Protein AF-0000000087759896 (afdb_homodimer)

Secondary structure (DSSP, 8-state):
-----------TT----GGGSSPPTTT---SSHHHHHHHHHHHHHHTTHHHHHHHHHHHHHHHHHHHHHH-HHHHHHHHHSTTHHHHHHHHHHHHHHHHHHHHHHSTT--HHHHHHHHHHHHHHHHHHHHHHHHHTT--THHHHHHHHHHHHHTT--HHHHHHHHHHHHHIIIIIT-HHHH-HHHHHHHHHHHHHHHHHHHHHHHHHHHHHHHHHTT--TT---TTTSBHHHHHHHHHHHHHHHSTT-HHHHHHHHHHHSSS-TTSBP------SSS-HHHHHHHHHHHHHHHTTT--SS------------HHHHHHHHHHHHTTS--TT---------------TTTTSHHHHHHTTTSS---HHHHHTT-S-HHHHHHHHHHHHTTHHHHS---HHHHHHHHHHHHHHS-TT-SSSSHHHHHHHHHHHHHHHTT-----HHHHHHHHHHHHHTTTT--SS-HHHHHHTT-HHHHHTTTSSHHHHHHHHHHHHHTTSTT--TTTT--HHHHHHHHHHHHHHHHTT-GGGHHHHHHHHHHHTT--SHHHHS--HHHHHHHHHHHHHTGGGGS-HHHHHHHHHHHHHHHHHHHHHHHHTTPPPPTT--STT--HHHHHHHHHHHIIIIIHHHHHHHHHHS--S--HHHHHHHHHHHHHHHHHHHHT-/-----------TT----GGGSSPPTTT---SSHHHHHHHHHHHHHHTTHHHHHHHHHHHHHHHHHHHHHH-THHHHHHHH-TTHHHHHHHHHHHHHHHHHHHHHTSS---HHHHHHHHHHHHHHHHHHHHHHHHHTT--THHHHHHHHHHHHHTT--HHHHHHHHHHHHHIIIIIT-HHHH-HHHHHHHHHHHHHHHHHHHHHHHHHHHHHHHHHTT--TT---TTTSBHHHHHHHHHHHHHHHSTT-HHHHHHHHHHHSSS-TTSBP------SSS-HHHHHHHHHHHHHHHTTT--SS------------HHHHHHHHHHHHTTSPPTT---------------TTTTSHHHHHHTTTSS---HHHHHHH-S-HHHHHHHHHHHHTTHHHHH---HHHHHHHHHHHHHHS-TT-SSSSHHHHHHHHHHHHHHHTTB----HHHHHHHHHHHHHTTTT--SS-HHHHHHTT-HHHHHTTTSSHHHHHHHHHHHHHTTSTT--TTTT--HHHHHHHHHHHHHHHHTT-GGGHHHHHHHHHHHTT--SHHHHS--HHHHHHHHHHHHHTGGGGS-HHHHHHHHHHHHHHHHHHHHHHHHTTPPPPTT--STT--HHHHHHHHHHHIIIIIHHHHHHHHHHS-BS--HHHHHHHHHHHHHHHHHHHHT-

Radius of gyration: 41.36 Å; Cα contacts (8 Å, |Δi|>4): 1572; chains: 2; bounding box: 90×128×93 Å

Nearest PDB structures (foldseek):
  1xoq-assembly2_B  TM=9.326E-01  e=1.853E-17  Homo sapiens
  5tkb-assembly1_A  TM=9.331E-01  e=6.328E-17  Homo sapiens
  5tkb-assembly2_B  TM=9.220E-01  e=5.253E-17  Homo sapiens
  4w1o-assembly2_D  TM=9.257E-01  e=4.901E-16  Homo sapiens
  3v93-assembly3_C  TM=8.799E-01  e=1.222E-11  Trypanosoma cruzi

Sequence (1334 aa):
MPPSTPRRVAPLTSKLSYKQILPNRFFLTFDDPILEQQYQSVQWELHHVKQAVGTTQLLVLCICLVVLLGNNEFLSIIQSNSLAWTIQVGGALQIFVWAAFAVLLIPQKRLTLWRVIRAFLAIANLFLVELLVYVANQEPFLISLYMVALALAWHFPFVEFLAMQCLVLISSGVLWSYLKEGWVSYSIHVSFMVLLTRDFYSRKYEQRMLFVQSKANLLADLPNPATHSGMELVLETLCQLRLQHPTTKALDVVLQTLLSETDLFTTLPMEINSVGEDQDVGEWWRLLESTNKRLRKRRESVLRVQSRRSSDLDLQNSIVQQIRVLYPSSAEETRSPTVAQIPSAEPAMFTPEWLLNHCDTGSINVFELSNHCQYPMTSILLATLAHQHLFGTLGVSMGNIAEYAIEIEGHYHVSNPYHNAMHAASVVWDVHQLLMRVTRLKPLQIYSLLLAAAVHDVDHPGVNNTFLINSNHPLALQYSDDSVLERMHLARAFEISRKPGCNPFHNLSSEYRGQCRQMIIQLVLATDLAKHVQHVNHLKSKTYGTTPETRYLDDEYTMRTLLMMADIGHAMHPFDLHHKWSTLIQEEFYRQGDAEIAQKMPVTPLCQRKESSTSKFAKSQLGFFEFIVTPLYTMAAAVVEFTNIQDILDRVEDNAAAWRQQAEALLMPPSTPRRVAPLTSKLSYKQILPNRFFLTFDDPILEQQYQSVQWELHHVKQAVGTTQLLVLCICLVVLLGNNEFLSIIQSNSLAWTIQVGGALQIFVWAAFAVLLIPQKRLTLWRVIRAFLAIANLFLVELLVYVANQEPFLISLYMVALALAWHFPFVEFLAMQCLVLISSGVLWSYLKEGWVSYSIHVSFMVLLTRDFYSRKYEQRMLFVQSKANLLADLPNPATHSGMELVLETLCQLRLQHPTTKALDVVLQTLLSETDLFTTLPMEINSVGEDQDVGEWWRLLESTNKRLRKRRESVLRVQSRRSSDLDLQNSIVQQIRVLYPSSAEETRSPTVAQIPSAEPAMFTPEWLLNHCDTGSINVFELSNHCQYPMTSILLATLAHQHLFGTLGVSMGNIAEYAIEIEGHYHVSNPYHNAMHAASVVWDVHQLLMRVTRLKPLQIYSLLLAAAVHDVDHPGVNNTFLINSNHPLALQYSDDSVLERMHLARAFEISRKPGCNPFHNLSSEYRGQCRQMIIQLVLATDLAKHVQHVNHLKSKTYGTTPETRYLDDEYTMRTLLMMADIGHAMHPFDLHHKWSTLIQEEFYRQGDAEIAQKMPVTPLCQRKESSTSKFAKSQLGFFEFIVTPLYTMAAAVVEFTNIQDILDRVEDNAAAWRQQAEALL

pLDDT: mean 76.16, std 20.56, range [20.48, 98.81]

InterPro domains:
  IPR002073 3'5'-cyclic nucleotide phosphodiesterase, catalytic domain [PF00233] (418-651)
  IPR002073 3'5'-cyclic nucleotide phosphodiesterase, catalytic domain [PS51845] (331-666)
  IPR003607 HD/PDEase domain [cd00077] (418-590)
  IPR023088 3'5'-cyclic nucleotide phosphodiesterase [PR00387] (414-427)
  IPR023088 3'5'-cyclic nucleotide phosphodiesterase [PR00387] (442-455)
  IPR023088 3'5'-cyclic nucleotide phosphodiesterase [PR00387] (456-471)
  IPR023088 3'5'-cyclic nucleotide phosphodiesterase [PR00387] (483-499)
  IPR023088 3'5'-cyclic nucleotide phosphodiesterase [PR00387] (580-596)
  IPR023174 3'5'-cyclic nucleotide phosphodiesterase, conserved site [PS00126] (456-467)
  IPR036971 3'5'-cyclic nucleotide phosphodiesterase, catalytic domain superfamily [G3DSA:1.10.1300.10] (353-666)

Foldseek 3Di:
DPPDDPDPPDDVPVPPPVVQLAADLPQRAGPDPVLRQVLLVCCCVVLVLLVLLVVLLVVLVVVVVVLVPPDPCVVVCCVPDPCVVVVVVLVVLNVVLVVLSVVLPPPDDGSVSNLVSLLSSLVSSLSNVCSSCVSSVHDLVVSVVSLLSSCVSNVDRLVSSVVVLVVSLCCCCPVVVCVPPPVVVSVVSVVVVVVSSVVSSVVSSVSSLLVQLVCLCVCPCLPPCVVADPLCSVLVSLLSNCSSVVVPVVSVVVLLLSLDPDDNPQDDDPPPPPPPDDPVVVVVVVVVSVVVCVLPPPPPDPPPQDDDPPDDPVVLVVLLVLQQVQWPDPPDPPPPPPDPCPDDDDPPDLRLVNLLVCLQVDADDLVNNVVGGVQLQLSNLSSLLVNVVLCPRQVWDNQLQSVLLVVQLVQADPPQLFRHQSLLSQLLSQLSNQVVQADPDDSLLNNLLSVLSSQLQGNPPLDALVLCVVLVNPLCVVVVSQLSRRVVSLVVSVVSCPPPSNPRCPPGDPVSVVSSSSLSSLLSSLLRCVCQVVLLSSLVSLLSDDDLNSNADDSSSLSSLSSNCSSLVLLLPALVSVVSSLVSNLVSLLVSQVVCVVVVHDRDPSNPPVPDDQLVSLVVVLVCLVPGNVSSLVSCVRHHNTNDCVSSNVSSVVNSVVSVVSNVVVD/DDPDDPDPPDDVPVCPDVVQLAADLPQRAGPDVVLRLVLLVCVCVVLVLLVLLVVLLVVLVVVVVVLVPPDPCLVVCCVPDPCVVLQVVLVVLSVVLVVVSVVVVPDPDDSVVVLVSLLSNLVSSLSNVCVSCVSVVHQLVVSVVSLLVSCVSNVDRLVSSVVVLVVSLCCNCPVVVCVPVPVVVSVVSVVVVVVSSVVSSVVSSVSSLLVSLVCLLVCPCQPPCVVADPLCSVLVSLLSNCVSVVVPVVSVVVLLLSLDPDDNPQDDDPPPPPPPDDPVVVVVVVVVSVVVCVLPPPPPDPPPQDDDPPDDPVVLVVLLVLQQVQWPDPPDPPPPPPDDCPDDDDPPDLRLVNLLVCLQVDADDLVNNVVGGVQLQLSNLSSLLVNVVLCPRQVWDNQLQSVQLVVQLVQADPPQLFRHQSLLSQLLSQLSNQVVQADPDDSLLNNLLSVLSSQLQRNPPLDALVLCCQLVNPLCVVVVSQLSRRVVSLVVSVVSCPPPSNPRCPPGDPVSVVSSSSLSSLLSSLLRCVCQVVLLSSLVSLLSDDDLNSNADDSSSLSSLSSNCSSLVLLLPALVSVVSSLVSNLVSLLVSQVVCVVVVHDRDPSNPPVPDDQLVSLVVVLVCLVPGNVSSLVSCVRHHNTNDCVSSNVSSVVNSVVSVVSNVVVD

Organism: NCBI:txid74557

Structure (mmCIF, N/CA/C/O backbone):
data_AF-0000000087759896-model_v1
#
loop_
_entity.id
_entity.type
_entity.pdbx_description
1 polymer Phosphodiesterase
#
loop_
_atom_site.group_PDB
_atom_site.id
_atom_site.type_symbol
_atom_site.label_atom_id
_atom_site.label_alt_id
_atom_site.label_comp_id
_atom_site.label_asym_id
_atom_site.label_entity_id
_atom_site.label_seq_id
_atom_site.pdbx_PDB_ins_code
_atom_site.Cartn_x
_atom_site.Cartn_y
_atom_site.Cartn_z
_atom_site.occupancy
_atom_site.B_iso_or_equiv
_atom_site.auth_seq_id
_atom_site.auth_comp_id
_atom_site.auth_asym_id
_atom_site.auth_atom_id
_atom_site.pdbx_PDB_model_num
ATOM 1 N N . MET A 1 1 ? 4.723 32.719 -36.562 1 20.48 1 MET A N 1
ATOM 2 C CA . MET A 1 1 ? 5.484 33.062 -35.375 1 20.48 1 MET A CA 1
ATOM 3 C C . MET A 1 1 ? 5.891 31.797 -34.625 1 20.48 1 MET A C 1
ATOM 5 O O . MET A 1 1 ? 5.105 30.859 -34.5 1 20.48 1 MET A O 1
ATOM 9 N N . PRO A 1 2 ? 7.172 31.5 -34.344 1 24.48 2 PRO A N 1
ATOM 10 C CA . PRO A 1 2 ? 7.734 30.172 -34.125 1 24.48 2 PRO A CA 1
ATOM 11 C C . PRO A 1 2 ? 7.348 29.578 -32.781 1 24.48 2 PRO A C 1
ATOM 13 O O . PRO A 1 2 ? 7.113 30.312 -31.812 1 24.48 2 PRO A O 1
ATOM 16 N N . PRO A 1 3 ? 6.785 28.422 -32.75 1 22.48 3 PRO A N 1
ATOM 17 C CA . PRO A 1 3 ? 5.906 28.016 -31.641 1 22.48 3 PRO A CA 1
ATOM 18 C C . PRO A 1 3 ? 6.664 27.812 -30.328 1 22.48 3 PRO A C 1
ATOM 20 O O . PRO A 1 3 ? 7.816 27.359 -30.344 1 22.48 3 PRO A O 1
ATOM 23 N N . SER A 1 4 ? 6.539 28.562 -29.375 1 20.5 4 SER A N 1
ATOM 24 C CA . SER A 1 4 ? 7.27 28.844 -28.156 1 20.5 4 SER A CA 1
ATOM 25 C C . SER A 1 4 ? 7.484 27.578 -27.328 1 20.5 4 SER A C 1
ATOM 27 O O . SER A 1 4 ? 6.57 26.766 -27.172 1 20.5 4 SER A O 1
ATOM 29 N N . THR A 1 5 ? 8.633 27.094 -27.297 1 21.36 5 THR A N 1
ATOM 30 C CA . THR A 1 5 ? 9.312 25.906 -26.781 1 21.36 5 THR A CA 1
ATOM 31 C C . THR A 1 5 ? 8.969 25.688 -25.312 1 21.36 5 THR A C 1
ATOM 33 O O . THR A 1 5 ? 9.078 26.594 -24.5 1 21.36 5 THR A O 1
ATOM 36 N N . PRO A 1 6 ? 8.234 24.75 -25 1 21.25 6 PRO A N 1
ATOM 37 C CA . PRO A 1 6 ? 7.543 24.656 -23.719 1 21.25 6 PRO A CA 1
ATOM 38 C C . PRO A 1 6 ? 8.5 24.547 -22.531 1 21.25 6 PRO A C 1
ATOM 40 O O . PRO A 1 6 ? 9.523 23.859 -22.625 1 21.25 6 PRO A O 1
ATOM 43 N N . ARG A 1 7 ? 8.672 25.5 -21.734 1 22.25 7 ARG A N 1
ATOM 44 C CA . ARG A 1 7 ? 9.609 25.812 -20.656 1 22.25 7 ARG A CA 1
ATOM 45 C C . ARG A 1 7 ? 9.68 24.672 -19.656 1 22.25 7 ARG A C 1
ATOM 47 O O . ARG A 1 7 ? 8.656 24.203 -19.156 1 22.25 7 ARG A O 1
ATOM 54 N N . ARG A 1 8 ? 10.672 23.844 -19.641 1 21.09 8 ARG A N 1
ATOM 55 C CA . ARG A 1 8 ? 11.219 22.75 -18.859 1 21.09 8 ARG A CA 1
ATOM 56 C C . ARG A 1 8 ? 11.164 23.062 -17.359 1 21.09 8 ARG A C 1
ATOM 58 O O . ARG A 1 8 ? 11.773 24.047 -16.906 1 21.09 8 ARG A O 1
ATOM 65 N N . VAL A 1 9 ? 10.07 22.875 -16.875 1 22.97 9 VAL A N 1
ATOM 66 C CA . VAL A 1 9 ? 9.938 23.328 -15.484 1 22.97 9 VAL A CA 1
ATOM 67 C C . VAL A 1 9 ? 10.906 22.547 -14.594 1 22.97 9 VAL A C 1
ATOM 69 O O . VAL A 1 9 ? 10.875 21.312 -14.57 1 22.97 9 VAL A O 1
ATOM 72 N N . ALA A 1 10 ? 12.078 22.938 -14.367 1 23.16 10 ALA A N 1
ATOM 73 C CA . ALA A 1 10 ? 13.227 22.531 -13.555 1 23.16 10 ALA A CA 1
ATOM 74 C C . ALA A 1 10 ? 12.781 22 -12.203 1 23.16 10 ALA A C 1
ATOM 76 O O . ALA A 1 10 ? 11.742 22.406 -11.68 1 23.16 10 ALA A O 1
ATOM 77 N N . PRO A 1 11 ? 13.188 20.828 -11.852 1 24.14 11 PRO A N 1
ATOM 78 C CA . PRO A 1 11 ? 12.984 20.234 -10.531 1 24.14 11 PRO A CA 1
ATOM 79 C C . PRO A 1 11 ? 13.055 21.266 -9.406 1 24.14 11 PRO A C 1
ATOM 81 O O . PRO A 1 11 ? 13.695 22.312 -9.562 1 24.14 11 PRO A O 1
ATOM 84 N N . LEU A 1 12 ? 12.062 21.344 -8.609 1 25.91 12 LEU A N 1
ATOM 85 C CA . LEU A 1 12 ? 12.172 22.453 -7.672 1 25.91 12 LEU A CA 1
ATOM 86 C C . LEU A 1 12 ? 13.602 22.578 -7.148 1 25.91 12 LEU A C 1
ATOM 88 O O . LEU A 1 12 ? 13.992 21.859 -6.227 1 25.91 12 LEU A O 1
ATOM 92 N N . THR A 1 13 ? 14.586 22.266 -7.742 1 26.08 13 THR A N 1
ATOM 93 C CA . THR A 1 13 ? 15.844 22.938 -7.43 1 26.08 13 THR A CA 1
ATOM 94 C C . THR A 1 13 ? 15.602 24.391 -7.043 1 26.08 13 THR A C 1
ATOM 96 O O . THR A 1 13 ? 16.547 25.156 -6.828 1 26.08 13 THR A O 1
ATOM 99 N N . SER A 1 14 ? 14.625 24.875 -7.559 1 27.05 14 SER A N 1
ATOM 100 C CA . SER A 1 14 ? 14.68 26.297 -7.266 1 27.05 14 SER A CA 1
ATOM 101 C C . SER A 1 14 ? 14.555 26.562 -5.77 1 27.05 14 SER A C 1
ATOM 103 O O . SER A 1 14 ? 13.617 26.078 -5.129 1 27.05 14 SER A O 1
ATOM 105 N N . LYS A 1 15 ? 15.656 26.609 -4.992 1 29.55 15 LYS A N 1
ATOM 106 C CA . LYS A 1 15 ? 16.156 27.219 -3.76 1 29.55 15 LYS A CA 1
ATOM 107 C C . LYS A 1 15 ? 15.25 28.344 -3.293 1 29.55 15 LYS A C 1
ATOM 109 O O . LYS A 1 15 ? 15.516 29.516 -3.574 1 29.55 15 LYS A O 1
ATOM 114 N N . LEU A 1 16 ? 14.172 28.359 -3.6 1 32.16 16 LEU A N 1
ATOM 115 C CA . LEU A 1 16 ? 13.75 29.469 -2.75 1 32.16 16 LEU A CA 1
ATOM 116 C C . LEU A 1 16 ? 14.156 29.234 -1.3 1 32.16 16 LEU A C 1
ATOM 118 O O . LEU A 1 16 ? 13.719 28.266 -0.681 1 32.16 16 LEU A O 1
ATOM 122 N N . SER A 1 17 ? 15.25 29.25 -0.986 1 33.34 17 SER A N 1
ATOM 123 C CA . SER A 1 17 ? 16.031 29.094 0.241 1 33.34 17 SER A CA 1
ATOM 124 C C . SER A 1 17 ? 15.172 29.391 1.472 1 33.34 17 SER A C 1
ATOM 126 O O . SER A 1 17 ? 14.266 30.219 1.418 1 33.34 17 SER A O 1
ATOM 128 N N . TYR A 1 18 ? 15.039 28.391 2.447 1 36.06 18 TYR A N 1
ATOM 129 C CA . TYR A 1 18 ? 14.5 28.672 3.775 1 36.06 18 TYR A CA 1
ATOM 130 C C . TYR A 1 18 ? 14.539 30.172 4.078 1 36.06 18 TYR A C 1
ATOM 132 O O . TYR A 1 18 ? 13.648 30.688 4.758 1 36.06 18 TYR A O 1
ATOM 140 N N . LYS A 1 19 ? 15.492 30.734 3.492 1 42.94 19 LYS A N 1
ATOM 141 C CA . LYS A 1 19 ? 15.773 32.156 3.719 1 42.94 19 LYS A CA 1
ATOM 142 C C . LYS A 1 19 ? 14.75 33.031 3.012 1 42.94 19 LYS A C 1
ATOM 144 O O . LYS A 1 19 ? 14.461 34.125 3.471 1 42.94 19 LYS A O 1
ATOM 149 N N . GLN A 1 20 ? 14.109 32.406 1.979 1 48.88 20 GLN A N 1
ATOM 150 C CA . GLN A 1 20 ? 13.234 33.312 1.214 1 48.88 20 GLN A CA 1
ATOM 151 C C . GLN A 1 20 ? 11.805 33.25 1.755 1 48.88 20 GLN A C 1
ATOM 153 O O . GLN A 1 20 ? 10.992 34.125 1.444 1 48.88 20 GLN A O 1
ATOM 158 N N . ILE A 1 21 ? 11.492 32.344 2.609 1 57.47 21 ILE A N 1
ATOM 159 C CA . ILE A 1 21 ? 10.141 32.188 3.141 1 57.47 21 ILE A CA 1
ATOM 160 C C . ILE A 1 21 ? 10.039 32.906 4.492 1 57.47 21 ILE A C 1
ATOM 162 O O . ILE A 1 21 ? 8.938 33.062 5.023 1 57.47 21 ILE A O 1
ATOM 166 N N . LEU A 1 22 ? 11.094 33.281 4.82 1 64.12 22 LEU A N 1
ATOM 167 C CA . LEU A 1 22 ? 11.094 34.031 6.078 1 64.12 22 LEU A CA 1
ATOM 168 C C . LEU A 1 22 ? 10.852 35.5 5.836 1 64.12 22 LEU A C 1
ATOM 170 O O . LEU A 1 22 ? 11.32 36.062 4.848 1 64.12 22 LEU A O 1
ATOM 174 N N . PRO A 1 23 ? 10.023 36 6.656 1 75.62 23 PRO A N 1
ATOM 175 C CA . PRO A 1 23 ? 9.805 37.438 6.484 1 75.62 23 PRO A CA 1
ATOM 176 C C . PRO A 1 23 ? 11.07 38.25 6.719 1 75.62 23 PRO A C 1
ATOM 178 O O . PRO A 1 23 ? 11.945 37.844 7.484 1 75.62 23 PRO A O 1
ATOM 181 N N . ASN A 1 24 ? 11.234 39.25 5.895 1 80.25 24 ASN A N 1
ATOM 182 C CA . ASN A 1 24 ? 12.32 40.188 6.102 1 80.25 24 ASN A CA 1
ATOM 183 C C . ASN A 1 24 ? 12.352 40.688 7.543 1 80.25 24 ASN A C 1
ATOM 185 O O . ASN A 1 24 ? 11.328 41.125 8.086 1 80.25 24 ASN A O 1
ATOM 189 N N . ARG A 1 25 ? 13.477 40.688 8.203 1 77.25 25 ARG A N 1
ATOM 190 C CA . ARG A 1 25 ? 13.602 41 9.625 1 77.25 25 ARG A CA 1
ATOM 191 C C . ARG A 1 25 ? 13.375 42.469 9.891 1 77.25 25 ARG A C 1
ATOM 193 O O . ARG A 1 25 ? 12.977 42.844 10.992 1 77.25 25 ARG A O 1
ATOM 200 N N . PHE A 1 26 ? 13.586 43.281 8.883 1 78.56 26 PHE A N 1
ATOM 201 C CA . PHE A 1 26 ? 13.484 44.719 9.109 1 78.56 26 PHE A CA 1
ATOM 202 C C . PHE A 1 26 ? 12.078 45.219 8.805 1 78.56 26 PHE A C 1
ATOM 204 O O . PHE A 1 26 ? 11.5 46 9.586 1 78.56 26 PHE A O 1
ATOM 211 N N . PHE A 1 27 ? 11.492 44.656 7.773 1 82.56 27 PHE A N 1
ATOM 212 C CA . PHE A 1 27 ? 10.211 45.188 7.336 1 82.56 27 PHE A CA 1
ATOM 213 C C . PHE A 1 27 ? 9.086 44.219 7.633 1 82.56 27 PHE A C 1
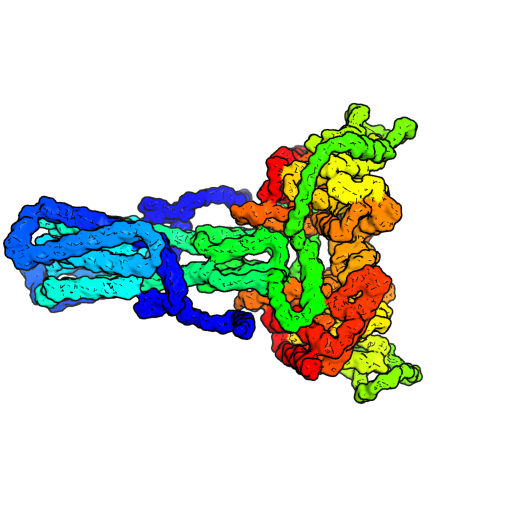ATOM 215 O O . PHE A 1 27 ? 7.906 44.562 7.578 1 82.56 27 PHE A O 1
ATOM 222 N N . LEU A 1 28 ? 9.438 43.062 8.023 1 86.25 28 LEU A N 1
ATOM 223 C CA . LEU A 1 28 ? 8.492 41.969 8.266 1 86.25 28 LEU A CA 1
ATOM 224 C C . LEU A 1 28 ? 7.582 41.75 7.059 1 86.25 28 LEU A C 1
ATOM 226 O O . LEU A 1 28 ? 6.359 41.688 7.195 1 86.25 28 LEU A O 1
ATOM 230 N N . THR A 1 29 ? 8.109 41.688 5.887 1 85.25 29 THR A N 1
ATOM 231 C CA . THR A 1 29 ? 7.422 41.344 4.645 1 85.25 29 THR A CA 1
ATOM 232 C C . THR A 1 29 ? 8.109 40.188 3.951 1 85.25 29 THR A C 1
ATOM 234 O O . THR A 1 29 ? 9.289 39.938 4.18 1 85.25 29 THR A O 1
ATOM 237 N N . PHE A 1 30 ? 7.234 39.469 3.252 1 80.56 30 PHE A N 1
ATOM 238 C CA . PHE A 1 30 ? 7.809 38.406 2.459 1 80.56 30 PHE A CA 1
ATOM 239 C C . PHE A 1 30 ? 8.484 38.938 1.208 1 80.56 30 PHE A C 1
ATOM 241 O O . PHE A 1 30 ? 7.996 39.906 0.599 1 80.56 30 PHE A O 1
ATOM 248 N N . ASP A 1 31 ? 9.586 38.312 0.843 1 77.69 31 ASP A N 1
ATOM 249 C CA . ASP A 1 31 ? 10.289 38.75 -0.355 1 77.69 31 ASP A CA 1
ATOM 250 C C . ASP A 1 31 ? 9.5 38.406 -1.616 1 77.69 31 ASP A C 1
ATOM 252 O O . ASP A 1 31 ? 9.531 39.156 -2.596 1 77.69 31 ASP A O 1
ATOM 256 N N . ASP A 1 32 ? 8.742 37.344 -1.531 1 74.44 32 ASP A N 1
ATOM 257 C CA . ASP A 1 32 ? 7.844 36.969 -2.617 1 74.44 32 ASP A CA 1
ATOM 258 C C . ASP A 1 32 ? 6.57 37.812 -2.592 1 74.44 32 ASP A C 1
ATOM 260 O O . ASP A 1 32 ? 5.785 37.719 -1.646 1 74.44 32 ASP A O 1
ATOM 264 N N . PRO A 1 33 ? 6.398 38.625 -3.646 1 76 33 PRO A N 1
ATOM 265 C CA . PRO A 1 33 ? 5.234 39.5 -3.648 1 76 33 PRO A CA 1
ATOM 266 C C . PRO A 1 33 ? 3.912 38.75 -3.652 1 76 33 PRO A C 1
ATOM 268 O O . PRO A 1 33 ? 2.912 39.219 -3.117 1 76 33 PRO A O 1
ATOM 271 N N . ILE A 1 34 ? 3.961 37.562 -4.234 1 73.5 34 ILE A N 1
ATOM 272 C CA . ILE A 1 34 ? 2.732 36.781 -4.262 1 73.5 34 ILE A CA 1
ATOM 273 C C . ILE A 1 34 ? 2.404 36.281 -2.857 1 73.5 34 ILE A C 1
ATOM 275 O O . ILE A 1 34 ? 1.256 36.344 -2.416 1 73.5 34 ILE A O 1
ATOM 279 N N . LEU A 1 35 ? 3.428 35.906 -2.289 1 73 35 LEU A N 1
ATOM 280 C CA . LEU A 1 35 ? 3.25 35.438 -0.926 1 73 35 LEU A CA 1
ATOM 281 C C . LEU A 1 35 ? 2.795 36.562 -0.003 1 73 35 LEU A C 1
ATOM 283 O O . LEU A 1 35 ? 1.922 36.344 0.845 1 73 35 LEU A O 1
ATOM 287 N N . GLU A 1 36 ? 3.391 37.719 -0.199 1 78.88 36 GLU A N 1
ATOM 288 C CA . GLU A 1 36 ? 3.039 38.875 0.614 1 78.88 36 GLU A CA 1
ATOM 289 C C . GLU A 1 36 ? 1.592 39.281 0.375 1 78.88 36 GLU A C 1
ATOM 291 O O . GLU A 1 36 ? 0.866 39.594 1.322 1 78.88 36 GLU A O 1
ATOM 296 N N . GLN A 1 37 ? 1.268 39.219 -0.841 1 75.94 37 GLN A N 1
ATOM 297 C CA . GLN A 1 37 ? -0.104 39.594 -1.163 1 75.94 37 GLN A CA 1
ATOM 298 C C . GLN A 1 37 ? -1.102 38.625 -0.565 1 75.94 37 GLN A C 1
ATOM 300 O O . GLN A 1 37 ? -2.152 39 -0.058 1 75.94 37 GLN A O 1
ATOM 305 N N . GLN A 1 38 ? -0.762 37.406 -0.625 1 73.44 38 GLN A N 1
ATOM 306 C CA . GLN A 1 38 ? -1.63 36.375 -0.044 1 73.44 38 GLN A CA 1
ATOM 307 C C . GLN A 1 38 ? -1.756 36.562 1.466 1 73.44 38 GLN A C 1
ATOM 309 O O . GLN A 1 38 ? -2.852 36.438 2.021 1 73.44 38 GLN A O 1
ATOM 314 N N . TYR A 1 39 ? -0.672 36.844 2.102 1 78 39 TYR A N 1
ATOM 315 C CA . TYR A 1 39 ? -0.666 37.062 3.543 1 78 39 TYR A CA 1
ATOM 316 C C . TYR A 1 39 ? -1.556 38.25 3.918 1 78 39 TYR A C 1
ATOM 318 O O . TYR A 1 39 ? -2.395 38.156 4.816 1 78 39 TYR A O 1
ATOM 326 N N . GLN A 1 40 ? -1.331 39.281 3.207 1 76.5 40 GLN A N 1
ATOM 327 C CA . GLN A 1 40 ? -2.08 40.5 3.516 1 76.5 40 GLN A CA 1
ATOM 328 C C . GLN A 1 40 ? -3.574 40.312 3.281 1 76.5 40 GLN A C 1
ATOM 330 O O . GLN A 1 40 ? -4.402 40.812 4.043 1 76.5 40 GLN A O 1
ATOM 335 N N . SER A 1 41 ? -3.773 39.531 2.25 1 74.75 41 SER A N 1
ATOM 336 C CA . SER A 1 41 ? -5.18 39.25 1.967 1 74.75 41 SER A CA 1
ATOM 337 C C . SER A 1 41 ? -5.816 38.438 3.072 1 74.75 41 SER A C 1
ATOM 339 O O . SER A 1 41 ? -6.93 38.719 3.514 1 74.75 41 SER A O 1
ATOM 341 N N . VAL A 1 42 ? -5.098 37.469 3.467 1 72.12 42 VAL A N 1
ATOM 342 C CA . VAL A 1 42 ? -5.594 36.594 4.52 1 72.12 42 VAL A CA 1
ATOM 343 C C . VAL A 1 42 ? -5.789 37.375 5.809 1 72.12 42 VAL A C 1
ATOM 345 O O . VAL A 1 42 ? -6.809 37.25 6.488 1 72.12 42 VAL A O 1
ATOM 348 N N . GLN A 1 43 ? -4.871 38.281 6.148 1 73.5 43 GLN A N 1
ATOM 349 C CA . GLN A 1 43 ? -4.961 39.062 7.371 1 73.5 43 GLN A CA 1
ATOM 350 C C . GLN A 1 43 ? -6.105 40.062 7.297 1 73.5 43 GLN A C 1
ATOM 352 O O . GLN A 1 43 ? -6.797 40.312 8.289 1 73.5 43 GLN A O 1
ATOM 357 N N . TRP A 1 44 ? -6.234 40.562 6.121 1 72 44 TRP A N 1
ATOM 358 C CA . TRP A 1 44 ? -7.293 41.531 5.902 1 72 44 TRP A CA 1
ATOM 359 C C . TRP A 1 44 ? -8.664 40.906 6.16 1 72 44 TRP A C 1
ATOM 361 O O . TRP A 1 44 ? -9.523 41.531 6.785 1 72 44 TRP A O 1
ATOM 371 N N . GLU A 1 45 ? -8.75 39.688 5.766 1 68.88 45 GLU A N 1
ATOM 372 C CA . GLU A 1 45 ? -10.023 39 5.926 1 68.88 45 GLU A CA 1
ATOM 373 C C . GLU A 1 45 ? -10.164 38.406 7.328 1 68.88 45 GLU A C 1
ATOM 375 O O . GLU A 1 45 ? -11.227 38.5 7.938 1 68.88 45 GLU A O 1
ATOM 380 N N . LEU A 1 46 ? -9.094 37.875 7.734 1 65 46 LEU A N 1
ATOM 381 C CA . LEU A 1 46 ? -9.094 37.188 9.023 1 65 46 LEU A CA 1
ATOM 382 C C . LEU A 1 46 ? -9.453 38.156 10.148 1 65 46 LEU A C 1
ATOM 384 O O . LEU A 1 46 ? -10.195 37.812 11.07 1 65 46 LEU A O 1
ATOM 388 N N . HIS A 1 47 ? -9 39.375 10.047 1 63.94 47 HIS A N 1
ATOM 389 C CA . HIS A 1 47 ? -9.188 40.312 11.141 1 63.94 47 HIS A CA 1
ATOM 390 C C . HIS A 1 47 ? -10.32 41.312 10.844 1 63.94 47 HIS A C 1
ATOM 392 O O . HIS A 1 47 ? -10.5 42.281 11.555 1 63.94 47 HIS A O 1
ATOM 398 N N . HIS A 1 48 ? -11.102 40.969 9.953 1 68.56 48 HIS A N 1
ATOM 399 C CA . HIS A 1 48 ? -12.242 41.812 9.586 1 68.56 48 HIS A CA 1
ATOM 400 C C . HIS A 1 48 ? -11.875 43.281 9.609 1 68.56 48 HIS A C 1
ATOM 402 O O . HIS A 1 48 ? -12.586 44.094 10.219 1 68.56 48 HIS A O 1
ATOM 408 N N . VAL A 1 49 ? -10.781 43.656 8.984 1 74.62 49 VAL A N 1
ATOM 409 C CA . VAL A 1 49 ? -10.18 44.969 9.047 1 74.62 49 VAL A CA 1
ATOM 410 C C . VAL A 1 49 ? -11.203 46.031 8.641 1 74.62 49 VAL A C 1
ATOM 412 O O . VAL A 1 49 ? -11.273 47.094 9.25 1 74.62 49 VAL A O 1
ATOM 415 N N . LYS A 1 50 ? -12.078 45.719 7.73 1 75.88 50 LYS A N 1
ATOM 416 C CA . LYS A 1 50 ? -13.102 46.688 7.32 1 75.88 50 LYS A CA 1
ATOM 417 C C . LYS A 1 50 ? -14.039 47 8.477 1 75.88 50 LYS A C 1
ATOM 419 O O . LYS A 1 50 ? -14.367 48.188 8.703 1 75.88 50 LYS A O 1
ATOM 424 N N . GLN A 1 51 ? -14.344 46 9.117 1 76.62 51 GLN A N 1
ATOM 425 C CA . GLN A 1 51 ? -15.242 46.188 10.25 1 76.62 51 GLN A CA 1
ATOM 426 C C . GLN A 1 51 ? -14.555 46.938 11.383 1 76.62 51 GLN A C 1
ATOM 428 O O . GLN A 1 51 ? -15.156 47.781 12.039 1 76.62 51 GLN A O 1
ATOM 433 N N . ALA A 1 52 ? -13.328 46.562 11.516 1 78.69 52 ALA A N 1
ATOM 434 C CA . ALA A 1 52 ? -12.562 47.25 12.562 1 78.69 52 ALA A CA 1
ATOM 435 C C . ALA A 1 52 ? -12.438 48.75 12.273 1 78.69 52 ALA A C 1
ATOM 437 O O . ALA A 1 52 ? -12.586 49.562 13.172 1 78.69 52 ALA A O 1
ATOM 438 N N . VAL A 1 53 ? -12.266 49.062 11.062 1 80.62 53 VAL A N 1
ATOM 439 C CA . VAL A 1 53 ? -12.156 50.469 10.648 1 80.62 53 VAL A CA 1
ATOM 440 C C . VAL A 1 53 ? -13.492 51.156 10.852 1 80.62 53 VAL A C 1
ATOM 442 O O . VAL A 1 53 ? -13.539 52.281 11.391 1 80.62 53 VAL A O 1
ATOM 445 N N . GLY A 1 54 ? -14.484 50.5 10.578 1 78.25 54 GLY A N 1
ATOM 446 C CA . GLY A 1 54 ? -15.805 51.094 10.758 1 78.25 54 GLY A CA 1
ATOM 447 C C . GLY A 1 54 ? -16.156 51.344 12.211 1 78.25 54 GLY A C 1
ATOM 448 O O . GLY A 1 54 ? -16.656 52.438 12.555 1 78.25 54 GLY A O 1
ATOM 449 N N . THR A 1 55 ? -15.836 50.469 13.008 1 77.81 55 THR A N 1
ATOM 450 C CA . THR A 1 55 ? -16.125 50.594 14.43 1 77.81 55 THR A CA 1
ATOM 451 C C . THR A 1 55 ? -15.312 51.719 15.039 1 77.81 55 THR A C 1
ATOM 453 O O . THR A 1 55 ? -15.82 52.469 15.883 1 77.81 55 THR A O 1
ATOM 456 N N . THR A 1 56 ? -14.172 51.844 14.586 1 79.44 56 THR A N 1
ATOM 457 C CA . THR A 1 56 ? -13.312 52.906 15.094 1 79.44 56 THR A CA 1
ATOM 458 C C . THR A 1 56 ? -13.836 54.281 14.656 1 79.44 56 THR A C 1
ATOM 460 O O . THR A 1 56 ? -13.844 55.219 15.445 1 79.44 56 THR A O 1
ATOM 463 N N . GLN A 1 57 ? -14.305 54.375 13.516 1 78.75 57 GLN A N 1
ATOM 464 C CA . GLN A 1 57 ? -14.852 55.656 13.023 1 78.75 57 GLN A CA 1
ATOM 465 C C . GLN A 1 57 ? -16.109 56.031 13.797 1 78.75 57 GLN A C 1
ATOM 467 O O . GLN A 1 57 ? -16.297 57.219 14.125 1 78.75 57 GLN A O 1
ATOM 472 N N . LEU A 1 58 ? -16.797 55.062 14.109 1 77.69 58 LEU A N 1
ATOM 473 C CA . LEU A 1 58 ? -18 55.344 14.891 1 77.69 58 LEU A CA 1
ATOM 474 C C . LEU A 1 58 ? -17.641 55.812 16.297 1 77.69 58 LEU A C 1
ATOM 476 O O . LEU A 1 58 ? -18.297 56.719 16.828 1 77.69 58 LEU A O 1
ATOM 480 N N . LEU A 1 59 ? -16.672 55.281 16.734 1 76.94 59 LEU A N 1
ATOM 481 C CA . LEU A 1 59 ? -16.234 55.688 18.062 1 76.94 59 LEU A CA 1
ATOM 482 C C . LEU A 1 59 ? -15.734 57.125 18.062 1 76.94 59 LEU A C 1
ATOM 484 O O . LEU A 1 59 ? -16.062 57.906 18.969 1 76.94 59 LEU A O 1
ATOM 488 N N . VAL A 1 60 ? -15 57.469 17.094 1 75.88 60 VAL A N 1
ATOM 489 C CA . VAL A 1 60 ? -14.477 58.812 17 1 75.88 60 VAL A CA 1
ATOM 490 C C . VAL A 1 60 ? -15.625 59.812 16.828 1 75.88 60 VAL A C 1
ATOM 492 O O . VAL A 1 60 ? -15.617 60.875 17.422 1 75.88 60 VAL A O 1
ATOM 495 N N . LEU A 1 61 ? -16.609 59.406 16.203 1 75.56 61 LEU A N 1
ATOM 496 C CA . LEU A 1 61 ? -17.781 60.25 16.031 1 75.56 61 LEU A CA 1
ATOM 497 C C . LEU A 1 61 ? -18.5 60.469 17.359 1 75.56 61 LEU A C 1
ATOM 499 O O . LEU A 1 61 ? -18.938 61.562 17.672 1 75.56 61 LEU A O 1
ATOM 503 N N . CYS A 1 62 ? -18.547 59.469 18.078 1 74.44 62 CYS A N 1
ATOM 504 C CA . CYS A 1 62 ? -19.219 59.562 19.375 1 74.44 62 CYS A CA 1
ATOM 505 C C . CYS A 1 62 ? -18.438 60.469 20.328 1 74.44 62 CYS A C 1
ATOM 507 O O . CYS A 1 62 ? -19.031 61.25 21.062 1 74.44 62 CYS A O 1
ATOM 509 N N . ILE A 1 63 ? -17.266 60.406 20.188 1 72.75 63 ILE A N 1
ATOM 510 C CA . ILE A 1 63 ? -16.422 61.219 21.047 1 72.75 63 ILE A CA 1
ATOM 511 C C . ILE A 1 63 ? -16.578 62.688 20.641 1 72.75 63 ILE A C 1
ATOM 513 O O . ILE A 1 63 ? -16.672 63.562 21.5 1 72.75 63 ILE A O 1
ATOM 517 N N . CYS A 1 64 ? -16.594 62.938 19.375 1 70.44 64 CYS A N 1
ATOM 518 C CA . CYS A 1 64 ? -16.812 64.25 18.875 1 70.44 64 CYS A CA 1
ATOM 519 C C . CYS A 1 64 ? -18.141 64.812 19.391 1 70.44 64 CYS A C 1
ATOM 521 O O . CYS A 1 64 ? -18.203 66 19.812 1 70.44 64 CYS A O 1
ATOM 523 N N . LEU A 1 65 ? -19.047 64 19.484 1 69.62 65 LEU A N 1
ATOM 524 C CA . LEU A 1 65 ? -20.359 64.438 19.953 1 69.62 65 LEU A CA 1
ATOM 525 C C . LEU A 1 65 ? -20.344 64.75 21.438 1 69.62 65 LEU A C 1
ATOM 527 O O . LEU A 1 65 ? -20.953 65.75 21.875 1 69.62 65 LEU A O 1
ATOM 531 N N . VAL A 1 66 ? -19.688 64.062 22.156 1 67.5 66 VAL A N 1
ATOM 532 C CA . VAL A 1 66 ? -19.625 64.25 23.609 1 67.5 66 VAL A CA 1
ATOM 533 C C . VAL A 1 66 ? -18.859 65.562 23.906 1 67.5 66 VAL A C 1
ATOM 535 O O . VAL A 1 66 ? -19.25 66.312 24.812 1 67.5 66 VAL A O 1
ATOM 538 N N . VAL A 1 67 ? -17.875 65.75 23.188 1 67.06 67 VAL A N 1
ATOM 539 C CA . VAL A 1 67 ? -17.094 66.938 23.391 1 67.06 67 VAL A CA 1
ATOM 540 C C . VAL A 1 67 ? -17.922 68.188 23.031 1 67.06 67 VAL A C 1
ATOM 542 O O . VAL A 1 67 ? -17.875 69.188 23.719 1 67.06 67 VAL A O 1
ATOM 545 N N . LEU A 1 68 ? -18.719 68.062 22.062 1 64.56 68 LEU A N 1
ATOM 546 C CA . LEU A 1 68 ? -19.578 69.125 21.625 1 64.56 68 LEU A CA 1
ATOM 547 C C . LEU A 1 68 ? -20.672 69.438 22.672 1 64.56 68 LEU A C 1
ATOM 549 O O . LEU A 1 68 ? -21.016 70.625 22.906 1 64.56 68 LEU A O 1
ATOM 553 N N . LEU A 1 69 ? -21.109 68.438 23.359 1 60.66 69 LEU A N 1
ATOM 554 C CA . LEU A 1 69 ? -22.188 68.562 24.328 1 60.66 69 LEU A CA 1
ATOM 555 C C . LEU A 1 69 ? -21.641 69.062 25.672 1 60.66 69 LEU A C 1
ATOM 557 O O . LEU A 1 69 ? -22.359 69.75 26.438 1 60.66 69 LEU A O 1
ATOM 561 N N . GLY A 1 70 ? -20.75 68.562 26.125 1 53 70 GLY A N 1
ATOM 562 C CA . GLY A 1 70 ? -20.25 68.938 27.438 1 53 70 GLY A CA 1
ATOM 563 C C . GLY A 1 70 ? -19.812 70.375 27.531 1 53 70 GLY A C 1
ATOM 564 O O . GLY A 1 70 ? -19.938 71 28.594 1 53 70 GLY A O 1
ATOM 565 N N . ASN A 1 71 ? -18.781 70.875 27.016 1 49.53 71 ASN A N 1
ATOM 566 C CA . ASN A 1 71 ? -18.234 72.125 27.422 1 49.53 71 ASN A CA 1
ATOM 567 C C . ASN A 1 71 ? -19.031 73.312 26.844 1 49.53 71 ASN A C 1
ATOM 569 O O . ASN A 1 71 ? -19.219 73.375 25.625 1 49.53 71 ASN A O 1
ATOM 573 N N . ASN A 1 72 ? -19.906 73.875 27.609 1 49.59 72 ASN A N 1
ATOM 574 C CA . ASN A 1 72 ? -20.203 75.312 27.453 1 49.59 72 ASN A CA 1
ATOM 575 C C . ASN A 1 72 ? -19.078 76.062 26.75 1 49.59 72 ASN A C 1
ATOM 577 O O . ASN A 1 72 ? -19.281 77.125 26.141 1 49.59 72 ASN A O 1
ATOM 581 N N . GLU A 1 73 ? -17.922 75.688 26.984 1 46.31 73 GLU A N 1
ATOM 582 C CA . GLU A 1 73 ? -16.656 76.25 26.562 1 46.31 73 GLU A CA 1
ATOM 583 C C . GLU A 1 73 ? -16.422 76.062 25.062 1 46.31 73 GLU A C 1
ATOM 585 O O . GLU A 1 73 ? -15.609 76.75 24.469 1 46.31 73 GLU A O 1
ATOM 590 N N . PHE A 1 74 ? -16.984 75.062 24.422 1 48.59 74 PHE A N 1
ATOM 591 C CA . PHE A 1 74 ? -16.828 75 22.984 1 48.59 74 PHE A CA 1
ATOM 592 C C . PHE A 1 74 ? -17.312 76.25 22.297 1 48.59 74 PHE A C 1
ATOM 594 O O . PHE A 1 74 ? -16.641 76.75 21.391 1 48.59 74 PHE A O 1
ATOM 601 N N . LEU A 1 75 ? -18.422 76.562 22.75 1 48.94 75 LEU A N 1
ATOM 602 C CA . LEU A 1 75 ? -18.922 77.875 22.234 1 48.94 75 LEU A CA 1
ATOM 603 C C . LEU A 1 75 ? -17.969 79 22.578 1 48.94 75 LEU A C 1
ATOM 605 O O . LEU A 1 75 ? -17.766 79.938 21.766 1 48.94 75 LEU A O 1
ATOM 609 N N . SER A 1 76 ? -17.484 79 23.812 1 50.91 76 SER A N 1
ATOM 610 C CA . SER A 1 76 ? -16.547 80.125 24.141 1 50.91 76 SER A CA 1
ATOM 611 C C . SER A 1 76 ? -15.266 80 23.312 1 50.91 76 SER A C 1
ATOM 613 O O . SER A 1 76 ? -14.648 81 22.969 1 50.91 76 SER A O 1
ATOM 615 N N . ILE A 1 77 ? -14.844 78.812 23.047 1 48.28 77 ILE A N 1
ATOM 616 C CA . ILE A 1 77 ? -13.656 78.625 22.219 1 48.28 77 ILE A CA 1
ATOM 617 C C . ILE A 1 77 ? -13.945 79.062 20.781 1 48.28 77 ILE A C 1
ATOM 619 O O . ILE A 1 77 ? -13.094 79.688 20.141 1 48.28 77 ILE A O 1
ATOM 623 N N . ILE A 1 78 ? -15.125 78.812 20.312 1 50.97 78 ILE A N 1
ATOM 624 C CA . ILE A 1 78 ? -15.492 79.312 19 1 50.97 78 ILE A CA 1
ATOM 625 C C . ILE A 1 78 ? -15.5 80.812 19 1 50.97 78 ILE A C 1
ATOM 627 O O . ILE A 1 78 ? -15.086 81.438 18.031 1 50.97 78 ILE A O 1
ATOM 631 N N . GLN A 1 79 ? -16 81.312 19.969 1 52.59 79 GLN A N 1
ATOM 632 C CA . GLN A 1 79 ? -16.109 82.75 20.031 1 52.59 79 GLN A CA 1
ATOM 633 C C . GLN A 1 79 ? -14.75 83.438 20.359 1 52.59 79 GLN A C 1
ATOM 635 O O . GLN A 1 79 ? -14.477 84.562 19.938 1 52.59 79 GLN A O 1
ATOM 640 N N . SER A 1 80 ? -14.094 83 21.391 1 48.69 80 SER A N 1
ATOM 641 C CA . SER A 1 80 ? -12.898 83.75 21.75 1 48.69 80 SER A CA 1
ATOM 642 C C . SER A 1 80 ? -11.75 83.438 20.781 1 48.69 80 SER A C 1
ATOM 644 O O . SER A 1 80 ? -10.914 84.312 20.531 1 48.69 80 SER A O 1
ATOM 646 N N . ASN A 1 81 ? -11.086 82.188 20.875 1 47.75 81 ASN A N 1
ATOM 647 C CA . ASN A 1 81 ? -9.711 81.875 20.469 1 47.75 81 ASN A CA 1
ATOM 648 C C . ASN A 1 81 ? -9.609 81.75 18.953 1 47.75 81 ASN A C 1
ATOM 650 O O . ASN A 1 81 ? -10.578 81.312 18.297 1 47.75 81 ASN A O 1
ATOM 654 N N . SER A 1 82 ? -8.508 82.25 18.391 1 51.09 82 SER A N 1
ATOM 655 C CA . SER A 1 82 ? -7.844 82.188 17.094 1 51.09 82 SER A CA 1
ATOM 656 C C . SER A 1 82 ? -7.938 80.75 16.516 1 51.09 82 SER A C 1
ATOM 658 O O . SER A 1 82 ? -7.59 80.562 15.359 1 51.09 82 SER A O 1
ATOM 660 N N . LEU A 1 83 ? -8.328 79.812 17.266 1 50.59 83 LEU A N 1
ATOM 661 C CA . LEU A 1 83 ? -8.242 78.438 16.781 1 50.59 83 LEU A CA 1
ATOM 662 C C . LEU A 1 83 ? -9.617 77.938 16.359 1 50.59 83 LEU A C 1
ATOM 664 O O . LEU A 1 83 ? -9.797 76.75 16.141 1 50.59 83 LEU A O 1
ATOM 668 N N . ALA A 1 84 ? -10.586 78.75 16.297 1 56.22 84 ALA A N 1
ATOM 669 C CA . ALA A 1 84 ? -11.898 78.438 15.75 1 56.22 84 ALA A CA 1
ATOM 670 C C . ALA A 1 84 ? -11.773 77.688 14.406 1 56.22 84 ALA A C 1
ATOM 672 O O . ALA A 1 84 ? -12.586 76.812 14.078 1 56.22 84 ALA A O 1
ATOM 673 N N . TRP A 1 85 ? -10.766 78.062 13.742 1 59.12 85 TRP A N 1
ATOM 674 C CA . TRP A 1 85 ? -10.523 77.5 12.43 1 59.12 85 TRP A CA 1
ATOM 675 C C . TRP A 1 85 ? -10.148 76 12.547 1 59.12 85 TRP A C 1
ATOM 677 O O . TRP A 1 85 ? -10.43 75.25 11.641 1 59.12 85 TRP A O 1
ATOM 687 N N . THR A 1 86 ? -9.688 75.625 13.656 1 58.81 86 THR A N 1
ATOM 688 C CA . THR A 1 86 ? -9.281 74.25 13.812 1 58.81 86 THR A CA 1
ATOM 689 C C . THR A 1 86 ? -10.492 73.312 13.891 1 58.81 86 THR A C 1
ATOM 691 O O . THR A 1 86 ? -10.461 72.188 13.383 1 58.81 86 THR A O 1
ATOM 694 N N . ILE A 1 87 ? -11.484 73.812 14.391 1 59.22 87 ILE A N 1
ATOM 695 C CA . ILE A 1 87 ? -12.703 73 14.484 1 59.22 87 ILE A CA 1
ATOM 696 C C . ILE A 1 87 ? -13.336 72.875 13.094 1 59.22 87 ILE A C 1
ATOM 698 O O . ILE A 1 87 ? -13.844 71.812 12.742 1 59.22 87 ILE A O 1
ATOM 702 N N . GLN A 1 88 ? -13.305 74 12.43 1 58.78 88 GLN A N 1
ATOM 703 C CA . GLN A 1 88 ? -13.812 73.938 11.062 1 58.78 88 GLN A CA 1
ATOM 704 C C . GLN A 1 88 ? -12.992 73 10.211 1 58.78 88 GLN A C 1
ATOM 706 O O . GLN A 1 88 ? -13.547 72.188 9.445 1 58.78 88 GLN A O 1
ATOM 711 N N . VAL A 1 89 ? -11.75 72.938 10.477 1 63 89 VAL A N 1
ATOM 712 C CA . VAL A 1 89 ? -10.859 72.062 9.742 1 63 89 VAL A CA 1
ATOM 713 C C . VAL A 1 89 ? -11.078 70.625 10.211 1 63 89 VAL A C 1
ATOM 715 O O . VAL A 1 89 ? -11.117 69.688 9.391 1 63 89 VAL A O 1
ATOM 718 N N . GLY A 1 90 ? -11.359 70.438 11.453 1 64 90 GLY A N 1
ATOM 719 C CA . GLY A 1 90 ? -11.633 69.125 11.977 1 64 90 GLY A CA 1
ATOM 720 C C . GLY A 1 90 ? -12.922 68.562 11.438 1 64 90 GLY A C 1
ATOM 721 O O . GLY A 1 90 ? -12.969 67.375 11.094 1 64 90 GLY A O 1
ATOM 722 N N . GLY A 1 91 ? -13.867 69.375 11.422 1 63.09 91 GLY A N 1
ATOM 723 C CA . GLY A 1 91 ? -15.125 68.938 10.844 1 63.09 91 GLY A CA 1
ATOM 724 C C . GLY A 1 91 ? -15.008 68.562 9.383 1 63.09 91 GLY A C 1
ATOM 725 O O . GLY A 1 91 ? -15.555 67.562 8.961 1 63.09 91 GLY A O 1
ATOM 726 N N . ALA A 1 92 ? -14.344 69.375 8.656 1 65.88 92 ALA A N 1
ATOM 727 C CA . ALA A 1 92 ? -14.141 69.062 7.246 1 65.88 92 ALA A CA 1
ATOM 728 C C . ALA A 1 92 ? -13.336 67.75 7.078 1 65.88 92 ALA A C 1
ATOM 730 O O . ALA A 1 92 ? -13.656 66.938 6.223 1 65.88 92 ALA A O 1
ATOM 731 N N . LEU A 1 93 ? -12.445 67.5 7.914 1 68.19 93 LEU A N 1
ATOM 732 C CA . LEU A 1 93 ? -11.617 66.312 7.859 1 68.19 93 LEU A CA 1
ATOM 733 C C . LEU A 1 93 ? -12.438 65.062 8.188 1 68.19 93 LEU A C 1
ATOM 735 O O . LEU A 1 93 ? -12.25 64.062 7.559 1 68.19 93 LEU A O 1
ATOM 739 N N . GLN A 1 94 ? -13.391 65.25 8.992 1 72 94 GLN A N 1
ATOM 740 C CA . GLN A 1 94 ? -14.219 64.125 9.352 1 72 94 GLN A CA 1
ATOM 741 C C . GLN A 1 94 ? -15.086 63.656 8.18 1 72 94 GLN A C 1
ATOM 743 O O . GLN A 1 94 ? -15.289 62.469 7.961 1 72 94 GLN A O 1
ATOM 748 N N . ILE A 1 95 ? -15.492 64.688 7.562 1 71.88 95 ILE A N 1
ATOM 749 C CA . ILE A 1 95 ? -16.281 64.312 6.379 1 71.88 95 ILE A CA 1
ATOM 750 C C . ILE A 1 95 ? -15.414 63.562 5.379 1 71.88 95 ILE A C 1
ATOM 752 O O . ILE A 1 95 ? -15.859 62.562 4.805 1 71.88 95 ILE A O 1
ATOM 756 N N . PHE A 1 96 ? -14.234 63.938 5.258 1 74.44 96 PHE A N 1
ATOM 757 C CA . PHE A 1 96 ? -13.32 63.25 4.344 1 74.44 96 PHE A CA 1
ATOM 758 C C . PHE A 1 96 ? -12.992 61.844 4.84 1 74.44 96 PHE A C 1
ATOM 760 O O . PHE A 1 96 ? -12.891 60.906 4.047 1 74.44 96 PHE A O 1
ATOM 767 N N . VAL A 1 97 ? -12.898 61.688 6.055 1 76.62 97 VAL A N 1
ATOM 768 C CA . VAL A 1 97 ? -12.602 60.375 6.656 1 76.62 97 VAL A CA 1
ATOM 769 C C . VAL A 1 97 ? -13.758 59.438 6.395 1 76.62 97 VAL A C 1
ATOM 771 O O . VAL A 1 97 ? -13.539 58.281 5.988 1 76.62 97 VAL A O 1
ATOM 774 N N . TRP A 1 98 ? -14.953 59.906 6.41 1 77.88 98 TRP A N 1
ATOM 775 C CA . TRP A 1 98 ? -16.109 59.031 6.207 1 77.88 98 TRP A CA 1
ATOM 776 C C . TRP A 1 98 ? -16.281 58.688 4.73 1 77.88 98 TRP A C 1
ATOM 778 O O . TRP A 1 98 ? -16.656 57.562 4.379 1 77.88 98 TRP A O 1
ATOM 788 N N . ALA A 1 99 ? -15.938 59.625 3.99 1 75.88 99 ALA A N 1
ATOM 789 C CA . ALA A 1 99 ? -15.969 59.344 2.555 1 75.88 99 ALA A CA 1
ATOM 790 C C . ALA A 1 99 ? -14.93 58.312 2.174 1 75.88 99 ALA A C 1
ATOM 792 O O . ALA A 1 99 ? -15.219 57.406 1.396 1 75.88 99 ALA A O 1
ATOM 793 N N . ALA A 1 100 ? -13.82 58.375 2.764 1 76.75 100 ALA A N 1
ATOM 794 C CA . ALA A 1 100 ? -12.766 57.406 2.5 1 76.75 100 ALA A CA 1
ATOM 795 C C . ALA A 1 100 ? -13.156 56.031 3.012 1 76.75 100 ALA A C 1
ATOM 797 O O . ALA A 1 100 ? -12.891 55.031 2.354 1 76.75 100 ALA A O 1
ATOM 798 N N . PHE A 1 101 ? -13.828 56 4.086 1 77.69 101 PHE A N 1
ATOM 799 C CA . PHE A 1 101 ? -14.281 54.75 4.633 1 77.69 101 PHE A CA 1
ATOM 800 C C . PHE A 1 101 ? -15.32 54.094 3.723 1 77.69 101 PHE A C 1
ATOM 802 O O . PHE A 1 101 ? -15.312 52.875 3.518 1 77.69 101 PHE A O 1
ATOM 809 N N . ALA A 1 102 ? -16.203 54.844 3.254 1 74.81 102 ALA A N 1
ATOM 810 C CA . ALA A 1 102 ? -17.219 54.344 2.344 1 74.81 102 ALA A CA 1
ATOM 811 C C . ALA A 1 102 ? -16.578 53.656 1.137 1 74.81 102 ALA A C 1
ATOM 813 O O . ALA A 1 102 ? -17.078 52.625 0.645 1 74.81 102 ALA A O 1
ATOM 814 N N . VAL A 1 103 ? -15.445 54.031 0.765 1 73.5 103 VAL A N 1
ATOM 815 C CA . VAL A 1 103 ? -14.734 53.438 -0.364 1 73.5 103 VAL A CA 1
ATOM 816 C C . VAL A 1 103 ? -14.172 52.094 0.037 1 73.5 103 VAL A C 1
ATOM 818 O O . VAL A 1 103 ? -14.125 51.156 -0.776 1 73.5 103 VAL A O 1
ATOM 821 N N . LEU A 1 104 ? -13.766 52.031 1.261 1 73.5 104 LEU A N 1
ATOM 822 C CA . LEU A 1 104 ? -13.25 50.75 1.764 1 73.5 104 LEU A CA 1
ATOM 823 C C . LEU A 1 104 ? -14.336 49.688 1.745 1 73.5 104 LEU A C 1
ATOM 825 O O . LEU A 1 104 ? -14.031 48.5 1.611 1 73.5 104 LEU A O 1
ATOM 829 N N . LEU A 1 105 ? -15.547 50.125 1.911 1 67.06 105 LEU A N 1
ATOM 830 C CA . LEU A 1 105 ? -16.672 49.188 1.936 1 67.06 105 LEU A CA 1
ATOM 831 C C . LEU A 1 105 ? -17.062 48.75 0.522 1 67.06 105 LEU A C 1
ATOM 833 O O . LEU A 1 105 ? -17.797 47.781 0.34 1 67.06 105 LEU A O 1
ATOM 837 N N . ILE A 1 106 ? -16.578 49.344 -0.408 1 60.34 106 ILE A N 1
ATOM 838 C CA . ILE A 1 106 ? -16.891 48.969 -1.781 1 60.34 106 ILE A CA 1
ATOM 839 C C . ILE A 1 106 ? -16.188 47.656 -2.133 1 60.34 106 ILE A C 1
ATOM 841 O O . ILE A 1 106 ? -14.992 47.5 -1.863 1 60.34 106 ILE A O 1
ATOM 845 N N . PRO A 1 107 ? -17.031 46.562 -2.49 1 55.16 107 PRO A N 1
ATOM 846 C CA . PRO A 1 107 ? -16.609 45.156 -2.67 1 55.16 107 PRO A CA 1
ATOM 847 C C . PRO A 1 107 ? -15.227 45.062 -3.299 1 55.16 107 PRO A C 1
ATOM 849 O O . PRO A 1 107 ? -14.336 44.438 -2.723 1 55.16 107 PRO A O 1
ATOM 852 N N . GLN A 1 108 ? -15.117 44.625 -4.594 1 56.19 108 GLN A N 1
ATOM 853 C CA . GLN A 1 108 ? -14.203 43.781 -5.359 1 56.19 108 GLN A CA 1
ATOM 854 C C . GLN A 1 108 ? -12.844 44.469 -5.531 1 56.19 108 GLN A C 1
ATOM 856 O O . GLN A 1 108 ? -12.125 44.188 -6.488 1 56.19 108 GLN A O 1
ATOM 861 N N . LYS A 1 109 ? -12.445 45.438 -4.734 1 57.31 109 LYS A N 1
ATOM 862 C CA . LYS A 1 109 ? -11.203 46.062 -5.18 1 57.31 109 LYS A CA 1
ATOM 863 C C . LYS A 1 109 ? -9.984 45.344 -4.648 1 57.31 109 LYS A C 1
ATOM 865 O O . LYS A 1 109 ? -10.094 44.5 -3.738 1 57.31 109 LYS A O 1
ATOM 870 N N . ARG A 1 110 ? -8.758 45.812 -5.23 1 68.19 110 ARG A N 1
ATOM 871 C CA . ARG A 1 110 ? -7.391 45.344 -5.062 1 68.19 110 ARG A CA 1
ATOM 872 C C . ARG A 1 110 ? -6.887 45.625 -3.65 1 68.19 110 ARG A C 1
ATOM 874 O O . ARG A 1 110 ? -7.094 46.688 -3.105 1 68.19 110 ARG A O 1
ATOM 881 N N . LEU A 1 111 ? -6.348 44.781 -2.982 1 71.5 111 LEU A N 1
ATOM 882 C CA . LEU A 1 111 ? -5.82 44.812 -1.624 1 71.5 111 LEU A CA 1
ATOM 883 C C . LEU A 1 111 ? -4.934 46.031 -1.427 1 71.5 111 LEU A C 1
ATOM 885 O O . LEU A 1 111 ? -4.941 46.656 -0.354 1 71.5 111 LEU A O 1
ATOM 889 N N . THR A 1 112 ? -4.371 46.469 -2.461 1 75.81 112 THR A N 1
ATOM 890 C CA . THR A 1 112 ? -3.465 47.594 -2.367 1 75.81 112 THR A CA 1
ATOM 891 C C . THR A 1 112 ? -4.242 48.906 -2.131 1 75.81 112 THR A C 1
ATOM 893 O O . THR A 1 112 ? -3.818 49.75 -1.346 1 75.81 112 THR A O 1
ATOM 896 N N . LEU A 1 113 ? -5.277 49.094 -2.783 1 78.19 113 LEU A N 1
ATOM 897 C CA . LEU A 1 113 ? -6.102 50.281 -2.607 1 78.19 113 LEU A CA 1
ATOM 898 C C . LEU A 1 113 ? -6.676 50.344 -1.196 1 78.19 113 LEU A C 1
ATOM 900 O O . LEU A 1 113 ? -6.695 51.406 -0.576 1 78.19 113 LEU A O 1
ATOM 904 N N . TRP A 1 114 ? -7.027 49.25 -0.714 1 77.19 114 TRP A N 1
ATOM 905 C CA . TRP A 1 114 ? -7.582 49.188 0.633 1 77.19 114 TRP A CA 1
ATOM 906 C C . TRP A 1 114 ? -6.543 49.594 1.675 1 77.19 114 TRP A C 1
ATOM 908 O O . TRP A 1 114 ? -6.871 50.281 2.648 1 77.19 114 TRP A O 1
ATOM 918 N N . ARG A 1 115 ? -5.398 49.312 1.387 1 78.44 115 ARG A N 1
ATOM 919 C CA . ARG A 1 115 ? -4.332 49.625 2.332 1 78.44 115 ARG A CA 1
ATOM 920 C C . ARG A 1 115 ? -4.023 51.125 2.346 1 78.44 115 ARG A C 1
ATOM 922 O O . ARG A 1 115 ? -3.787 51.688 3.406 1 78.44 115 ARG A O 1
ATOM 929 N N . VAL A 1 116 ? -4.109 51.656 1.243 1 80.69 116 VAL A N 1
ATOM 930 C CA . VAL A 1 116 ? -3.854 53.094 1.14 1 80.69 116 VAL A CA 1
ATOM 931 C C . VAL A 1 116 ? -4.965 53.875 1.839 1 80.69 116 VAL A C 1
ATOM 933 O O . VAL A 1 116 ? -4.695 54.781 2.607 1 80.69 116 VAL A O 1
ATOM 936 N N . ILE A 1 117 ? -6.148 53.438 1.59 1 81.69 117 ILE A N 1
ATOM 937 C CA . ILE A 1 117 ? -7.285 54.094 2.207 1 81.69 117 ILE A CA 1
ATOM 938 C C . ILE A 1 117 ? -7.227 53.938 3.723 1 81.69 117 ILE A C 1
ATOM 940 O O . ILE A 1 117 ? -7.465 54.875 4.473 1 81.69 117 ILE A O 1
ATOM 944 N N . ARG A 1 118 ? -6.871 52.844 4.121 1 83.31 118 ARG A N 1
ATOM 945 C CA . ARG A 1 118 ? -6.75 52.594 5.551 1 83.31 118 ARG A CA 1
ATOM 946 C C . ARG A 1 118 ? -5.703 53.5 6.188 1 83.31 118 ARG A C 1
ATOM 948 O O . ARG A 1 118 ? -5.93 54.062 7.266 1 83.31 118 ARG A O 1
ATOM 955 N N . ALA A 1 119 ? -4.652 53.625 5.453 1 81.38 119 ALA A N 1
ATOM 956 C CA . ALA A 1 119 ? -3.592 54.469 5.965 1 81.38 119 ALA A CA 1
ATOM 957 C C . ALA A 1 119 ? -4.055 55.938 6.051 1 81.38 119 ALA A C 1
ATOM 959 O O . ALA A 1 119 ? -3.801 56.594 7.047 1 81.38 119 ALA A O 1
ATOM 960 N N . PHE A 1 120 ? -4.738 56.281 5.07 1 81.62 120 PHE A N 1
ATOM 961 C CA . PHE A 1 120 ? -5.277 57.656 5.059 1 81.62 120 PHE A CA 1
ATOM 962 C C . PHE A 1 120 ? -6.258 57.844 6.207 1 81.62 120 PHE A C 1
ATOM 964 O O . PHE A 1 120 ? -6.203 58.875 6.902 1 81.62 120 PHE A O 1
ATOM 971 N N . LEU A 1 121 ? -7.102 56.906 6.379 1 83.06 121 LEU A N 1
ATOM 972 C CA . LEU A 1 121 ? -8.094 57 7.445 1 83.06 121 LEU A CA 1
ATOM 973 C C . LEU A 1 121 ? -7.426 57 8.812 1 83.06 121 LEU A C 1
ATOM 975 O O . LEU A 1 121 ? -7.871 57.719 9.719 1 83.06 121 LEU A O 1
ATOM 979 N N . ALA A 1 122 ? -6.375 56.312 8.883 1 83.81 122 ALA A N 1
ATOM 980 C CA . ALA A 1 122 ? -5.656 56.25 10.156 1 83.81 122 ALA A CA 1
ATOM 981 C C . ALA A 1 122 ? -5.047 57.625 10.484 1 83.81 122 ALA A C 1
ATOM 983 O O . ALA A 1 122 ? -5.18 58.125 11.609 1 83.81 122 ALA A O 1
ATOM 984 N N . ILE A 1 123 ? -4.508 58.281 9.5 1 79.31 123 ILE A N 1
ATOM 985 C CA . ILE A 1 123 ? -3.883 59.594 9.688 1 79.31 123 ILE A CA 1
ATOM 986 C C . ILE A 1 123 ? -4.953 60.625 9.992 1 79.31 123 ILE A C 1
ATOM 988 O O . ILE A 1 123 ? -4.793 61.438 10.898 1 79.31 123 ILE A O 1
ATOM 992 N N . ALA A 1 124 ? -6.016 60.5 9.336 1 77.94 124 ALA A N 1
ATOM 993 C CA . ALA A 1 124 ? -7.113 61.438 9.531 1 77.94 124 ALA A CA 1
ATOM 994 C C . ALA A 1 124 ? -7.715 61.312 10.93 1 77.94 124 ALA A C 1
ATOM 996 O O . ALA A 1 124 ? -8.016 62.312 11.586 1 77.94 124 ALA A O 1
ATOM 997 N N . ASN A 1 125 ? -7.863 60.125 11.266 1 78.5 125 ASN A N 1
ATOM 998 C CA . ASN A 1 125 ? -8.406 59.875 12.602 1 78.5 125 ASN A CA 1
ATOM 999 C C . ASN A 1 125 ? -7.457 60.375 13.688 1 78.5 125 ASN A C 1
ATOM 1001 O O . ASN A 1 125 ? -7.891 60.938 14.688 1 78.5 125 ASN A O 1
ATOM 1005 N N . LEU A 1 126 ? -6.254 60.156 13.445 1 78.38 126 LEU A N 1
ATOM 1006 C CA . LEU A 1 126 ? -5.27 60.625 14.414 1 78.38 126 LEU A CA 1
ATOM 1007 C C . LEU A 1 126 ? -5.27 62.156 14.508 1 78.38 126 LEU A C 1
ATOM 1009 O O . LEU A 1 126 ? -5.18 62.719 15.602 1 78.38 126 LEU A O 1
ATOM 1013 N N . PHE A 1 127 ? -5.41 62.75 13.383 1 76.62 127 PHE A N 1
ATOM 1014 C CA . PHE A 1 127 ? -5.473 64.25 13.352 1 76.62 127 PHE A CA 1
ATOM 1015 C C . PHE A 1 127 ? -6.707 64.75 14.086 1 76.62 127 PHE A C 1
ATOM 1017 O O . PHE A 1 127 ? -6.625 65.688 14.859 1 76.62 127 PHE A O 1
ATOM 1024 N N . LEU A 1 128 ? -7.734 64.062 13.859 1 74.62 128 LEU A N 1
ATOM 1025 C CA . LEU A 1 128 ? -8.977 64.438 14.508 1 74.62 128 LEU A CA 1
ATOM 1026 C C . LEU A 1 128 ? -8.883 64.25 16.016 1 74.62 128 LEU A C 1
ATOM 1028 O O . LEU A 1 128 ? -9.344 65.125 16.781 1 74.62 128 LEU A O 1
ATOM 1032 N N . VAL A 1 129 ? -8.281 63.25 16.328 1 75.25 129 VAL A N 1
ATOM 1033 C CA . VAL A 1 129 ? -8.133 62.969 17.75 1 75.25 129 VAL A CA 1
ATOM 1034 C C . VAL A 1 129 ? -7.176 64 18.375 1 75.25 129 VAL A C 1
ATOM 1036 O O . VAL A 1 129 ? -7.398 64.438 19.484 1 75.25 129 VAL A O 1
ATOM 1039 N N . GLU A 1 130 ? -6.227 64.375 17.625 1 73.38 130 GLU A N 1
ATOM 1040 C CA . GLU A 1 130 ? -5.309 65.375 18.078 1 73.38 130 GLU A CA 1
ATOM 1041 C C . GLU A 1 130 ? -6.031 66.75 18.266 1 73.38 130 GLU A C 1
ATOM 1043 O O . GLU A 1 130 ? -5.824 67.438 19.266 1 73.38 130 GLU A O 1
ATOM 1048 N N . LEU A 1 131 ? -6.863 67 17.375 1 70.88 131 LEU A N 1
ATOM 1049 C CA . LEU A 1 131 ? -7.645 68.25 17.453 1 70.88 131 LEU A CA 1
ATOM 1050 C C . LEU A 1 131 ? -8.586 68.25 18.656 1 70.88 131 LEU A C 1
ATOM 1052 O O . LEU A 1 131 ? -8.719 69.188 19.375 1 70.88 131 LEU A O 1
ATOM 1056 N N . LEU A 1 132 ? -9.141 67.125 18.844 1 69.75 132 LEU A N 1
ATOM 1057 C CA . LEU A 1 132 ? -10.078 67 19.953 1 69.75 132 LEU A CA 1
ATOM 1058 C C . LEU A 1 132 ? -9.352 67.125 21.297 1 69.75 132 LEU A C 1
ATOM 1060 O O . LEU A 1 132 ? -9.852 67.75 22.219 1 69.75 132 LEU A O 1
ATOM 1064 N N . VAL A 1 133 ? -8.195 66.562 21.344 1 71.19 133 VAL A N 1
ATOM 1065 C CA . VAL A 1 133 ? -7.402 66.625 22.562 1 71.19 133 VAL A CA 1
ATOM 1066 C C . VAL A 1 133 ? -6.965 68.062 22.828 1 71.19 133 VAL A C 1
ATOM 1068 O O . VAL A 1 133 ? -7 68.5 23.969 1 71.19 133 VAL A O 1
ATOM 1071 N N . TYR A 1 134 ? -6.676 68.75 21.828 1 69.31 134 TYR A N 1
ATOM 1072 C CA . TYR A 1 134 ? -6.223 70.125 21.953 1 69.31 134 TYR A CA 1
ATOM 1073 C C . TYR A 1 134 ? -7.375 71 22.344 1 69.31 134 TYR A C 1
ATOM 1075 O O . TYR A 1 134 ? -7.254 71.812 23.297 1 69.31 134 TYR A O 1
ATOM 1083 N N . VAL A 1 135 ? -8.445 70.875 21.656 1 64.62 135 VAL A N 1
ATOM 1084 C CA . VAL A 1 135 ? -9.578 71.75 21.875 1 64.62 135 VAL A CA 1
ATOM 1085 C C . VAL A 1 135 ? -10.172 71.5 23.266 1 64.62 135 VAL A C 1
ATOM 1087 O O . VAL A 1 135 ? -10.602 72.438 23.938 1 64.62 135 VAL A O 1
ATOM 1090 N N . ALA A 1 136 ? -10.117 70.312 23.625 1 61.94 136 ALA A N 1
ATOM 1091 C CA . ALA A 1 136 ? -10.703 69.938 24.922 1 61.94 136 ALA A CA 1
ATOM 1092 C C . ALA A 1 136 ? -9.68 70.062 26.047 1 61.94 136 ALA A C 1
ATOM 1094 O O . ALA A 1 136 ? -9.984 69.812 27.203 1 61.94 136 ALA A O 1
ATOM 1095 N N . ASN A 1 137 ? -8.43 70.625 25.641 1 67.69 137 ASN A N 1
ATOM 1096 C CA . ASN A 1 137 ? -7.352 70.812 26.609 1 67.69 137 ASN A CA 1
ATOM 1097 C C . ASN A 1 137 ? -7.109 69.5 27.422 1 67.69 137 ASN A C 1
ATOM 1099 O O . ASN A 1 137 ? -7.074 69.562 28.641 1 67.69 137 ASN A O 1
ATOM 1103 N N . GLN A 1 138 ? -7.094 68.5 26.578 1 67.75 138 GLN A N 1
ATOM 1104 C CA . GLN A 1 138 ? -6.855 67.188 27.188 1 67.75 138 GLN A CA 1
ATOM 1105 C C . GLN A 1 138 ? -5.383 66.75 27.094 1 67.75 138 GLN A C 1
ATOM 1107 O O . GLN A 1 138 ? -4.605 67.438 26.391 1 67.75 138 GLN A O 1
ATOM 1112 N N . GLU A 1 139 ? -5.039 65.688 27.781 1 68.31 139 GLU A N 1
ATOM 1113 C CA . GLU A 1 139 ? -3.654 65.188 27.828 1 68.31 139 GLU A CA 1
ATOM 1114 C C . GLU A 1 139 ? -3.246 64.562 26.516 1 68.31 139 GLU A C 1
ATOM 1116 O O . GLU A 1 139 ? -3.973 63.688 26 1 68.31 139 GLU A O 1
ATOM 1121 N N . PRO A 1 140 ? -2.143 64.875 26.016 1 72.06 140 PRO A N 1
ATOM 1122 C CA . PRO A 1 140 ? -1.716 64.438 24.703 1 72.06 140 PRO A CA 1
ATOM 1123 C C . PRO A 1 140 ? -1.422 62.906 24.672 1 72.06 140 PRO A C 1
ATOM 1125 O O . PRO A 1 140 ? -1.423 62.312 23.594 1 72.06 140 PRO A O 1
ATOM 1128 N N . PHE A 1 141 ? -1.248 62.281 25.812 1 74.88 141 PHE A N 1
ATOM 1129 C CA . PHE A 1 141 ? -0.947 60.844 25.828 1 74.88 141 PHE A CA 1
ATOM 1130 C C . PHE A 1 141 ? -2.135 60.062 25.328 1 74.88 141 PHE A C 1
ATOM 1132 O O . PHE A 1 141 ? -1.977 58.906 24.922 1 74.88 141 PHE A O 1
ATOM 1139 N N . LEU A 1 142 ? -3.27 60.656 25.344 1 72.75 142 LEU A N 1
ATOM 1140 C CA . LEU A 1 142 ? -4.465 60 24.812 1 72.75 142 LEU A CA 1
ATOM 1141 C C . LEU A 1 142 ? -4.312 59.719 23.328 1 72.75 142 LEU A C 1
ATOM 1143 O O . LEU A 1 142 ? -4.879 58.75 22.812 1 72.75 142 LEU A O 1
ATOM 1147 N N . ILE A 1 143 ? -3.535 60.531 22.703 1 76.94 143 ILE A N 1
ATOM 1148 C CA . ILE A 1 143 ? -3.297 60.344 21.281 1 76.94 143 ILE A CA 1
ATOM 1149 C C . ILE A 1 143 ? -2.527 59.062 21.031 1 76.94 143 ILE A C 1
ATOM 1151 O O . ILE A 1 143 ? -2.854 58.312 20.109 1 76.94 143 ILE A O 1
ATOM 1155 N N . SER A 1 144 ? -1.599 58.781 21.906 1 78.5 144 SER A N 1
ATOM 1156 C CA . SER A 1 144 ? -0.807 57.562 21.766 1 78.5 144 SER A CA 1
ATOM 1157 C C . SER A 1 144 ? -1.658 56.344 22.016 1 78.5 144 SER A C 1
ATOM 1159 O O . SER A 1 144 ? -1.511 55.312 21.328 1 78.5 144 SER A O 1
ATOM 1161 N N . LEU A 1 145 ? -2.461 56.438 22.984 1 75.69 145 LEU A N 1
ATOM 1162 C CA . LEU A 1 145 ? -3.34 55.312 23.266 1 75.69 145 LEU A CA 1
ATOM 1163 C C . LEU A 1 145 ? -4.254 55.031 22.094 1 75.69 145 LEU A C 1
ATOM 1165 O O . LEU A 1 145 ? -4.48 53.844 21.75 1 75.69 145 LEU A O 1
ATOM 1169 N N . TYR A 1 146 ? -4.766 55.969 21.531 1 78.5 146 TYR A N 1
ATOM 1170 C CA . TYR A 1 146 ? -5.637 55.812 20.375 1 78.5 146 TYR A CA 1
ATOM 1171 C C . TYR A 1 146 ? -4.867 55.219 19.203 1 78.5 146 TYR A C 1
ATOM 1173 O O . TYR A 1 146 ? -5.375 54.344 18.5 1 78.5 146 TYR A O 1
ATOM 1181 N N . MET A 1 147 ? -3.686 55.656 19.016 1 82 147 MET A N 1
ATOM 1182 C CA . MET A 1 147 ? -2.859 55.156 17.922 1 82 147 MET A CA 1
ATOM 1183 C C . MET A 1 147 ? -2.586 53.656 18.094 1 82 147 MET A C 1
ATOM 1185 O O . MET A 1 147 ? -2.65 52.906 17.125 1 82 147 MET A O 1
ATOM 1189 N N . VAL A 1 148 ? -2.305 53.312 19.266 1 78.19 148 VAL A N 1
ATOM 1190 C CA . VAL A 1 148 ? -2.043 51.906 19.547 1 78.19 148 VAL A CA 1
ATOM 1191 C C . VAL A 1 148 ? -3.301 51.062 19.281 1 78.19 148 VAL A C 1
ATOM 1193 O O . VAL A 1 148 ? -3.232 50 18.688 1 78.19 148 VAL A O 1
ATOM 1196 N N . ALA A 1 149 ? -4.371 51.594 19.719 1 76.5 149 ALA A N 1
ATOM 1197 C CA . ALA A 1 149 ? -5.641 50.906 19.469 1 76.5 149 ALA A CA 1
ATOM 1198 C C . ALA A 1 149 ? -5.906 50.75 17.984 1 76.5 149 ALA A C 1
ATOM 1200 O O . ALA A 1 149 ? -6.348 49.688 17.531 1 76.5 149 ALA A O 1
ATOM 1201 N N . LEU A 1 150 ? -5.594 51.75 17.234 1 81.44 150 LEU A N 1
ATOM 1202 C CA . LEU A 1 150 ? -5.777 51.688 15.797 1 81.44 150 LEU A CA 1
ATOM 1203 C C . LEU A 1 150 ? -4.859 50.656 15.18 1 81.44 150 LEU A C 1
ATOM 1205 O O . LEU A 1 150 ? -5.297 49.844 14.352 1 81.44 150 LEU A O 1
ATOM 1209 N N . ALA A 1 151 ? -3.658 50.688 15.555 1 80.44 151 ALA A N 1
ATOM 1210 C CA . ALA A 1 151 ? -2.666 49.781 14.969 1 80.44 151 ALA A CA 1
ATOM 1211 C C . ALA A 1 151 ? -3.027 48.344 15.227 1 80.44 151 ALA A C 1
ATOM 1213 O O . ALA A 1 151 ? -2.896 47.5 14.336 1 80.44 151 ALA A O 1
ATOM 1214 N N . LEU A 1 152 ? -3.506 48.125 16.344 1 75.56 152 LEU A N 1
ATOM 1215 C CA . LEU A 1 152 ? -3.846 46.781 16.719 1 75.56 152 LEU A CA 1
ATOM 1216 C C . LEU A 1 152 ? -5.145 46.312 16.047 1 75.56 152 LEU A C 1
ATOM 1218 O O . LEU A 1 152 ? -5.215 45.25 15.477 1 75.56 152 LEU A O 1
ATOM 1222 N N . ALA A 1 153 ? -6.102 47.156 16.078 1 76.5 153 ALA A N 1
ATOM 1223 C CA . ALA A 1 153 ? -7.418 46.812 15.562 1 76.5 153 ALA A CA 1
ATOM 1224 C C . ALA A 1 153 ? -7.418 46.75 14.031 1 76.5 153 ALA A C 1
ATOM 1226 O O . ALA A 1 153 ? -8.102 45.906 13.438 1 76.5 153 ALA A O 1
ATOM 1227 N N . TRP A 1 154 ? -6.613 47.625 13.531 1 81.31 154 TRP A N 1
ATOM 1228 C CA . TRP A 1 154 ? -6.633 47.75 12.078 1 81.31 154 TRP A CA 1
ATOM 1229 C C . TRP A 1 154 ? -5.523 46.906 11.461 1 81.31 154 TRP A C 1
ATOM 1231 O O . TRP A 1 154 ? -5.332 46.906 10.242 1 81.31 154 TRP A O 1
ATOM 1241 N N . HIS A 1 155 ? -4.816 46.219 12.195 1 80.56 155 HIS A N 1
ATOM 1242 C CA . HIS A 1 155 ? -3.775 45.281 11.766 1 80.56 155 HIS A CA 1
ATOM 1243 C C . HIS A 1 155 ? -2.797 45.969 10.812 1 80.56 155 HIS A C 1
ATOM 1245 O O . HIS A 1 155 ? -2.543 45.469 9.711 1 80.56 155 HIS A O 1
ATOM 1251 N N . PHE A 1 156 ? -2.164 46.906 11.234 1 84.75 156 PHE A N 1
ATOM 1252 C CA . PHE A 1 156 ? -1.159 47.656 10.477 1 84.75 156 PHE A CA 1
ATOM 1253 C C . PHE A 1 156 ? 0.079 46.781 10.242 1 84.75 156 PHE A C 1
ATOM 1255 O O . PHE A 1 156 ? 0.492 46.031 11.125 1 84.75 156 PHE A O 1
ATOM 1262 N N . PRO A 1 157 ? 0.56 46.875 8.883 1 84.81 157 PRO A N 1
ATOM 1263 C CA . PRO A 1 157 ? 1.917 46.344 8.734 1 84.81 157 PRO A CA 1
ATOM 1264 C C . PRO A 1 157 ? 2.922 47.031 9.664 1 84.81 157 PRO A C 1
ATOM 1266 O O . PRO A 1 157 ? 2.688 48.156 10.109 1 84.81 157 PRO A O 1
ATOM 1269 N N . PHE A 1 158 ? 3.99 46.406 9.93 1 87.75 158 PHE A N 1
ATOM 1270 C CA . PHE A 1 158 ? 4.969 46.875 10.906 1 87.75 158 PHE A CA 1
ATOM 1271 C C . PHE A 1 158 ? 5.52 48.25 10.531 1 87.75 158 PHE A C 1
ATOM 1273 O O . PHE A 1 158 ? 5.648 49.125 11.391 1 87.75 158 PHE A O 1
ATOM 1280 N N . VAL A 1 159 ? 5.715 48.469 9.273 1 87.12 159 VAL A N 1
ATOM 1281 C CA . VAL A 1 159 ? 6.309 49.719 8.828 1 87.12 159 VAL A CA 1
ATOM 1282 C C . VAL A 1 159 ? 5.316 50.844 9.039 1 87.12 159 VAL A C 1
ATOM 1284 O O . VAL A 1 159 ? 5.703 51.969 9.43 1 87.12 159 VAL A O 1
ATOM 1287 N N . GLU A 1 160 ? 4.102 50.594 8.828 1 85.56 160 GLU A N 1
ATOM 1288 C CA . GLU A 1 160 ? 3.076 51.625 9.055 1 85.56 160 GLU A CA 1
ATOM 1289 C C . GLU A 1 160 ? 2.924 51.906 10.539 1 85.56 160 GLU A C 1
ATOM 1291 O O . GLU A 1 160 ? 2.74 53.094 10.922 1 85.56 160 GLU A O 1
ATOM 1296 N N . PHE A 1 161 ? 3.006 50.938 11.305 1 87.75 161 PHE A N 1
ATOM 1297 C CA . PHE A 1 161 ? 2.945 51.094 12.75 1 87.75 161 PHE A CA 1
ATOM 1298 C C . PHE A 1 161 ? 4.098 51.969 13.242 1 87.75 161 PHE A C 1
ATOM 1300 O O . PHE A 1 161 ? 3.891 52.875 14.023 1 87.75 161 PHE A O 1
ATOM 1307 N N . LEU A 1 162 ? 5.234 51.719 12.633 1 87.56 162 LEU A N 1
ATOM 1308 C CA . LEU A 1 162 ? 6.414 52.469 13.023 1 87.56 162 LEU A CA 1
ATOM 1309 C C . LEU A 1 162 ? 6.285 53.938 12.602 1 87.56 162 LEU A C 1
ATOM 1311 O O . LEU A 1 162 ? 6.633 54.844 13.359 1 87.56 162 LEU A O 1
ATOM 1315 N N . ALA A 1 163 ? 5.785 54.094 11.484 1 86.56 163 ALA A N 1
ATOM 1316 C CA . ALA A 1 163 ? 5.605 55.438 10.977 1 86.56 163 ALA A CA 1
ATOM 1317 C C . ALA A 1 163 ? 4.613 56.219 11.828 1 86.56 163 ALA A C 1
ATOM 1319 O O . ALA A 1 163 ? 4.848 57.375 12.156 1 86.56 163 ALA A O 1
ATOM 1320 N N . MET A 1 164 ? 3.596 55.562 12.148 1 84.5 164 MET A N 1
ATOM 1321 C CA . MET A 1 164 ? 2.582 56.219 12.969 1 84.5 164 MET A CA 1
ATOM 1322 C C . MET A 1 164 ? 3.129 56.531 14.359 1 84.5 164 MET A C 1
ATOM 1324 O O . MET A 1 164 ? 2.836 57.594 14.922 1 84.5 164 MET A O 1
ATOM 1328 N N . GLN A 1 165 ? 3.891 55.688 14.844 1 84.69 165 GLN A N 1
ATOM 1329 C CA . GLN A 1 165 ? 4.516 55.906 16.141 1 84.69 165 GLN A CA 1
ATOM 1330 C C . GLN A 1 165 ? 5.445 57.125 16.109 1 84.69 165 GLN A C 1
ATOM 1332 O O . GLN A 1 165 ? 5.453 57.906 17.047 1 84.69 165 GLN A O 1
ATOM 1337 N N . CYS A 1 166 ? 6.133 57.25 15.07 1 85 166 CYS A N 1
ATOM 1338 C CA . CYS A 1 166 ? 7.039 58.375 14.93 1 85 166 CYS A CA 1
ATOM 1339 C C . CYS A 1 166 ? 6.262 59.688 14.852 1 85 166 CYS A C 1
ATOM 1341 O O . CYS A 1 166 ? 6.648 60.688 15.477 1 85 166 CYS A O 1
ATOM 1343 N N . LEU A 1 167 ? 5.191 59.625 14.172 1 81.62 167 LEU A N 1
ATOM 1344 C CA . LEU A 1 167 ? 4.355 60.812 14.047 1 81.62 167 LEU A CA 1
ATOM 1345 C C . LEU A 1 167 ? 3.809 61.25 15.406 1 81.62 167 LEU A C 1
ATOM 1347 O O . LEU A 1 167 ? 3.809 62.438 15.742 1 81.62 167 LEU A O 1
ATOM 1351 N N . VAL A 1 168 ? 3.402 60.312 16.156 1 80.56 168 VAL A N 1
ATOM 1352 C CA . VAL A 1 168 ? 2.822 60.594 17.453 1 80.56 168 VAL A CA 1
ATOM 1353 C C . VAL A 1 168 ? 3.91 61.094 18.406 1 80.56 168 VAL A C 1
ATOM 1355 O O . VAL A 1 168 ? 3.684 62.031 19.188 1 80.56 168 VAL A O 1
ATOM 1358 N N . LEU A 1 169 ? 5.078 60.625 18.344 1 81.44 169 LEU A N 1
ATOM 1359 C CA . LEU A 1 169 ? 6.172 61.031 19.219 1 81.44 169 LEU A CA 1
ATOM 1360 C C . LEU A 1 169 ? 6.629 62.438 18.875 1 81.44 169 LEU A C 1
ATOM 1362 O O . LEU A 1 169 ? 6.914 63.25 19.781 1 81.44 169 LEU A O 1
ATOM 1366 N N . ILE A 1 170 ? 6.582 62.781 17.609 1 79.38 170 ILE A N 1
ATOM 1367 C CA . ILE A 1 170 ? 6.977 64.125 17.172 1 79.38 170 ILE A CA 1
ATOM 1368 C C . ILE A 1 170 ? 5.91 65.125 17.594 1 79.38 170 ILE A C 1
ATOM 1370 O O . ILE A 1 170 ? 6.227 66.188 18.141 1 79.38 170 ILE A O 1
ATOM 1374 N N . SER A 1 171 ? 4.699 64.75 17.391 1 74.75 171 SER A N 1
ATOM 1375 C CA . SER A 1 171 ? 3.604 65.688 17.75 1 74.75 171 SER A CA 1
ATOM 1376 C C . SER A 1 171 ? 3.561 65.875 19.266 1 74.75 171 SER A C 1
ATOM 1378 O O . SER A 1 171 ? 3.385 67.062 19.703 1 74.75 171 SER A O 1
ATOM 1380 N N . SER A 1 172 ? 3.832 64.875 20 1 72.62 172 SER A N 1
ATOM 1381 C CA . SER A 1 172 ? 3.793 65.062 21.453 1 72.62 172 SER A CA 1
ATOM 1382 C C . SER A 1 172 ? 5.012 65.812 21.969 1 72.62 172 SER A C 1
ATOM 1384 O O . SER A 1 172 ? 4.898 66.625 22.875 1 72.62 172 SER A O 1
ATOM 1386 N N . GLY A 1 173 ? 6.148 65.625 21.391 1 73.62 173 GLY A N 1
ATOM 1387 C CA . GLY A 1 173 ? 7.371 66.25 21.859 1 73.62 173 GLY A CA 1
ATOM 1388 C C . GLY A 1 173 ? 7.469 67.75 21.453 1 73.62 173 GLY A C 1
ATOM 1389 O O . GLY A 1 173 ? 7.707 68.625 22.281 1 73.62 173 GLY A O 1
ATOM 1390 N N . VAL A 1 174 ? 7.148 67.938 20.219 1 69.5 174 VAL A N 1
ATOM 1391 C CA . VAL A 1 174 ? 7.422 69.25 19.672 1 69.5 174 VAL A CA 1
ATOM 1392 C C . VAL A 1 174 ? 6.164 70.125 19.766 1 69.5 174 VAL A C 1
ATOM 1394 O O . VAL A 1 174 ? 6.195 71.25 20.312 1 69.5 174 VAL A O 1
ATOM 1397 N N . LEU A 1 175 ? 5.117 69.562 19.375 1 65.31 175 LEU A N 1
ATOM 1398 C CA . LEU A 1 175 ? 3.908 70.375 19.234 1 65.31 175 LEU A CA 1
ATOM 1399 C C . LEU A 1 175 ? 3.277 70.688 20.594 1 65.31 175 LEU A C 1
ATOM 1401 O O . LEU A 1 175 ? 2.771 71.75 20.844 1 65.31 175 LEU A O 1
ATOM 1405 N N . TRP A 1 176 ? 3.533 69.688 21.438 1 65.94 176 TRP A N 1
ATOM 1406 C CA . TRP A 1 176 ? 2.891 69.875 22.734 1 65.94 176 TRP A CA 1
ATOM 1407 C C . TRP A 1 176 ? 3.906 70.312 23.797 1 65.94 176 TRP A C 1
ATOM 1409 O O . TRP A 1 176 ? 3.604 70.312 24.984 1 65.94 176 TRP A O 1
ATOM 1419 N N . SER A 1 177 ? 5.09 70.625 23.391 1 66.06 177 SER A N 1
ATOM 1420 C CA . SER A 1 177 ? 6.16 71.25 24.156 1 66.06 177 SER A CA 1
ATOM 1421 C C . SER A 1 177 ? 6.586 70.375 25.328 1 66.06 177 SER A C 1
ATOM 1423 O O . SER A 1 177 ? 7.027 70.875 26.359 1 66.06 177 SER A O 1
ATOM 1425 N N . TYR A 1 178 ? 6.477 69.125 25.219 1 71.19 178 TYR A N 1
ATOM 1426 C CA . TYR A 1 178 ? 6.867 68.25 26.328 1 71.19 178 TYR A CA 1
ATOM 1427 C C . TYR A 1 178 ? 8.383 68.25 26.469 1 71.19 178 TYR A C 1
ATOM 1429 O O . TYR A 1 178 ? 8.906 67.938 27.562 1 71.19 178 TYR A O 1
ATOM 1437 N N . LEU A 1 179 ? 9.055 68.562 25.406 1 66.75 179 LEU A N 1
ATOM 1438 C CA . LEU A 1 179 ? 10.508 68.562 25.438 1 66.75 179 LEU A CA 1
ATOM 1439 C C . LEU A 1 179 ? 11.047 69.625 26.328 1 66.75 179 LEU A C 1
ATOM 1441 O O . LEU A 1 179 ? 12.086 69.5 26.969 1 66.75 179 LEU A O 1
ATOM 1445 N N . LYS A 1 180 ? 10.227 70.75 26.406 1 67.44 180 LYS A N 1
ATOM 1446 C CA . LYS A 1 180 ? 10.695 71.875 27.188 1 67.44 180 LYS A CA 1
ATOM 1447 C C . LYS A 1 180 ? 10.234 71.812 28.641 1 67.44 180 LYS A C 1
ATOM 1449 O O . LYS A 1 180 ? 11.016 72.062 29.562 1 67.44 180 LYS A O 1
ATOM 1454 N N . GLU A 1 181 ? 9.008 71.5 28.859 1 69.25 181 GLU A N 1
ATOM 1455 C CA . GLU A 1 181 ? 8.469 71.625 30.203 1 69.25 181 GLU A CA 1
ATOM 1456 C C . GLU A 1 181 ? 8.289 70.25 30.844 1 69.25 181 GLU A C 1
ATOM 1458 O O . GLU A 1 181 ? 8.32 70.062 32.062 1 69.25 181 GLU A O 1
ATOM 1463 N N . GLY A 1 182 ? 8.195 69.188 30 1 70 182 GLY A N 1
ATOM 1464 C CA . GLY A 1 182 ? 7.84 67.938 30.547 1 70 182 GLY A CA 1
ATOM 1465 C C . GLY A 1 182 ? 8.703 66.812 30.016 1 70 182 GLY A C 1
ATOM 1466 O O . GLY A 1 182 ? 8.195 65.688 29.672 1 70 182 GLY A O 1
ATOM 1467 N N . TRP A 1 183 ? 10.086 67 30.109 1 71.31 183 TRP A N 1
ATOM 1468 C CA . TRP A 1 183 ? 10.977 66.062 29.453 1 71.31 183 TRP A CA 1
ATOM 1469 C C . TRP A 1 183 ? 10.945 64.688 30.172 1 71.31 183 TRP A C 1
ATOM 1471 O O . TRP A 1 183 ? 11.148 63.656 29.531 1 71.31 183 TRP A O 1
ATOM 1481 N N . VAL A 1 184 ? 10.672 64.625 31.422 1 63.25 184 VAL A N 1
ATOM 1482 C CA . VAL A 1 184 ? 10.602 63.375 32.156 1 63.25 184 VAL A CA 1
ATOM 1483 C C . VAL A 1 184 ? 9.406 62.562 31.672 1 63.25 184 VAL A C 1
ATOM 1485 O O . VAL A 1 184 ? 9.539 61.375 31.375 1 63.25 184 VAL A O 1
ATOM 1488 N N . SER A 1 185 ? 8.297 63.281 31.516 1 67 185 SER A N 1
ATOM 1489 C CA . SER A 1 185 ? 7.102 62.625 31.016 1 67 185 SER A CA 1
ATOM 1490 C C . SER A 1 185 ? 7.301 62.125 29.594 1 67 185 SER A C 1
ATOM 1492 O O . SER A 1 185 ? 6.84 61.062 29.234 1 67 185 SER A O 1
ATOM 1494 N N . TYR A 1 186 ? 8.047 62.844 28.922 1 73.75 186 TYR A N 1
ATOM 1495 C CA . TYR A 1 186 ? 8.289 62.5 27.531 1 73.75 186 TYR A CA 1
ATOM 1496 C C . TYR A 1 186 ? 9.195 61.281 27.438 1 73.75 186 TYR A C 1
ATOM 1498 O O . TYR A 1 186 ? 8.961 60.375 26.625 1 73.75 186 TYR A O 1
ATOM 1506 N N . SER A 1 187 ? 10.164 61.25 28.328 1 69.31 187 SER A N 1
ATOM 1507 C CA . SER A 1 187 ? 11.078 60.125 28.328 1 69.31 187 SER A CA 1
ATOM 1508 C C . SER A 1 187 ? 10.352 58.812 28.688 1 69.31 187 SER A C 1
ATOM 1510 O O . SER A 1 187 ? 10.617 57.781 28.109 1 69.31 187 SER A O 1
ATOM 1512 N N . ILE A 1 188 ? 9.453 58.906 29.562 1 68.38 188 ILE A N 1
ATOM 1513 C CA . ILE A 1 188 ? 8.664 57.75 29.969 1 68.38 188 ILE A CA 1
ATOM 1514 C C . ILE A 1 188 ? 7.754 57.312 28.812 1 68.38 188 ILE A C 1
ATOM 1516 O O . ILE A 1 188 ? 7.613 56.125 28.531 1 68.38 188 ILE A O 1
ATOM 1520 N N . HIS A 1 189 ? 7.242 58.219 28.172 1 73.38 189 HIS A N 1
ATOM 1521 C CA . HIS A 1 189 ? 6.383 58 27.016 1 73.38 189 HIS A CA 1
ATOM 1522 C C . HIS A 1 189 ? 7.145 57.281 25.906 1 73.38 189 HIS A C 1
ATOM 1524 O O . HIS A 1 189 ? 6.66 56.281 25.359 1 73.38 189 HIS A O 1
ATOM 1530 N N . VAL A 1 190 ? 8.297 57.719 25.703 1 74.31 190 VAL A N 1
ATOM 1531 C CA . VAL A 1 190 ? 9.117 57.156 24.656 1 74.31 190 VAL A CA 1
ATOM 1532 C C . VAL A 1 190 ? 9.492 55.719 25.016 1 74.31 190 VAL A C 1
ATOM 1534 O O . VAL A 1 190 ? 9.453 54.812 24.156 1 74.31 190 VAL A O 1
ATOM 1537 N N . SER A 1 191 ? 9.766 55.469 26.234 1 70.69 191 SER A N 1
ATOM 1538 C CA . SER A 1 191 ? 10.125 54.125 26.688 1 70.69 191 SER A CA 1
ATOM 1539 C C . SER A 1 191 ? 8.961 53.156 26.516 1 70.69 191 SER A C 1
ATOM 1541 O O . SER A 1 191 ? 9.148 52.031 26.094 1 70.69 191 SER A O 1
ATOM 1543 N N . PHE A 1 192 ? 7.793 53.594 26.812 1 72 192 PHE A N 1
ATOM 1544 C CA . PHE A 1 192 ? 6.602 52.75 26.656 1 72 192 PHE A CA 1
ATOM 1545 C C . PHE A 1 192 ? 6.363 52.438 25.188 1 72 192 PHE A C 1
ATOM 1547 O O . PHE A 1 192 ? 6.012 51.312 24.844 1 72 192 PHE A O 1
ATOM 1554 N N . MET A 1 193 ? 6.621 53.406 24.391 1 76.12 193 MET A N 1
ATOM 1555 C CA . MET A 1 193 ? 6.402 53.188 22.953 1 76.12 193 MET A CA 1
ATOM 1556 C C . MET A 1 193 ? 7.422 52.219 22.391 1 76.12 193 MET A C 1
ATOM 1558 O O . MET A 1 193 ? 7.102 51.438 21.484 1 76.12 193 MET A O 1
ATOM 1562 N N . VAL A 1 194 ? 8.57 52.188 22.938 1 76.56 194 VAL A N 1
ATOM 1563 C CA . VAL A 1 194 ? 9.602 51.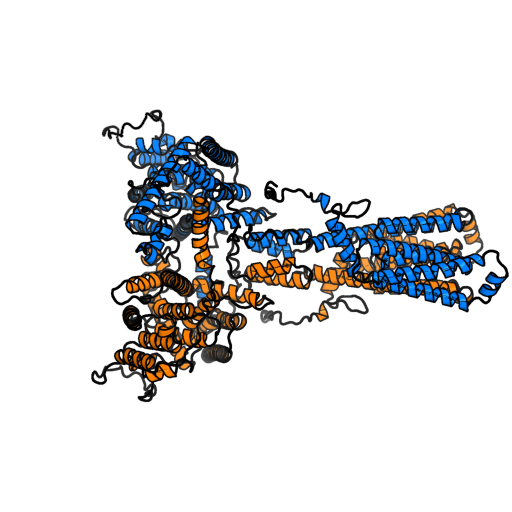281 22.484 1 76.56 194 VAL A CA 1
ATOM 1564 C C . VAL A 1 194 ? 9.211 49.844 22.859 1 76.56 194 VAL A C 1
ATOM 1566 O O . VAL A 1 194 ? 9.359 48.938 22.047 1 76.56 194 VAL A O 1
ATOM 1569 N N . LEU A 1 195 ? 8.703 49.719 24.031 1 73.94 195 LEU A N 1
ATOM 1570 C CA . LEU A 1 195 ? 8.266 48.375 24.469 1 73.94 195 LEU A CA 1
ATOM 1571 C C . LEU A 1 195 ? 7.105 47.906 23.609 1 73.94 195 LEU A C 1
ATOM 1573 O O . LEU A 1 195 ? 7.055 46.719 23.25 1 73.94 195 LEU A O 1
ATOM 1577 N N . LEU A 1 196 ? 6.254 48.719 23.312 1 75.12 196 LEU A N 1
ATOM 1578 C CA . LEU A 1 196 ? 5.105 48.406 22.484 1 75.12 196 LEU A CA 1
ATOM 1579 C C . LEU A 1 196 ? 5.555 48 21.078 1 75.12 196 LEU A C 1
ATOM 1581 O O . LEU A 1 196 ? 5.016 47.062 20.484 1 75.12 196 LEU A O 1
ATOM 1585 N N . THR A 1 197 ? 6.5 48.719 20.562 1 78.75 197 THR A N 1
ATOM 1586 C CA . THR A 1 197 ? 7.008 48.438 19.234 1 78.75 197 THR A CA 1
ATOM 1587 C C . THR A 1 197 ? 7.668 47.062 19.172 1 78.75 197 THR A C 1
ATOM 1589 O O . THR A 1 197 ? 7.477 46.312 18.219 1 78.75 197 THR A O 1
ATOM 1592 N N . ARG A 1 198 ? 8.359 46.781 20.125 1 76.06 198 ARG A N 1
ATOM 1593 C CA . ARG A 1 198 ? 9 45.469 20.172 1 76.06 198 ARG A CA 1
ATOM 1594 C C . ARG A 1 198 ? 7.953 44.375 20.203 1 76.06 198 ARG A C 1
ATOM 1596 O O . ARG A 1 198 ? 8.094 43.375 19.484 1 76.06 198 ARG A O 1
ATOM 1603 N N . ASP A 1 199 ? 7.02 44.562 20.984 1 72.31 199 ASP A N 1
ATOM 1604 C CA . ASP A 1 199 ? 5.957 43.562 21.078 1 72.31 199 ASP A CA 1
ATOM 1605 C C . ASP A 1 199 ? 5.199 43.438 19.75 1 72.31 199 ASP A C 1
ATOM 1607 O O . ASP A 1 199 ? 4.895 42.344 19.312 1 72.31 199 ASP A O 1
ATOM 1611 N N . PHE A 1 200 ? 4.918 44.562 19.219 1 77.75 200 PHE A N 1
ATOM 1612 C CA . PHE A 1 200 ? 4.223 44.562 17.938 1 77.75 200 PHE A CA 1
ATOM 1613 C C . PHE A 1 200 ? 5.039 43.844 16.875 1 77.75 200 PHE A C 1
ATOM 1615 O O . PHE A 1 200 ? 4.492 43.062 16.078 1 77.75 200 PHE A O 1
ATOM 1622 N N . TYR A 1 201 ? 6.297 44 16.922 1 81.88 201 TYR A N 1
ATOM 1623 C CA . TYR A 1 201 ? 7.191 43.344 15.977 1 81.88 201 TYR A CA 1
ATOM 1624 C C . TYR A 1 201 ? 7.137 41.844 16.156 1 81.88 201 TYR A C 1
ATOM 1626 O O . TYR A 1 201 ? 6.992 41.094 15.188 1 81.88 201 TYR A O 1
ATOM 1634 N N . SER A 1 202 ? 7.273 41.438 17.266 1 73.62 202 SER A N 1
ATOM 1635 C CA . SER A 1 202 ? 7.277 40 17.562 1 73.62 202 SER A CA 1
ATOM 1636 C C . SER A 1 202 ? 5.957 39.344 17.172 1 73.62 202 SER A C 1
ATOM 1638 O O . SER A 1 202 ? 5.941 38.25 16.594 1 73.62 202 SER A O 1
ATOM 1640 N N . ARG A 1 203 ? 4.934 40.031 17.391 1 70.88 203 ARG A N 1
ATOM 1641 C CA . ARG A 1 203 ? 3.617 39.531 17.031 1 70.88 203 ARG A CA 1
ATOM 1642 C C . ARG A 1 203 ? 3.467 39.375 15.523 1 70.88 203 ARG A C 1
ATOM 1644 O O . ARG A 1 203 ? 2.99 38.344 15.039 1 70.88 203 ARG A O 1
ATOM 1651 N N . LYS A 1 204 ? 3.836 40.406 14.938 1 79 204 LYS A N 1
ATOM 1652 C CA . LYS A 1 204 ? 3.699 40.406 13.484 1 79 204 LYS A CA 1
ATOM 1653 C C . LYS A 1 204 ? 4.617 39.344 12.859 1 79 204 LYS A C 1
ATOM 1655 O O . LYS A 1 204 ? 4.242 38.688 11.891 1 79 204 LYS A O 1
ATOM 1660 N N . TYR A 1 205 ? 5.695 39.156 13.445 1 77.31 205 TYR A N 1
ATOM 1661 C CA . TYR A 1 205 ? 6.609 38.125 12.977 1 77.31 205 TYR A CA 1
ATOM 1662 C C . TYR A 1 205 ? 6.008 36.719 13.156 1 77.31 205 TYR A C 1
ATOM 1664 O O . TYR A 1 205 ? 6.047 35.906 12.242 1 77.31 205 TYR A O 1
ATOM 1672 N N . GLU A 1 206 ? 5.469 36.594 14.211 1 68.94 206 GLU A N 1
ATOM 1673 C CA . GLU A 1 206 ? 4.848 35.312 14.5 1 68.94 206 GLU A CA 1
ATOM 1674 C C . GLU A 1 206 ? 3.664 35.031 13.578 1 68.94 206 GLU A C 1
ATOM 1676 O O . GLU A 1 206 ? 3.467 33.906 13.117 1 68.94 206 GLU A O 1
ATOM 1681 N N . GLN A 1 207 ? 2.92 36.031 13.383 1 71.25 207 GLN A N 1
ATOM 1682 C CA . GLN A 1 207 ? 1.784 35.875 12.477 1 71.25 207 GLN A CA 1
ATOM 1683 C C . GLN A 1 207 ? 2.24 35.5 11.078 1 71.25 207 GLN A C 1
ATOM 1685 O O . GLN A 1 207 ? 1.611 34.656 10.43 1 71.25 207 GLN A O 1
ATOM 1690 N N . ARG A 1 208 ? 3.225 36.094 10.703 1 74.94 208 ARG A N 1
ATOM 1691 C CA . ARG A 1 208 ? 3.738 35.781 9.383 1 74.94 208 ARG A CA 1
ATOM 1692 C C . ARG A 1 208 ? 4.324 34.375 9.352 1 74.94 208 ARG A C 1
ATOM 1694 O O . ARG A 1 208 ? 4.145 33.625 8.375 1 74.94 208 ARG A O 1
ATOM 1701 N N . MET A 1 209 ? 4.895 34.062 10.367 1 65.12 209 MET A N 1
ATOM 1702 C CA . MET A 1 209 ? 5.445 32.719 10.438 1 65.12 209 MET A CA 1
ATOM 1703 C C . MET A 1 209 ? 4.332 31.688 10.461 1 65.12 209 MET A C 1
ATOM 1705 O O . MET A 1 209 ? 4.445 30.641 9.828 1 65.12 209 MET A O 1
ATOM 1709 N N . LEU A 1 210 ? 3.354 32.125 11.172 1 61.62 210 LEU A N 1
ATOM 1710 C CA . LEU A 1 210 ? 2.197 31.234 11.219 1 61.62 210 LEU A CA 1
ATOM 1711 C C . LEU A 1 210 ? 1.537 31.141 9.844 1 61.62 210 LEU A C 1
ATOM 1713 O O . LEU A 1 210 ? 1.073 30.062 9.453 1 61.62 210 LEU A O 1
ATOM 1717 N N . PHE A 1 211 ? 1.479 32.25 9.156 1 65.88 211 PHE A N 1
ATOM 1718 C CA . PHE A 1 211 ? 0.93 32.281 7.805 1 65.88 211 PHE A CA 1
ATOM 1719 C C . PHE A 1 211 ? 1.724 31.359 6.875 1 65.88 211 PHE A C 1
ATOM 1721 O O . PHE A 1 211 ? 1.143 30.609 6.09 1 65.88 211 PHE A O 1
ATOM 1728 N N . VAL A 1 212 ? 2.922 31.672 6.98 1 59 212 VAL A N 1
ATOM 1729 C CA . VAL A 1 212 ? 3.779 30.828 6.156 1 59 212 VAL A CA 1
ATOM 1730 C C . VAL A 1 212 ? 3.568 29.359 6.527 1 59 212 VAL A C 1
ATOM 1732 O O . VAL A 1 212 ? 3.525 28.5 5.652 1 59 212 VAL A O 1
ATOM 1735 N N . GLN A 1 213 ? 3.41 29.422 7.762 1 50.88 213 GLN A N 1
ATOM 1736 C CA . GLN A 1 213 ? 3.17 28.062 8.234 1 50.88 213 GLN A CA 1
ATOM 1737 C C . GLN A 1 213 ? 1.824 27.547 7.746 1 50.88 213 GLN A C 1
ATOM 1739 O O . GLN A 1 213 ? 1.708 26.375 7.371 1 50.88 213 GLN A O 1
ATOM 1744 N N . SER A 1 214 ? 0.854 28.641 7.797 1 47.81 214 SER A N 1
ATOM 1745 C CA . SER A 1 214 ? -0.478 28.281 7.32 1 47.81 214 SER A CA 1
ATOM 1746 C C . SER A 1 214 ? -0.497 28.125 5.805 1 47.81 214 SER A C 1
ATOM 1748 O O . SER A 1 214 ? -1.229 27.281 5.27 1 47.81 214 SER A O 1
ATOM 1750 N N . LYS A 1 215 ? -0.058 29.312 5.164 1 42.28 215 LYS A N 1
ATOM 1751 C CA . LYS A 1 215 ? 0.026 29.219 3.709 1 42.28 215 LYS A CA 1
ATOM 1752 C C . LYS A 1 215 ? 0.962 28.094 3.279 1 42.28 215 LYS A C 1
ATOM 1754 O O . LYS A 1 215 ? 0.919 27.641 2.131 1 42.28 215 LYS A O 1
ATOM 1759 N N . ALA A 1 216 ? 1.798 28.172 3.938 1 37.22 216 ALA A N 1
ATOM 1760 C CA . ALA A 1 216 ? 2.455 26.906 3.631 1 37.22 216 ALA A CA 1
ATOM 1761 C C . ALA A 1 216 ? 1.449 25.75 3.6 1 37.22 216 ALA A C 1
ATOM 1763 O O . ALA A 1 216 ? 1.81 24.609 3.309 1 37.22 216 ALA A O 1
ATOM 1764 N N . ASN A 1 217 ? 0.369 26 4.09 1 34.56 217 ASN A N 1
ATOM 1765 C CA . ASN A 1 217 ? -0.789 25.5 3.357 1 34.56 217 ASN A CA 1
ATOM 1766 C C . ASN A 1 217 ? -0.722 25.875 1.881 1 34.56 217 ASN A C 1
ATOM 1768 O O . ASN A 1 217 ? -1.709 25.75 1.155 1 34.56 217 ASN A O 1
ATOM 1772 N N . LEU A 1 218 ? -0.232 27.203 1.554 1 32.12 218 LEU A N 1
ATOM 1773 C CA . LEU A 1 218 ? 0.151 27.578 0.199 1 32.12 218 LEU A CA 1
ATOM 1774 C C . LEU A 1 218 ? 0.655 26.375 -0.585 1 32.12 218 LEU A C 1
ATOM 1776 O O . LEU A 1 218 ? 1.816 25.984 -0.453 1 32.12 218 LEU A O 1
ATOM 1780 N N . LEU A 1 219 ? 0.034 25.531 -0.32 1 34.91 219 LEU A N 1
ATOM 1781 C CA . LEU A 1 219 ? 0.011 24.359 -1.195 1 34.91 219 LEU A CA 1
ATOM 1782 C C . LEU A 1 219 ? 0.358 24.75 -2.629 1 34.91 219 LEU A C 1
ATOM 1784 O O . LEU A 1 219 ? -0.518 25.156 -3.396 1 34.91 219 LEU A O 1
ATOM 1788 N N . ALA A 1 220 ? 1.085 25.828 -2.736 1 35.41 220 ALA A N 1
ATOM 1789 C CA . ALA A 1 220 ? 1.514 26.047 -4.117 1 35.41 220 ALA A CA 1
ATOM 1790 C C . ALA A 1 220 ? 1.318 24.781 -4.949 1 35.41 220 ALA A C 1
ATOM 1792 O O . ALA A 1 220 ? 0.842 23.766 -4.441 1 35.41 220 ALA A O 1
ATOM 1793 N N . ASP A 1 221 ? 2.367 24.484 -5.766 1 35.03 221 ASP A N 1
ATOM 1794 C CA . ASP A 1 221 ? 2.379 23.516 -6.855 1 35.03 221 ASP A CA 1
ATOM 1795 C C . ASP A 1 221 ? 2.178 22.094 -6.332 1 35.03 221 ASP A C 1
ATOM 1797 O O . ASP A 1 221 ? 3.111 21.484 -5.809 1 35.03 221 ASP A O 1
ATOM 1801 N N . LEU A 1 222 ? 0.996 21.984 -5.625 1 37.75 222 LEU A N 1
ATOM 1802 C CA . LEU A 1 222 ? 0.81 20.531 -5.547 1 37.75 222 LEU A CA 1
ATOM 1803 C C . LEU A 1 222 ? 1.588 19.828 -6.648 1 37.75 222 LEU A C 1
ATOM 1805 O O . LEU A 1 222 ? 1.595 20.281 -7.797 1 37.75 222 LEU A O 1
ATOM 1809 N N . PRO A 1 223 ? 2.516 19.203 -6.18 1 41.19 223 PRO A N 1
ATOM 1810 C CA . PRO A 1 223 ? 3.174 18.5 -7.281 1 41.19 223 PRO A CA 1
ATOM 1811 C C . PRO A 1 223 ? 2.189 18 -8.336 1 41.19 223 PRO A C 1
ATOM 1813 O O . PRO A 1 223 ? 1.036 17.703 -8.008 1 41.19 223 PRO A O 1
ATOM 1816 N N . ASN A 1 224 ? 2.377 18.484 -9.445 1 41.59 224 ASN A N 1
ATOM 1817 C CA . ASN A 1 224 ? 1.618 17.922 -10.555 1 41.59 224 ASN A CA 1
ATOM 1818 C C . ASN A 1 224 ? 1.39 16.422 -10.391 1 41.59 224 ASN A C 1
ATOM 1820 O O . ASN A 1 224 ? 2.344 15.648 -10.352 1 41.59 224 ASN A O 1
ATOM 1824 N N . PRO A 1 225 ? 0.204 16.078 -9.867 1 44.06 225 PRO A N 1
ATOM 1825 C CA . PRO A 1 225 ? -0.102 14.656 -9.727 1 44.06 225 PRO A CA 1
ATOM 1826 C C . PRO A 1 225 ? 0.42 13.828 -10.898 1 44.06 225 PRO A C 1
ATOM 1828 O O . PRO A 1 225 ? 0.554 12.609 -10.781 1 44.06 225 PRO A O 1
ATOM 1831 N N . ALA A 1 226 ? 0.638 14.562 -12.031 1 48.66 226 ALA A N 1
ATOM 1832 C CA . ALA A 1 226 ? 0.933 13.766 -13.219 1 48.66 226 ALA A CA 1
ATOM 1833 C C . ALA A 1 226 ? 2.342 13.188 -13.156 1 48.66 226 ALA A C 1
ATOM 1835 O O . ALA A 1 226 ? 2.646 12.203 -13.836 1 48.66 226 ALA A O 1
ATOM 1836 N N . THR A 1 227 ? 3.188 13.719 -12.203 1 59.47 227 THR A N 1
ATOM 1837 C CA . THR A 1 227 ? 4.543 13.188 -12.242 1 59.47 227 THR A CA 1
ATOM 1838 C C . THR A 1 227 ? 4.887 12.477 -10.938 1 59.47 227 THR A C 1
ATOM 1840 O O . THR A 1 227 ? 5.953 11.867 -10.82 1 59.47 227 THR A O 1
ATOM 1843 N N . HIS A 1 228 ? 3.805 12.508 -10.016 1 69.06 228 HIS A N 1
ATOM 1844 C CA . HIS A 1 228 ? 4.105 11.961 -8.703 1 69.06 228 HIS A CA 1
ATOM 1845 C C . HIS A 1 228 ? 3.26 10.727 -8.414 1 69.06 228 HIS A C 1
ATOM 1847 O O . HIS A 1 228 ? 2.18 10.555 -8.984 1 69.06 228 HIS A O 1
ATOM 1853 N N . SER A 1 229 ? 3.928 9.875 -7.715 1 79.75 229 SER A N 1
ATOM 1854 C CA . SER A 1 229 ? 3.092 8.812 -7.168 1 79.75 229 SER A CA 1
ATOM 1855 C C . SER A 1 229 ? 2.178 9.336 -6.066 1 79.75 229 SER A C 1
ATOM 1857 O O . SER A 1 229 ? 2.387 10.438 -5.551 1 79.75 229 SER A O 1
ATOM 1859 N N . GLY A 1 230 ? 1.082 8.719 -5.77 1 81.44 230 GLY A N 1
ATOM 1860 C CA . GLY A 1 230 ? 0.19 9.109 -4.688 1 81.44 230 GLY A CA 1
ATOM 1861 C C . GLY A 1 230 ? 0.909 9.336 -3.371 1 81.44 230 GLY A C 1
ATOM 1862 O O . GLY A 1 230 ? 0.653 10.32 -2.68 1 81.44 230 GLY A O 1
ATOM 1863 N N . MET A 1 231 ? 1.85 8.508 -3.061 1 88.38 231 MET A N 1
ATOM 1864 C CA . MET A 1 231 ? 2.576 8.609 -1.798 1 88.38 231 MET A CA 1
ATOM 1865 C C . MET A 1 231 ? 3.482 9.828 -1.785 1 88.38 231 MET A C 1
ATOM 1867 O O . MET A 1 231 ? 3.6 10.508 -0.764 1 88.38 231 MET A O 1
ATOM 1871 N N . GLU A 1 232 ? 4.102 10.102 -2.895 1 85 232 GLU A N 1
ATOM 1872 C CA . GLU A 1 232 ? 4.949 11.289 -2.982 1 85 232 GLU A CA 1
ATOM 1873 C C . GLU A 1 232 ? 4.141 12.562 -2.752 1 85 232 GLU A C 1
ATOM 1875 O O . GLU A 1 232 ? 4.598 13.477 -2.062 1 85 232 GLU A O 1
ATOM 1880 N N . LEU A 1 233 ? 3.012 12.57 -3.344 1 83.19 233 LEU A N 1
ATOM 1881 C CA . LEU A 1 233 ? 2.129 13.719 -3.154 1 83.19 233 LEU A CA 1
ATOM 1882 C C . LEU A 1 233 ? 1.777 13.898 -1.681 1 83.19 233 LEU A C 1
ATOM 1884 O O . LEU A 1 233 ? 1.811 15.016 -1.161 1 83.19 233 LEU A O 1
ATOM 1888 N N . VAL A 1 234 ? 1.446 12.828 -1.069 1 87.75 234 VAL A N 1
ATOM 1889 C CA . VAL A 1 234 ? 1.061 12.852 0.338 1 87.75 234 VAL A CA 1
ATOM 1890 C C . VAL A 1 234 ? 2.238 13.32 1.189 1 87.75 234 VAL A C 1
ATOM 1892 O O . VAL A 1 234 ? 2.1 14.242 1.996 1 87.75 234 VAL A O 1
ATOM 1895 N N . LEU A 1 235 ? 3.395 12.758 0.999 1 87.69 235 LEU A N 1
ATOM 1896 C CA . LEU A 1 235 ? 4.559 13.039 1.828 1 87.69 235 LEU A CA 1
ATOM 1897 C C . LEU A 1 235 ? 5.055 14.461 1.599 1 87.69 235 LEU A C 1
ATOM 1899 O O . LEU A 1 235 ? 5.43 15.156 2.547 1 87.69 235 LEU A O 1
ATOM 1903 N N . GLU A 1 236 ? 5.066 14.828 0.381 1 83.12 236 GLU A N 1
ATOM 1904 C CA . GLU A 1 236 ? 5.48 16.203 0.073 1 83.12 236 GLU A CA 1
ATOM 1905 C C . GLU A 1 236 ? 4.566 17.219 0.75 1 83.12 236 GLU A C 1
ATOM 1907 O O . GLU A 1 236 ? 5.043 18.203 1.313 1 83.12 236 GLU A O 1
ATOM 1912 N N . THR A 1 237 ? 3.271 16.969 0.676 1 82.25 237 THR A N 1
ATOM 1913 C CA . THR A 1 237 ? 2.289 17.844 1.292 1 82.25 237 THR A CA 1
ATOM 1914 C C . THR A 1 237 ? 2.453 17.859 2.809 1 82.25 237 THR A C 1
ATOM 1916 O O . THR A 1 237 ? 2.414 18.922 3.432 1 82.25 237 THR A O 1
ATOM 1919 N N . LEU A 1 238 ? 2.658 16.734 3.367 1 83.62 238 LEU A N 1
ATOM 1920 C CA . LEU A 1 238 ? 2.797 16.641 4.816 1 83.62 238 LEU A CA 1
ATOM 1921 C C . LEU A 1 238 ? 4.094 17.297 5.285 1 83.62 238 LEU A C 1
ATOM 1923 O O . LEU A 1 238 ? 4.129 17.922 6.344 1 83.62 238 LEU A O 1
ATOM 1927 N N . CYS A 1 239 ? 5.141 17.094 4.578 1 78.75 239 CYS A N 1
ATOM 1928 C CA . CYS A 1 239 ? 6.402 17.734 4.926 1 78.75 239 CYS A CA 1
ATOM 1929 C C . CYS A 1 239 ? 6.281 19.25 4.875 1 78.75 239 CYS A C 1
ATOM 1931 O O . CYS A 1 239 ? 6.82 19.953 5.734 1 78.75 239 CYS A O 1
ATOM 1933 N N . GLN A 1 240 ? 5.559 19.672 3.881 1 72.38 240 GLN A N 1
ATOM 1934 C CA . GLN A 1 240 ? 5.309 21.094 3.779 1 72.38 240 GLN A CA 1
ATOM 1935 C C . GLN A 1 240 ? 4.477 21.594 4.957 1 72.38 240 GLN A C 1
ATOM 1937 O O . GLN A 1 240 ? 4.75 22.672 5.508 1 72.38 240 GLN A O 1
ATOM 1942 N N . LEU A 1 241 ? 3.523 20.797 5.301 1 72.44 241 LEU A N 1
ATOM 1943 C CA . LEU A 1 241 ? 2.688 21.141 6.445 1 72.44 241 LEU A CA 1
ATOM 1944 C C . LEU A 1 241 ? 3.504 21.141 7.734 1 72.44 241 LEU A C 1
ATOM 1946 O O . LEU A 1 241 ? 3.289 21.984 8.609 1 72.44 241 LEU A O 1
ATOM 1950 N N . ARG A 1 242 ? 4.402 20.203 7.871 1 74.81 242 ARG A N 1
ATOM 1951 C CA . ARG A 1 242 ? 5.254 20.109 9.055 1 74.81 242 ARG A CA 1
ATOM 1952 C C . ARG A 1 242 ? 6.152 21.344 9.188 1 74.81 242 ARG A C 1
ATOM 1954 O O . ARG A 1 242 ? 6.426 21.797 10.297 1 74.81 242 ARG A O 1
ATOM 1961 N N . LEU A 1 243 ? 6.566 21.719 8.078 1 61.84 243 LEU A N 1
ATOM 1962 C CA . LEU A 1 243 ? 7.402 22.922 8.078 1 61.84 243 LEU A CA 1
ATOM 1963 C C . LEU A 1 243 ? 6.598 24.141 8.523 1 61.84 243 LEU A C 1
ATOM 1965 O O . LEU A 1 243 ? 7.125 25.016 9.203 1 61.84 243 LEU A O 1
ATOM 1969 N N . GLN A 1 244 ? 5.316 24 8.195 1 57.12 244 GLN A N 1
ATOM 1970 C CA . GLN A 1 244 ? 4.426 25.094 8.539 1 57.12 244 GLN A CA 1
ATOM 1971 C C . GLN A 1 244 ? 3.971 25.016 9.992 1 57.12 244 GLN A C 1
ATOM 1973 O O . GLN A 1 244 ? 3.721 26.031 10.625 1 57.12 244 GLN A O 1
ATOM 1978 N N . HIS A 1 245 ? 3.863 23.766 10.367 1 56.97 245 HIS A N 1
ATOM 1979 C CA . HIS A 1 245 ? 3.396 23.516 11.727 1 56.97 245 HIS A CA 1
ATOM 1980 C C . HIS A 1 245 ? 4.359 22.609 12.484 1 56.97 245 HIS A C 1
ATOM 1982 O O . HIS A 1 245 ? 4.043 21.453 12.742 1 56.97 245 HIS A O 1
ATOM 1988 N N . PRO A 1 246 ? 5.621 23.156 12.883 1 50.22 246 PRO A N 1
ATOM 1989 C CA . PRO A 1 246 ? 6.688 22.297 13.406 1 50.22 246 PRO A CA 1
ATOM 1990 C C . PRO A 1 246 ? 6.32 21.641 14.734 1 50.22 246 PRO A C 1
ATOM 1992 O O . PRO A 1 246 ? 6.895 20.609 15.102 1 50.22 246 PRO A O 1
ATOM 1995 N N . THR A 1 247 ? 5.461 22.156 15.414 1 49.59 247 THR A N 1
ATOM 1996 C CA . THR A 1 247 ? 5.234 21.656 16.766 1 49.59 247 THR A CA 1
ATOM 1997 C C . THR A 1 247 ? 4.258 20.484 16.75 1 49.59 247 THR A C 1
ATOM 1999 O O . THR A 1 247 ? 3.879 19.969 17.812 1 49.59 247 THR A O 1
ATOM 2002 N N . THR A 1 248 ? 3.943 20 15.539 1 57.34 248 THR A N 1
ATOM 2003 C CA . THR A 1 248 ? 2.906 18.969 15.555 1 57.34 248 THR A CA 1
ATOM 2004 C C . THR A 1 248 ? 3.523 17.578 15.562 1 57.34 248 THR A C 1
ATOM 2006 O O . THR A 1 248 ? 3.857 17.031 14.508 1 57.34 248 THR A O 1
ATOM 2009 N N . LYS A 1 249 ? 3.799 17.031 16.781 1 66.19 249 LYS A N 1
ATOM 2010 C CA . LYS A 1 249 ? 4.277 15.672 16.969 1 66.19 249 LYS A CA 1
ATOM 2011 C C . LYS A 1 249 ? 3.398 14.672 16.219 1 66.19 249 LYS A C 1
ATOM 2013 O O . LYS A 1 249 ? 3.869 13.609 15.812 1 66.19 249 LYS A O 1
ATOM 2018 N N . ALA A 1 250 ? 2.195 15.133 16.047 1 73.31 250 ALA A N 1
ATOM 2019 C CA . ALA A 1 250 ? 1.259 14.25 15.352 1 73.31 250 ALA A CA 1
ATOM 2020 C C . ALA A 1 250 ? 1.688 14.016 13.906 1 73.31 250 ALA A C 1
ATOM 2022 O O . ALA A 1 250 ? 1.573 12.898 13.391 1 73.31 250 ALA A O 1
ATOM 2023 N N . LEU A 1 251 ? 2.232 15.031 13.375 1 78 251 LEU A N 1
ATOM 2024 C CA . LEU A 1 251 ? 2.66 14.906 11.984 1 78 251 LEU A CA 1
ATOM 2025 C C . LEU A 1 251 ? 3.902 14.031 11.875 1 78 251 LEU A C 1
ATOM 2027 O O . LEU A 1 251 ? 4.078 13.312 10.891 1 78 251 LEU A O 1
ATOM 2031 N N . ASP A 1 252 ? 4.707 14.086 12.906 1 78.19 252 ASP A N 1
ATOM 2032 C CA . ASP A 1 252 ? 5.891 13.227 12.914 1 78.19 252 ASP A CA 1
ATOM 2033 C C . ASP A 1 252 ? 5.496 11.75 12.969 1 78.19 252 ASP A C 1
ATOM 2035 O O . ASP A 1 252 ? 6.098 10.914 12.297 1 78.19 252 ASP A O 1
ATOM 2039 N N . VAL A 1 253 ? 4.484 11.531 13.727 1 81.25 253 VAL A N 1
ATOM 2040 C CA . VAL A 1 253 ? 4.016 10.156 13.852 1 81.25 253 VAL A CA 1
ATOM 2041 C C . VAL A 1 253 ? 3.428 9.688 12.523 1 81.25 253 VAL A C 1
ATOM 2043 O O . VAL A 1 253 ? 3.656 8.547 12.109 1 81.25 253 VAL A O 1
ATOM 2046 N N . VAL A 1 254 ? 2.695 10.562 11.93 1 86.94 254 VAL A N 1
ATOM 2047 C CA . VAL A 1 254 ? 2.09 10.234 10.648 1 86.94 254 VAL A CA 1
ATOM 2048 C C . VAL A 1 254 ? 3.184 9.969 9.609 1 86.94 254 VAL A C 1
ATOM 2050 O O . VAL A 1 254 ? 3.146 8.961 8.906 1 86.94 254 VAL A O 1
ATOM 2053 N N . LEU A 1 255 ? 4.16 10.852 9.609 1 85.38 255 LEU A N 1
ATOM 2054 C CA . LEU A 1 255 ? 5.242 10.719 8.641 1 85.38 255 LEU A CA 1
ATOM 2055 C C . LEU A 1 255 ? 6.055 9.453 8.906 1 85.38 255 LEU A C 1
ATOM 2057 O O . LEU A 1 255 ? 6.398 8.727 7.977 1 85.38 255 LEU A O 1
ATOM 2061 N N . GLN A 1 256 ? 6.273 9.188 10.102 1 84.5 256 GLN A N 1
ATOM 2062 C CA . GLN A 1 256 ? 7.02 7.98 10.461 1 84.5 256 GLN A CA 1
ATOM 2063 C C . GLN A 1 256 ? 6.254 6.723 10.062 1 84.5 256 GLN A C 1
ATOM 2065 O O . GLN A 1 256 ? 6.844 5.758 9.57 1 84.5 256 GLN A O 1
ATOM 2070 N N . THR A 1 257 ? 4.961 6.738 10.234 1 86.38 257 THR A N 1
ATOM 2071 C CA . THR A 1 257 ? 4.133 5.582 9.906 1 86.38 257 THR A CA 1
ATOM 2072 C C . THR A 1 257 ? 4.086 5.367 8.391 1 86.38 257 THR A C 1
ATOM 2074 O O . THR A 1 257 ? 4.203 4.234 7.918 1 86.38 257 THR A O 1
ATOM 2077 N N . LEU A 1 258 ? 3.963 6.453 7.691 1 88.81 258 LEU A N 1
ATOM 2078 C CA . LEU A 1 258 ? 3.867 6.363 6.238 1 88.81 258 LEU A CA 1
ATOM 2079 C C . LEU A 1 258 ? 5.199 5.934 5.633 1 88.81 258 LEU A C 1
ATOM 2081 O O . LEU A 1 258 ? 5.227 5.273 4.59 1 88.81 258 LEU A O 1
ATOM 2085 N N . LEU A 1 259 ? 6.258 6.273 6.285 1 88.5 259 LEU A N 1
ATOM 2086 C CA . LEU A 1 259 ? 7.586 5.984 5.754 1 88.5 259 LEU A CA 1
ATOM 2087 C C . LEU A 1 259 ? 8.07 4.613 6.211 1 88.5 259 LEU A C 1
ATOM 2089 O O . LEU A 1 259 ? 9.094 4.121 5.727 1 88.5 259 LEU A O 1
ATOM 2093 N N . SER A 1 260 ? 7.219 4.066 7.035 1 81.31 260 SER A N 1
ATOM 2094 C CA . SER A 1 260 ? 7.574 2.715 7.453 1 81.31 260 SER A CA 1
ATOM 2095 C C . SER A 1 260 ? 7.332 1.707 6.336 1 81.31 260 SER A C 1
ATOM 2097 O O . SER A 1 260 ? 6.488 1.929 5.465 1 81.31 260 SER A O 1
ATOM 2099 N N . GLU A 1 261 ? 8.133 0.764 6.145 1 73.12 261 GLU A N 1
ATOM 2100 C CA . GLU A 1 261 ? 8.031 -0.213 5.066 1 73.12 261 GLU A CA 1
ATOM 2101 C C . GLU A 1 261 ? 7.055 -1.327 5.418 1 73.12 261 GLU A C 1
ATOM 2103 O O . GLU A 1 261 ? 6.848 -2.254 4.629 1 73.12 261 GLU A O 1
ATOM 2108 N N . THR A 1 262 ? 6.305 -1.151 6.453 1 71 262 THR A N 1
ATOM 2109 C CA . THR A 1 262 ? 5.277 -2.111 6.84 1 71 262 THR A CA 1
ATOM 2110 C C . THR A 1 262 ? 3.971 -1.834 6.102 1 71 262 THR A C 1
ATOM 2112 O O . THR A 1 262 ? 3.699 -0.695 5.715 1 71 262 THR A O 1
ATOM 2115 N N . ASP A 1 263 ? 3.312 -2.887 5.742 1 80.19 263 ASP A N 1
ATOM 2116 C CA . ASP A 1 263 ? 1.987 -2.746 5.145 1 80.19 263 ASP A CA 1
ATOM 2117 C C . ASP A 1 263 ? 1.069 -1.913 6.035 1 80.19 263 ASP A C 1
ATOM 2119 O O . ASP A 1 263 ? 0.901 -2.217 7.219 1 80.19 263 ASP A O 1
ATOM 2123 N N . LEU A 1 264 ? 0.52 -0.872 5.473 1 84.44 264 LEU A N 1
ATOM 2124 C CA . LEU A 1 264 ? -0.268 0.095 6.23 1 84.44 264 LEU A CA 1
ATOM 2125 C C . LEU A 1 264 ? -1.575 -0.526 6.711 1 84.44 264 LEU A C 1
ATOM 2127 O O . LEU A 1 264 ? -2.238 0.019 7.598 1 84.44 264 LEU A O 1
ATOM 2131 N N . PHE A 1 265 ? -1.966 -1.639 6.188 1 82.06 265 PHE A N 1
ATOM 2132 C CA . PHE A 1 265 ? -3.264 -2.209 6.527 1 82.06 265 PHE A CA 1
ATOM 2133 C C . PHE A 1 265 ? -3.098 -3.465 7.375 1 82.06 265 PHE A C 1
ATOM 2135 O O . PHE A 1 265 ? -4.031 -4.258 7.512 1 82.06 265 PHE A O 1
ATOM 2142 N N . THR A 1 266 ? -1.943 -3.676 7.859 1 75.75 266 THR A N 1
ATOM 2143 C CA . THR A 1 266 ? -1.73 -4.75 8.828 1 75.75 266 THR A CA 1
ATOM 2144 C C . THR A 1 266 ? -1.994 -4.262 10.242 1 75.75 266 THR A C 1
ATOM 2146 O O . THR A 1 266 ? -1.775 -3.088 10.555 1 75.75 266 THR A O 1
ATOM 2149 N N . THR A 1 267 ? -2.828 -5.156 11.023 1 63.34 267 THR A N 1
ATOM 2150 C CA . THR A 1 267 ? -3.148 -4.777 12.398 1 63.34 267 THR A CA 1
ATOM 2151 C C . THR A 1 267 ? -1.897 -4.809 13.273 1 63.34 267 THR A C 1
ATOM 2153 O O . THR A 1 267 ? -1.08 -5.723 13.164 1 63.34 267 THR A O 1
ATOM 2156 N N . LEU A 1 268 ? -1.668 -3.727 13.906 1 54.06 268 LEU A N 1
ATOM 2157 C CA . LEU A 1 268 ? -0.583 -3.686 14.875 1 54.06 268 LEU A CA 1
ATOM 2158 C C . LEU A 1 268 ? -0.855 -4.645 16.031 1 54.06 268 LEU A C 1
ATOM 2160 O O . LEU A 1 268 ? -2.012 -4.93 16.344 1 54.06 268 LEU A O 1
ATOM 2164 N N . PRO A 1 269 ? 0.076 -5.566 16.375 1 48.62 269 PRO A N 1
ATOM 2165 C CA . PRO A 1 269 ? -0.128 -6.641 17.344 1 48.62 269 PRO A CA 1
ATOM 2166 C C . PRO A 1 269 ? -1.061 -6.238 18.484 1 48.62 269 PRO A C 1
ATOM 2168 O O . PRO A 1 269 ? -0.911 -5.156 19.062 1 48.62 269 PRO A O 1
ATOM 2171 N N . MET A 1 270 ? -2.354 -6.547 18.453 1 44.59 270 MET A N 1
ATOM 2172 C CA . MET A 1 270 ? -3.254 -6.438 19.609 1 44.59 270 MET A CA 1
ATOM 2173 C C . MET A 1 270 ? -2.723 -7.234 20.797 1 44.59 270 MET A C 1
ATOM 2175 O O . MET A 1 270 ? -2.248 -8.359 20.625 1 44.59 270 MET A O 1
ATOM 2179 N N . GLU A 1 271 ? -2.268 -6.637 21.781 1 41.03 271 GLU A N 1
ATOM 2180 C CA . GLU A 1 271 ? -2.174 -7.426 23 1 41.03 271 GLU A CA 1
ATOM 2181 C C . GLU A 1 271 ? -3.475 -8.172 23.281 1 41.03 271 GLU A C 1
ATOM 2183 O O . GLU A 1 271 ? -4.488 -7.562 23.625 1 41.03 271 GLU A O 1
ATOM 2188 N N . ILE A 1 272 ? -3.828 -9.039 22.453 1 42.06 272 ILE A N 1
ATOM 2189 C CA . ILE A 1 272 ? -4.977 -9.844 22.859 1 42.06 272 ILE A CA 1
ATOM 2190 C C . ILE A 1 272 ? -4.859 -10.188 24.344 1 42.06 272 ILE A C 1
ATOM 2192 O O . ILE A 1 272 ? -3.932 -10.883 24.766 1 42.06 272 ILE A O 1
ATOM 2196 N N . ASN A 1 273 ? -5.129 -9.359 25.234 1 38.81 273 ASN A N 1
ATOM 2197 C CA . ASN A 1 273 ? -5.316 -9.781 26.625 1 38.81 273 ASN A CA 1
ATOM 2198 C C . ASN A 1 273 ? -6.043 -11.125 26.703 1 38.81 273 ASN A C 1
ATOM 2200 O O . ASN A 1 273 ? -7.184 -11.25 26.266 1 38.81 273 ASN A O 1
ATOM 2204 N N . SER A 1 274 ? -5.391 -12.18 26.672 1 38.03 274 SER A N 1
ATOM 2205 C CA . SER A 1 274 ? -5.742 -13.547 27.062 1 38.03 274 SER A CA 1
ATOM 2206 C C . SER A 1 274 ? -6.578 -13.555 28.344 1 38.03 274 SER A C 1
ATOM 2208 O O . SER A 1 274 ? -6.133 -14.055 29.375 1 38.03 274 SER A O 1
ATOM 2210 N N . VAL A 1 275 ? -6.98 -12.625 28.938 1 39.25 275 VAL A N 1
ATOM 2211 C CA . VAL A 1 275 ? -7.559 -13.211 30.156 1 39.25 275 VAL A CA 1
ATOM 2212 C C . VAL A 1 275 ? -8.32 -14.484 29.797 1 39.25 275 VAL A C 1
ATOM 2214 O O . VAL A 1 275 ? -8.078 -15.547 30.359 1 39.25 275 VAL A O 1
ATOM 2217 N N . GLY A 1 276 ? -9.766 -14.438 29.688 1 40.69 276 GLY A N 1
ATOM 2218 C CA . GLY A 1 276 ? -10.664 -15.578 29.734 1 40.69 276 GLY A CA 1
ATOM 2219 C C . GLY A 1 276 ? -10.781 -16.297 28.406 1 40.69 276 GLY A C 1
ATOM 2220 O O . GLY A 1 276 ? -11.578 -17.219 28.25 1 40.69 276 GLY A O 1
ATOM 2221 N N . GLU A 1 277 ? -10.406 -15.734 27.203 1 46.66 277 GLU A N 1
ATOM 2222 C CA . GLU A 1 277 ? -10.797 -16.281 25.922 1 46.66 277 GLU A CA 1
ATOM 2223 C C . GLU A 1 277 ? -9.852 -17.406 25.484 1 46.66 277 GLU A C 1
ATOM 2225 O O . GLU A 1 277 ? -8.695 -17.438 25.906 1 46.66 277 GLU A O 1
ATOM 2230 N N . ASP A 1 278 ? -10.5 -18.406 24.781 1 56.41 278 ASP A N 1
ATOM 2231 C CA . ASP A 1 278 ? -10 -19.688 24.297 1 56.41 278 ASP A CA 1
ATOM 2232 C C . ASP A 1 278 ? -8.711 -19.531 23.516 1 56.41 278 ASP A C 1
ATOM 2234 O O . ASP A 1 278 ? -8.672 -18.781 22.531 1 56.41 278 ASP A O 1
ATOM 2238 N N . GLN A 1 279 ? -7.621 -19.938 24.141 1 62.53 279 GLN A N 1
ATOM 2239 C CA . GLN A 1 279 ? -6.23 -20 23.703 1 62.53 279 GLN A CA 1
ATOM 2240 C C . GLN A 1 279 ? -6.141 -20.453 22.234 1 62.53 279 GLN A C 1
ATOM 2242 O O . GLN A 1 279 ? -5.352 -19.922 21.469 1 62.53 279 GLN A O 1
ATOM 2247 N N . ASP A 1 280 ? -7.145 -21.297 21.844 1 70.81 280 ASP A N 1
ATOM 2248 C CA . ASP A 1 280 ? -7.043 -21.875 20.5 1 70.81 280 ASP A CA 1
ATOM 2249 C C . ASP A 1 280 ? -7.434 -20.844 19.438 1 70.81 280 ASP A C 1
ATOM 2251 O O . ASP A 1 280 ? -6.797 -20.766 18.391 1 70.81 280 ASP A O 1
ATOM 2255 N N . VAL A 1 281 ? -8.359 -20.031 19.766 1 70 281 VAL A N 1
ATOM 2256 C CA . VAL A 1 281 ? -8.82 -19.031 18.812 1 70 281 VAL A CA 1
ATOM 2257 C C . VAL A 1 281 ? -7.762 -17.938 18.656 1 70 281 VAL A C 1
ATOM 2259 O O . VAL A 1 281 ? -7.488 -17.5 17.531 1 70 281 VAL A O 1
ATOM 2262 N N . GLY A 1 282 ? -7.238 -17.641 19.719 1 67.62 282 GLY A N 1
ATOM 2263 C CA . GLY A 1 282 ? -6.168 -16.656 19.688 1 67.62 282 GLY A CA 1
ATOM 2264 C C . GLY A 1 282 ? -4.949 -17.125 18.906 1 67.62 282 GLY A C 1
ATOM 2265 O O . GLY A 1 282 ? -4.371 -16.359 18.141 1 67.62 282 GLY A O 1
ATOM 2266 N N . GLU A 1 283 ? -4.688 -18.359 19.094 1 71.69 283 GLU A N 1
ATOM 2267 C CA . GLU A 1 283 ? -3.541 -18.922 18.391 1 71.69 283 GLU A CA 1
ATOM 2268 C C . GLU A 1 283 ? -3.814 -19.047 16.891 1 71.69 283 GLU A C 1
ATOM 2270 O O . GLU A 1 283 ? -2.926 -18.797 16.062 1 71.69 283 GLU A O 1
ATOM 2275 N N . TRP A 1 284 ? -4.988 -19.375 16.594 1 70.56 284 TRP A N 1
ATOM 2276 C CA . TRP A 1 284 ? -5.371 -19.469 15.195 1 70.56 284 TRP A CA 1
ATOM 2277 C C . TRP A 1 284 ? -5.289 -18.094 14.523 1 70.56 284 TRP A C 1
ATOM 2279 O O . TRP A 1 284 ? -4.793 -17.984 13.398 1 70.56 284 TRP A O 1
ATOM 2289 N N . TRP A 1 285 ? -5.695 -17.172 15.234 1 68.56 285 TRP A N 1
ATOM 2290 C CA . TRP A 1 285 ? -5.652 -15.805 14.719 1 68.56 285 TRP A CA 1
ATOM 2291 C C . TRP A 1 285 ? -4.215 -15.336 14.523 1 68.56 285 TRP A C 1
ATOM 2293 O O . TRP A 1 285 ? -3.893 -14.711 13.516 1 68.56 285 TRP A O 1
ATOM 2303 N N . ARG A 1 286 ? -3.422 -15.664 15.422 1 67.69 286 ARG A N 1
ATOM 2304 C CA . ARG A 1 286 ? -2.008 -15.312 15.32 1 67.69 286 ARG A CA 1
ATOM 2305 C C . ARG A 1 286 ? -1.357 -16 14.125 1 67.69 286 ARG A C 1
ATOM 2307 O O . ARG A 1 286 ? -0.522 -15.398 13.438 1 67.69 286 ARG A O 1
ATOM 2314 N N . LEU A 1 287 ? -1.836 -17.203 13.914 1 66.62 287 LEU A N 1
ATOM 2315 C CA . LEU A 1 287 ? -1.314 -17.938 12.773 1 66.62 287 LEU A CA 1
ATOM 2316 C C . LEU A 1 287 ? -1.737 -17.297 11.461 1 66.62 287 LEU A C 1
ATOM 2318 O O . LEU A 1 287 ? -0.941 -17.203 10.523 1 66.62 287 LEU A O 1
ATOM 2322 N N . LEU A 1 288 ? -2.922 -16.812 11.539 1 64.31 288 LEU A N 1
ATOM 2323 C CA . LEU A 1 288 ? -3.416 -16.141 10.336 1 64.31 288 LEU A CA 1
ATOM 2324 C C . LEU A 1 288 ? -2.678 -14.836 10.094 1 64.31 288 LEU A C 1
ATOM 2326 O O . LEU A 1 288 ? -2.336 -14.516 8.953 1 64.31 288 LEU A O 1
ATOM 2330 N N . GLU A 1 289 ? -2.441 -14.25 11.211 1 60.44 289 GLU A N 1
ATOM 2331 C CA . GLU A 1 289 ? -1.75 -12.969 11.117 1 60.44 289 GLU A CA 1
ATOM 2332 C C . GLU A 1 289 ? -0.281 -13.164 10.75 1 60.44 289 GLU A C 1
ATOM 2334 O O . GLU A 1 289 ? 0.298 -12.344 10.031 1 60.44 289 GLU A O 1
ATOM 2339 N N . SER A 1 290 ? 0.28 -14.219 11.32 1 57.69 290 SER A N 1
ATOM 2340 C CA . SER A 1 290 ? 1.688 -14.5 11.062 1 57.69 290 SER A CA 1
ATOM 2341 C C . SER A 1 290 ? 1.912 -14.883 9.602 1 57.69 290 SER A C 1
ATOM 2343 O O . SER A 1 290 ? 2.961 -14.578 9.031 1 57.69 290 SER A O 1
ATOM 2345 N N . THR A 1 291 ? 0.957 -15.602 9.18 1 52.03 291 THR A N 1
ATOM 2346 C CA . THR A 1 291 ? 1.091 -15.922 7.762 1 52.03 291 THR A CA 1
ATOM 2347 C C . THR A 1 291 ? 1.199 -14.656 6.922 1 52.03 291 THR A C 1
ATOM 2349 O O . THR A 1 291 ? 1.921 -14.625 5.926 1 52.03 291 THR A O 1
ATOM 2352 N N . ASN A 1 292 ? 0.526 -13.711 7.527 1 45.53 292 ASN A N 1
ATOM 2353 C CA . ASN A 1 292 ? 0.587 -12.422 6.844 1 45.53 292 ASN A CA 1
ATOM 2354 C C . ASN A 1 292 ? 1.889 -11.688 7.152 1 45.53 292 ASN A C 1
ATOM 2356 O O . ASN A 1 292 ? 2.424 -10.984 6.297 1 45.53 292 ASN A O 1
ATOM 2360 N N . LYS A 1 293 ? 2.359 -11.883 8.602 1 47.09 293 LYS A N 1
ATOM 2361 C CA . LYS A 1 293 ? 3.566 -11.219 9.086 1 47.09 293 LYS A CA 1
ATOM 2362 C C . LYS A 1 293 ? 4.82 -11.945 8.609 1 47.09 293 LYS A C 1
ATOM 2364 O O . LYS A 1 293 ? 5.898 -11.344 8.531 1 47.09 293 LYS A O 1
ATOM 2369 N N . ARG A 1 294 ? 4.746 -13.312 8.695 1 43.41 294 ARG A N 1
ATOM 2370 C CA . ARG A 1 294 ? 5.949 -14.008 8.25 1 43.41 294 ARG A CA 1
ATOM 2371 C C . ARG A 1 294 ? 6.59 -13.297 7.066 1 43.41 294 ARG A C 1
ATOM 2373 O O . ARG A 1 294 ? 7.785 -13.461 6.805 1 43.41 294 ARG A O 1
ATOM 2380 N N . LEU A 1 295 ? 5.797 -12.43 6.516 1 38.75 295 LEU A N 1
ATOM 2381 C CA . LEU A 1 295 ? 6.547 -11.617 5.566 1 38.75 295 LEU A CA 1
ATOM 2382 C C . LEU A 1 295 ? 7.332 -10.523 6.289 1 38.75 295 LEU A C 1
ATOM 2384 O O . LEU A 1 295 ? 8.344 -10.039 5.773 1 38.75 295 LEU A O 1
ATOM 2388 N N . ARG A 1 296 ? 6.867 -10.039 7.594 1 37 296 ARG A N 1
ATOM 2389 C CA . ARG A 1 296 ? 7.363 -8.797 8.172 1 37 296 ARG A CA 1
ATOM 2390 C C . ARG A 1 296 ? 8.383 -9.07 9.273 1 37 296 ARG A C 1
ATOM 2392 O O . ARG A 1 296 ? 9.141 -8.18 9.656 1 37 296 ARG A O 1
ATOM 2399 N N . LYS A 1 297 ? 8.281 -10.086 10.164 1 38.31 297 LYS A N 1
ATOM 2400 C CA . LYS A 1 297 ? 8.977 -10.078 11.445 1 38.31 297 LYS A CA 1
ATOM 2401 C C . LYS A 1 297 ? 10.492 -10.109 11.25 1 38.31 297 LYS A C 1
ATOM 2403 O O . LYS A 1 297 ? 11.148 -11.102 11.57 1 38.31 297 LYS A O 1
ATOM 2408 N N . ARG A 1 298 ? 10.969 -9.625 10.281 1 35.28 298 ARG A N 1
ATOM 2409 C CA . ARG A 1 298 ? 12.398 -9.906 10.18 1 35.28 298 ARG A CA 1
ATOM 2410 C C . ARG A 1 298 ? 13.18 -9.156 11.258 1 35.28 298 ARG A C 1
ATOM 2412 O O . ARG A 1 298 ? 14.414 -9.156 11.25 1 35.28 298 ARG A O 1
ATOM 2419 N N . ARG A 1 299 ? 12.602 -8.234 12.188 1 31.91 299 ARG A N 1
ATOM 2420 C CA . ARG A 1 299 ? 13.672 -7.414 12.75 1 31.91 299 ARG A CA 1
ATOM 2421 C C . ARG A 1 299 ? 14.414 -8.164 13.852 1 31.91 299 ARG A C 1
ATOM 2423 O O . ARG A 1 299 ? 15.516 -7.777 14.234 1 31.91 299 ARG A O 1
ATOM 2430 N N . GLU A 1 300 ? 13.68 -8.914 14.711 1 30.77 300 GLU A N 1
ATOM 2431 C CA . GLU A 1 300 ? 14.32 -8.906 16.016 1 30.77 300 GLU A CA 1
ATOM 2432 C C . GLU A 1 300 ? 15.578 -9.773 16.031 1 30.77 300 GLU A C 1
ATOM 2434 O O . GLU A 1 300 ? 16.438 -9.625 16.891 1 30.77 300 GLU A O 1
ATOM 2439 N N . SER A 1 301 ? 15.5 -11.016 15.516 1 29.75 301 SER A N 1
ATOM 2440 C CA . SER A 1 301 ? 16.531 -11.836 16.141 1 29.75 301 SER A CA 1
ATOM 2441 C C . SER A 1 301 ? 17.922 -11.469 15.617 1 29.75 301 SER A C 1
ATOM 2443 O O . SER A 1 301 ? 18.188 -11.578 14.422 1 29.75 301 SER A O 1
ATOM 2445 N N . VAL A 1 302 ? 18.438 -10.461 16.266 1 28.64 302 VAL A N 1
ATOM 2446 C CA . VAL A 1 302 ? 19.875 -10.227 16.094 1 28.64 302 VAL A CA 1
ATOM 2447 C C . VAL A 1 302 ? 20.625 -11.555 16.203 1 28.64 302 VAL A C 1
ATOM 2449 O O . VAL A 1 302 ? 20.656 -12.164 17.266 1 28.64 302 VAL A O 1
ATOM 2452 N N . LEU A 1 303 ? 20.453 -12.398 15.344 1 27.41 303 LEU A N 1
ATOM 2453 C CA . LEU A 1 303 ? 21.453 -13.445 15.438 1 27.41 303 LEU A CA 1
ATOM 2454 C C . LEU A 1 303 ? 22.859 -12.844 15.555 1 27.41 303 LEU A C 1
ATOM 2456 O O . LEU A 1 303 ? 23.281 -12.102 14.68 1 27.41 303 LEU A O 1
ATOM 2460 N N . ARG A 1 304 ? 23.312 -12.648 16.812 1 28.08 304 ARG A N 1
ATOM 2461 C CA . ARG A 1 304 ? 24.719 -12.359 17.016 1 28.08 304 ARG A CA 1
ATOM 2462 C C . ARG A 1 304 ? 25.594 -13.203 16.109 1 28.08 304 ARG A C 1
ATOM 2464 O O . ARG A 1 304 ? 25.594 -14.438 16.188 1 28.08 304 ARG A O 1
ATOM 2471 N N . VAL A 1 305 ? 25.891 -12.633 15 1 27.91 305 VAL A N 1
ATOM 2472 C CA . VAL A 1 305 ? 26.938 -13.156 14.133 1 27.91 305 VAL A CA 1
ATOM 2473 C C . VAL A 1 305 ? 28.188 -13.453 14.961 1 27.91 305 VAL A C 1
ATOM 2475 O O . VAL A 1 305 ? 28.734 -12.57 15.625 1 27.91 305 VAL A O 1
ATOM 2478 N N . GLN A 1 306 ? 28.25 -14.594 15.484 1 26.83 306 GLN A N 1
ATOM 2479 C CA . GLN A 1 306 ? 29.594 -14.945 15.945 1 26.83 306 GLN A CA 1
ATOM 2480 C C . GLN A 1 306 ? 30.656 -14.531 14.938 1 26.83 306 GLN A C 1
ATOM 2482 O O . GLN A 1 306 ? 30.438 -14.633 13.727 1 26.83 306 GLN A O 1
ATOM 2487 N N . SER A 1 307 ? 31.547 -13.695 15.352 1 26.75 307 SER A N 1
ATOM 2488 C CA . SER A 1 307 ? 32.719 -13.156 14.672 1 26.75 307 SER A CA 1
ATOM 2489 C C . SER A 1 307 ? 33.375 -14.203 13.766 1 26.75 307 SER A C 1
ATOM 2491 O O . SER A 1 307 ? 33.25 -15.406 14.016 1 26.75 307 SER A O 1
ATOM 2493 N N . ARG A 1 308 ? 33.938 -13.672 12.672 1 29.92 308 ARG A N 1
ATOM 2494 C CA . ARG A 1 308 ? 34.812 -14.18 11.609 1 29.92 308 ARG A CA 1
ATOM 2495 C C . ARG A 1 308 ? 35.938 -15.016 12.188 1 29.92 308 ARG A C 1
ATOM 2497 O O . ARG A 1 308 ? 36.875 -14.469 12.781 1 29.92 308 ARG A O 1
ATOM 2504 N N . ARG A 1 309 ? 35.781 -16.031 12.727 1 31.28 309 ARG A N 1
ATOM 2505 C CA . ARG A 1 309 ? 37.094 -16.609 12.961 1 31.28 309 ARG A CA 1
ATOM 2506 C C . ARG A 1 309 ? 37.906 -16.734 11.664 1 31.28 309 ARG A C 1
ATOM 2508 O O . ARG A 1 309 ? 37.344 -17.172 10.641 1 31.28 309 ARG A O 1
ATOM 2515 N N . SER A 1 310 ? 38.969 -16.109 11.375 1 30.91 310 SER A N 1
ATOM 2516 C CA . SER A 1 310 ? 40 -15.93 10.359 1 30.91 310 SER A CA 1
ATOM 2517 C C . SER A 1 310 ? 40.156 -17.188 9.516 1 30.91 310 SER A C 1
ATOM 2519 O O . SER A 1 310 ? 40.281 -17.109 8.289 1 30.91 310 SER A O 1
ATOM 2521 N N . SER A 1 311 ? 40.688 -18.359 10.078 1 33.91 311 SER A N 1
ATOM 2522 C CA . SER A 1 311 ? 41.875 -19.062 9.625 1 33.91 311 SER A CA 1
ATOM 2523 C C . SER A 1 311 ? 41.594 -19.953 8.422 1 33.91 311 SER A C 1
ATOM 2525 O O . SER A 1 311 ? 42.5 -20.531 7.832 1 33.91 311 SER A O 1
ATOM 2527 N N . ASP A 1 312 ? 40.5 -20.938 8.195 1 39.38 312 ASP A N 1
ATOM 2528 C CA . ASP A 1 312 ? 41.031 -22.25 7.852 1 39.38 312 ASP A CA 1
ATOM 2529 C C . ASP A 1 312 ? 41.375 -22.344 6.363 1 39.38 312 ASP A C 1
ATOM 2531 O O . ASP A 1 312 ? 40.5 -22.172 5.516 1 39.38 312 ASP A O 1
ATOM 2535 N N . LEU A 1 313 ? 42.562 -22.047 5.824 1 45.59 313 LEU A N 1
ATOM 2536 C CA . LEU A 1 313 ? 43.25 -22.328 4.57 1 45.59 313 LEU A CA 1
ATOM 2537 C C . LEU A 1 313 ? 42.688 -23.594 3.928 1 45.59 313 LEU A C 1
ATOM 2539 O O . LEU A 1 313 ? 42.5 -23.656 2.707 1 45.59 313 LEU A O 1
ATOM 2543 N N . ASP A 1 314 ? 42.25 -24.469 4.773 1 48.78 314 ASP A N 1
ATOM 2544 C CA . ASP A 1 314 ? 41.75 -25.75 4.273 1 48.78 314 ASP A CA 1
ATOM 2545 C C . ASP A 1 314 ? 40.406 -25.578 3.582 1 48.78 314 ASP A C 1
ATOM 2547 O O . ASP A 1 314 ? 40.156 -26.188 2.543 1 48.78 314 ASP A O 1
ATOM 2551 N N . LEU A 1 315 ? 39.594 -24.703 4.066 1 55.59 315 LEU A N 1
ATOM 2552 C CA . LEU A 1 315 ? 38.281 -24.484 3.461 1 55.59 315 LEU A CA 1
ATOM 2553 C C . LEU A 1 315 ? 38.438 -23.781 2.113 1 55.59 315 LEU A C 1
ATOM 2555 O O . LEU A 1 315 ? 37.75 -24.141 1.148 1 55.59 315 LEU A O 1
ATOM 2559 N N . GLN A 1 316 ? 39.344 -22.875 2.051 1 57.44 316 GLN A N 1
ATOM 2560 C CA . GLN A 1 316 ? 39.594 -22.172 0.791 1 57.44 316 GLN A CA 1
ATOM 2561 C C . GLN A 1 316 ? 40.094 -23.125 -0.28 1 57.44 316 GLN A C 1
ATOM 2563 O O . GLN A 1 316 ? 39.688 -23.062 -1.436 1 57.44 316 GLN A O 1
ATOM 2568 N N . ASN A 1 317 ? 40.938 -23.984 0.211 1 59.22 317 ASN A N 1
ATOM 2569 C CA . ASN A 1 317 ? 41.469 -24.969 -0.719 1 59.22 317 ASN A CA 1
ATOM 2570 C C . ASN A 1 317 ? 40.406 -25.938 -1.202 1 59.22 317 ASN A C 1
ATOM 2572 O O . ASN A 1 317 ? 40.344 -26.297 -2.379 1 59.22 317 ASN A O 1
ATOM 2576 N N . SER A 1 318 ? 39.531 -26.266 -0.324 1 61.69 318 SER A N 1
ATOM 2577 C CA . SER A 1 318 ? 38.438 -27.141 -0.701 1 61.69 318 SER A CA 1
ATOM 2578 C C . SER A 1 318 ? 37.5 -26.469 -1.696 1 61.69 318 SER A C 1
ATOM 2580 O O . SER A 1 318 ? 37.031 -27.109 -2.652 1 61.69 318 SER A O 1
ATOM 2582 N N . ILE A 1 319 ? 37.312 -25.25 -1.571 1 64.06 319 ILE A N 1
ATOM 2583 C CA . ILE A 1 319 ? 36.438 -24.5 -2.459 1 64.06 319 ILE A CA 1
ATOM 2584 C C . ILE A 1 319 ? 37.094 -24.375 -3.838 1 64.06 319 ILE A C 1
ATOM 2586 O O . ILE A 1 319 ? 36.438 -24.578 -4.859 1 64.06 319 ILE A O 1
ATOM 2590 N N . VAL A 1 320 ? 38.375 -24.109 -3.781 1 63.81 320 VAL A N 1
ATOM 2591 C CA . VAL A 1 320 ? 39.125 -23.984 -5.027 1 63.81 320 VAL A CA 1
ATOM 2592 C C . VAL A 1 320 ? 39.062 -25.312 -5.781 1 63.81 320 VAL A C 1
ATOM 2594 O O . VAL A 1 320 ? 38.906 -25.344 -7.004 1 63.81 320 VAL A O 1
ATOM 2597 N N . GLN A 1 321 ? 39.125 -26.391 -5.027 1 64.44 321 GLN A N 1
ATOM 2598 C CA . GLN A 1 321 ? 39.094 -27.703 -5.652 1 64.44 321 GLN A CA 1
ATOM 2599 C C . GLN A 1 321 ? 37.719 -28 -6.246 1 64.44 321 GLN A C 1
ATOM 2601 O O . GLN A 1 321 ? 37.625 -28.547 -7.34 1 64.44 321 GLN A O 1
ATOM 2606 N N . GLN A 1 322 ? 36.719 -27.562 -5.559 1 61.34 322 GLN A N 1
ATOM 2607 C CA . GLN A 1 322 ? 35.375 -27.812 -6.047 1 61.34 322 GLN A CA 1
ATOM 2608 C C . GLN A 1 322 ? 35.094 -26.984 -7.301 1 61.34 322 GLN A C 1
ATOM 2610 O O . GLN A 1 322 ? 34.406 -27.453 -8.219 1 61.34 322 GLN A O 1
ATOM 2615 N N . ILE A 1 323 ? 35.625 -25.781 -7.32 1 64.62 323 ILE A N 1
ATOM 2616 C CA . ILE A 1 323 ? 35.438 -24.938 -8.492 1 64.62 323 ILE A CA 1
ATOM 2617 C C . ILE A 1 323 ? 36.312 -25.453 -9.641 1 64.62 323 ILE A C 1
ATOM 2619 O O . ILE A 1 323 ? 35.875 -25.406 -10.805 1 64.62 323 ILE A O 1
ATOM 2623 N N . ARG A 1 324 ? 37.469 -25.969 -9.328 1 57.62 324 ARG A N 1
ATOM 2624 C CA . ARG A 1 324 ? 38.406 -26.453 -10.328 1 57.62 324 ARG A CA 1
ATOM 2625 C C . ARG A 1 324 ? 37.812 -27.594 -11.133 1 57.62 324 ARG A C 1
ATOM 2627 O O . ARG A 1 324 ? 38.094 -27.734 -12.328 1 57.62 324 ARG A O 1
ATOM 2634 N N . VAL A 1 325 ? 36.969 -28.391 -10.508 1 56.59 325 VAL A N 1
ATOM 2635 C CA . VAL A 1 325 ? 36.344 -29.547 -11.172 1 56.59 325 VAL A CA 1
ATOM 2636 C C . VAL A 1 325 ? 35.375 -29.062 -12.242 1 56.59 325 VAL A C 1
ATOM 2638 O O . VAL A 1 325 ? 35.062 -29.797 -13.172 1 56.59 325 VAL A O 1
ATOM 2641 N N . LEU A 1 326 ? 35.031 -27.797 -12.125 1 56.94 326 LEU A N 1
ATOM 2642 C CA . LEU A 1 326 ? 34.062 -27.234 -13.047 1 56.94 326 LEU A CA 1
ATOM 2643 C C . LEU A 1 326 ? 34.719 -26.703 -14.305 1 56.94 326 LEU A C 1
ATOM 2645 O O . LEU A 1 326 ? 34.062 -26.297 -15.258 1 56.94 326 LEU A O 1
ATOM 2649 N N . TYR A 1 327 ? 36.125 -26.578 -14.359 1 47.44 327 TYR A N 1
ATOM 2650 C CA . TYR A 1 327 ? 36.938 -26.172 -15.5 1 47.44 327 TYR A CA 1
ATOM 2651 C C . TYR A 1 327 ? 37.344 -27.359 -16.359 1 47.44 327 TYR A C 1
ATOM 2653 O O . TYR A 1 327 ? 37.5 -28.469 -15.836 1 47.44 327 TYR A O 1
ATOM 2661 N N . PRO A 1 328 ? 37.031 -27.203 -17.828 1 45.16 328 PRO A N 1
ATOM 2662 C CA . PRO A 1 328 ? 37.438 -28.344 -18.672 1 45.16 328 PRO A CA 1
ATOM 2663 C C . PRO A 1 328 ? 38.844 -28.828 -18.359 1 45.16 328 PRO A C 1
ATOM 2665 O O . PRO A 1 328 ? 39.688 -28.047 -17.953 1 45.16 328 PRO A O 1
ATOM 2668 N N . SER A 1 329 ? 38.969 -29.953 -18.109 1 42.28 329 SER A N 1
ATOM 2669 C CA . SER A 1 329 ? 40.312 -30.547 -18.078 1 42.28 329 SER A CA 1
ATOM 2670 C C . SER A 1 329 ? 41.094 -30.266 -19.359 1 42.28 329 SER A C 1
ATOM 2672 O O . SER A 1 329 ? 40.5 -30.062 -20.422 1 42.28 329 SER A O 1
ATOM 2674 N N . SER A 1 330 ? 42.312 -29.703 -19.453 1 35.97 330 SER A N 1
ATOM 2675 C CA . SER A 1 330 ? 43.156 -29.375 -20.578 1 35.97 330 SER A CA 1
ATOM 2676 C C . SER A 1 330 ? 42.906 -30.328 -21.75 1 35.97 330 SER A C 1
ATOM 2678 O O . SER A 1 330 ? 43.5 -30.172 -22.812 1 35.97 330 SER A O 1
ATOM 2680 N N . ALA A 1 331 ? 42.5 -31.547 -21.719 1 33.09 331 ALA A N 1
ATOM 2681 C CA . ALA A 1 331 ? 42.656 -32.312 -22.938 1 33.09 331 ALA A CA 1
ATOM 2682 C C . ALA A 1 331 ? 41.625 -31.922 -23.984 1 33.09 331 ALA A C 1
ATOM 2684 O O . ALA A 1 331 ? 41.781 -32.188 -25.172 1 33.09 331 ALA A O 1
ATOM 2685 N N . GLU A 1 332 ? 40.281 -31.656 -23.766 1 33.53 332 GLU A N 1
ATOM 2686 C CA . GLU A 1 332 ? 39.406 -31.609 -24.938 1 33.53 332 GLU A CA 1
ATOM 2687 C C . GLU A 1 332 ? 39.344 -30.203 -25.516 1 33.53 332 GLU A C 1
ATOM 2689 O O . GLU A 1 332 ? 39.031 -29.234 -24.797 1 33.53 332 GLU A O 1
ATOM 2694 N N . GLU A 1 333 ? 40.031 -29.797 -26.641 1 31.8 333 GLU A N 1
ATOM 2695 C CA . GLU A 1 333 ? 40.156 -28.703 -27.578 1 31.8 333 GLU A CA 1
ATOM 2696 C C . GLU A 1 333 ? 38.781 -28.219 -28.047 1 31.8 333 GLU A C 1
ATOM 2698 O O . GLU A 1 333 ? 38.125 -28.875 -28.875 1 31.8 333 GLU A O 1
ATOM 2703 N N . THR A 1 334 ? 37.844 -27.797 -27.281 1 31.16 334 THR A N 1
ATOM 2704 C CA . THR A 1 334 ? 36.594 -27.359 -27.875 1 31.16 334 THR A CA 1
ATOM 2705 C C . THR A 1 334 ? 36.844 -26.25 -28.906 1 31.16 334 THR A C 1
ATOM 2707 O O . THR A 1 334 ? 37.594 -25.312 -28.641 1 31.16 334 THR A O 1
ATOM 2710 N N . ARG A 1 335 ? 36.562 -26.516 -30.234 1 30.33 335 ARG A N 1
ATOM 2711 C CA . ARG A 1 335 ? 36.594 -25.719 -31.453 1 30.33 335 ARG A CA 1
ATOM 2712 C C . ARG A 1 335 ? 35.844 -24.406 -31.266 1 30.33 335 ARG A C 1
ATOM 2714 O O . ARG A 1 335 ? 34.594 -24.391 -31.297 1 30.33 335 ARG A O 1
ATOM 2721 N N . SER A 1 336 ? 36.125 -23.469 -30.406 1 28.75 336 SER A N 1
ATOM 2722 C CA . SER A 1 336 ? 35.406 -22.219 -30.281 1 28.75 336 SER A CA 1
ATOM 2723 C C . SER A 1 336 ? 35.344 -21.469 -31.609 1 28.75 336 SER A C 1
ATOM 2725 O O . SER A 1 336 ? 36.344 -21.453 -32.344 1 28.75 336 SER A O 1
ATOM 2727 N N . PRO A 1 337 ? 34.219 -21.172 -32.188 1 26.98 337 PRO A N 1
ATOM 2728 C CA . PRO A 1 337 ? 34.156 -20.344 -33.375 1 26.98 337 PRO A CA 1
ATOM 2729 C C . PRO A 1 337 ? 35.062 -19.094 -33.281 1 26.98 337 PRO A C 1
ATOM 2731 O O . PRO A 1 337 ? 35.375 -18.656 -32.188 1 26.98 337 PRO A O 1
ATOM 2734 N N . THR A 1 338 ? 35.781 -18.734 -34.406 1 26.72 338 THR A N 1
ATOM 2735 C CA . THR A 1 338 ? 36.75 -17.719 -34.781 1 26.72 338 THR A CA 1
ATOM 2736 C C . THR A 1 338 ? 36.219 -16.328 -34.406 1 26.72 338 THR A C 1
ATOM 2738 O O . THR A 1 338 ? 36.25 -15.414 -35.219 1 26.72 338 THR A O 1
ATOM 2741 N N . VAL A 1 339 ? 35.125 -16.125 -33.688 1 27.16 339 VAL A N 1
ATOM 2742 C CA . VAL A 1 339 ? 34.906 -14.68 -33.594 1 27.16 339 VAL A CA 1
ATOM 2743 C C . VAL A 1 339 ? 36.188 -13.984 -33.125 1 27.16 339 VAL A C 1
ATOM 2745 O O . VAL A 1 339 ? 37 -14.602 -32.469 1 27.16 339 VAL A O 1
ATOM 2748 N N . ALA A 1 340 ? 36.438 -12.656 -33.469 1 27.81 340 ALA A N 1
ATOM 2749 C CA . ALA A 1 340 ? 37.562 -11.742 -33.281 1 27.81 340 ALA A CA 1
ATOM 2750 C C . ALA A 1 340 ? 38.125 -11.883 -31.859 1 27.81 340 ALA A C 1
ATOM 2752 O O . ALA A 1 340 ? 37.406 -12.227 -30.922 1 27.81 340 ALA A O 1
ATOM 2753 N N . GLN A 1 341 ? 39.5 -11.984 -31.719 1 27.8 341 GLN A N 1
ATOM 2754 C CA . GLN A 1 341 ? 40.5 -12.219 -30.688 1 27.8 341 GLN A CA 1
ATOM 2755 C C . GLN A 1 341 ? 40.219 -11.383 -29.438 1 27.8 341 GLN A C 1
ATOM 2757 O O . GLN A 1 341 ? 40.406 -10.164 -29.438 1 27.8 341 GLN A O 1
ATOM 2762 N N . ILE A 1 342 ? 39.062 -11.531 -28.828 1 29.89 342 ILE A N 1
ATOM 2763 C CA . ILE A 1 342 ? 39.094 -10.875 -27.531 1 29.89 342 ILE A CA 1
ATOM 2764 C C . ILE A 1 342 ? 40.406 -11.227 -26.812 1 29.89 342 ILE A C 1
ATOM 2766 O O . ILE A 1 342 ? 40.812 -12.391 -26.781 1 29.89 342 ILE A O 1
ATOM 2770 N N . PRO A 1 343 ? 41.312 -10.25 -26.531 1 31.5 343 PRO A N 1
ATOM 2771 C CA . PRO A 1 343 ? 42.594 -10.516 -25.906 1 31.5 343 PRO A CA 1
ATOM 2772 C C . PRO A 1 343 ? 42.531 -11.672 -24.906 1 31.5 343 PRO A C 1
ATOM 2774 O O . PRO A 1 343 ? 41.531 -11.852 -24.219 1 31.5 343 PRO A O 1
ATOM 2777 N N . SER A 1 344 ? 43.219 -12.82 -25.234 1 32.56 344 SER A N 1
ATOM 2778 C CA . SER A 1 344 ? 43.469 -14.016 -24.453 1 32.56 344 SER A CA 1
ATOM 2779 C C . SER A 1 344 ? 43.75 -13.672 -22.984 1 32.56 344 SER A C 1
ATOM 2781 O O . SER A 1 344 ? 44.594 -12.844 -22.703 1 32.56 344 SER A O 1
ATOM 2783 N N . ALA A 1 345 ? 42.75 -13.672 -22.172 1 38 345 ALA A N 1
ATOM 2784 C CA . ALA A 1 345 ? 43 -13.547 -20.734 1 38 345 ALA A CA 1
ATOM 2785 C C . ALA A 1 345 ? 44.25 -14.312 -20.312 1 38 345 ALA A C 1
ATOM 2787 O O . ALA A 1 345 ? 44.594 -15.344 -20.906 1 38 345 ALA A O 1
ATOM 2788 N N . GLU A 1 346 ? 45.219 -13.688 -19.797 1 42.09 346 GLU A N 1
ATOM 2789 C CA . GLU A 1 346 ? 46.406 -14.336 -19.234 1 42.09 346 GLU A CA 1
ATOM 2790 C C . GLU A 1 346 ? 46.031 -15.648 -18.547 1 42.09 346 GLU A C 1
ATOM 2792 O O . GLU A 1 346 ? 44.938 -15.781 -18 1 42.09 346 GLU A O 1
ATOM 2797 N N . PRO A 1 347 ? 46.656 -16.828 -18.844 1 47.5 347 PRO A N 1
ATOM 2798 C CA . PRO A 1 347 ? 46.469 -18.156 -18.281 1 47.5 347 PRO A CA 1
ATOM 2799 C C . PRO A 1 347 ? 46.031 -18.125 -16.812 1 47.5 347 PRO A C 1
ATOM 2801 O O . PRO A 1 347 ? 45.281 -19.016 -16.375 1 47.5 347 PRO A O 1
ATOM 2804 N N . ALA A 1 348 ? 46.406 -17.094 -16.094 1 54.44 348 ALA A N 1
ATOM 2805 C CA . ALA A 1 348 ? 46.188 -17.016 -14.656 1 54.44 348 ALA A CA 1
ATOM 2806 C C . ALA A 1 348 ? 44.844 -16.359 -14.344 1 54.44 348 ALA A C 1
ATOM 2808 O O . ALA A 1 348 ? 44.375 -16.391 -13.195 1 54.44 348 ALA A O 1
ATOM 2809 N N . MET A 1 349 ? 44.219 -15.984 -15.391 1 61.97 349 MET A N 1
ATOM 2810 C CA . MET A 1 349 ? 42.969 -15.266 -15.156 1 61.97 349 MET A CA 1
ATOM 2811 C C . MET A 1 349 ? 41.781 -16.219 -15.211 1 61.97 349 MET A C 1
ATOM 2813 O O . MET A 1 349 ? 41.781 -17.172 -16 1 61.97 349 MET A O 1
ATOM 2817 N N . PHE A 1 350 ? 40.875 -16.266 -14.297 1 68 350 PHE A N 1
ATOM 2818 C CA . PHE A 1 350 ? 39.594 -16.953 -14.156 1 68 350 PHE A CA 1
ATOM 2819 C C . PHE A 1 350 ? 39.781 -18.328 -13.531 1 68 350 PHE A C 1
ATOM 2821 O O . PHE A 1 350 ? 38.906 -19.203 -13.672 1 68 350 PHE A O 1
ATOM 2828 N N . THR A 1 351 ? 41.031 -18.484 -13.055 1 71.12 351 THR A N 1
ATOM 2829 C CA . THR A 1 351 ? 41.188 -19.672 -12.219 1 71.12 351 THR A CA 1
ATOM 2830 C C . THR A 1 351 ? 40.344 -19.562 -10.961 1 71.12 351 THR A C 1
ATOM 2832 O O . THR A 1 351 ? 39.875 -18.469 -10.617 1 71.12 351 THR A O 1
ATOM 2835 N N . PRO A 1 352 ? 40 -20.719 -10.414 1 75.19 352 PRO A N 1
ATOM 2836 C CA . PRO A 1 352 ? 39.25 -20.672 -9.164 1 75.19 352 PRO A CA 1
ATOM 2837 C C . PRO A 1 352 ? 39.875 -19.734 -8.133 1 75.19 352 PRO A C 1
ATOM 2839 O O . PRO A 1 352 ? 39.188 -19.016 -7.418 1 75.19 352 PRO A O 1
ATOM 2842 N N . GLU A 1 353 ? 41.188 -19.703 -8.133 1 77.12 353 GLU A N 1
ATOM 2843 C CA . GLU A 1 353 ? 41.906 -18.812 -7.211 1 77.12 353 GLU A CA 1
ATOM 2844 C C . GLU A 1 353 ? 41.688 -17.359 -7.586 1 77.12 353 GLU A C 1
ATOM 2846 O O . GLU A 1 353 ? 41.531 -16.5 -6.711 1 77.12 353 GLU A O 1
ATOM 2851 N N . TRP A 1 354 ? 41.75 -17.219 -8.844 1 81 354 TRP A N 1
ATOM 2852 C CA . TRP A 1 354 ? 41.531 -15.852 -9.328 1 81 354 TRP A CA 1
ATOM 2853 C C . TRP A 1 354 ? 40.156 -15.344 -8.961 1 81 354 TRP A C 1
ATOM 2855 O O . TRP A 1 354 ? 40 -14.211 -8.5 1 81 354 TRP A O 1
ATOM 2865 N N . LEU A 1 355 ? 39.125 -16.188 -9.219 1 82.69 355 LEU A N 1
ATOM 2866 C CA . LEU A 1 355 ? 37.75 -15.797 -8.922 1 82.69 355 LEU A CA 1
ATOM 2867 C C . LEU A 1 355 ? 37.594 -15.438 -7.449 1 82.69 355 LEU A C 1
ATOM 2869 O O . LEU A 1 355 ? 36.969 -14.422 -7.121 1 82.69 355 LEU A O 1
ATOM 2873 N N . LEU A 1 356 ? 38.219 -16.203 -6.621 1 80.81 356 LEU A N 1
ATOM 2874 C CA . LEU A 1 356 ? 38.094 -15.977 -5.184 1 80.81 356 LEU A CA 1
ATOM 2875 C C . LEU A 1 356 ? 38.812 -14.68 -4.785 1 80.81 356 LEU A C 1
ATOM 2877 O O . LEU A 1 356 ? 38.312 -13.961 -3.9 1 80.81 356 LEU A O 1
ATOM 2881 N N . ASN A 1 357 ? 39.812 -14.383 -5.469 1 81.12 357 ASN A N 1
ATOM 2882 C CA . ASN A 1 357 ? 40.625 -13.242 -5.086 1 81.12 357 ASN A CA 1
ATOM 2883 C C . ASN A 1 357 ? 40.125 -11.945 -5.719 1 81.12 357 ASN A C 1
ATOM 2885 O O . ASN A 1 357 ? 40.469 -10.852 -5.277 1 81.12 357 ASN A O 1
ATOM 2889 N N . HIS A 1 358 ? 39.25 -12.086 -6.699 1 81.69 358 HIS A N 1
ATOM 2890 C CA . HIS A 1 358 ? 38.844 -10.883 -7.418 1 81.69 358 HIS A CA 1
ATOM 2891 C C . HIS A 1 358 ? 37.344 -10.609 -7.238 1 81.69 358 HIS A C 1
ATOM 2893 O O . HIS A 1 358 ? 36.75 -9.859 -8.008 1 81.69 358 HIS A O 1
ATOM 2899 N N . CYS A 1 359 ? 36.781 -11.18 -6.266 1 82.19 359 CYS A N 1
ATOM 2900 C CA . CYS A 1 359 ? 35.344 -11.031 -6.023 1 82.19 359 CYS A CA 1
ATOM 2901 C C . CYS A 1 359 ? 35 -9.594 -5.645 1 82.19 359 CYS A C 1
ATOM 2903 O O . CYS A 1 359 ? 33.812 -9.203 -5.672 1 82.19 359 CYS A O 1
ATOM 2905 N N . ASP A 1 360 ? 35.969 -8.742 -5.402 1 78.62 360 ASP A N 1
ATOM 2906 C CA . ASP A 1 360 ? 35.656 -7.383 -4.961 1 78.62 360 ASP A CA 1
ATOM 2907 C C . ASP A 1 360 ? 36.25 -6.355 -5.934 1 78.62 360 ASP A C 1
ATOM 2909 O O . ASP A 1 360 ? 36.312 -5.164 -5.621 1 78.62 360 ASP A O 1
ATOM 2913 N N . THR A 1 361 ? 36.781 -6.754 -7.031 1 78.75 361 THR A N 1
ATOM 2914 C CA . THR A 1 361 ? 37.562 -5.859 -7.883 1 78.75 361 THR A CA 1
ATOM 2915 C C . THR A 1 361 ? 36.688 -5.246 -8.969 1 78.75 361 THR A C 1
ATOM 2917 O O . THR A 1 361 ? 37.188 -4.668 -9.93 1 78.75 361 THR A O 1
ATOM 2920 N N . GLY A 1 362 ? 35.438 -5.332 -8.891 1 81.25 362 GLY A N 1
ATOM 2921 C CA . GLY A 1 362 ? 34.594 -4.637 -9.867 1 81.25 362 GLY A CA 1
ATOM 2922 C C . GLY A 1 362 ? 33.906 -5.578 -10.844 1 81.25 362 GLY A C 1
ATOM 2923 O O . GLY A 1 362 ? 33.469 -6.66 -10.461 1 81.25 362 GLY A O 1
ATOM 2924 N N . SER A 1 363 ? 33.938 -5.172 -12.195 1 83.69 363 SER A N 1
ATOM 2925 C CA . SER A 1 363 ? 33.188 -5.914 -13.195 1 83.69 363 SER A CA 1
ATOM 2926 C C . SER A 1 363 ? 33.969 -7.109 -13.719 1 83.69 363 SER A C 1
ATOM 2928 O O . SER A 1 363 ? 35.188 -7.094 -13.727 1 83.69 363 SER A O 1
ATOM 2930 N N . ILE A 1 364 ? 33.281 -8.117 -14.047 1 87.31 364 ILE A N 1
ATOM 2931 C CA . ILE A 1 364 ? 33.844 -9.328 -14.625 1 87.31 364 ILE A CA 1
ATOM 2932 C C . ILE A 1 364 ? 33.312 -9.539 -16.031 1 87.31 364 ILE A C 1
ATOM 2934 O O . ILE A 1 364 ? 32.156 -9.258 -16.312 1 87.31 364 ILE A O 1
ATOM 2938 N N . ASN A 1 365 ? 34.188 -9.938 -16.906 1 90.94 365 ASN A N 1
ATOM 2939 C CA . ASN A 1 365 ? 33.781 -10.344 -18.234 1 90.94 365 ASN A CA 1
ATOM 2940 C C . ASN A 1 365 ? 33.344 -11.812 -18.266 1 90.94 365 ASN A C 1
ATOM 2942 O O . ASN A 1 365 ? 34.188 -12.688 -18.531 1 90.94 365 ASN A O 1
ATOM 2946 N N . VAL A 1 366 ? 32.125 -12.055 -18.141 1 91.62 366 VAL A N 1
ATOM 2947 C CA . VAL A 1 366 ? 31.609 -13.406 -18.016 1 91.62 366 VAL A CA 1
ATOM 2948 C C . VAL A 1 366 ? 31.719 -14.133 -19.344 1 91.62 366 VAL A C 1
ATOM 2950 O O . VAL A 1 366 ? 31.828 -15.359 -19.391 1 91.62 366 VAL A O 1
ATOM 2953 N N . PHE A 1 367 ? 31.719 -13.359 -20.469 1 91.75 367 PHE A N 1
ATOM 2954 C CA . PHE A 1 367 ? 31.859 -13.961 -21.797 1 91.75 367 PHE A CA 1
ATOM 2955 C C . PHE A 1 367 ? 33.219 -14.602 -21.938 1 91.75 367 PHE A C 1
ATOM 2957 O O . PHE A 1 367 ? 33.344 -15.695 -22.5 1 91.75 367 PHE A O 1
ATOM 2964 N N . GLU A 1 368 ? 34.156 -13.898 -21.469 1 88.56 368 GLU A N 1
ATOM 2965 C CA . GLU A 1 368 ? 35.5 -14.453 -21.484 1 88.56 368 GLU A CA 1
ATOM 2966 C C . GLU A 1 368 ? 35.625 -15.633 -20.516 1 88.56 368 GLU A C 1
ATOM 2968 O O . GLU A 1 368 ? 36.281 -16.625 -20.828 1 88.56 368 GLU A O 1
ATOM 2973 N N . LEU A 1 369 ? 35.031 -15.484 -19.344 1 87.56 369 LEU A N 1
ATOM 2974 C CA . LEU A 1 369 ? 35.062 -16.547 -18.344 1 87.56 369 LEU A CA 1
ATOM 2975 C C . LEU A 1 369 ? 34.469 -17.828 -18.906 1 87.56 369 LEU A C 1
ATOM 2977 O O . LEU A 1 369 ? 34.969 -18.922 -18.625 1 87.56 369 LEU A O 1
ATOM 2981 N N . SER A 1 370 ? 33.438 -17.766 -19.672 1 86.19 370 SER A N 1
ATOM 2982 C CA . SER A 1 370 ? 32.719 -18.922 -20.188 1 86.19 370 SER A CA 1
ATOM 2983 C C . SER A 1 370 ? 33.562 -19.703 -21.172 1 86.19 370 SER A C 1
ATOM 2985 O O . SER A 1 370 ? 33.312 -20.875 -21.438 1 86.19 370 SER A O 1
ATOM 2987 N N . ASN A 1 371 ? 34.562 -19.031 -21.734 1 83.38 371 ASN A N 1
ATOM 2988 C CA . ASN A 1 371 ? 35.5 -19.719 -22.625 1 83.38 371 ASN A CA 1
ATOM 2989 C C . ASN A 1 371 ? 36.438 -20.625 -21.859 1 83.38 371 ASN A C 1
ATOM 2991 O O . ASN A 1 371 ? 37.031 -21.547 -22.422 1 83.38 371 ASN A O 1
ATOM 2995 N N . HIS A 1 372 ? 36.562 -20.359 -20.531 1 78.81 372 HIS A N 1
ATOM 2996 C CA . HIS A 1 372 ? 37.531 -21.078 -19.734 1 78.81 372 HIS A CA 1
ATOM 2997 C C . HIS A 1 372 ? 36.875 -21.984 -18.703 1 78.81 372 HIS A C 1
ATOM 2999 O O . HIS A 1 372 ? 37.5 -22.875 -18.141 1 78.81 372 HIS A O 1
ATOM 3005 N N . CYS A 1 373 ? 35.625 -21.719 -18.469 1 81.88 373 CYS A N 1
ATOM 3006 C CA . CYS A 1 373 ? 34.906 -22.406 -17.406 1 81.88 373 CYS A CA 1
ATOM 3007 C C . CYS A 1 373 ? 33.594 -23.031 -17.938 1 81.88 373 CYS A C 1
ATOM 3009 O O . CYS A 1 373 ? 32.812 -22.344 -18.578 1 81.88 373 CYS A O 1
ATOM 3011 N N . GLN A 1 374 ? 33.406 -24.344 -17.688 1 80.19 374 GLN A N 1
ATOM 3012 C CA . GLN A 1 374 ? 32.25 -25.062 -18.172 1 80.19 374 GLN A CA 1
ATOM 3013 C C . GLN A 1 374 ? 30.969 -24.594 -17.469 1 80.19 374 GLN A C 1
ATOM 3015 O O . GLN A 1 374 ? 29.891 -24.578 -18.047 1 80.19 374 GLN A O 1
ATOM 3020 N N . TYR A 1 375 ? 31.109 -24.281 -16.234 1 89.31 375 TYR A N 1
ATOM 3021 C CA . TYR A 1 375 ? 29.984 -23.844 -15.422 1 89.31 375 TYR A CA 1
ATOM 3022 C C . TYR A 1 375 ? 30.266 -22.5 -14.773 1 89.31 375 TYR A C 1
ATOM 3024 O O . TYR A 1 375 ? 30.438 -22.406 -13.555 1 89.31 375 TYR A O 1
ATOM 3032 N N . PRO A 1 376 ? 30.219 -21.469 -15.578 1 90.88 376 PRO A N 1
ATOM 3033 C CA . PRO A 1 376 ? 30.594 -20.156 -15.07 1 90.88 376 PRO A CA 1
ATOM 3034 C C . PRO A 1 376 ? 29.688 -19.688 -13.938 1 90.88 376 PRO A C 1
ATOM 3036 O O . PRO A 1 376 ? 30.172 -19.109 -12.953 1 90.88 376 PRO A O 1
ATOM 3039 N N . MET A 1 377 ? 28.359 -19.875 -14.039 1 95 377 MET A N 1
ATOM 3040 C CA . MET A 1 377 ? 27.453 -19.406 -13 1 95 377 MET A CA 1
ATOM 3041 C C . MET A 1 377 ? 27.719 -20.125 -11.68 1 95 377 MET A C 1
ATOM 3043 O O . MET A 1 377 ? 27.781 -19.484 -10.625 1 95 377 MET A O 1
ATOM 3047 N N . THR A 1 378 ? 27.875 -21.453 -11.766 1 93.62 378 THR A N 1
ATOM 3048 C CA . THR A 1 378 ? 28.172 -22.25 -10.578 1 93.62 378 THR A CA 1
ATOM 3049 C C . THR A 1 378 ? 29.484 -21.812 -9.93 1 93.62 378 THR A C 1
ATOM 3051 O O . THR A 1 378 ? 29.562 -21.672 -8.711 1 93.62 378 THR A O 1
ATOM 3054 N N . SER A 1 379 ? 30.5 -21.578 -10.742 1 91 379 SER A N 1
ATOM 3055 C CA . SER A 1 379 ? 31.812 -21.172 -10.25 1 91 379 SER A CA 1
ATOM 3056 C C . SER A 1 379 ? 31.734 -19.828 -9.531 1 91 379 SER A C 1
ATOM 3058 O O . SER A 1 379 ? 32.312 -19.656 -8.453 1 91 379 SER A O 1
ATOM 3060 N N . ILE A 1 380 ? 31.047 -18.922 -10.117 1 93.69 380 ILE A N 1
ATOM 3061 C CA . ILE A 1 380 ? 30.922 -17.578 -9.539 1 93.69 380 ILE A CA 1
ATOM 3062 C C . ILE A 1 380 ? 30.125 -17.656 -8.242 1 93.69 380 ILE A C 1
ATOM 3064 O O . ILE A 1 380 ? 30.469 -17.016 -7.246 1 93.69 380 ILE A O 1
ATOM 3068 N N . LEU A 1 381 ? 29.031 -18.453 -8.211 1 95.5 381 LEU A N 1
ATOM 3069 C CA . LEU A 1 381 ? 28.219 -18.594 -7.008 1 95.5 381 LEU A CA 1
ATOM 3070 C C . LEU A 1 381 ? 29.047 -19.141 -5.855 1 95.5 381 LEU A C 1
ATOM 3072 O O . LEU A 1 381 ? 29.047 -18.578 -4.754 1 95.5 381 LEU A O 1
ATOM 3076 N N . LEU A 1 382 ? 29.797 -20.188 -6.117 1 91.31 382 LEU A N 1
ATOM 3077 C CA . LEU A 1 382 ? 30.609 -20.812 -5.078 1 91.31 382 LEU A CA 1
ATOM 3078 C C . LEU A 1 382 ? 31.703 -19.859 -4.602 1 91.31 382 LEU A C 1
ATOM 3080 O O . LEU A 1 382 ? 31.984 -19.766 -3.404 1 91.31 382 LEU A O 1
ATOM 3084 N N . ALA A 1 383 ? 32.312 -19.141 -5.555 1 90.06 383 ALA A N 1
ATOM 3085 C CA . ALA A 1 383 ? 33.375 -18.203 -5.203 1 90.06 383 ALA A CA 1
ATOM 3086 C C . ALA A 1 383 ? 32.812 -17.078 -4.316 1 90.06 383 ALA A C 1
ATOM 3088 O O . ALA A 1 383 ? 33.469 -16.688 -3.338 1 90.06 383 ALA A O 1
ATOM 3089 N N . THR A 1 384 ? 31.672 -16.547 -4.684 1 93.94 384 THR A N 1
ATOM 3090 C CA . THR A 1 384 ? 31.094 -15.43 -3.93 1 93.94 384 THR A CA 1
ATOM 3091 C C . THR A 1 384 ? 30.625 -15.898 -2.555 1 93.94 384 THR A C 1
ATOM 3093 O O . THR A 1 384 ? 30.781 -15.18 -1.565 1 93.94 384 THR A O 1
ATOM 3096 N N . LEU A 1 385 ? 30.062 -17.125 -2.439 1 93.38 385 LEU A N 1
ATOM 3097 C CA . LEU A 1 385 ? 29.672 -17.672 -1.147 1 93.38 385 LEU A CA 1
ATOM 3098 C C . LEU A 1 385 ? 30.891 -17.875 -0.252 1 93.38 385 LEU A C 1
ATOM 3100 O O . LEU A 1 385 ? 30.828 -17.609 0.952 1 93.38 385 LEU A O 1
ATOM 3104 N N . ALA A 1 386 ? 31.938 -18.266 -0.844 1 88.88 386 ALA A N 1
ATOM 3105 C CA . ALA A 1 386 ? 33.188 -18.484 -0.106 1 88.88 386 ALA A CA 1
ATOM 3106 C C . ALA A 1 386 ? 33.75 -17.156 0.376 1 88.88 386 ALA A C 1
ATOM 3108 O O . ALA A 1 386 ? 34.25 -17.062 1.503 1 88.88 386 ALA A O 1
ATOM 3109 N N . HIS A 1 387 ? 33.75 -16.219 -0.546 1 89.81 387 HIS A N 1
ATOM 3110 C CA . HIS A 1 387 ? 34.281 -14.906 -0.202 1 89.81 387 HIS A CA 1
ATOM 3111 C C . HIS A 1 387 ? 33.531 -14.312 0.996 1 89.81 387 HIS A C 1
ATOM 3113 O O . HIS A 1 387 ? 34.156 -13.625 1.82 1 89.81 387 HIS A O 1
ATOM 3119 N N . GLN A 1 388 ? 32.281 -14.648 1.12 1 90.38 388 GLN A N 1
ATOM 3120 C CA . GLN A 1 388 ? 31.453 -14.148 2.217 1 90.38 388 GLN A CA 1
ATOM 3121 C C . GLN A 1 388 ? 31.516 -15.078 3.426 1 90.38 388 GLN A C 1
ATOM 3123 O O . GLN A 1 388 ? 30.812 -14.867 4.414 1 90.38 388 GLN A O 1
ATOM 3128 N N . HIS A 1 389 ? 32.281 -16.156 3.391 1 88.31 389 HIS A N 1
ATOM 3129 C CA . HIS A 1 389 ? 32.5 -17.109 4.465 1 88.31 389 HIS A CA 1
ATOM 3130 C C . HIS A 1 389 ? 31.219 -17.766 4.918 1 88.31 389 HIS A C 1
ATOM 3132 O O . HIS A 1 389 ? 31 -17.969 6.113 1 88.31 389 HIS A O 1
ATOM 3138 N N . LEU A 1 390 ? 30.359 -18.094 3.984 1 90.38 390 LEU A N 1
ATOM 3139 C CA . LEU A 1 390 ? 29.016 -18.562 4.344 1 90.38 390 LEU A CA 1
ATOM 3140 C C . LEU A 1 390 ? 29.016 -20.062 4.594 1 90.38 390 LEU A C 1
ATOM 3142 O O . LEU A 1 390 ? 28.156 -20.562 5.328 1 90.38 390 LEU A O 1
ATOM 3146 N N . PHE A 1 391 ? 29.969 -20.781 4.043 1 88.69 391 PHE A N 1
ATOM 3147 C CA . PHE A 1 391 ? 30.047 -22.219 4.281 1 88.69 391 PHE A CA 1
ATOM 3148 C C . PHE A 1 391 ? 30.375 -22.5 5.742 1 88.69 391 PHE A C 1
ATOM 3150 O O . PHE A 1 391 ? 29.859 -23.453 6.324 1 88.69 391 PHE A O 1
ATOM 3157 N N . GLY A 1 392 ? 31.172 -21.672 6.258 1 85.94 392 GLY A N 1
ATOM 3158 C CA . GLY A 1 392 ? 31.516 -21.828 7.66 1 85.94 392 GLY A CA 1
ATOM 3159 C C . GLY A 1 392 ? 30.484 -21.234 8.602 1 85.94 392 GLY A C 1
ATOM 3160 O O . GLY A 1 392 ? 30.062 -21.891 9.562 1 85.94 392 GLY A O 1
ATOM 3161 N N . THR A 1 393 ? 29.984 -20.094 8.312 1 90.06 393 THR A N 1
ATOM 3162 C CA . THR A 1 393 ? 29.109 -19.359 9.211 1 90.06 393 THR A CA 1
ATOM 3163 C C . THR A 1 393 ? 27.75 -20.016 9.305 1 90.06 393 THR A C 1
ATOM 3165 O O . THR A 1 393 ? 27.141 -20.047 10.375 1 90.06 393 THR A O 1
ATOM 3168 N N . LEU A 1 394 ? 27.234 -20.578 8.172 1 92.19 394 LEU A N 1
ATOM 3169 C CA . LEU A 1 394 ? 25.891 -21.141 8.156 1 92.19 394 LEU A CA 1
ATOM 3170 C C . LEU A 1 394 ? 25.953 -22.672 8.203 1 92.19 394 LEU A C 1
ATOM 3172 O O . LEU A 1 394 ? 24.953 -23.328 8.469 1 92.19 394 LEU A O 1
ATOM 3176 N N . GLY A 1 395 ? 27.141 -23.172 7.922 1 87.25 395 GLY A N 1
ATOM 3177 C CA . GLY A 1 395 ? 27.312 -24.609 7.93 1 87.25 395 GLY A CA 1
ATOM 3178 C C . GLY A 1 395 ? 26.625 -25.297 6.754 1 87.25 395 GLY A C 1
ATOM 3179 O O . GLY A 1 395 ? 26.219 -26.453 6.848 1 87.25 395 GLY A O 1
ATOM 3180 N N . VAL A 1 396 ? 26.484 -24.625 5.652 1 89.81 396 VAL A N 1
ATOM 3181 C CA . VAL A 1 396 ? 25.828 -25.203 4.477 1 89.81 396 VAL A CA 1
ATOM 3182 C C . VAL A 1 396 ? 26.812 -26.109 3.742 1 89.81 396 VAL A C 1
ATOM 3184 O O . VAL A 1 396 ? 28.031 -25.922 3.824 1 89.81 396 VAL A O 1
ATOM 3187 N N . SER A 1 397 ? 26.25 -27.125 3.121 1 88.31 397 SER A N 1
ATOM 3188 C CA . SER A 1 397 ? 27.062 -28.109 2.43 1 88.31 397 SER A CA 1
ATOM 3189 C C . SER A 1 397 ? 27.516 -27.609 1.06 1 88.31 397 SER A C 1
ATOM 3191 O O . SER A 1 397 ? 26.688 -27.391 0.177 1 88.31 397 SER A O 1
ATOM 3193 N N . MET A 1 398 ? 28.812 -27.547 0.867 1 87.06 398 MET A N 1
ATOM 3194 C CA . MET A 1 398 ? 29.344 -27.094 -0.411 1 87.06 398 MET A CA 1
ATOM 3195 C C . MET A 1 398 ? 29 -28.078 -1.527 1 87.06 398 MET A C 1
ATOM 3197 O O . MET A 1 398 ? 28.703 -27.656 -2.652 1 87.06 398 MET A O 1
ATOM 3201 N N . GLY A 1 399 ? 29 -29.312 -1.217 1 86.19 399 GLY A N 1
ATOM 3202 C CA . GLY A 1 399 ? 28.656 -30.328 -2.195 1 86.19 399 GLY A CA 1
ATOM 3203 C C . GLY A 1 399 ? 27.219 -30.203 -2.695 1 86.19 399 GLY A C 1
ATOM 3204 O O . GLY A 1 399 ? 26.984 -30.25 -3.902 1 86.19 399 GLY A O 1
ATOM 3205 N N . ASN A 1 400 ? 26.328 -30.031 -1.796 1 91 400 ASN A N 1
ATOM 3206 C CA . ASN A 1 400 ? 24.922 -29.906 -2.152 1 91 400 ASN A CA 1
ATOM 3207 C C . ASN A 1 400 ? 24.672 -28.641 -2.967 1 91 400 ASN A C 1
ATOM 3209 O O . ASN A 1 400 ? 23.891 -28.656 -3.928 1 91 400 ASN A O 1
ATOM 3213 N N . ILE A 1 401 ? 25.359 -27.594 -2.564 1 93.69 401 ILE A N 1
ATOM 3214 C CA . ILE A 1 401 ? 25.172 -26.328 -3.258 1 93.69 401 ILE A CA 1
ATOM 3215 C C . ILE A 1 401 ? 25.75 -26.406 -4.664 1 93.69 401 ILE A C 1
ATOM 3217 O O . ILE A 1 401 ? 25.172 -25.891 -5.621 1 93.69 401 ILE A O 1
ATOM 3221 N N . ALA A 1 402 ? 26.875 -27.016 -4.797 1 90.38 402 ALA A N 1
ATOM 3222 C CA . ALA A 1 402 ? 27.516 -27.188 -6.105 1 90.38 402 ALA A CA 1
ATOM 3223 C C . ALA A 1 402 ? 26.625 -28 -7.043 1 90.38 402 ALA A C 1
ATOM 3225 O O . ALA A 1 402 ? 26.406 -27.609 -8.195 1 90.38 402 ALA A O 1
ATOM 3226 N N . GLU A 1 403 ? 26.125 -29.109 -6.551 1 90.44 403 GLU A N 1
ATOM 3227 C CA . GLU A 1 403 ? 25.25 -29.938 -7.367 1 90.44 403 GLU A CA 1
ATOM 3228 C C . GLU A 1 403 ? 23.969 -29.203 -7.734 1 90.44 403 GLU A C 1
ATOM 3230 O O . GLU A 1 403 ? 23.484 -29.312 -8.867 1 90.44 403 GLU A O 1
ATOM 3235 N N . TYR A 1 404 ? 23.453 -28.547 -6.754 1 95.69 404 TYR A N 1
ATOM 3236 C CA . TYR A 1 404 ? 22.25 -27.734 -6.984 1 95.69 404 TYR A CA 1
ATOM 3237 C C . TYR A 1 404 ? 22.5 -26.688 -8.07 1 95.69 404 TYR A C 1
ATOM 3239 O O . TYR A 1 404 ? 21.703 -26.547 -9 1 95.69 404 TYR A O 1
ATOM 3247 N N . ALA A 1 405 ? 23.609 -25.984 -7.926 1 96.06 405 ALA A N 1
ATOM 3248 C CA . ALA A 1 405 ? 23.938 -24.922 -8.859 1 96.06 405 ALA A CA 1
ATOM 3249 C C . ALA A 1 405 ? 24.188 -25.469 -10.266 1 96.06 405 ALA A C 1
ATOM 3251 O O . ALA A 1 405 ? 23.812 -24.844 -11.258 1 96.06 405 ALA A O 1
ATOM 3252 N N . ILE A 1 406 ? 24.812 -26.594 -10.375 1 92.81 406 ILE A N 1
ATOM 3253 C CA . ILE A 1 406 ? 25.047 -27.234 -11.656 1 92.81 406 ILE A CA 1
ATOM 3254 C C . ILE A 1 406 ? 23.719 -27.594 -12.32 1 92.81 406 ILE A C 1
ATOM 3256 O O . ILE A 1 406 ? 23.531 -27.344 -13.516 1 92.81 406 ILE A O 1
ATOM 3260 N N . GLU A 1 407 ? 22.828 -28.141 -11.523 1 94.62 407 GLU A N 1
ATOM 3261 C CA . GLU A 1 407 ? 21.5 -28.484 -12.047 1 94.62 407 GLU A CA 1
ATOM 3262 C C . GLU A 1 407 ? 20.75 -27.234 -12.5 1 94.62 407 GLU A C 1
ATOM 3264 O O . GLU A 1 407 ? 20.109 -27.25 -13.555 1 94.62 407 GLU A O 1
ATOM 3269 N N . ILE A 1 408 ? 20.812 -26.219 -11.672 1 97.62 408 ILE A N 1
ATOM 3270 C CA . ILE A 1 408 ? 20.172 -24.953 -12.023 1 97.62 408 ILE A CA 1
ATOM 3271 C C . ILE A 1 408 ? 20.75 -24.422 -13.336 1 97.62 408 ILE A C 1
ATOM 3273 O O . ILE A 1 408 ? 20 -24.031 -14.242 1 97.62 408 ILE A O 1
ATOM 3277 N N . GLU A 1 409 ? 22.062 -24.359 -13.398 1 96.12 409 GLU A N 1
ATOM 3278 C CA . GLU A 1 409 ? 22.734 -23.875 -14.586 1 96.12 409 GLU A CA 1
ATOM 3279 C C . GLU A 1 409 ? 22.344 -24.672 -15.828 1 96.12 409 GLU A C 1
ATOM 3281 O O . GLU A 1 409 ? 22.219 -24.125 -16.922 1 96.12 409 GLU A O 1
ATOM 3286 N N . GLY A 1 410 ? 22.094 -25.953 -15.68 1 94.44 410 GLY A N 1
ATOM 3287 C CA . GLY A 1 410 ? 21.672 -26.828 -16.766 1 94.44 410 GLY A CA 1
ATOM 3288 C C . GLY A 1 410 ? 20.266 -26.5 -17.266 1 94.44 410 GLY A C 1
ATOM 3289 O O . GLY A 1 410 ? 19.922 -26.812 -18.406 1 94.44 410 GLY A O 1
ATOM 3290 N N . HIS A 1 411 ? 19.484 -25.859 -16.438 1 95.88 411 HIS A N 1
ATOM 3291 C CA . HIS A 1 411 ? 18.109 -25.531 -16.797 1 95.88 411 HIS A CA 1
ATOM 3292 C C . HIS A 1 411 ? 18.016 -24.172 -17.453 1 95.88 411 HIS A C 1
ATOM 3294 O O . HIS A 1 411 ? 16.938 -23.766 -17.922 1 95.88 411 HIS A O 1
ATOM 3300 N N . TYR A 1 412 ? 19.109 -23.422 -17.438 1 96.94 412 TYR A N 1
ATOM 3301 C CA . TYR A 1 412 ? 19.172 -22.219 -18.266 1 96.94 412 TYR A CA 1
ATOM 3302 C C . TYR A 1 412 ? 19.359 -22.578 -19.734 1 96.94 412 TYR A C 1
ATOM 3304 O O . TYR A 1 412 ? 20.25 -23.359 -20.078 1 96.94 412 TYR A O 1
ATOM 3312 N N . HIS A 1 413 ? 18.578 -22.062 -20.562 1 95.25 413 HIS A N 1
ATOM 3313 C CA . HIS A 1 413 ? 18.594 -22.438 -21.984 1 95.25 413 HIS A CA 1
ATOM 3314 C C . HIS A 1 413 ? 19.703 -21.688 -22.719 1 95.25 413 HIS A C 1
ATOM 3316 O O . HIS A 1 413 ? 19.672 -20.469 -22.844 1 95.25 413 HIS A O 1
ATOM 3322 N N . VAL A 1 414 ? 20.516 -22.438 -23.344 1 91.94 414 VAL A N 1
ATOM 3323 C CA . VAL A 1 414 ? 21.672 -21.891 -24.031 1 91.94 414 VAL A CA 1
ATOM 3324 C C . VAL A 1 414 ? 21.219 -21.141 -25.297 1 91.94 414 VAL A C 1
ATOM 3326 O O . VAL A 1 414 ? 21.891 -20.219 -25.75 1 91.94 414 VAL A O 1
ATOM 3329 N N . SER A 1 415 ? 20.078 -21.531 -25.75 1 93.88 415 SER A N 1
ATOM 3330 C CA . SER A 1 415 ? 19.562 -20.953 -26.984 1 93.88 415 SER A CA 1
ATOM 3331 C C . SER A 1 415 ? 19.125 -19.5 -26.781 1 93.88 415 SER A C 1
ATOM 3333 O O . SER A 1 415 ? 19.016 -18.734 -27.734 1 93.88 415 SER A O 1
ATOM 3335 N N . ASN A 1 416 ? 18.859 -19.141 -25.531 1 97.12 416 ASN A N 1
ATOM 3336 C CA . ASN A 1 416 ? 18.469 -17.766 -25.266 1 97.12 416 ASN A CA 1
ATOM 3337 C C . ASN A 1 416 ? 19.656 -16.797 -25.406 1 97.12 416 ASN A C 1
ATOM 3339 O O . ASN A 1 416 ? 20.703 -17.016 -24.797 1 97.12 416 ASN A O 1
ATOM 3343 N N . PRO A 1 417 ? 19.484 -15.766 -26.141 1 97.19 417 PRO A N 1
ATOM 3344 C CA . PRO A 1 417 ? 20.594 -14.828 -26.312 1 97.19 417 PRO A CA 1
ATOM 3345 C C . PRO A 1 417 ? 20.969 -14.133 -25 1 97.19 417 PRO A C 1
ATOM 3347 O O . PRO A 1 417 ? 22.156 -13.984 -24.688 1 97.19 417 PRO A O 1
ATOM 3350 N N . TYR A 1 418 ? 19.984 -13.727 -24.219 1 97.69 418 TYR A N 1
ATOM 3351 C CA . TYR A 1 418 ? 20.25 -12.906 -23.031 1 97.69 418 TYR A CA 1
ATOM 3352 C C . TYR A 1 418 ? 20 -13.695 -21.75 1 97.69 418 TYR A C 1
ATOM 3354 O O . TYR A 1 418 ? 20.906 -13.852 -20.922 1 97.69 418 TYR A O 1
ATOM 3362 N N . HIS A 1 419 ? 18.75 -14.219 -21.594 1 98.12 419 HIS A N 1
ATOM 3363 C CA . HIS A 1 419 ? 18.375 -14.898 -20.359 1 98.12 419 HIS A CA 1
ATOM 3364 C C . HIS A 1 419 ? 18.891 -16.328 -20.344 1 98.12 419 HIS A C 1
ATOM 3366 O O . HIS A 1 419 ? 18.109 -17.281 -20.422 1 98.12 419 HIS A O 1
ATOM 3372 N N . ASN A 1 420 ? 20.141 -16.469 -20.188 1 97.25 420 ASN A N 1
ATOM 3373 C CA . ASN A 1 420 ? 20.828 -17.75 -20.094 1 97.25 420 ASN A CA 1
ATOM 3374 C C . ASN A 1 420 ? 21.734 -17.797 -18.859 1 97.25 420 ASN A C 1
ATOM 3376 O O . ASN A 1 420 ? 21.641 -16.938 -17.984 1 97.25 420 ASN A O 1
ATOM 3380 N N . ALA A 1 421 ? 22.578 -18.781 -18.781 1 96.19 421 ALA A N 1
ATOM 3381 C CA . ALA A 1 421 ? 23.406 -19.016 -17.594 1 96.19 421 ALA A CA 1
ATOM 3382 C C . ALA A 1 421 ? 24.438 -17.891 -17.422 1 96.19 421 ALA A C 1
ATOM 3384 O O . ALA A 1 421 ? 24.781 -17.531 -16.297 1 96.19 421 ALA A O 1
ATOM 3385 N N . MET A 1 422 ? 24.891 -17.328 -18.516 1 96.31 422 MET A N 1
ATOM 3386 C CA . MET A 1 422 ? 25.859 -16.234 -18.453 1 96.31 422 MET A CA 1
ATOM 3387 C C . MET A 1 422 ? 25.234 -15 -17.797 1 96.31 422 MET A C 1
ATOM 3389 O O . MET A 1 422 ? 25.891 -14.312 -17 1 96.31 422 MET A O 1
ATOM 3393 N N . HIS A 1 423 ? 24 -14.734 -18.188 1 97.81 423 HIS A N 1
ATOM 3394 C CA . HIS A 1 423 ? 23.297 -13.633 -17.547 1 97.81 423 HIS A CA 1
ATOM 3395 C C . HIS A 1 423 ? 23.172 -13.867 -16.047 1 97.81 423 HIS A C 1
ATOM 3397 O O . HIS A 1 423 ? 23.422 -12.961 -15.242 1 97.81 423 HIS A O 1
ATOM 3403 N N . ALA A 1 424 ? 22.781 -15.062 -15.664 1 98.12 424 ALA A N 1
ATOM 3404 C CA . ALA A 1 424 ? 22.656 -15.398 -14.25 1 98.12 424 ALA A CA 1
ATOM 3405 C C . ALA A 1 424 ? 24 -15.219 -13.523 1 98.12 424 ALA A C 1
ATOM 3407 O O . ALA A 1 424 ? 24.031 -14.711 -12.406 1 98.12 424 ALA A O 1
ATOM 3408 N N . ALA A 1 425 ? 25.078 -15.68 -14.188 1 96.75 425 ALA A N 1
ATOM 3409 C CA . ALA A 1 425 ? 26.406 -15.531 -13.617 1 96.75 425 ALA A CA 1
ATOM 3410 C C . ALA A 1 425 ? 26.75 -14.062 -13.367 1 96.75 425 ALA A C 1
ATOM 3412 O O . ALA A 1 425 ? 27.266 -13.703 -12.312 1 96.75 425 ALA A O 1
ATOM 3413 N N . SER A 1 426 ? 26.469 -13.281 -14.328 1 97.25 426 SER A N 1
ATOM 3414 C CA . SER A 1 426 ? 26.703 -11.852 -14.219 1 97.25 426 SER A CA 1
ATOM 3415 C C . SER A 1 426 ? 25.906 -11.242 -13.07 1 97.25 426 SER A C 1
ATOM 3417 O O . SER A 1 426 ? 26.422 -10.398 -12.328 1 97.25 426 SER A O 1
ATOM 3419 N N . VAL A 1 427 ? 24.656 -11.656 -12.922 1 98.31 427 VAL A N 1
ATOM 3420 C CA . VAL A 1 427 ? 23.797 -11.109 -11.883 1 98.31 427 VAL A CA 1
ATOM 3421 C C . VAL A 1 427 ? 24.312 -11.508 -10.508 1 98.31 427 VAL A C 1
ATOM 3423 O O . VAL A 1 427 ? 24.359 -10.68 -9.594 1 98.31 427 VAL A O 1
ATOM 3426 N N . VAL A 1 428 ? 24.766 -12.766 -10.344 1 98.06 428 VAL A N 1
ATOM 3427 C CA . VAL A 1 428 ? 25.328 -13.203 -9.07 1 98.06 428 VAL A CA 1
ATOM 3428 C C . VAL A 1 428 ? 26.547 -12.344 -8.727 1 98.06 428 VAL A C 1
ATOM 3430 O O . VAL A 1 428 ? 26.672 -11.875 -7.594 1 98.06 428 VAL A O 1
ATOM 3433 N N . TRP A 1 429 ? 27.375 -12.141 -9.719 1 96.88 429 TRP A N 1
ATOM 3434 C CA . TRP A 1 429 ? 28.578 -11.344 -9.523 1 96.88 429 TRP A CA 1
ATOM 3435 C C . TRP A 1 429 ? 28.234 -9.906 -9.141 1 96.88 429 TRP A C 1
ATOM 3437 O O . TRP A 1 429 ? 28.797 -9.352 -8.203 1 96.88 429 TRP A O 1
ATOM 3447 N N . ASP A 1 430 ? 27.328 -9.336 -9.867 1 97.19 430 ASP A N 1
ATOM 3448 C CA . ASP A 1 430 ? 26.953 -7.945 -9.633 1 97.19 430 ASP A CA 1
ATOM 3449 C C . ASP A 1 430 ? 26.297 -7.777 -8.266 1 97.19 430 ASP A C 1
ATOM 3451 O O . ASP A 1 430 ? 26.5 -6.762 -7.594 1 97.19 430 ASP A O 1
ATOM 3455 N N . VAL A 1 431 ? 25.422 -8.719 -7.867 1 97.88 431 VAL A N 1
ATOM 3456 C CA . VAL A 1 431 ? 24.844 -8.688 -6.531 1 97.88 431 VAL A CA 1
ATOM 3457 C C . VAL A 1 431 ? 25.953 -8.664 -5.484 1 97.88 431 VAL A C 1
ATOM 3459 O O . VAL A 1 431 ? 25.891 -7.895 -4.523 1 97.88 431 VAL A O 1
ATOM 3462 N N . HIS A 1 432 ? 26.938 -9.508 -5.668 1 96.5 432 HIS A N 1
ATOM 3463 C CA . HIS A 1 432 ? 28.031 -9.586 -4.719 1 96.5 432 HIS A CA 1
ATOM 3464 C C . HIS A 1 432 ? 28.797 -8.266 -4.66 1 96.5 432 HIS A C 1
ATOM 3466 O O . HIS A 1 432 ? 29.188 -7.816 -3.578 1 96.5 432 HIS A O 1
ATOM 3472 N N . GLN A 1 433 ? 29.047 -7.66 -5.809 1 94.75 433 GLN A N 1
ATOM 3473 C CA . GLN A 1 433 ? 29.734 -6.371 -5.848 1 94.75 433 GLN A CA 1
ATOM 3474 C C . GLN A 1 433 ? 28.969 -5.316 -5.059 1 94.75 433 GLN A C 1
ATOM 3476 O O . GLN A 1 433 ? 29.562 -4.516 -4.336 1 94.75 433 GLN A O 1
ATOM 3481 N N . LEU A 1 434 ? 27.719 -5.32 -5.207 1 96.12 434 LEU A N 1
ATOM 3482 C CA . LEU A 1 434 ? 26.875 -4.355 -4.504 1 96.12 434 LEU A CA 1
ATOM 3483 C C . LEU A 1 434 ? 26.812 -4.68 -3.014 1 96.12 434 LEU A C 1
ATOM 3485 O O . LEU A 1 434 ? 26.844 -3.773 -2.176 1 96.12 434 LEU A O 1
ATOM 3489 N N . LEU A 1 435 ? 26.734 -5.965 -2.771 1 95 435 LEU A N 1
ATOM 3490 C CA . LEU A 1 435 ? 26.656 -6.449 -1.396 1 95 435 LEU A CA 1
ATOM 3491 C C . LEU A 1 435 ? 27.875 -5.992 -0.597 1 95 435 LEU A C 1
ATOM 3493 O O . LEU A 1 435 ? 27.766 -5.703 0.598 1 95 435 LEU A O 1
ATOM 3497 N N . MET A 1 436 ? 28.984 -5.945 -1.157 1 93.12 436 MET A N 1
ATOM 3498 C CA . MET A 1 436 ? 30.219 -5.57 -0.493 1 93.12 436 MET A CA 1
ATOM 3499 C C . MET A 1 436 ? 30.188 -4.109 -0.061 1 93.12 436 MET A C 1
ATOM 3501 O O . MET A 1 436 ? 30.984 -3.686 0.782 1 93.12 436 MET A O 1
ATOM 3505 N N . ARG A 1 437 ? 29.234 -3.457 -0.53 1 93.75 437 ARG A N 1
ATOM 3506 C CA . ARG A 1 437 ? 29.125 -2.033 -0.224 1 93.75 437 ARG A CA 1
ATOM 3507 C C . ARG A 1 437 ? 28.031 -1.772 0.812 1 93.75 437 ARG A C 1
ATOM 3509 O O . ARG A 1 437 ? 27.719 -0.62 1.113 1 93.75 437 ARG A O 1
ATOM 3516 N N . VAL A 1 438 ? 27.406 -2.855 1.233 1 93 438 VAL A N 1
ATOM 3517 C CA . VAL A 1 438 ? 26.391 -2.773 2.266 1 93 438 VAL A CA 1
ATOM 3518 C C . VAL A 1 438 ? 26.828 -3.562 3.498 1 93 438 VAL A C 1
ATOM 3520 O O . VAL A 1 438 ? 27.266 -4.707 3.383 1 93 438 VAL A O 1
ATOM 3523 N N . THR A 1 439 ? 26.922 -3.033 4.711 1 81.88 439 THR A N 1
ATOM 3524 C CA . THR A 1 439 ? 27.547 -3.701 5.844 1 81.88 439 THR A CA 1
ATOM 3525 C C . THR A 1 439 ? 26.484 -4.203 6.828 1 81.88 439 THR A C 1
ATOM 3527 O O . THR A 1 439 ? 26.812 -4.875 7.805 1 81.88 439 THR A O 1
ATOM 3530 N N . ARG A 1 440 ? 25.344 -4.223 6.57 1 86.69 440 ARG A N 1
ATOM 3531 C CA . ARG A 1 440 ? 24.391 -4.453 7.645 1 86.69 440 ARG A CA 1
ATOM 3532 C C . ARG A 1 440 ? 23.641 -5.77 7.438 1 86.69 440 ARG A C 1
ATOM 3534 O O . ARG A 1 440 ? 22.953 -6.246 8.344 1 86.69 440 ARG A O 1
ATOM 3541 N N . LEU A 1 441 ? 23.891 -6.594 6.371 1 93.81 441 LEU A N 1
ATOM 3542 C CA . LEU A 1 441 ? 23.094 -7.781 6.102 1 93.81 441 LEU A CA 1
ATOM 3543 C C . LEU A 1 441 ? 23.641 -9 6.832 1 93.81 441 LEU A C 1
ATOM 3545 O O . LEU A 1 441 ? 24.859 -9.172 6.91 1 93.81 441 LEU A O 1
ATOM 3549 N N . LYS A 1 442 ? 22.812 -9.812 7.363 1 94.12 442 LYS A N 1
ATOM 3550 C CA . LYS A 1 442 ? 23.156 -11.031 8.078 1 94.12 442 LYS A CA 1
ATOM 3551 C C . LYS A 1 442 ? 23.547 -12.148 7.113 1 94.12 442 LYS A C 1
ATOM 3553 O O . LYS A 1 442 ? 23.188 -12.102 5.934 1 94.12 442 LYS A O 1
ATOM 3558 N N . PRO A 1 443 ? 24.297 -13.164 7.566 1 94.88 443 PRO A N 1
ATOM 3559 C CA . PRO A 1 443 ? 24.781 -14.242 6.699 1 94.88 443 PRO A CA 1
ATOM 3560 C C . PRO A 1 443 ? 23.656 -14.953 5.961 1 94.88 443 PRO A C 1
ATOM 3562 O O . PRO A 1 443 ? 23.781 -15.227 4.762 1 94.88 443 PRO A O 1
ATOM 3565 N N . LEU A 1 444 ? 22.562 -15.227 6.656 1 96.25 444 LEU A N 1
ATOM 3566 C CA . LEU A 1 444 ? 21.453 -15.93 6.02 1 96.25 444 LEU A CA 1
ATOM 3567 C C . LEU A 1 444 ? 20.844 -15.086 4.906 1 96.25 444 LEU A C 1
ATOM 3569 O O . LEU A 1 444 ? 20.406 -15.617 3.887 1 96.25 444 LEU A O 1
ATOM 3573 N N . GLN A 1 445 ? 20.812 -13.797 5.156 1 97.38 445 GLN A N 1
ATOM 3574 C CA . GLN A 1 445 ? 20.297 -12.867 4.152 1 97.38 445 GLN A CA 1
ATOM 3575 C C . GLN A 1 445 ? 21.203 -12.828 2.926 1 97.38 445 GLN A C 1
ATOM 3577 O O . GLN A 1 445 ? 20.719 -12.883 1.791 1 97.38 445 GLN A O 1
ATOM 3582 N N . ILE A 1 446 ? 22.5 -12.805 3.197 1 97.81 446 ILE A N 1
ATOM 3583 C CA . ILE A 1 446 ? 23.469 -12.789 2.113 1 97.81 446 ILE A CA 1
ATOM 3584 C C . ILE A 1 446 ? 23.375 -14.078 1.308 1 97.81 446 ILE A C 1
ATOM 3586 O O . ILE A 1 446 ? 23.375 -14.055 0.075 1 97.81 446 ILE A O 1
ATOM 3590 N N . TYR A 1 447 ? 23.266 -15.172 2.008 1 97.5 447 TYR A N 1
ATOM 3591 C CA . TYR A 1 447 ? 23.125 -16.484 1.375 1 97.5 447 TYR A CA 1
ATOM 3592 C C . TYR A 1 447 ? 21.891 -16.531 0.485 1 97.5 447 TYR A C 1
ATOM 3594 O O . TYR A 1 447 ? 21.969 -16.953 -0.672 1 97.5 447 TYR A O 1
ATOM 3602 N N . SER A 1 448 ? 20.75 -16.078 1.02 1 98.38 448 SER A N 1
ATOM 3603 C CA . SER A 1 448 ? 19.484 -16.094 0.294 1 98.38 448 SER A CA 1
ATOM 3604 C C . SER A 1 448 ? 19.547 -15.195 -0.937 1 98.38 448 SER A C 1
ATOM 3606 O O . SER A 1 448 ? 19 -15.531 -1.987 1 98.38 448 SER A O 1
ATOM 3608 N N . LEU A 1 449 ? 20.156 -14.078 -0.807 1 98.62 449 LEU A N 1
ATOM 3609 C CA . LEU A 1 449 ? 20.266 -13.117 -1.898 1 98.62 449 LEU A CA 1
ATOM 3610 C C . LEU A 1 449 ? 21.094 -13.688 -3.047 1 98.62 449 LEU A C 1
ATOM 3612 O O . LEU A 1 449 ? 20.719 -13.562 -4.211 1 98.62 449 LEU A O 1
ATOM 3616 N N . LEU A 1 450 ? 22.188 -14.312 -2.73 1 98.62 450 LEU A N 1
ATOM 3617 C CA . LEU A 1 450 ? 23.047 -14.883 -3.758 1 98.62 450 LEU A CA 1
ATOM 3618 C C . LEU A 1 450 ? 22.375 -16.062 -4.441 1 98.62 450 LEU A C 1
ATOM 3620 O O . LEU A 1 450 ? 22.469 -16.234 -5.66 1 98.62 450 LEU A O 1
ATOM 3624 N N . LEU A 1 451 ? 21.703 -16.859 -3.68 1 98.62 451 LEU A N 1
ATOM 3625 C CA . LEU A 1 451 ? 20.953 -17.953 -4.281 1 98.62 451 LEU A CA 1
ATOM 3626 C C . LEU A 1 451 ? 19.828 -17.438 -5.168 1 98.62 451 LEU A C 1
ATOM 3628 O O . LEU A 1 451 ? 19.578 -17.969 -6.25 1 98.62 451 LEU A O 1
ATOM 3632 N N . ALA A 1 452 ? 19.109 -16.422 -4.668 1 98.81 452 ALA A N 1
ATOM 3633 C CA . ALA A 1 452 ? 18.047 -15.805 -5.465 1 98.81 452 ALA A CA 1
ATOM 3634 C C . ALA A 1 452 ? 18.594 -15.281 -6.793 1 98.81 452 ALA A C 1
ATOM 3636 O O . ALA A 1 452 ? 17.938 -15.414 -7.832 1 98.81 452 ALA A O 1
ATOM 3637 N N . ALA A 1 453 ? 19.75 -14.688 -6.738 1 98.81 453 ALA A N 1
ATOM 3638 C CA . ALA A 1 453 ? 20.375 -14.18 -7.953 1 98.81 453 ALA A CA 1
ATOM 3639 C C . ALA A 1 453 ? 20.656 -15.312 -8.938 1 98.81 453 ALA A C 1
ATOM 3641 O O . ALA A 1 453 ? 20.484 -15.141 -10.148 1 98.81 453 ALA A O 1
ATOM 3642 N N . ALA A 1 454 ? 21.031 -16.422 -8.445 1 98.75 454 ALA A N 1
ATOM 3643 C CA . ALA A 1 454 ? 21.391 -17.562 -9.289 1 98.75 454 ALA A CA 1
ATOM 3644 C C . ALA A 1 454 ? 20.156 -18.172 -9.945 1 98.75 454 ALA A C 1
ATOM 3646 O O . ALA A 1 454 ? 20.219 -18.656 -11.078 1 98.75 454 ALA A O 1
ATOM 3647 N N . VAL A 1 455 ? 19 -18.125 -9.289 1 98.75 455 VAL A N 1
ATOM 3648 C CA . VAL A 1 455 ? 17.859 -18.891 -9.766 1 98.75 455 VAL A CA 1
ATOM 3649 C C . VAL A 1 455 ? 16.812 -17.938 -10.367 1 98.75 455 VAL A C 1
ATOM 3651 O O . VAL A 1 455 ? 15.781 -18.375 -10.867 1 98.75 455 VAL A O 1
ATOM 3654 N N . HIS A 1 456 ? 16.984 -16.641 -10.414 1 98.69 456 HIS A N 1
ATOM 3655 C CA . HIS A 1 456 ? 15.938 -15.648 -10.672 1 98.69 456 HIS A CA 1
ATOM 3656 C C . HIS A 1 456 ? 15.367 -15.805 -12.07 1 98.69 456 HIS A C 1
ATOM 3658 O O . HIS A 1 456 ? 14.219 -15.43 -12.328 1 98.69 456 HIS A O 1
ATOM 3664 N N . ASP A 1 457 ? 16.094 -16.406 -13.008 1 98.44 457 ASP A N 1
ATOM 3665 C CA . ASP A 1 457 ? 15.656 -16.547 -14.391 1 98.44 457 ASP A CA 1
ATOM 3666 C C . ASP A 1 457 ? 15.805 -17.984 -14.867 1 98.44 457 ASP A C 1
ATOM 3668 O O . ASP A 1 457 ? 15.93 -18.234 -16.078 1 98.44 457 ASP A O 1
ATOM 3672 N N . VAL A 1 458 ? 15.875 -18.922 -13.953 1 98.38 458 VAL A N 1
ATOM 3673 C CA . VAL A 1 458 ? 16.078 -20.328 -14.336 1 98.38 458 VAL A CA 1
ATOM 3674 C C . VAL A 1 458 ? 14.93 -20.781 -15.234 1 98.38 458 VAL A C 1
ATOM 3676 O O . VAL A 1 458 ? 13.766 -20.453 -14.984 1 98.38 458 VAL A O 1
ATOM 3679 N N . ASP A 1 459 ? 15.234 -21.438 -16.375 1 96.88 459 ASP A N 1
ATOM 3680 C CA . ASP A 1 459 ? 14.297 -22.016 -17.328 1 96.88 459 ASP A CA 1
ATOM 3681 C C . ASP A 1 459 ? 13.531 -20.938 -18.094 1 96.88 459 ASP A C 1
ATOM 3683 O O . ASP A 1 459 ? 12.414 -21.172 -18.562 1 96.88 459 ASP A O 1
ATOM 3687 N N . HIS A 1 460 ? 14.062 -19.766 -18.172 1 98 460 HIS A N 1
ATOM 3688 C CA . HIS A 1 460 ? 13.445 -18.672 -18.906 1 98 460 HIS A CA 1
ATOM 3689 C C . HIS A 1 460 ? 13.203 -19.047 -20.359 1 98 460 HIS A C 1
ATOM 3691 O O . HIS A 1 460 ? 14.117 -19.484 -21.062 1 98 460 HIS A O 1
ATOM 3697 N N . PRO A 1 461 ? 12.055 -18.828 -20.906 1 96.56 461 PRO A N 1
ATOM 3698 C CA . PRO A 1 461 ? 11.727 -19.297 -22.266 1 96.56 461 PRO A CA 1
ATOM 3699 C C . PRO A 1 461 ? 12.18 -18.312 -23.344 1 96.56 461 PRO A C 1
ATOM 3701 O O . PRO A 1 461 ? 12.039 -18.609 -24.531 1 96.56 461 PRO A O 1
ATOM 3704 N N . GLY A 1 462 ? 12.625 -17.156 -22.938 1 96.69 462 GLY A N 1
ATOM 3705 C CA . GLY A 1 462 ? 13.125 -16.203 -23.906 1 96.69 462 GLY A CA 1
ATOM 3706 C C . GLY A 1 462 ? 12.062 -15.211 -24.375 1 96.69 462 GLY A C 1
ATOM 3707 O O . GLY A 1 462 ? 12.25 -14.516 -25.375 1 96.69 462 GLY A O 1
ATOM 3708 N N . VAL A 1 463 ? 10.906 -15.25 -23.734 1 95.88 463 VAL A N 1
ATOM 3709 C CA . VAL A 1 463 ? 9.836 -14.289 -23.953 1 95.88 463 VAL A CA 1
ATOM 3710 C C . VAL A 1 463 ? 9.43 -13.648 -22.625 1 95.88 463 VAL A C 1
ATOM 3712 O O . VAL A 1 463 ? 9.805 -14.133 -21.547 1 95.88 463 VAL A O 1
ATOM 3715 N N . ASN A 1 464 ? 8.766 -12.523 -22.703 1 93.56 464 ASN A N 1
ATOM 3716 C CA . ASN A 1 464 ? 8.438 -11.836 -21.453 1 93.56 464 ASN A CA 1
ATOM 3717 C C . ASN A 1 464 ? 7.031 -12.18 -20.969 1 93.56 464 ASN A C 1
ATOM 3719 O O . ASN A 1 464 ? 6.316 -12.945 -21.625 1 93.56 464 ASN A O 1
ATOM 3723 N N . ASN A 1 465 ? 6.617 -11.711 -19.812 1 93.75 465 ASN A N 1
ATOM 3724 C CA . ASN A 1 465 ? 5.328 -12 -19.188 1 93.75 465 ASN A CA 1
ATOM 3725 C C . ASN A 1 465 ? 4.168 -11.555 -20.078 1 93.75 465 ASN A C 1
ATOM 3727 O O . ASN A 1 465 ? 3.158 -12.258 -20.172 1 93.75 465 ASN A O 1
ATOM 3731 N N . THR A 1 466 ? 4.266 -10.422 -20.75 1 90.12 466 THR A N 1
ATOM 3732 C CA . THR A 1 466 ? 3.207 -9.883 -21.594 1 90.12 466 THR A CA 1
ATOM 3733 C C . THR A 1 466 ? 2.91 -10.828 -22.75 1 90.12 466 THR A C 1
ATOM 3735 O O . THR A 1 466 ? 1.746 -11.055 -23.094 1 90.12 466 THR A O 1
ATOM 3738 N N . PHE A 1 467 ? 3.955 -11.383 -23.391 1 93.81 467 PHE A N 1
ATOM 3739 C CA . PHE A 1 467 ? 3.791 -12.352 -24.469 1 93.81 467 PHE A CA 1
ATOM 3740 C C . PHE A 1 467 ? 3.02 -13.57 -23.984 1 93.81 467 PHE A C 1
ATOM 3742 O O . PHE A 1 467 ? 2.086 -14.023 -24.656 1 93.81 467 PHE A O 1
ATOM 3749 N N . LEU A 1 468 ? 3.404 -14.047 -22.781 1 94.25 468 LEU A N 1
ATOM 3750 C CA . LEU A 1 468 ? 2.779 -15.258 -22.266 1 94.25 468 LEU A CA 1
ATOM 3751 C C . LEU A 1 468 ? 1.304 -15.016 -21.953 1 94.25 468 LEU A C 1
ATOM 3753 O O . LEU A 1 468 ? 0.458 -15.859 -22.266 1 94.25 468 LEU A O 1
ATOM 3757 N N . ILE A 1 469 ? 0.99 -13.953 -21.375 1 91.75 469 ILE A N 1
ATOM 3758 C CA . ILE A 1 469 ? -0.385 -13.625 -21.016 1 91.75 469 ILE A CA 1
ATOM 3759 C C . ILE A 1 469 ? -1.215 -13.406 -22.281 1 91.75 469 ILE A C 1
ATOM 3761 O O . ILE A 1 469 ? -2.299 -13.977 -22.422 1 91.75 469 ILE A O 1
ATOM 3765 N N . ASN A 1 470 ? -0.68 -12.633 -23.25 1 88.88 470 ASN A N 1
ATOM 3766 C CA . ASN A 1 470 ? -1.417 -12.289 -24.469 1 88.88 470 ASN A CA 1
ATOM 3767 C C . ASN A 1 470 ? -1.62 -13.508 -25.359 1 88.88 470 ASN A C 1
ATOM 3769 O O . ASN A 1 470 ? -2.598 -13.57 -26.109 1 88.88 470 ASN A O 1
ATOM 3773 N N . SER A 1 471 ? -0.729 -14.453 -25.266 1 90.25 471 SER A N 1
ATOM 3774 C CA . SER A 1 471 ? -0.839 -15.656 -26.078 1 90.25 471 SER A CA 1
ATOM 3775 C C . SER A 1 471 ? -1.624 -16.75 -25.359 1 90.25 471 SER A C 1
ATOM 3777 O O . SER A 1 471 ? -1.727 -17.875 -25.844 1 90.25 471 SER A O 1
ATOM 3779 N N . ASN A 1 472 ? -2.168 -16.438 -24.156 1 87.75 472 ASN A N 1
ATOM 3780 C CA . ASN A 1 472 ? -2.875 -17.422 -23.344 1 87.75 472 ASN A CA 1
ATOM 3781 C C . ASN A 1 472 ? -2.041 -18.688 -23.141 1 87.75 472 ASN A C 1
ATOM 3783 O O . ASN A 1 472 ? -2.551 -19.797 -23.281 1 87.75 472 ASN A O 1
ATOM 3787 N N . HIS A 1 473 ? -0.731 -18.453 -22.969 1 90.94 473 HIS A N 1
ATOM 3788 C CA . HIS A 1 473 ? 0.183 -19.562 -22.719 1 90.94 473 HIS A CA 1
ATOM 3789 C C . HIS A 1 473 ? -0.223 -20.328 -21.469 1 90.94 473 HIS A C 1
ATOM 3791 O O . HIS A 1 473 ? -0.701 -19.75 -20.5 1 90.94 473 HIS A O 1
ATOM 3797 N N . PRO A 1 474 ? -0.028 -21.609 -21.391 1 89.88 474 PRO A N 1
ATOM 3798 C CA . PRO A 1 474 ? -0.392 -22.422 -20.234 1 89.88 474 PRO A CA 1
ATOM 3799 C C . PRO A 1 474 ? 0.238 -21.906 -18.938 1 89.88 474 PRO A C 1
ATOM 3801 O O . PRO A 1 474 ? -0.376 -22 -17.875 1 89.88 474 PRO A O 1
ATOM 3804 N N . LEU A 1 475 ? 1.381 -21.328 -19.016 1 92.75 475 LEU A N 1
ATOM 3805 C CA . LEU A 1 475 ? 2.033 -20.781 -17.828 1 92.75 475 LEU A CA 1
ATOM 3806 C C . LEU A 1 475 ? 1.246 -19.609 -17.266 1 92.75 475 LEU A C 1
ATOM 3808 O O . LEU A 1 475 ? 1.173 -19.422 -16.047 1 92.75 475 LEU A O 1
ATOM 3812 N N . ALA A 1 476 ? 0.736 -18.781 -18.172 1 93.44 476 ALA A N 1
ATOM 3813 C CA . ALA A 1 476 ? -0.053 -17.641 -17.734 1 93.44 476 ALA A CA 1
ATOM 3814 C C . ALA A 1 476 ? -1.322 -18.078 -17.016 1 93.44 476 ALA A C 1
ATOM 3816 O O . ALA A 1 476 ? -1.718 -17.484 -16.016 1 93.44 476 ALA A O 1
ATOM 3817 N N . LEU A 1 477 ? -1.915 -19.141 -17.516 1 90.25 477 LEU A N 1
ATOM 3818 C CA . LEU A 1 477 ? -3.102 -19.703 -16.875 1 90.25 477 LEU A CA 1
ATOM 3819 C C . LEU A 1 477 ? -2.76 -20.297 -15.516 1 90.25 477 LEU A C 1
ATOM 3821 O O . LEU A 1 477 ? -3.494 -20.109 -14.547 1 90.25 477 LEU A O 1
ATOM 3825 N N . GLN A 1 478 ? -1.642 -20.922 -15.484 1 91.44 478 GLN A N 1
ATOM 3826 C CA . GLN A 1 478 ? -1.211 -21.609 -14.273 1 91.44 478 GLN A CA 1
ATOM 3827 C C . GLN A 1 478 ? -0.915 -20.625 -13.148 1 91.44 478 GLN A C 1
ATOM 3829 O O . GLN A 1 478 ? -1.25 -20.875 -11.992 1 91.44 478 GLN A O 1
ATOM 3834 N N . TYR A 1 479 ? -0.33 -19.531 -13.484 1 94.38 479 TYR A N 1
ATOM 3835 C CA . TYR A 1 479 ? 0.143 -18.625 -12.438 1 94.38 479 TYR A CA 1
ATOM 3836 C C . TYR A 1 479 ? -0.711 -17.375 -12.375 1 94.38 479 TYR A C 1
ATOM 3838 O O . TYR A 1 479 ? -0.267 -16.328 -11.875 1 94.38 479 TYR A O 1
ATOM 3846 N N . SER A 1 480 ? -1.886 -17.422 -12.93 1 93.94 480 SER A N 1
ATOM 3847 C CA . SER A 1 480 ? -2.932 -16.422 -12.773 1 93.94 480 SER A CA 1
ATOM 3848 C C . SER A 1 480 ? -2.465 -15.055 -13.273 1 93.94 480 SER A C 1
ATOM 3850 O O . SER A 1 480 ? -2.705 -14.031 -12.625 1 93.94 480 SER A O 1
ATOM 3852 N N . ASP A 1 481 ? -1.646 -15.055 -14.352 1 92.5 481 ASP A N 1
ATOM 3853 C CA . ASP A 1 481 ? -1.225 -13.844 -15.039 1 92.5 481 ASP A CA 1
ATOM 3854 C C . ASP A 1 481 ? -0.442 -12.922 -14.094 1 92.5 481 ASP A C 1
ATOM 3856 O O . ASP A 1 481 ? -0.401 -11.711 -14.297 1 92.5 481 ASP A O 1
ATOM 3860 N N . ASP A 1 482 ? 0.1 -13.492 -13 1 93.75 482 ASP A N 1
ATOM 3861 C CA . ASP A 1 482 ? 0.81 -12.703 -11.992 1 93.75 482 ASP A CA 1
ATOM 3862 C C . ASP A 1 482 ? 2.266 -13.148 -11.875 1 93.75 482 ASP A C 1
ATOM 3864 O O . ASP A 1 482 ? 2.553 -14.211 -11.312 1 93.75 482 ASP A O 1
ATOM 3868 N N . SER A 1 483 ? 3.143 -12.273 -12.344 1 95.62 483 SER A N 1
ATOM 3869 C CA . SER A 1 483 ? 4.559 -12.625 -12.305 1 95.62 483 SER A CA 1
ATOM 3870 C C . SER A 1 483 ? 4.789 -14.055 -12.766 1 95.62 483 SER A C 1
ATOM 3872 O O . SER A 1 483 ? 5.414 -14.852 -12.062 1 95.62 483 SER A O 1
ATOM 3874 N N . VAL A 1 484 ? 4.309 -14.281 -13.984 1 95.81 484 VAL A N 1
ATOM 3875 C CA . VAL A 1 484 ? 4.227 -15.641 -14.523 1 95.81 484 VAL A CA 1
ATOM 3876 C C . VAL A 1 484 ? 5.613 -16.266 -14.555 1 95.81 484 VAL A C 1
ATOM 3878 O O . VAL A 1 484 ? 5.824 -17.359 -14 1 95.81 484 VAL A O 1
ATOM 3881 N N . LEU A 1 485 ? 6.59 -15.594 -15.07 1 97.44 485 LEU A N 1
ATOM 3882 C CA . LEU A 1 485 ? 7.938 -16.125 -15.219 1 97.44 485 LEU A CA 1
ATOM 3883 C C . LEU A 1 485 ? 8.609 -16.297 -13.859 1 97.44 485 LEU A C 1
ATOM 3885 O O . LEU A 1 485 ? 9.156 -17.359 -13.555 1 97.44 485 LEU A O 1
ATOM 3889 N N . GLU A 1 486 ? 8.5 -15.273 -13.016 1 97.88 486 GLU A N 1
ATOM 3890 C CA . GLU A 1 486 ? 9.164 -15.312 -11.719 1 97.88 486 GLU A CA 1
ATOM 3891 C C . GLU A 1 486 ? 8.648 -16.469 -10.867 1 97.88 486 GLU A C 1
ATOM 3893 O O . GLU A 1 486 ? 9.422 -17.141 -10.172 1 97.88 486 GLU A O 1
ATOM 3898 N N . ARG A 1 487 ? 7.367 -16.688 -10.984 1 96.38 487 ARG A N 1
ATOM 3899 C CA . ARG A 1 487 ? 6.789 -17.797 -10.227 1 96.38 487 ARG A CA 1
ATOM 3900 C C . ARG A 1 487 ? 7.211 -19.141 -10.812 1 96.38 487 ARG A C 1
ATOM 3902 O O . ARG A 1 487 ? 7.426 -20.094 -10.078 1 96.38 487 ARG A O 1
ATOM 3909 N N . MET A 1 488 ? 7.273 -19.188 -12.102 1 96.88 488 MET A N 1
ATOM 3910 C CA . MET A 1 488 ? 7.758 -20.406 -12.742 1 96.88 488 MET A CA 1
ATOM 3911 C C . MET A 1 488 ? 9.211 -20.688 -12.367 1 96.88 488 MET A C 1
ATOM 3913 O O . MET A 1 488 ? 9.586 -21.828 -12.094 1 96.88 488 MET A O 1
ATOM 3917 N N . HIS A 1 489 ? 10.047 -19.609 -12.352 1 98.38 489 HIS A N 1
ATOM 3918 C CA . HIS A 1 489 ? 11.438 -19.766 -11.938 1 98.38 489 HIS A CA 1
ATOM 3919 C C . HIS A 1 489 ? 11.531 -20.344 -10.531 1 98.38 489 HIS A C 1
ATOM 3921 O O . HIS A 1 489 ? 12.336 -21.25 -10.273 1 98.38 489 HIS A O 1
ATOM 3927 N N . LEU A 1 490 ? 10.734 -19.812 -9.672 1 97.81 490 LEU A N 1
ATOM 3928 C CA . LEU A 1 490 ? 10.727 -20.25 -8.281 1 97.81 490 LEU A CA 1
ATOM 3929 C C . LEU A 1 490 ? 10.297 -21.719 -8.18 1 97.81 490 LEU A C 1
ATOM 3931 O O . LEU A 1 490 ? 10.914 -22.5 -7.449 1 97.81 490 LEU A O 1
ATOM 3935 N N . ALA A 1 491 ? 9.227 -22.047 -8.922 1 95.69 491 ALA A N 1
ATOM 3936 C CA . ALA A 1 491 ? 8.758 -23.438 -8.906 1 95.69 491 ALA A CA 1
ATOM 3937 C C . ALA A 1 491 ? 9.852 -24.391 -9.352 1 95.69 491 ALA A C 1
ATOM 3939 O O . ALA A 1 491 ? 10.078 -25.422 -8.719 1 95.69 491 ALA A O 1
ATOM 3940 N N . ARG A 1 492 ? 10.539 -24 -10.383 1 96.25 492 ARG A N 1
ATOM 3941 C CA . ARG A 1 492 ? 11.609 -24.844 -10.922 1 96.25 492 ARG A CA 1
ATOM 3942 C C . ARG A 1 492 ? 12.766 -24.938 -9.938 1 96.25 492 ARG A C 1
ATOM 3944 O O . ARG A 1 492 ? 13.297 -26.031 -9.703 1 96.25 492 ARG A O 1
ATOM 3951 N N . ALA A 1 493 ? 13.164 -23.844 -9.375 1 97.75 493 ALA A N 1
ATOM 3952 C CA . ALA A 1 493 ? 14.289 -23.797 -8.438 1 97.75 493 ALA A CA 1
ATOM 3953 C C . ALA A 1 493 ? 14.031 -24.688 -7.227 1 97.75 493 ALA A C 1
ATOM 3955 O O . ALA A 1 493 ? 14.906 -25.453 -6.816 1 97.75 493 ALA A O 1
ATOM 3956 N N . PHE A 1 494 ? 12.875 -24.641 -6.688 1 95.62 494 PHE A N 1
ATOM 3957 C CA . PHE A 1 494 ? 12.602 -25.375 -5.465 1 95.62 494 PHE A CA 1
ATOM 3958 C C . PHE A 1 494 ? 12.297 -26.844 -5.777 1 95.62 494 PHE A C 1
ATOM 3960 O O . PHE A 1 494 ? 12.516 -27.719 -4.941 1 95.62 494 PHE A O 1
ATOM 3967 N N . GLU A 1 495 ? 11.789 -27.109 -6.98 1 93.75 495 GLU A N 1
ATOM 3968 C CA . GLU A 1 495 ? 11.664 -28.5 -7.414 1 93.75 495 GLU A CA 1
ATOM 3969 C C . GLU A 1 495 ? 13.023 -29.172 -7.473 1 93.75 495 GLU A C 1
ATOM 3971 O O . GLU A 1 495 ? 13.18 -30.297 -6.996 1 93.75 495 GLU A O 1
ATOM 3976 N N . ILE A 1 496 ? 13.977 -28.5 -8.023 1 95.5 496 ILE A N 1
ATOM 3977 C CA . ILE A 1 496 ? 15.328 -29.016 -8.164 1 95.5 496 ILE A CA 1
ATOM 3978 C C . ILE A 1 496 ? 15.938 -29.25 -6.785 1 95.5 496 ILE A C 1
ATOM 3980 O O . ILE A 1 496 ? 16.672 -30.219 -6.574 1 95.5 496 ILE A O 1
ATOM 3984 N N . SER A 1 497 ? 15.602 -28.375 -5.836 1 95.69 497 SER A N 1
ATOM 3985 C CA . SER A 1 497 ? 16.156 -28.469 -4.488 1 95.69 497 SER A CA 1
ATOM 3986 C C . SER A 1 497 ? 15.695 -29.75 -3.787 1 95.69 497 SER A C 1
ATOM 3988 O O . SER A 1 497 ? 16.281 -30.141 -2.775 1 95.69 497 SER A O 1
ATOM 3990 N N . ARG A 1 498 ? 14.703 -30.438 -4.352 1 90.94 498 ARG A N 1
ATOM 3991 C CA . ARG A 1 498 ? 14.156 -31.641 -3.732 1 90.94 498 ARG A CA 1
ATOM 3992 C C . ARG A 1 498 ? 14.836 -32.906 -4.285 1 90.94 498 ARG A C 1
ATOM 3994 O O . ARG A 1 498 ? 14.68 -33.969 -3.73 1 90.94 498 ARG A O 1
ATOM 4001 N N . LYS A 1 499 ? 15.578 -32.688 -5.34 1 91 499 LYS A N 1
ATOM 4002 C CA . LYS A 1 499 ? 16.328 -33.812 -5.875 1 91 499 LYS A CA 1
ATOM 4003 C C . LYS A 1 499 ? 17.406 -34.281 -4.898 1 91 499 LYS A C 1
ATOM 4005 O O . LYS A 1 499 ? 18.047 -33.469 -4.254 1 91 499 LYS A O 1
ATOM 4010 N N . PRO A 1 500 ? 17.609 -35.562 -4.859 1 89.31 500 PRO A N 1
ATOM 4011 C CA . PRO A 1 500 ? 18.641 -36.062 -3.953 1 89.31 500 PRO A CA 1
ATOM 4012 C C . PRO A 1 500 ? 20.016 -35.438 -4.238 1 89.31 500 PRO A C 1
ATOM 4014 O O . PRO A 1 500 ? 20.469 -35.438 -5.383 1 89.31 500 PRO A O 1
ATOM 4017 N N . GLY A 1 501 ? 20.609 -34.875 -3.232 1 88.81 501 GLY A N 1
ATOM 4018 C CA . GLY A 1 501 ? 21.938 -34.312 -3.334 1 88.81 501 GLY A CA 1
ATOM 4019 C C . GLY A 1 501 ? 21.938 -32.844 -3.783 1 88.81 501 GLY A C 1
ATOM 4020 O O . GLY A 1 501 ? 23 -32.219 -3.838 1 88.81 501 GLY A O 1
ATOM 4021 N N . CYS A 1 502 ? 20.766 -32.281 -4.09 1 92.62 502 CYS A N 1
ATOM 4022 C CA . CYS A 1 502 ? 20.688 -30.922 -4.629 1 92.62 502 CYS A CA 1
ATOM 4023 C C . CYS A 1 502 ? 19.984 -29.984 -3.654 1 92.62 502 CYS A C 1
ATOM 4025 O O . CYS A 1 502 ? 19.328 -29.047 -4.07 1 92.62 502 CYS A O 1
ATOM 4027 N N . ASN A 1 503 ? 20.109 -30.281 -2.414 1 94.88 503 ASN A N 1
ATOM 4028 C CA . ASN A 1 503 ? 19.438 -29.438 -1.44 1 94.88 503 ASN A CA 1
ATOM 4029 C C . ASN A 1 503 ? 20.359 -28.328 -0.933 1 94.88 503 ASN A C 1
ATOM 4031 O O . ASN A 1 503 ? 21.234 -28.562 -0.101 1 94.88 503 ASN A O 1
ATOM 4035 N N . PRO A 1 504 ? 20.094 -27.109 -1.32 1 95.81 504 PRO A N 1
ATOM 4036 C CA . PRO A 1 504 ? 20.984 -26.031 -0.894 1 95.81 504 PRO A CA 1
ATOM 4037 C C . PRO A 1 504 ? 20.766 -25.625 0.562 1 95.81 504 PRO A C 1
ATOM 4039 O O . PRO A 1 504 ? 21.547 -24.844 1.117 1 95.81 504 PRO A O 1
ATOM 4042 N N . PHE A 1 505 ? 19.75 -26.203 1.148 1 94.94 505 PHE A N 1
ATOM 4043 C CA . PHE A 1 505 ? 19.422 -25.844 2.52 1 94.94 505 PHE A CA 1
ATOM 4044 C C . PHE A 1 505 ? 19.812 -26.953 3.488 1 94.94 505 PHE A C 1
ATOM 4046 O O . PHE A 1 505 ? 19.438 -26.922 4.66 1 94.94 505 PHE A O 1
ATOM 4053 N N . HIS A 1 506 ? 20.562 -27.812 2.971 1 91.25 506 HIS A N 1
ATOM 4054 C CA . HIS A 1 506 ? 21 -28.938 3.795 1 91.25 506 HIS A CA 1
ATOM 4055 C C . HIS A 1 506 ? 21.734 -28.469 5.047 1 91.25 506 HIS A C 1
ATOM 4057 O O . HIS A 1 506 ? 22.562 -27.562 4.973 1 91.25 506 HIS A O 1
ATOM 4063 N N . ASN A 1 507 ? 21.406 -28.922 6.262 1 90.75 507 ASN A N 1
ATOM 4064 C CA . ASN A 1 507 ? 22.047 -28.656 7.547 1 90.75 507 ASN A CA 1
ATOM 4065 C C . ASN A 1 507 ? 21.469 -27.422 8.227 1 90.75 507 ASN A C 1
ATOM 4067 O O . ASN A 1 507 ? 21.797 -27.125 9.375 1 90.75 507 ASN A O 1
ATOM 4071 N N . LEU A 1 508 ? 20.719 -26.609 7.492 1 92.94 508 LEU A N 1
ATOM 4072 C CA . LEU A 1 508 ? 20.062 -25.469 8.125 1 92.94 508 LEU A CA 1
ATOM 4073 C C . LEU A 1 508 ? 18.906 -25.922 9.008 1 92.94 508 LEU A C 1
ATOM 4075 O O . LEU A 1 508 ? 18.266 -26.938 8.719 1 92.94 508 LEU A O 1
ATOM 4079 N N . SER A 1 509 ? 18.719 -25.203 10.086 1 91.38 509 SER A N 1
ATOM 4080 C CA . SER A 1 509 ? 17.547 -25.453 10.914 1 91.38 509 SER A CA 1
ATOM 4081 C C . SER A 1 509 ? 16.25 -25.219 10.148 1 91.38 509 SER A C 1
ATOM 4083 O O . SER A 1 509 ? 16.25 -24.547 9.117 1 91.38 509 SER A O 1
ATOM 4085 N N . SER A 1 510 ? 15.18 -25.828 10.594 1 86.88 510 SER A N 1
ATOM 4086 C CA . SER A 1 510 ? 13.875 -25.672 9.953 1 86.88 510 SER A CA 1
ATOM 4087 C C . SER A 1 510 ? 13.477 -24.203 9.875 1 86.88 510 SER A C 1
ATOM 4089 O O . SER A 1 510 ? 12.891 -23.766 8.883 1 86.88 510 SER A O 1
ATOM 4091 N N . GLU A 1 511 ? 13.82 -23.531 10.875 1 87.5 511 GLU A N 1
ATOM 4092 C CA . GLU A 1 511 ? 13.508 -22.109 10.914 1 87.5 511 GLU A CA 1
ATOM 4093 C C . GLU A 1 511 ? 14.281 -21.344 9.844 1 87.5 511 GLU A C 1
ATOM 4095 O O . GLU A 1 511 ? 13.703 -20.547 9.109 1 87.5 511 GLU A O 1
ATOM 4100 N N . TYR A 1 512 ? 15.555 -21.641 9.711 1 92.56 512 TYR A N 1
ATOM 4101 C CA . TYR A 1 512 ? 16.406 -20.969 8.734 1 92.56 512 TYR A CA 1
ATOM 4102 C C . TYR A 1 512 ? 16 -21.344 7.316 1 92.56 512 TYR A C 1
ATOM 4104 O O . TYR A 1 512 ? 16.031 -20.5 6.414 1 92.56 512 TYR A O 1
ATOM 4112 N N . ARG A 1 513 ? 15.641 -22.562 7.176 1 93.12 513 ARG A N 1
ATOM 4113 C CA . ARG A 1 513 ? 15.195 -23.016 5.863 1 93.12 513 ARG A CA 1
ATOM 4114 C C . ARG A 1 513 ? 13.953 -22.25 5.418 1 93.12 513 ARG A C 1
ATOM 4116 O O . ARG A 1 513 ? 13.867 -21.812 4.27 1 93.12 513 ARG A O 1
ATOM 4123 N N . GLY A 1 514 ? 13.039 -22.141 6.359 1 91.56 514 GLY A N 1
ATOM 4124 C CA . GLY A 1 514 ? 11.828 -21.391 6.062 1 91.56 514 GLY A CA 1
ATOM 4125 C C . GLY A 1 514 ? 12.094 -19.938 5.754 1 91.56 514 GLY A C 1
ATOM 4126 O O . GLY A 1 514 ? 11.516 -19.375 4.812 1 91.56 514 GLY A O 1
ATOM 4127 N N . GLN A 1 515 ? 12.93 -19.375 6.484 1 92.69 515 GLN A N 1
ATOM 4128 C CA . GLN A 1 515 ? 13.281 -17.984 6.266 1 92.69 515 GLN A CA 1
ATOM 4129 C C . GLN A 1 515 ? 13.977 -17.797 4.922 1 92.69 515 GLN A C 1
ATOM 4131 O O . GLN A 1 515 ? 13.664 -16.844 4.188 1 92.69 515 GLN A O 1
ATOM 4136 N N . CYS A 1 516 ? 14.852 -18.656 4.613 1 95.62 516 CYS A N 1
ATOM 4137 C CA . CYS A 1 516 ? 15.578 -18.594 3.352 1 95.62 516 CYS A CA 1
ATOM 4138 C C . CYS A 1 516 ? 14.625 -18.703 2.166 1 95.62 516 CYS A C 1
ATOM 4140 O O . CYS A 1 516 ? 14.719 -17.922 1.22 1 95.62 516 CYS A O 1
ATOM 4142 N N . ARG A 1 517 ? 13.781 -19.641 2.256 1 95.12 517 ARG A N 1
ATOM 4143 C CA . ARG A 1 517 ? 12.812 -19.828 1.184 1 95.12 517 ARG A CA 1
ATOM 4144 C C . ARG A 1 517 ? 11.961 -18.594 0.982 1 95.12 517 ARG A C 1
ATOM 4146 O O . ARG A 1 517 ? 11.773 -18.125 -0.147 1 95.12 517 ARG A O 1
ATOM 4153 N N . GLN A 1 518 ? 11.5 -18.078 2.049 1 94.44 518 GLN A N 1
ATOM 4154 C CA . GLN A 1 518 ? 10.656 -16.891 1.967 1 94.44 518 GLN A CA 1
ATOM 4155 C C . GLN A 1 518 ? 11.422 -15.719 1.353 1 94.44 518 GLN A C 1
ATOM 4157 O O . GLN A 1 518 ? 10.867 -14.969 0.541 1 94.44 518 GLN A O 1
ATOM 4162 N N . MET A 1 519 ? 12.641 -15.578 1.758 1 97 519 MET A N 1
ATOM 4163 C CA . MET A 1 519 ? 13.453 -14.484 1.221 1 97 519 MET A CA 1
ATOM 4164 C C .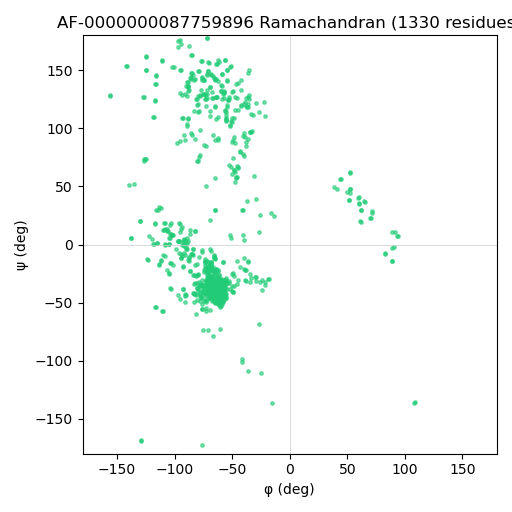 MET A 1 519 ? 13.688 -14.672 -0.274 1 97 519 MET A C 1
ATOM 4166 O O . MET A 1 519 ? 13.539 -13.727 -1.053 1 97 519 MET A O 1
ATOM 4170 N N . ILE A 1 520 ? 13.977 -15.852 -0.634 1 98.38 520 ILE A N 1
ATOM 4171 C CA . ILE A 1 520 ? 14.25 -16.125 -2.039 1 98.38 520 ILE A CA 1
ATOM 4172 C C . ILE A 1 520 ? 13.008 -15.852 -2.873 1 98.38 520 ILE A C 1
ATOM 4174 O O . ILE A 1 520 ? 13.086 -15.242 -3.943 1 98.38 520 ILE A O 1
ATOM 4178 N N . ILE A 1 521 ? 11.883 -16.25 -2.395 1 97.69 521 ILE A N 1
ATOM 4179 C CA . ILE A 1 521 ? 10.617 -16.047 -3.098 1 97.69 521 ILE A CA 1
ATOM 4180 C C . ILE A 1 521 ? 10.391 -14.547 -3.295 1 97.69 521 ILE A C 1
ATOM 4182 O O . ILE A 1 521 ? 10.141 -14.086 -4.414 1 97.69 521 ILE A O 1
ATOM 4186 N N . GLN A 1 522 ? 10.562 -13.82 -2.289 1 96.44 522 GLN A N 1
ATOM 4187 C CA . GLN A 1 522 ? 10.312 -12.383 -2.355 1 96.44 522 GLN A CA 1
ATOM 4188 C C . GLN A 1 522 ? 11.305 -11.695 -3.287 1 96.44 522 GLN A C 1
ATOM 4190 O O . GLN A 1 522 ? 10.93 -10.773 -4.027 1 96.44 522 GLN A O 1
ATOM 4195 N N . LEU A 1 523 ? 12.477 -12.109 -3.217 1 98.38 523 LEU A N 1
ATOM 4196 C CA . LEU A 1 523 ? 13.523 -11.484 -4.016 1 98.38 523 LEU A CA 1
ATOM 4197 C C . LEU A 1 523 ? 13.312 -11.766 -5.5 1 98.38 523 LEU A C 1
ATOM 4199 O O . LEU A 1 523 ? 13.391 -10.852 -6.324 1 98.38 523 LEU A O 1
ATOM 4203 N N . VAL A 1 524 ? 13.016 -12.969 -5.82 1 98.56 524 VAL A N 1
ATOM 4204 C CA . VAL A 1 524 ? 12.82 -13.336 -7.219 1 98.56 524 VAL A CA 1
ATOM 4205 C C . VAL A 1 524 ? 11.57 -12.641 -7.758 1 98.56 524 VAL A C 1
ATOM 4207 O O . VAL A 1 524 ? 11.562 -12.148 -8.891 1 98.56 524 VAL A O 1
ATOM 4210 N N . LEU A 1 525 ? 10.555 -12.602 -6.984 1 97.38 525 LEU A N 1
ATOM 4211 C CA . LEU A 1 525 ? 9.328 -11.93 -7.41 1 97.38 525 LEU A CA 1
ATOM 4212 C C . LEU A 1 525 ? 9.586 -10.445 -7.676 1 97.38 525 LEU A C 1
ATOM 4214 O O . LEU A 1 525 ? 8.945 -9.844 -8.539 1 97.38 525 LEU A O 1
ATOM 4218 N N . ALA A 1 526 ? 10.547 -9.906 -7.047 1 95.69 526 ALA A N 1
ATOM 4219 C CA . ALA A 1 526 ? 10.859 -8.484 -7.184 1 95.69 526 ALA A CA 1
ATOM 4220 C C . ALA A 1 526 ? 11.508 -8.195 -8.539 1 95.69 526 ALA A C 1
ATOM 4222 O O . ALA A 1 526 ? 11.578 -7.039 -8.961 1 95.69 526 ALA A O 1
ATOM 4223 N N . THR A 1 527 ? 11.953 -9.188 -9.203 1 96.75 527 THR A N 1
ATOM 4224 C CA . THR A 1 527 ? 12.656 -8.977 -10.461 1 96.75 527 THR A CA 1
ATOM 4225 C C . THR A 1 527 ? 11.664 -8.828 -11.617 1 96.75 527 THR A C 1
ATOM 4227 O O . THR A 1 527 ? 12.062 -8.586 -12.758 1 96.75 527 THR A O 1
ATOM 4230 N N . ASP A 1 528 ? 10.391 -8.984 -11.312 1 94 528 ASP A N 1
ATOM 4231 C CA . ASP A 1 528 ? 9.367 -8.648 -12.297 1 94 528 ASP A CA 1
ATOM 4232 C C . ASP A 1 528 ? 9.367 -7.156 -12.609 1 94 528 ASP A C 1
ATOM 4234 O O . ASP A 1 528 ? 9.141 -6.332 -11.719 1 94 528 ASP A O 1
ATOM 4238 N N . LEU A 1 529 ? 9.617 -6.879 -13.789 1 88.75 529 LEU A N 1
ATOM 4239 C CA . LEU A 1 529 ? 9.75 -5.484 -14.195 1 88.75 529 LEU A CA 1
ATOM 4240 C C . LEU A 1 529 ? 8.43 -4.734 -14.016 1 88.75 529 LEU A C 1
ATOM 4242 O O . LEU A 1 529 ? 8.422 -3.506 -13.922 1 88.75 529 LEU A O 1
ATOM 4246 N N . ALA A 1 530 ? 7.324 -5.461 -13.961 1 85.38 530 ALA A N 1
ATOM 4247 C CA . ALA A 1 530 ? 6.023 -4.832 -13.742 1 85.38 530 ALA A CA 1
ATOM 4248 C C . ALA A 1 530 ? 5.969 -4.133 -12.391 1 85.38 530 ALA A C 1
ATOM 4250 O O . ALA A 1 530 ? 5.18 -3.209 -12.195 1 85.38 530 ALA A O 1
ATOM 4251 N N . LYS A 1 531 ? 6.855 -4.598 -11.508 1 87.44 531 LYS A N 1
ATOM 4252 C CA . LYS A 1 531 ? 6.871 -4.047 -10.156 1 87.44 531 LYS A CA 1
ATOM 4253 C C . LYS A 1 531 ? 7.938 -2.965 -10.023 1 87.44 531 LYS A C 1
ATOM 4255 O O . LYS A 1 531 ? 8.086 -2.363 -8.953 1 87.44 531 LYS A O 1
ATOM 4260 N N . HIS A 1 532 ? 8.594 -2.66 -11.062 1 88.81 532 HIS A N 1
ATOM 4261 C CA . HIS A 1 532 ? 9.734 -1.754 -11.039 1 88.81 532 HIS A CA 1
ATOM 4262 C C . HIS A 1 532 ? 9.312 -0.346 -10.633 1 88.81 532 HIS A C 1
ATOM 4264 O O . HIS A 1 532 ? 9.914 0.252 -9.734 1 88.81 532 HIS A O 1
ATOM 4270 N N . VAL A 1 533 ? 8.289 0.161 -11.273 1 84.81 533 VAL A N 1
ATOM 4271 C CA . VAL A 1 533 ? 7.875 1.538 -11.031 1 84.81 533 VAL A CA 1
ATOM 4272 C C . VAL A 1 533 ? 7.414 1.694 -9.586 1 84.81 533 VAL A C 1
ATOM 4274 O O . VAL A 1 533 ? 7.762 2.672 -8.922 1 84.81 533 VAL A O 1
ATOM 4277 N N . GLN A 1 534 ? 6.664 0.739 -9.148 1 87.94 534 GLN A N 1
ATOM 4278 C CA . GLN A 1 534 ? 6.199 0.767 -7.766 1 87.94 534 GLN A CA 1
ATOM 4279 C C . GLN A 1 534 ? 7.375 0.759 -6.793 1 87.94 534 GLN A C 1
ATOM 4281 O O . GLN A 1 534 ? 7.359 1.465 -5.781 1 87.94 534 GLN A O 1
ATOM 4286 N N . HIS A 1 535 ? 8.328 -0.066 -7.07 1 92.25 535 HIS A N 1
ATOM 4287 C CA . HIS A 1 535 ? 9.5 -0.154 -6.211 1 92.25 535 HIS A CA 1
ATOM 4288 C C . HIS A 1 535 ? 10.273 1.162 -6.195 1 92.25 535 HIS A C 1
ATOM 4290 O O . HIS A 1 535 ? 10.656 1.647 -5.129 1 92.25 535 HIS A O 1
ATOM 4296 N N . VAL A 1 536 ? 10.477 1.744 -7.324 1 91.81 536 VAL A N 1
ATOM 4297 C CA . VAL A 1 536 ? 11.227 2.992 -7.434 1 91.81 536 VAL A CA 1
ATOM 4298 C C . VAL A 1 536 ? 10.484 4.105 -6.703 1 91.81 536 VAL A C 1
ATOM 4300 O O . VAL A 1 536 ? 11.094 4.922 -6.012 1 91.81 536 VAL A O 1
ATOM 4303 N N . ASN A 1 537 ? 9.195 4.129 -6.898 1 88.75 537 ASN A N 1
ATOM 4304 C CA . ASN A 1 537 ? 8.406 5.129 -6.195 1 88.75 537 ASN A CA 1
ATOM 4305 C C . ASN A 1 537 ? 8.484 4.949 -4.684 1 88.75 537 ASN A C 1
ATOM 4307 O O . ASN A 1 537 ? 8.445 5.926 -3.932 1 88.75 537 ASN A O 1
ATOM 4311 N N . HIS A 1 538 ? 8.562 3.75 -4.285 1 91.94 538 HIS A N 1
ATOM 4312 C CA . HIS A 1 538 ? 8.766 3.484 -2.863 1 91.94 538 HIS A CA 1
ATOM 4313 C C . HIS A 1 538 ? 10.102 4.043 -2.387 1 91.94 538 HIS A C 1
ATOM 4315 O O . HIS A 1 538 ? 10.18 4.656 -1.32 1 91.94 538 HIS A O 1
ATOM 4321 N N . LEU A 1 539 ? 11.141 3.764 -3.146 1 92.81 539 LEU A N 1
ATOM 4322 C CA . LEU A 1 539 ? 12.445 4.316 -2.807 1 92.81 539 LEU A CA 1
ATOM 4323 C C . LEU A 1 539 ? 12.391 5.836 -2.73 1 92.81 539 LEU A C 1
ATOM 4325 O O . LEU A 1 539 ? 12.953 6.438 -1.809 1 92.81 539 LEU A O 1
ATOM 4329 N N . LYS A 1 540 ? 11.734 6.402 -3.688 1 88.31 540 LYS A N 1
ATOM 4330 C CA . LYS A 1 540 ? 11.594 7.855 -3.732 1 88.31 540 LYS A CA 1
ATOM 4331 C C . LYS A 1 540 ? 10.906 8.383 -2.477 1 88.31 540 LYS A C 1
ATOM 4333 O O . LYS A 1 540 ? 11.281 9.43 -1.945 1 88.31 540 LYS A O 1
ATOM 4338 N N . SER A 1 541 ? 9.906 7.68 -2.061 1 88.25 541 SER A N 1
ATOM 4339 C CA . SER A 1 541 ? 9.18 8.086 -0.861 1 88.25 541 SER A CA 1
ATOM 4340 C C . SER A 1 541 ? 10.102 8.133 0.352 1 88.25 541 SER A C 1
ATOM 4342 O O . SER A 1 541 ? 9.945 8.992 1.224 1 88.25 541 SER A O 1
ATOM 4344 N N . LYS A 1 542 ? 11.086 7.289 0.422 1 89.56 542 LYS A N 1
ATOM 4345 C CA . LYS A 1 542 ? 12.008 7.203 1.554 1 89.56 542 LYS A CA 1
ATOM 4346 C C . LYS A 1 542 ? 12.891 8.445 1.638 1 89.56 542 LYS A C 1
ATOM 4348 O O . LYS A 1 542 ? 13.414 8.766 2.705 1 89.56 542 LYS A O 1
ATOM 4353 N N . THR A 1 543 ? 13.008 9.156 0.595 1 88.31 543 THR A N 1
ATOM 4354 C CA . THR A 1 543 ? 13.867 10.344 0.567 1 88.31 543 THR A CA 1
ATOM 4355 C C . THR A 1 543 ? 13.258 11.469 1.396 1 88.31 543 THR A C 1
ATOM 4357 O O . THR A 1 543 ? 13.938 12.43 1.741 1 88.31 543 THR A O 1
ATOM 4360 N N . TYR A 1 544 ? 12.016 11.352 1.731 1 82.19 544 TYR A N 1
ATOM 4361 C CA . TYR A 1 544 ? 11.352 12.359 2.543 1 82.19 544 TYR A CA 1
ATOM 4362 C C . TYR A 1 544 ? 11.602 12.125 4.027 1 82.19 544 TYR A C 1
ATOM 4364 O O . TYR A 1 544 ? 11.258 12.969 4.863 1 82.19 544 TYR A O 1
ATOM 4372 N N . GLY A 1 545 ? 12.203 10.977 4.266 1 80.62 545 GLY A N 1
ATOM 4373 C CA . GLY A 1 545 ? 12.531 10.711 5.656 1 80.62 545 GLY A CA 1
ATOM 4374 C C . GLY A 1 545 ? 13.609 11.625 6.199 1 80.62 545 GLY A C 1
ATOM 4375 O O . GLY A 1 545 ? 14.547 11.992 5.48 1 80.62 545 GLY A O 1
ATOM 4376 N N . THR A 1 546 ? 13.508 11.977 7.543 1 75.75 546 THR A N 1
ATOM 4377 C CA . THR A 1 546 ? 14.445 12.93 8.133 1 75.75 546 THR A CA 1
ATOM 4378 C C . THR A 1 546 ? 15.359 12.242 9.133 1 75.75 546 THR A C 1
ATOM 4380 O O . THR A 1 546 ? 16.359 12.82 9.578 1 75.75 546 THR A O 1
ATOM 4383 N N . THR A 1 547 ? 15.086 11.102 9.555 1 75.31 547 THR A N 1
ATOM 4384 C CA . THR A 1 547 ? 15.938 10.297 10.422 1 75.31 547 THR A CA 1
ATOM 4385 C C . THR A 1 547 ? 16.484 9.094 9.656 1 75.31 547 THR A C 1
ATOM 4387 O O . THR A 1 547 ? 15.938 8.688 8.633 1 75.31 547 THR A O 1
ATOM 4390 N N . PRO A 1 548 ? 17.531 8.523 10.102 1 79.25 548 PRO A N 1
ATOM 4391 C CA . PRO A 1 548 ? 18.094 7.352 9.422 1 79.25 548 PRO A CA 1
ATOM 4392 C C . PRO A 1 548 ? 17.078 6.203 9.328 1 79.25 548 PRO A C 1
ATOM 4394 O O . PRO A 1 548 ? 17.031 5.512 8.305 1 79.25 548 PRO A O 1
ATOM 4397 N N . GLU A 1 549 ? 16.281 6.074 10.305 1 78.94 549 GLU A N 1
ATOM 4398 C CA . GLU A 1 549 ? 15.305 4.992 10.336 1 78.94 549 GLU A CA 1
ATOM 4399 C C . GLU A 1 549 ? 14.227 5.195 9.273 1 78.94 549 GLU A C 1
ATOM 4401 O O . GLU A 1 549 ? 13.75 4.23 8.672 1 78.94 549 GLU A O 1
ATOM 4406 N N . THR A 1 550 ? 13.938 6.387 9.039 1 80.94 550 THR A N 1
ATOM 4407 C CA . THR A 1 550 ? 12.875 6.676 8.086 1 80.94 550 THR A CA 1
ATOM 4408 C C . THR A 1 550 ? 13.445 6.879 6.688 1 80.94 550 THR A C 1
ATOM 4410 O O . THR A 1 550 ? 12.734 6.715 5.691 1 80.94 550 THR A O 1
ATOM 4413 N N . ARG A 1 551 ? 14.711 7.145 6.609 1 84.44 551 ARG A N 1
ATOM 4414 C CA . ARG A 1 551 ? 15.344 7.457 5.332 1 84.44 551 ARG A CA 1
ATOM 4415 C C . ARG A 1 551 ? 15.867 6.195 4.656 1 84.44 551 ARG A C 1
ATOM 4417 O O . ARG A 1 551 ? 15.672 6 3.455 1 84.44 551 ARG A O 1
ATOM 4424 N N . TYR A 1 552 ? 16.484 5.371 5.465 1 88.69 552 TYR A N 1
ATOM 4425 C CA . TYR A 1 552 ? 17.141 4.223 4.859 1 88.69 552 TYR A CA 1
ATOM 4426 C C . TYR A 1 552 ? 16.234 2.998 4.875 1 88.69 552 TYR A C 1
ATOM 4428 O O . TYR A 1 552 ? 15.414 2.834 5.785 1 88.69 552 TYR A O 1
ATOM 4436 N N . LEU A 1 553 ? 16.453 2.188 3.887 1 92.81 553 LEU A N 1
ATOM 4437 C CA . LEU A 1 553 ? 15.641 0.991 3.693 1 92.81 553 LEU A CA 1
ATOM 4438 C C . LEU A 1 553 ? 15.945 -0.048 4.77 1 92.81 553 LEU A C 1
ATOM 4440 O O . LEU A 1 553 ? 17.062 -0.127 5.266 1 92.81 553 LEU A O 1
ATOM 4444 N N . ASP A 1 554 ? 14.906 -0.831 5.09 1 90.25 554 ASP A N 1
ATOM 4445 C CA . ASP A 1 554 ? 15.156 -2.014 5.906 1 90.25 554 ASP A CA 1
ATOM 4446 C C . ASP A 1 554 ? 15.891 -3.086 5.105 1 90.25 554 ASP A C 1
ATOM 4448 O O . ASP A 1 554 ? 16.172 -2.898 3.922 1 90.25 554 ASP A O 1
ATOM 4452 N N . ASP A 1 555 ? 16.234 -4.184 5.676 1 93.25 555 ASP A N 1
ATOM 4453 C CA . ASP A 1 555 ? 17.062 -5.211 5.059 1 93.25 555 ASP A CA 1
ATOM 4454 C C . ASP A 1 555 ? 16.359 -5.844 3.861 1 93.25 555 ASP A C 1
ATOM 4456 O O . ASP A 1 555 ? 16.984 -6.094 2.828 1 93.25 555 ASP A O 1
ATOM 4460 N N . GLU A 1 556 ? 15.102 -6.109 3.963 1 92.94 556 GLU A N 1
ATOM 4461 C CA . GLU A 1 556 ? 14.352 -6.766 2.898 1 92.94 556 GLU A CA 1
ATOM 4462 C C . GLU A 1 556 ? 14.328 -5.914 1.632 1 92.94 556 GLU A C 1
ATOM 4464 O O . GLU A 1 556 ? 14.617 -6.41 0.54 1 92.94 556 GLU A O 1
ATOM 4469 N N . TYR A 1 557 ? 14.016 -4.656 1.81 1 94.19 557 TYR A N 1
ATOM 4470 C CA . TYR A 1 557 ? 13.953 -3.766 0.656 1 94.19 557 TYR A CA 1
ATOM 4471 C C . TYR A 1 557 ? 15.352 -3.504 0.101 1 94.19 557 TYR A C 1
ATOM 4473 O O . TYR A 1 557 ? 15.523 -3.326 -1.108 1 94.19 557 TYR A O 1
ATOM 4481 N N . THR A 1 558 ? 16.281 -3.471 0.999 1 96.44 558 THR A N 1
ATOM 4482 C CA . THR A 1 558 ? 17.656 -3.336 0.537 1 96.44 558 THR A CA 1
ATOM 4483 C C . THR A 1 558 ? 18.047 -4.5 -0.375 1 96.44 558 THR A C 1
ATOM 4485 O O . THR A 1 558 ? 18.547 -4.289 -1.477 1 96.44 558 THR A O 1
ATOM 4488 N N . MET A 1 559 ? 17.75 -5.719 0.049 1 97.75 559 MET A N 1
ATOM 4489 C CA . MET A 1 559 ? 18.094 -6.902 -0.742 1 97.75 559 MET A CA 1
ATOM 4490 C C . MET A 1 559 ? 17.359 -6.887 -2.078 1 97.75 559 MET A C 1
ATOM 4492 O O . MET A 1 559 ? 17.938 -7.188 -3.119 1 97.75 559 MET A O 1
ATOM 4496 N N . ARG A 1 560 ? 16.078 -6.508 -2.07 1 97.44 560 ARG A N 1
ATOM 4497 C CA . ARG A 1 560 ? 15.289 -6.402 -3.295 1 97.44 560 ARG A CA 1
ATOM 4498 C C . ARG A 1 560 ? 15.922 -5.41 -4.27 1 97.44 560 ARG A C 1
ATOM 4500 O O . ARG A 1 560 ? 16.047 -5.695 -5.461 1 97.44 560 ARG A O 1
ATOM 4507 N N . THR A 1 561 ? 16.281 -4.316 -3.723 1 97.62 561 THR A N 1
ATOM 4508 C CA . THR A 1 561 ? 16.859 -3.248 -4.535 1 97.62 561 THR A CA 1
ATOM 4509 C C . THR A 1 561 ? 18.188 -3.691 -5.152 1 97.62 561 THR A C 1
ATOM 4511 O O . THR A 1 561 ? 18.438 -3.445 -6.332 1 97.62 561 THR A O 1
ATOM 4514 N N . LEU A 1 562 ? 18.984 -4.352 -4.352 1 98.44 562 LEU A N 1
ATOM 4515 C CA . LEU A 1 562 ? 20.266 -4.828 -4.848 1 98.44 562 LEU A CA 1
ATOM 4516 C C . LEU A 1 562 ? 20.078 -5.812 -5.996 1 98.44 562 LEU A C 1
ATOM 4518 O O . LEU A 1 562 ? 20.781 -5.734 -7.008 1 98.44 562 LEU A O 1
ATOM 4522 N N . LEU A 1 563 ? 19.172 -6.727 -5.836 1 98.69 563 LEU A N 1
ATOM 4523 C CA . LEU A 1 563 ? 18.938 -7.715 -6.887 1 98.69 563 LEU A CA 1
ATOM 4524 C C . LEU A 1 563 ? 18.359 -7.055 -8.133 1 98.69 563 LEU A C 1
ATOM 4526 O O . LEU A 1 563 ? 18.734 -7.41 -9.258 1 98.69 563 LEU A O 1
ATOM 4530 N N . MET A 1 564 ? 17.469 -6.125 -7.93 1 98.25 564 MET A N 1
ATOM 4531 C CA . MET A 1 564 ? 16.891 -5.41 -9.07 1 98.25 564 MET A CA 1
ATOM 4532 C C . MET A 1 564 ? 17.969 -4.652 -9.828 1 98.25 564 MET A C 1
ATOM 4534 O O . MET A 1 564 ? 17.969 -4.633 -11.062 1 98.25 564 MET A O 1
ATOM 4538 N N . MET A 1 565 ? 18.859 -4.008 -9.094 1 98.06 565 MET A N 1
ATOM 4539 C CA . MET A 1 565 ? 19.984 -3.307 -9.711 1 98.06 565 MET A CA 1
ATOM 4540 C C . MET A 1 565 ? 20.875 -4.277 -10.477 1 98.06 565 MET A C 1
ATOM 4542 O O . MET A 1 565 ? 21.25 -4.008 -11.617 1 98.06 565 MET A O 1
ATOM 4546 N N . ALA A 1 566 ? 21.109 -5.379 -9.867 1 98.25 566 ALA A N 1
ATOM 4547 C CA . ALA A 1 566 ? 22.016 -6.363 -10.469 1 98.25 566 ALA A CA 1
ATOM 4548 C C . ALA A 1 566 ? 21.375 -7.016 -11.688 1 98.25 566 ALA A C 1
ATOM 4550 O O . ALA A 1 566 ? 22.062 -7.387 -12.641 1 98.25 566 ALA A O 1
ATOM 4551 N N . ASP A 1 567 ? 20.062 -7.223 -11.664 1 98.25 567 ASP A N 1
ATOM 4552 C CA . ASP A 1 567 ? 19.344 -7.844 -12.773 1 98.25 567 ASP A CA 1
ATOM 4553 C C . ASP A 1 567 ? 19.5 -7.035 -14.055 1 98.25 567 ASP A C 1
ATOM 4555 O O . ASP A 1 567 ? 19.484 -7.598 -15.156 1 98.25 567 ASP A O 1
ATOM 4559 N N . ILE A 1 568 ? 19.672 -5.746 -13.961 1 97.31 568 ILE A N 1
ATOM 4560 C CA . ILE A 1 568 ? 19.984 -4.879 -15.094 1 97.31 568 ILE A CA 1
ATOM 4561 C C . ILE A 1 568 ? 21.391 -4.309 -14.93 1 97.31 568 ILE A C 1
ATOM 4563 O O . ILE A 1 568 ? 21.656 -3.17 -15.328 1 97.31 568 ILE A O 1
ATOM 4567 N N . GLY A 1 569 ? 22.219 -5.074 -14.336 1 96.25 569 GLY A N 1
ATOM 4568 C CA . GLY A 1 569 ? 23.531 -4.637 -13.875 1 96.25 569 GLY A CA 1
ATOM 4569 C C . GLY A 1 569 ? 24.5 -4.359 -15.008 1 96.25 569 GLY A C 1
ATOM 4570 O O . GLY A 1 569 ? 25.516 -3.691 -14.812 1 96.25 569 GLY A O 1
ATOM 4571 N N . HIS A 1 570 ? 24.234 -4.867 -16.172 1 95.94 570 HIS A N 1
ATOM 4572 C CA . HIS A 1 570 ? 25.109 -4.543 -17.297 1 95.94 570 HIS A CA 1
ATOM 4573 C C . HIS A 1 570 ? 25.172 -3.037 -17.531 1 95.94 570 HIS A C 1
ATOM 4575 O O . HIS A 1 570 ? 26.109 -2.541 -18.156 1 95.94 570 HIS A O 1
ATOM 4581 N N . ALA A 1 571 ? 24.25 -2.299 -16.953 1 95.94 571 ALA A N 1
ATOM 4582 C CA . ALA A 1 571 ? 24.25 -0.84 -17.031 1 95.94 571 ALA A CA 1
ATOM 4583 C C . ALA A 1 571 ? 25.406 -0.245 -16.25 1 95.94 571 ALA A C 1
ATOM 4585 O O . ALA A 1 571 ? 25.797 0.901 -16.484 1 95.94 571 ALA A O 1
ATOM 4586 N N . MET A 1 572 ? 25.938 -0.967 -15.328 1 94.56 572 MET A N 1
ATOM 4587 C CA . MET A 1 572 ? 27.031 -0.419 -14.523 1 94.56 572 MET A CA 1
ATOM 4588 C C . MET A 1 572 ? 28.375 -1 -14.961 1 94.56 572 MET A C 1
ATOM 4590 O O . MET A 1 572 ? 29.391 -0.774 -14.305 1 94.56 572 MET A O 1
ATOM 4594 N N . HIS A 1 573 ? 28.406 -1.807 -16.047 1 96.31 573 HIS A N 1
ATOM 4595 C CA . HIS A 1 573 ? 29.625 -2.371 -16.609 1 96.31 573 HIS A CA 1
ATOM 4596 C C . HIS A 1 573 ? 30.297 -1.402 -17.578 1 96.31 573 HIS A C 1
ATOM 4598 O O . HIS A 1 573 ? 29.672 -0.426 -18 1 96.31 573 HIS A O 1
ATOM 4604 N N . PRO A 1 574 ? 31.609 -1.645 -17.891 1 94.94 574 PRO A N 1
ATOM 4605 C CA . PRO A 1 574 ? 32.219 -0.854 -18.953 1 94.94 574 PRO A CA 1
ATOM 4606 C C . PRO A 1 574 ? 31.422 -0.918 -20.266 1 94.94 574 PRO A C 1
ATOM 4608 O O . PRO A 1 574 ? 30.797 -1.938 -20.562 1 94.94 574 PRO A O 1
ATOM 4611 N N . PHE A 1 575 ? 31.453 0.069 -21.047 1 96.19 575 PHE A N 1
ATOM 4612 C CA . PHE A 1 575 ? 30.531 0.266 -22.156 1 96.19 575 PHE A CA 1
ATOM 4613 C C . PHE A 1 575 ? 30.625 -0.888 -23.156 1 96.19 575 PHE A C 1
ATOM 4615 O O . PHE A 1 575 ? 29.625 -1.292 -23.75 1 96.19 575 PHE A O 1
ATOM 4622 N N . ASP A 1 576 ? 31.844 -1.427 -23.359 1 94.69 576 ASP A N 1
ATOM 4623 C CA . ASP A 1 576 ? 32 -2.523 -24.312 1 94.69 576 ASP A CA 1
ATOM 4624 C C . ASP A 1 576 ? 31.188 -3.742 -23.891 1 94.69 576 ASP A C 1
ATOM 4626 O O . ASP A 1 576 ? 30.531 -4.375 -24.719 1 94.69 576 ASP A O 1
ATOM 4630 N N . LEU A 1 577 ? 31.297 -4.07 -22.594 1 95.56 577 LEU A N 1
ATOM 4631 C CA . LEU A 1 577 ? 30.516 -5.188 -22.047 1 95.56 577 LEU A CA 1
ATOM 4632 C C . LEU A 1 577 ? 29.031 -4.863 -22.047 1 95.56 577 LEU A C 1
ATOM 4634 O O . LEU A 1 577 ? 28.203 -5.719 -22.391 1 95.56 577 LEU A O 1
ATOM 4638 N N . HIS A 1 578 ? 28.703 -3.639 -21.672 1 97.12 578 HIS A N 1
ATOM 4639 C CA . HIS A 1 578 ? 27.312 -3.188 -21.688 1 97.12 578 HIS A CA 1
ATOM 4640 C C . HIS A 1 578 ? 26.719 -3.271 -23.078 1 97.12 578 HIS A C 1
ATOM 4642 O O . HIS A 1 578 ? 25.578 -3.73 -23.25 1 97.12 578 HIS A O 1
ATOM 4648 N N . HIS A 1 579 ? 27.469 -2.811 -24.047 1 96.38 579 HIS A N 1
ATOM 4649 C CA . HIS A 1 579 ? 27.016 -2.826 -25.422 1 96.38 579 HIS A CA 1
ATOM 4650 C C . HIS A 1 579 ? 26.719 -4.25 -25.891 1 96.38 579 HIS A C 1
ATOM 4652 O O . HIS A 1 579 ? 25.734 -4.488 -26.594 1 96.38 579 HIS A O 1
ATOM 4658 N N . LYS A 1 580 ? 27.562 -5.156 -25.516 1 96.38 580 LYS A N 1
ATOM 4659 C CA . LYS A 1 580 ? 27.359 -6.555 -25.875 1 96.38 580 LYS A CA 1
ATOM 4660 C C . LYS A 1 580 ? 26.062 -7.098 -25.281 1 96.38 580 LYS A C 1
ATOM 4662 O O . LYS A 1 580 ? 25.266 -7.723 -25.984 1 96.38 580 LYS A O 1
ATOM 4667 N N . TRP A 1 581 ? 25.875 -6.914 -23.969 1 97.44 581 TRP A N 1
ATOM 4668 C CA . TRP A 1 581 ? 24.656 -7.363 -23.312 1 97.44 581 TRP A CA 1
ATOM 4669 C C . TRP A 1 581 ? 23.422 -6.715 -23.922 1 97.44 581 TRP A C 1
ATOM 4671 O O . TRP A 1 581 ? 22.391 -7.363 -24.094 1 97.44 581 TRP A O 1
ATOM 4681 N N . SER A 1 582 ? 23.484 -5.414 -24.297 1 96.94 582 SER A N 1
ATOM 4682 C CA . SER A 1 582 ? 22.375 -4.691 -24.906 1 96.94 582 SER A CA 1
ATOM 4683 C C . SER A 1 582 ? 21.984 -5.285 -26.25 1 96.94 582 SER A C 1
ATOM 4685 O O . SER A 1 582 ? 20.812 -5.355 -26.594 1 96.94 582 SER A O 1
ATOM 4687 N N . THR A 1 583 ? 22.953 -5.672 -26.984 1 96.38 583 THR A N 1
ATOM 4688 C CA . THR A 1 583 ? 22.719 -6.281 -28.281 1 96.38 583 THR A CA 1
ATOM 4689 C C . THR A 1 583 ? 22.031 -7.637 -28.125 1 96.38 583 THR A C 1
ATOM 4691 O O . THR A 1 583 ? 21.141 -7.98 -28.906 1 96.38 583 THR A O 1
ATOM 4694 N N . LEU A 1 584 ? 22.453 -8.406 -27.141 1 97.44 584 LEU A N 1
ATOM 4695 C CA . LEU A 1 584 ? 21.891 -9.727 -26.906 1 97.44 584 LEU A CA 1
ATOM 4696 C C . LEU A 1 584 ? 20.422 -9.633 -26.484 1 97.44 584 LEU A C 1
ATOM 4698 O O . LEU A 1 584 ? 19.594 -10.422 -26.938 1 97.44 584 LEU A O 1
ATOM 4702 N N . ILE A 1 585 ? 20.078 -8.695 -25.562 1 96.62 585 ILE A N 1
ATOM 4703 C CA . ILE A 1 585 ? 18.703 -8.562 -25.125 1 96.62 585 ILE A CA 1
ATOM 4704 C C . ILE A 1 585 ? 17.828 -8.078 -26.281 1 96.62 585 ILE A C 1
ATOM 4706 O O . ILE A 1 585 ? 16.672 -8.477 -26.406 1 96.62 585 ILE A O 1
ATOM 4710 N N . GLN A 1 586 ? 18.422 -7.199 -27.141 1 94.94 586 GLN A N 1
ATOM 4711 C CA . GLN A 1 586 ? 17.672 -6.746 -28.312 1 94.94 586 GLN A CA 1
ATOM 4712 C C . GLN A 1 586 ? 17.359 -7.906 -29.25 1 94.94 586 GLN A C 1
ATOM 4714 O O . GLN A 1 586 ? 16.266 -7.977 -29.812 1 94.94 586 GLN A O 1
ATOM 4719 N N . GLU A 1 587 ? 18.328 -8.734 -29.406 1 96.19 587 GLU A N 1
ATOM 4720 C CA . GLU A 1 587 ? 18.094 -9.914 -30.234 1 96.19 587 GLU A CA 1
ATOM 4721 C C . GLU A 1 587 ? 16.969 -10.773 -29.672 1 96.19 587 GLU A C 1
ATOM 4723 O O . GLU A 1 587 ? 16.141 -11.289 -30.422 1 96.19 587 GLU A O 1
ATOM 4728 N N . GLU A 1 588 ? 16.953 -10.953 -28.406 1 96.62 588 GLU A N 1
ATOM 4729 C CA . GLU A 1 588 ? 15.891 -11.727 -27.766 1 96.62 588 GLU A CA 1
ATOM 4730 C C . GLU A 1 588 ? 14.531 -11.062 -27.969 1 96.62 588 GLU A C 1
ATOM 4732 O O . GLU A 1 588 ? 13.523 -11.742 -28.188 1 96.62 588 GLU A O 1
ATOM 4737 N N . PHE A 1 589 ? 14.484 -9.773 -27.969 1 95 589 PHE A N 1
ATOM 4738 C CA . PHE A 1 589 ? 13.258 -9.031 -28.234 1 95 589 PHE A CA 1
ATOM 4739 C C . PHE A 1 589 ? 12.797 -9.258 -29.672 1 95 589 PHE A C 1
ATOM 4741 O O . PHE A 1 589 ? 11.602 -9.461 -29.922 1 95 589 PHE A O 1
ATOM 4748 N N . TYR A 1 590 ? 13.734 -9.258 -30.578 1 95.75 590 TYR A N 1
ATOM 4749 C CA . TYR A 1 590 ? 13.398 -9.484 -31.969 1 95.75 590 TYR A CA 1
ATOM 4750 C C . TYR A 1 590 ? 12.844 -10.891 -32.188 1 95.75 590 TYR A C 1
ATOM 4752 O O . TYR A 1 590 ? 11.891 -11.078 -32.938 1 95.75 590 TYR A O 1
ATOM 4760 N N . ARG A 1 591 ? 13.422 -11.82 -31.516 1 96.88 591 ARG A N 1
ATOM 4761 C CA . ARG A 1 591 ? 12.922 -13.188 -31.609 1 96.88 591 ARG A CA 1
ATOM 4762 C C . ARG A 1 591 ? 11.5 -13.289 -31.078 1 96.88 591 ARG A C 1
ATOM 4764 O O . ARG A 1 591 ? 10.68 -14.023 -31.625 1 96.88 591 ARG A O 1
ATOM 4771 N N . GLN A 1 592 ? 11.242 -12.609 -30.016 1 96.44 592 GLN A N 1
ATOM 4772 C CA . GLN A 1 592 ? 9.867 -12.562 -29.516 1 96.44 592 GLN A CA 1
ATOM 4773 C C . GLN A 1 592 ? 8.938 -11.922 -30.531 1 96.44 592 GLN A C 1
ATOM 4775 O O . GLN A 1 592 ? 7.824 -12.406 -30.75 1 96.44 592 GLN A O 1
ATOM 4780 N N . GLY A 1 593 ? 9.383 -10.789 -31.156 1 96.12 593 GLY A N 1
ATOM 4781 C CA . GLY A 1 593 ? 8.586 -10.156 -32.188 1 96.12 593 GLY A CA 1
ATOM 4782 C C . GLY A 1 593 ? 8.273 -11.086 -33.344 1 96.12 593 GLY A C 1
ATOM 4783 O O . GLY A 1 593 ? 7.152 -11.094 -33.875 1 96.12 593 GLY A O 1
ATOM 4784 N N . ASP A 1 594 ? 9.266 -11.867 -33.75 1 96.5 594 ASP A N 1
ATOM 4785 C CA . ASP A 1 594 ? 9.07 -12.852 -34.812 1 96.5 594 ASP A CA 1
ATOM 4786 C C . ASP A 1 594 ? 8.008 -13.867 -34.406 1 96.5 594 ASP A C 1
ATOM 4788 O O . ASP A 1 594 ? 7.172 -14.25 -35.25 1 96.5 594 ASP A O 1
ATOM 4792 N N . ALA A 1 595 ? 8.094 -14.32 -33.156 1 95.88 595 ALA A N 1
ATOM 4793 C CA . ALA A 1 595 ? 7.113 -15.281 -32.688 1 95.88 595 ALA A CA 1
ATOM 4794 C C . ALA A 1 595 ? 5.715 -14.672 -32.625 1 95.88 595 ALA A C 1
ATOM 4796 O O . ALA A 1 595 ? 4.727 -15.352 -32.938 1 95.88 595 ALA A O 1
ATOM 4797 N N . GLU A 1 596 ? 5.664 -13.438 -32.25 1 95.62 596 GLU A N 1
ATOM 4798 C CA . GLU A 1 596 ? 4.383 -12.734 -32.219 1 95.62 596 GLU A CA 1
ATOM 4799 C C . GLU A 1 596 ? 3.775 -12.625 -33.625 1 95.62 596 GLU A C 1
ATOM 4801 O O . GLU A 1 596 ? 2.576 -12.844 -33.812 1 95.62 596 GLU A O 1
ATOM 4806 N N . ILE A 1 597 ? 4.59 -12.305 -34.594 1 95.25 597 ILE A N 1
ATOM 4807 C CA . ILE A 1 597 ? 4.141 -12.211 -36 1 95.25 597 ILE A CA 1
ATOM 4808 C C . ILE A 1 597 ? 3.652 -13.578 -36.469 1 95.25 597 ILE A C 1
ATOM 4810 O O . ILE A 1 597 ? 2.602 -13.68 -37.094 1 95.25 597 ILE A O 1
ATOM 4814 N N . ALA A 1 598 ? 4.352 -14.547 -36.094 1 94.81 598 ALA A N 1
ATOM 4815 C CA . ALA A 1 598 ? 4.008 -15.906 -36.5 1 94.81 598 ALA A CA 1
ATOM 4816 C C . ALA A 1 598 ? 2.662 -16.328 -35.906 1 94.81 598 ALA A C 1
ATOM 4818 O O . ALA A 1 598 ? 1.911 -17.078 -36.531 1 94.81 598 ALA A O 1
ATOM 4819 N N . GLN A 1 599 ? 2.377 -15.883 -34.75 1 93.69 599 GLN A N 1
ATOM 4820 C CA . GLN A 1 599 ? 1.138 -16.25 -34.062 1 93.69 599 GLN A CA 1
ATOM 4821 C C . GLN A 1 599 ? 0.035 -15.234 -34.344 1 93.69 599 GLN A C 1
ATOM 4823 O O . GLN A 1 599 ? -1.022 -15.266 -33.719 1 93.69 599 GLN A O 1
ATOM 4828 N N . LYS A 1 600 ? 0.311 -14.227 -35.188 1 93.38 600 LYS A N 1
ATOM 4829 C CA . LYS A 1 600 ? -0.643 -13.211 -35.625 1 93.38 600 LYS A CA 1
ATOM 4830 C C . LYS A 1 600 ? -1.091 -12.336 -34.469 1 93.38 600 LYS A C 1
ATOM 4832 O O . LYS A 1 600 ? -2.279 -12.039 -34.312 1 93.38 600 LYS A O 1
ATOM 4837 N N . MET A 1 601 ? -0.185 -12.094 -33.625 1 91.75 601 MET A N 1
ATOM 4838 C CA . MET A 1 601 ? -0.407 -11.172 -32.531 1 91.75 601 MET A CA 1
ATOM 4839 C C . MET A 1 601 ? 0.209 -9.805 -32.812 1 91.75 601 MET A C 1
ATOM 4841 O O . MET A 1 601 ? 1.121 -9.695 -33.625 1 91.75 601 MET A O 1
ATOM 4845 N N . PRO A 1 602 ? -0.416 -8.789 -32.188 1 88.94 602 PRO A N 1
ATOM 4846 C CA . PRO A 1 602 ? 0.278 -7.504 -32.312 1 88.94 602 PRO A CA 1
ATOM 4847 C C . PRO A 1 602 ? 1.7 -7.547 -31.75 1 88.94 602 PRO A C 1
ATOM 4849 O O . PRO A 1 602 ? 1.942 -8.164 -30.703 1 88.94 602 PRO A O 1
ATOM 4852 N N . VAL A 1 603 ? 2.582 -6.973 -32.469 1 91.25 603 VAL A N 1
ATOM 4853 C CA . VAL A 1 603 ? 3.984 -7.008 -32.094 1 91.25 603 VAL A CA 1
ATOM 4854 C C . VAL A 1 603 ? 4.227 -5.996 -30.969 1 91.25 603 VAL A C 1
ATOM 4856 O O . VAL A 1 603 ? 3.863 -4.824 -31.094 1 91.25 603 VAL A O 1
ATOM 4859 N N . THR A 1 604 ? 4.832 -6.488 -29.906 1 88.75 604 THR A N 1
ATOM 4860 C CA . THR A 1 604 ? 5.172 -5.641 -28.766 1 88.75 604 THR A CA 1
ATOM 4861 C C . THR A 1 604 ? 6.207 -4.594 -29.172 1 88.75 604 THR A C 1
ATOM 4863 O O . THR A 1 604 ? 7.133 -4.883 -29.938 1 88.75 604 THR A O 1
ATOM 4866 N N . PRO A 1 605 ? 6 -3.391 -28.609 1 84.38 605 PRO A N 1
ATOM 4867 C CA . PRO A 1 605 ? 6.992 -2.357 -28.906 1 84.38 605 PRO A CA 1
ATOM 4868 C C . PRO A 1 605 ? 8.422 -2.795 -28.578 1 84.38 605 PRO A C 1
ATOM 4870 O O . PRO A 1 605 ? 8.648 -3.436 -27.547 1 84.38 605 PRO A O 1
ATOM 4873 N N . LEU A 1 606 ? 9.422 -2.42 -29.453 1 86.88 606 LEU A N 1
ATOM 4874 C CA . LEU A 1 606 ? 10.844 -2.707 -29.312 1 86.88 606 LEU A CA 1
ATOM 4875 C C . LEU A 1 606 ? 11.172 -4.105 -29.828 1 86.88 606 LEU A C 1
ATOM 4877 O O . LEU A 1 606 ? 12.344 -4.473 -29.953 1 86.88 606 LEU A O 1
ATOM 4881 N N . CYS A 1 607 ? 10.109 -4.891 -30.172 1 91.12 607 CYS A N 1
ATOM 4882 C CA . CYS A 1 607 ? 10.336 -6.262 -30.609 1 91.12 607 CYS A CA 1
ATOM 4883 C C . CYS A 1 607 ? 10.227 -6.383 -32.125 1 91.12 607 CYS A C 1
ATOM 4885 O O . CYS A 1 607 ? 10.234 -7.488 -32.656 1 91.12 607 CYS A O 1
ATOM 4887 N N . GLN A 1 608 ? 10.117 -5.242 -32.812 1 89.62 608 GLN A N 1
ATOM 4888 C CA . GLN A 1 608 ? 9.969 -5.25 -34.25 1 89.62 608 GLN A CA 1
ATOM 4889 C C . GLN A 1 608 ? 11.328 -5.234 -34.969 1 89.62 608 GLN A C 1
ATOM 4891 O O . GLN A 1 608 ? 11.984 -4.191 -35.031 1 89.62 608 GLN A O 1
ATOM 4896 N N . ARG A 1 609 ? 11.672 -6.305 -35.531 1 89.31 609 ARG A N 1
ATOM 4897 C CA . ARG A 1 609 ? 12.969 -6.449 -36.188 1 89.31 609 ARG A CA 1
ATOM 4898 C C . ARG A 1 609 ? 13.031 -5.629 -37.469 1 89.31 609 ARG A C 1
ATOM 4900 O O . ARG A 1 609 ? 14.07 -5.051 -37.812 1 89.31 609 ARG A O 1
ATOM 4907 N N . LYS A 1 610 ? 11.953 -5.566 -38.281 1 86.75 610 LYS A N 1
ATOM 4908 C CA . LYS A 1 610 ? 11.914 -4.934 -39.594 1 86.75 610 LYS A CA 1
ATOM 4909 C C . LYS A 1 610 ? 12.273 -3.453 -39.5 1 86.75 610 LYS A C 1
ATOM 4911 O O . LYS A 1 610 ? 12.812 -2.879 -40.438 1 86.75 610 LYS A O 1
ATOM 4916 N N . GLU A 1 611 ? 11.984 -2.834 -38.438 1 80.12 611 GLU A N 1
ATOM 4917 C CA . GLU A 1 611 ? 12.242 -1.407 -38.25 1 80.12 611 GLU A CA 1
ATOM 4918 C C . GLU A 1 611 ? 13.555 -1.167 -37.531 1 80.12 611 GLU A C 1
ATOM 4920 O O . GLU A 1 611 ? 13.812 -0.063 -37.031 1 80.12 611 GLU A O 1
ATOM 4925 N N . SER A 1 612 ? 14.375 -2.254 -37.562 1 83.81 612 SER A N 1
ATOM 4926 C CA . SER A 1 612 ? 15.625 -2.17 -36.781 1 83.81 612 SER A CA 1
ATOM 4927 C C . SER A 1 612 ? 16.625 -1.233 -37.469 1 83.81 612 SER A C 1
ATOM 4929 O O . SER A 1 612 ? 16.75 -1.243 -38.688 1 83.81 612 SER A O 1
ATOM 4931 N N . SER A 1 613 ? 17.094 -0.245 -36.719 1 84 613 SER A N 1
ATOM 4932 C CA . SER A 1 613 ? 18.188 0.646 -37.125 1 84 613 SER A CA 1
ATOM 4933 C C . SER A 1 613 ? 19.094 0.969 -35.938 1 84 613 SER A C 1
ATOM 4935 O O . SER A 1 613 ? 18.703 0.805 -34.781 1 84 613 SER A O 1
ATOM 4937 N N . THR A 1 614 ? 20.266 1.246 -36.312 1 84.19 614 THR A N 1
ATOM 4938 C CA . THR A 1 614 ? 21.219 1.597 -35.281 1 84.19 614 THR A CA 1
ATOM 4939 C C . THR A 1 614 ? 20.734 2.795 -34.469 1 84.19 614 THR A C 1
ATOM 4941 O O . THR A 1 614 ? 20.984 2.873 -33.25 1 84.19 614 THR A O 1
ATOM 4944 N N . SER A 1 615 ? 20.109 3.668 -35.156 1 84.06 615 SER A N 1
ATOM 4945 C CA . SER A 1 615 ? 19.578 4.848 -34.469 1 84.06 615 SER A CA 1
ATOM 4946 C C . SER A 1 615 ? 18.453 4.48 -33.531 1 84.06 615 SER A C 1
ATOM 4948 O O . SER A 1 615 ? 18.391 4.965 -32.375 1 84.06 615 SER A O 1
ATOM 4950 N N . LYS A 1 616 ? 17.625 3.639 -33.969 1 85.75 616 LYS A N 1
ATOM 4951 C CA . LYS A 1 616 ? 16.516 3.211 -33.125 1 85.75 616 LYS A CA 1
ATOM 4952 C C . LYS A 1 616 ? 17 2.416 -31.922 1 85.75 616 LYS A C 1
ATOM 4954 O O . LYS A 1 616 ? 16.438 2.521 -30.828 1 85.75 616 LYS A O 1
ATOM 4959 N N . PHE A 1 617 ? 18.016 1.647 -32.219 1 91.38 617 PHE A N 1
ATOM 4960 C CA . PHE A 1 617 ? 18.609 0.876 -31.141 1 91.38 617 PHE A CA 1
ATOM 4961 C C . PHE A 1 617 ? 19.188 1.799 -30.062 1 91.38 617 PHE A C 1
ATOM 4963 O O . PHE A 1 617 ? 18.938 1.624 -28.875 1 91.38 617 PHE A O 1
ATOM 4970 N N . ALA A 1 618 ? 19.938 2.771 -30.453 1 91.44 618 ALA A N 1
ATOM 4971 C CA . ALA A 1 618 ? 20.547 3.719 -29.516 1 91.44 618 ALA A CA 1
ATOM 4972 C C . ALA A 1 618 ? 19.469 4.484 -28.75 1 91.44 618 ALA A C 1
ATOM 4974 O O . ALA A 1 618 ? 19.609 4.711 -27.547 1 91.44 618 ALA A O 1
ATOM 4975 N N . LYS A 1 619 ? 18.484 4.844 -29.406 1 86.44 619 LYS A N 1
ATOM 4976 C CA . LYS A 1 619 ? 17.391 5.574 -28.781 1 86.44 619 LYS A CA 1
ATOM 4977 C C . LYS A 1 619 ? 16.656 4.703 -27.75 1 86.44 619 LYS A C 1
ATOM 4979 O O . LYS A 1 619 ? 16.25 5.188 -26.703 1 86.44 619 LYS A O 1
ATOM 4984 N N . SER A 1 620 ? 16.469 3.451 -28.109 1 88.62 620 SER A N 1
ATOM 4985 C CA . SER A 1 620 ? 15.836 2.518 -27.188 1 88.62 620 SER A CA 1
ATOM 4986 C C . SER A 1 620 ? 16.656 2.35 -25.922 1 88.62 620 SER A C 1
ATOM 4988 O O . SER A 1 620 ? 16.109 2.266 -24.812 1 88.62 620 SER A O 1
ATOM 4990 N N . GLN A 1 621 ? 17.938 2.283 -26.047 1 92.75 621 GLN A N 1
ATOM 4991 C CA . GLN A 1 621 ? 18.812 2.139 -24.875 1 92.75 621 GLN A CA 1
ATOM 4992 C C . GLN A 1 621 ? 18.797 3.4 -24.031 1 92.75 621 GLN A C 1
ATOM 4994 O O . GLN A 1 621 ? 18.875 3.324 -22.797 1 92.75 621 GLN A O 1
ATOM 4999 N N . LEU A 1 622 ? 18.75 4.531 -24.703 1 89.88 622 LEU A N 1
ATOM 5000 C CA . LEU A 1 622 ? 18.625 5.777 -23.953 1 89.88 622 LEU A CA 1
ATOM 5001 C C . LEU A 1 622 ? 17.344 5.789 -23.125 1 89.88 622 LEU A C 1
ATOM 5003 O O . LEU A 1 622 ? 17.359 6.242 -21.969 1 89.88 622 LEU A O 1
ATOM 5007 N N . GLY A 1 623 ? 16.266 5.355 -23.734 1 86.12 623 GLY A N 1
ATOM 5008 C CA . GLY A 1 623 ? 15.023 5.215 -22.984 1 86.12 623 GLY A CA 1
ATOM 5009 C C . GLY A 1 623 ? 15.133 4.262 -21.812 1 86.12 623 GLY A C 1
ATOM 5010 O O . GLY A 1 623 ? 14.594 4.535 -20.734 1 86.12 623 GLY A O 1
ATOM 5011 N N . PHE A 1 624 ? 15.844 3.164 -22.078 1 91.44 624 PHE A N 1
ATOM 5012 C CA . PHE A 1 624 ? 16.078 2.188 -21.016 1 91.44 624 PHE A CA 1
ATOM 5013 C C . PHE A 1 624 ? 16.781 2.834 -19.828 1 91.44 624 PHE A C 1
ATOM 5015 O O . PHE A 1 624 ? 16.391 2.619 -18.688 1 91.44 624 PHE A O 1
ATOM 5022 N N . PHE A 1 625 ? 17.75 3.604 -20.062 1 93.12 625 PHE A N 1
ATOM 5023 C CA . PHE A 1 625 ? 18.469 4.285 -18.984 1 93.12 625 PHE A CA 1
ATOM 5024 C C . PHE A 1 625 ? 17.594 5.344 -18.328 1 93.12 625 PHE A C 1
ATOM 5026 O O . PHE A 1 625 ? 17.547 5.449 -17.109 1 93.12 625 PHE A O 1
ATOM 5033 N N . GLU A 1 626 ? 16.891 6.074 -19.078 1 86.88 626 GLU A N 1
ATOM 5034 C CA . GLU A 1 626 ? 16.109 7.199 -18.578 1 86.88 626 GLU A CA 1
ATOM 5035 C C . GLU A 1 626 ? 14.953 6.73 -17.703 1 86.88 626 GLU A C 1
ATOM 5037 O O . GLU A 1 626 ? 14.656 7.348 -16.672 1 86.88 626 GLU A O 1
ATOM 5042 N N . PHE A 1 627 ? 14.336 5.605 -18.062 1 83.38 627 PHE A N 1
ATOM 5043 C CA . PHE A 1 627 ? 13.094 5.238 -17.406 1 83.38 627 PHE A CA 1
ATOM 5044 C C . PHE A 1 627 ? 13.32 4.113 -16.406 1 83.38 627 PHE A C 1
ATOM 5046 O O . PHE A 1 627 ? 12.555 3.959 -15.445 1 83.38 627 PHE A O 1
ATOM 5053 N N . ILE A 1 628 ? 14.359 3.34 -16.609 1 90.88 628 ILE A N 1
ATOM 5054 C CA . ILE A 1 628 ? 14.5 2.15 -15.781 1 90.88 628 ILE A CA 1
ATOM 5055 C C . ILE A 1 628 ? 15.766 2.256 -14.945 1 90.88 628 ILE A C 1
ATOM 5057 O O . ILE A 1 628 ? 15.703 2.291 -13.711 1 90.88 628 ILE A O 1
ATOM 5061 N N . VAL A 1 629 ? 16.875 2.486 -15.562 1 95.56 629 VAL A N 1
ATOM 5062 C CA . VAL A 1 629 ? 18.172 2.346 -14.883 1 95.56 629 VAL A CA 1
ATOM 5063 C C . VAL A 1 629 ? 18.406 3.547 -13.977 1 95.56 629 VAL A C 1
ATOM 5065 O O . VAL A 1 629 ? 18.578 3.391 -12.766 1 95.56 629 VAL A O 1
ATOM 5068 N N . THR A 1 630 ? 18.344 4.754 -14.547 1 93.25 630 THR A N 1
ATOM 5069 C CA . THR A 1 630 ? 18.734 5.957 -13.82 1 93.25 630 THR A CA 1
ATOM 5070 C C . THR A 1 630 ? 17.859 6.176 -12.602 1 93.25 630 THR A C 1
ATOM 5072 O O . THR A 1 630 ? 18.344 6.414 -11.5 1 93.25 630 THR A O 1
ATOM 5075 N N . PRO A 1 631 ? 16.547 6.055 -12.773 1 90.62 631 PRO A N 1
ATOM 5076 C CA . PRO A 1 631 ? 15.719 6.254 -11.586 1 90.62 631 PRO A CA 1
ATOM 5077 C C . PRO A 1 631 ? 16.016 5.238 -10.484 1 90.62 631 PRO A C 1
ATOM 5079 O O . PRO A 1 631 ? 16.094 5.605 -9.305 1 90.62 631 PRO A O 1
ATOM 5082 N N . LEU A 1 632 ? 16.234 3.977 -10.781 1 95.44 632 LEU A N 1
ATOM 5083 C CA . LEU A 1 632 ? 16.5 2.943 -9.789 1 95.44 632 LEU A CA 1
ATOM 5084 C C . LEU A 1 632 ? 17.828 3.186 -9.086 1 95.44 632 LEU A C 1
ATOM 5086 O O . LEU A 1 632 ? 17.891 3.199 -7.855 1 95.44 632 LEU A O 1
ATOM 5090 N N . TYR A 1 633 ? 18.875 3.449 -9.859 1 96.88 633 TYR A N 1
ATOM 5091 C CA . TYR A 1 633 ? 20.203 3.584 -9.305 1 96.88 633 TYR A CA 1
ATOM 5092 C C . TYR A 1 633 ? 20.344 4.867 -8.492 1 96.88 633 TYR A C 1
ATOM 5094 O O . TYR A 1 633 ? 20.969 4.879 -7.434 1 96.88 633 TYR A O 1
ATOM 5102 N N . THR A 1 634 ? 19.75 5.949 -8.938 1 93.38 634 THR A N 1
ATOM 5103 C CA . THR A 1 634 ? 19.828 7.223 -8.227 1 93.38 634 THR A CA 1
ATOM 5104 C C . THR A 1 634 ? 19.078 7.148 -6.906 1 93.38 634 THR A C 1
ATOM 5106 O O . THR A 1 634 ? 19.578 7.602 -5.875 1 93.38 634 THR A O 1
ATOM 5109 N N . MET A 1 635 ? 17.875 6.566 -6.992 1 94 635 MET A N 1
ATOM 5110 C CA . MET A 1 635 ? 17.094 6.465 -5.766 1 94 635 MET A CA 1
ATOM 5111 C C . MET A 1 635 ? 17.734 5.48 -4.793 1 94 635 MET A C 1
ATOM 5113 O O . MET A 1 635 ? 17.734 5.707 -3.582 1 94 635 MET A O 1
ATOM 5117 N N . ALA A 1 636 ? 18.234 4.375 -5.305 1 96.5 636 ALA A N 1
ATOM 5118 C CA . ALA A 1 636 ? 18.953 3.424 -4.445 1 96.5 636 ALA A CA 1
ATOM 5119 C C . ALA A 1 636 ? 20.109 4.098 -3.723 1 96.5 636 ALA A C 1
ATOM 5121 O O . ALA A 1 636 ? 20.312 3.893 -2.523 1 96.5 636 ALA A O 1
ATOM 5122 N N . ALA A 1 637 ? 20.844 4.906 -4.43 1 94.81 637 ALA A N 1
ATOM 5123 C CA . ALA A 1 637 ? 22 5.594 -3.855 1 94.81 637 ALA A CA 1
ATOM 5124 C C . ALA A 1 637 ? 21.578 6.504 -2.705 1 94.81 637 ALA A C 1
ATOM 5126 O O . ALA A 1 637 ? 22.344 6.711 -1.757 1 94.81 637 ALA A O 1
ATOM 5127 N N . ALA A 1 638 ? 20.406 6.996 -2.809 1 90.81 638 ALA A N 1
ATOM 5128 C CA . ALA A 1 638 ? 19.938 7.961 -1.824 1 90.81 638 ALA A CA 1
ATOM 5129 C C . ALA A 1 638 ? 19.406 7.258 -0.578 1 90.81 638 ALA A C 1
ATOM 5131 O O . ALA A 1 638 ? 19.438 7.82 0.52 1 90.81 638 ALA A O 1
ATOM 5132 N N . VAL A 1 639 ? 18.922 5.977 -0.765 1 93.75 639 VAL A N 1
ATOM 5133 C CA . VAL A 1 639 ? 18.125 5.449 0.344 1 93.75 639 VAL A CA 1
ATOM 5134 C C . VAL A 1 639 ? 18.734 4.137 0.835 1 93.75 639 VAL A C 1
ATOM 5136 O O . VAL A 1 639 ? 18.328 3.604 1.868 1 93.75 639 VAL A O 1
ATOM 5139 N N . VAL A 1 640 ? 19.625 3.521 0.142 1 95.44 640 VAL A N 1
ATOM 5140 C CA . VAL A 1 640 ? 20.391 2.389 0.642 1 95.44 640 VAL A CA 1
ATOM 5141 C C . VAL A 1 640 ? 21.656 2.889 1.354 1 95.44 640 VAL A C 1
ATOM 5143 O O . VAL A 1 640 ? 22.312 3.822 0.885 1 95.44 640 VAL A O 1
ATOM 5146 N N . GLU A 1 641 ? 21.969 2.35 2.449 1 91.56 641 GLU A N 1
ATOM 5147 C CA . GLU A 1 641 ? 23.156 2.748 3.188 1 91.56 641 GLU A CA 1
ATOM 5148 C C . GLU A 1 641 ? 24.422 2.129 2.578 1 91.56 641 GLU A C 1
ATOM 5150 O O . GLU A 1 641 ? 25.016 1.229 3.166 1 91.56 641 GLU A O 1
ATOM 5155 N N . PHE A 1 642 ? 24.844 2.67 1.483 1 93.38 642 PHE A N 1
ATOM 5156 C CA . PHE A 1 642 ? 26.062 2.227 0.822 1 93.38 642 PHE A CA 1
ATOM 5157 C C . PHE A 1 642 ? 27.281 2.871 1.458 1 93.38 642 PHE A C 1
ATOM 5159 O O . PHE A 1 642 ? 27.25 4.039 1.845 1 93.38 642 PHE A O 1
ATOM 5166 N N . THR A 1 643 ? 28.391 2.156 1.592 1 91.62 643 THR A N 1
ATOM 5167 C CA . THR A 1 643 ? 29.656 2.758 1.983 1 91.62 643 THR A CA 1
ATOM 5168 C C . THR A 1 643 ? 30.188 3.66 0.875 1 91.62 643 THR A C 1
ATOM 5170 O O . THR A 1 643 ? 30.688 4.754 1.146 1 91.62 643 THR A O 1
ATOM 5173 N N . ASN A 1 644 ? 30.125 3.23 -0.339 1 89.5 644 ASN A N 1
ATOM 5174 C CA . ASN A 1 644 ? 30.5 3.984 -1.53 1 89.5 644 ASN A CA 1
ATOM 5175 C C . ASN A 1 644 ? 29.797 3.463 -2.773 1 89.5 644 ASN A C 1
ATOM 5177 O O . ASN A 1 644 ? 29.812 2.264 -3.051 1 89.5 644 ASN A O 1
ATOM 5181 N N . ILE A 1 645 ? 29.141 4.367 -3.539 1 93.88 645 ILE A N 1
ATOM 5182 C CA . ILE A 1 645 ? 28.391 3.916 -4.707 1 93.88 645 ILE A CA 1
ATOM 5183 C C . ILE A 1 645 ? 28.625 4.879 -5.871 1 93.88 645 ILE A C 1
ATOM 5185 O O . ILE A 1 645 ? 28.109 4.664 -6.973 1 93.88 645 ILE A O 1
ATOM 5189 N N . GLN A 1 646 ? 29.5 5.879 -5.75 1 93.31 646 GLN A N 1
ATOM 5190 C CA . GLN A 1 646 ? 29.641 6.945 -6.734 1 93.31 646 GLN A CA 1
ATOM 5191 C C . GLN A 1 646 ? 30.25 6.426 -8.023 1 93.31 646 GLN A C 1
ATOM 5193 O O . GLN A 1 646 ? 29.875 6.855 -9.117 1 93.31 646 GLN A O 1
ATOM 5198 N N . ASP A 1 647 ? 31.219 5.586 -7.938 1 93.62 647 ASP A N 1
ATOM 5199 C CA . ASP A 1 647 ? 31.859 5.039 -9.133 1 93.62 647 ASP A CA 1
ATOM 5200 C C . ASP A 1 647 ? 30.844 4.324 -10.016 1 93.62 647 ASP A C 1
ATOM 5202 O O . ASP A 1 647 ? 30.922 4.398 -11.25 1 93.62 647 ASP A O 1
ATOM 5206 N N . ILE A 1 648 ? 29.891 3.604 -9.359 1 95.31 648 ILE A N 1
ATOM 5207 C CA . ILE A 1 648 ? 28.844 2.895 -10.094 1 95.31 648 ILE A CA 1
ATOM 5208 C C . ILE A 1 648 ? 27.922 3.898 -10.773 1 95.31 648 ILE A C 1
ATOM 5210 O O . ILE A 1 648 ? 27.562 3.73 -11.938 1 95.31 648 ILE A O 1
ATOM 5214 N N . LEU A 1 649 ? 27.547 4.957 -10.07 1 95.88 649 LEU A N 1
ATOM 5215 C CA . LEU A 1 649 ? 26.688 5.988 -10.633 1 95.88 649 LEU A CA 1
ATOM 5216 C C . LEU A 1 649 ? 27.344 6.676 -11.812 1 95.88 649 LEU A C 1
ATOM 5218 O O . LEU A 1 649 ? 26.703 6.969 -12.82 1 95.88 649 LEU A O 1
ATOM 5222 N N . ASP A 1 650 ? 28.625 6.906 -11.688 1 95.56 650 ASP A N 1
ATOM 5223 C CA . ASP A 1 650 ? 29.375 7.539 -12.766 1 95.56 650 ASP A CA 1
ATOM 5224 C C . ASP A 1 650 ? 29.391 6.656 -14.016 1 95.56 650 ASP A C 1
ATOM 5226 O O . ASP A 1 650 ? 29.234 7.152 -15.133 1 95.56 650 ASP A O 1
ATOM 5230 N N . ARG A 1 651 ? 29.562 5.387 -13.812 1 95.69 651 ARG A N 1
ATOM 5231 C CA . ARG A 1 651 ? 29.578 4.453 -14.938 1 95.69 651 ARG A CA 1
ATOM 5232 C C . ARG A 1 651 ? 28.219 4.418 -15.625 1 95.69 651 ARG A C 1
ATOM 5234 O O . ARG A 1 651 ? 28.141 4.344 -16.859 1 95.69 651 ARG A O 1
ATOM 5241 N N . VAL A 1 652 ? 27.172 4.367 -14.82 1 96.94 652 VAL A N 1
ATOM 5242 C CA . VAL A 1 652 ? 25.828 4.379 -15.359 1 96.94 652 VAL A CA 1
ATOM 5243 C C . VAL A 1 652 ? 25.609 5.641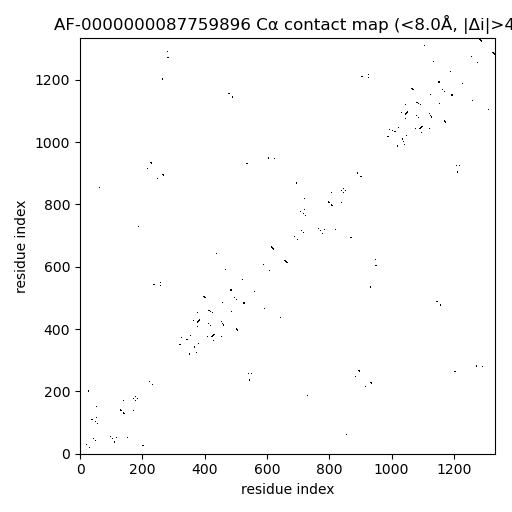 -16.188 1 96.94 652 VAL A C 1
ATOM 5245 O O . VAL A 1 652 ? 25.062 5.578 -17.297 1 96.94 652 VAL A O 1
ATOM 5248 N N . GLU A 1 653 ? 26.094 6.738 -15.703 1 95.5 653 GLU A N 1
ATOM 5249 C CA . GLU A 1 653 ? 25.969 8 -16.422 1 95.5 653 GLU A CA 1
ATOM 5250 C C . GLU A 1 653 ? 26.812 8.016 -17.688 1 95.5 653 GLU A C 1
ATOM 5252 O O . GLU A 1 653 ? 26.391 8.547 -18.719 1 95.5 653 GLU A O 1
ATOM 5257 N N . ASP A 1 654 ? 27.969 7.469 -17.594 1 96.5 654 ASP A N 1
ATOM 5258 C CA . ASP A 1 654 ? 28.844 7.379 -18.75 1 96.5 654 ASP A CA 1
ATOM 5259 C C . ASP A 1 654 ? 28.219 6.551 -19.875 1 96.5 654 ASP A C 1
ATOM 5261 O O . ASP A 1 654 ? 28.297 6.906 -21.047 1 96.5 654 ASP A O 1
ATOM 5265 N N . ASN A 1 655 ? 27.656 5.418 -19.469 1 97.31 655 ASN A N 1
ATOM 5266 C CA . ASN A 1 655 ? 27.016 4.562 -20.453 1 97.31 655 ASN A CA 1
ATOM 5267 C C . ASN A 1 655 ? 25.812 5.262 -21.094 1 97.31 655 ASN A C 1
ATOM 5269 O O . ASN A 1 655 ? 25.594 5.148 -22.312 1 97.31 655 ASN A O 1
ATOM 5273 N N . ALA A 1 656 ? 25.047 5.996 -20.312 1 95.69 656 ALA A N 1
ATOM 5274 C CA . ALA A 1 656 ? 23.938 6.773 -20.859 1 95.69 656 ALA A CA 1
ATOM 5275 C C . ALA A 1 656 ? 24.438 7.832 -21.828 1 95.69 656 ALA A C 1
ATOM 5277 O O . ALA A 1 656 ? 23.844 8.039 -22.891 1 95.69 656 ALA A O 1
ATOM 5278 N N . ALA A 1 657 ? 25.516 8.484 -21.5 1 94.94 657 ALA A N 1
ATOM 5279 C CA . ALA A 1 657 ? 26.125 9.508 -22.359 1 94.94 657 ALA A CA 1
ATOM 5280 C C . ALA A 1 657 ? 26.641 8.914 -23.656 1 94.94 657 ALA A C 1
ATOM 5282 O O . ALA A 1 657 ? 26.531 9.539 -24.719 1 94.94 657 ALA A O 1
ATOM 5283 N N . ALA A 1 658 ? 27.219 7.738 -23.578 1 95.5 658 ALA A N 1
ATOM 5284 C CA . ALA A 1 658 ? 27.719 7.062 -24.766 1 95.5 658 ALA A CA 1
ATOM 5285 C C . ALA A 1 658 ? 26.578 6.77 -25.75 1 95.5 658 ALA A C 1
ATOM 5287 O O . ALA A 1 658 ? 26.734 6.93 -26.953 1 95.5 658 ALA A O 1
ATOM 5288 N N . TRP A 1 659 ? 25.5 6.293 -25.234 1 95.06 659 TRP A N 1
ATOM 5289 C CA . TRP A 1 659 ? 24.344 6.039 -26.094 1 95.06 659 TRP A CA 1
ATOM 5290 C C . TRP A 1 659 ? 23.812 7.34 -26.672 1 95.06 659 TRP A C 1
ATOM 5292 O O . TRP A 1 659 ? 23.375 7.371 -27.828 1 95.06 659 TRP A O 1
ATOM 5302 N N . ARG A 1 660 ? 23.797 8.414 -25.938 1 92.25 660 ARG A N 1
ATOM 5303 C CA . ARG A 1 660 ? 23.359 9.719 -26.406 1 92.25 660 ARG A CA 1
ATOM 5304 C C . ARG A 1 660 ? 24.219 10.188 -27.578 1 92.25 660 ARG A C 1
ATOM 5306 O O . ARG A 1 660 ? 23.688 10.711 -28.578 1 92.25 660 ARG A O 1
ATOM 5313 N N . GLN A 1 661 ? 25.453 9.969 -27.484 1 92.38 661 GLN A N 1
ATOM 5314 C CA . GLN A 1 661 ? 26.375 10.328 -28.562 1 92.38 661 GLN A CA 1
ATOM 5315 C C . GLN A 1 661 ? 26.109 9.492 -29.812 1 92.38 661 GLN A C 1
ATOM 5317 O O . GLN A 1 661 ? 26.172 10.008 -30.938 1 92.38 661 GLN A O 1
ATOM 5322 N N . GLN A 1 662 ? 25.859 8.258 -29.578 1 90.69 662 GLN A N 1
ATOM 5323 C CA . GLN A 1 662 ? 25.562 7.379 -30.703 1 90.69 662 GLN A CA 1
ATOM 5324 C C . GLN A 1 662 ? 24.25 7.742 -31.375 1 90.69 662 GLN A C 1
ATOM 5326 O O . GLN A 1 662 ? 24.125 7.676 -32.594 1 90.69 662 GLN A O 1
ATOM 5331 N N . ALA A 1 663 ? 23.312 8.078 -30.578 1 87.69 663 ALA A N 1
ATOM 5332 C CA . ALA A 1 663 ? 22.016 8.469 -31.109 1 87.69 663 ALA A CA 1
ATOM 5333 C C . ALA A 1 663 ? 22.109 9.773 -31.906 1 87.69 663 ALA A C 1
ATOM 5335 O O . ALA A 1 663 ? 21.438 9.938 -32.938 1 87.69 663 ALA A O 1
ATOM 5336 N N . GLU A 1 664 ? 22.938 10.711 -31.5 1 85.5 664 GLU A N 1
ATOM 5337 C CA . GLU A 1 664 ? 23.109 12.008 -32.156 1 85.5 664 GLU A CA 1
ATOM 5338 C C . GLU A 1 664 ? 23.984 11.883 -33.406 1 85.5 664 GLU A C 1
ATOM 5340 O O . GLU A 1 664 ? 23.797 12.617 -34.375 1 85.5 664 GLU A O 1
ATOM 5345 N N . ALA A 1 665 ? 24.906 11.047 -33.312 1 80.12 665 ALA A N 1
ATOM 5346 C CA . ALA A 1 665 ? 25.828 10.883 -34.438 1 80.12 665 ALA A CA 1
ATOM 5347 C C . ALA A 1 665 ? 25.094 10.32 -35.656 1 80.12 665 ALA A C 1
ATOM 5349 O O . ALA A 1 665 ? 25.516 10.539 -36.781 1 80.12 665 ALA A O 1
ATOM 5350 N N . LEU A 1 666 ? 24.047 9.617 -35.406 1 70.94 666 LEU A N 1
ATOM 5351 C CA . LEU A 1 666 ? 23.328 8.977 -36.5 1 70.94 666 LEU A CA 1
ATOM 5352 C C . LEU A 1 666 ? 22.219 9.883 -37 1 70.94 666 LEU A C 1
ATOM 5354 O O . LEU A 1 666 ? 21.547 9.547 -38 1 70.94 666 LEU A O 1
ATOM 5358 N N . LEU A 1 667 ? 22.078 11.062 -36.406 1 57.28 667 LEU A N 1
ATOM 5359 C CA . LEU A 1 667 ? 21.203 12.078 -37 1 57.28 667 LEU A CA 1
ATOM 5360 C C . LEU A 1 667 ? 21.969 12.938 -38 1 57.28 667 LEU A C 1
ATOM 5362 O O . LEU A 1 667 ? 23.141 13.281 -37.75 1 57.28 667 LEU A O 1
ATOM 5366 N N . MET B 1 1 ? -6.898 -8.93 48.188 1 20.69 1 MET B N 1
ATOM 5367 C CA . MET B 1 1 ? -7.676 -7.863 47.562 1 20.69 1 MET B CA 1
ATOM 5368 C C . MET B 1 1 ? -7.852 -8.117 46.094 1 20.69 1 MET B C 1
ATOM 5370 O O . MET B 1 1 ? -6.91 -8.516 45.406 1 20.69 1 MET B O 1
ATOM 5374 N N . PRO B 1 2 ? -9.07 -8.25 45.531 1 25.08 2 PRO B N 1
ATOM 5375 C CA . PRO B 1 2 ? -9.461 -8.953 44.312 1 25.08 2 PRO B CA 1
ATOM 5376 C C . PRO B 1 2 ? -9.039 -8.211 43.062 1 25.08 2 PRO B C 1
ATOM 5378 O O . PRO B 1 2 ? -8.914 -6.984 43.062 1 25.08 2 PRO B O 1
ATOM 5381 N N . PRO B 1 3 ? -8.367 -8.875 42.156 1 23.58 3 PRO B N 1
ATOM 5382 C CA . PRO B 1 3 ? -7.484 -8.18 41.219 1 23.58 3 PRO B CA 1
ATOM 5383 C C . PRO B 1 3 ? -8.25 -7.336 40.219 1 23.58 3 PRO B C 1
ATOM 5385 O O . PRO B 1 3 ? -9.375 -7.684 39.844 1 23.58 3 PRO B O 1
ATOM 5388 N N . SER B 1 4 ? -8.164 -6.094 40.188 1 21 4 SER B N 1
ATOM 5389 C CA . SER B 1 4 ? -8.914 -4.98 39.594 1 21 4 SER B CA 1
ATOM 5390 C C . SER B 1 4 ? -9.07 -5.141 38.094 1 21 4 SER B C 1
ATOM 5392 O O . SER B 1 4 ? -8.125 -5.496 37.406 1 21 4 SER B O 1
ATOM 5394 N N . THR B 1 5 ? -10.227 -5.473 37.688 1 22.12 5 THR B N 1
ATOM 5395 C CA . THR B 1 5 ? -10.875 -5.809 36.406 1 22.12 5 THR B CA 1
ATOM 5396 C C . THR B 1 5 ? -10.531 -4.785 35.344 1 22.12 5 THR B C 1
ATOM 5398 O O . THR B 1 5 ? -10.672 -3.578 35.562 1 22.12 5 THR B O 1
ATOM 5401 N N . PRO B 1 6 ? -9.766 -5.133 34.438 1 22.14 6 PRO B N 1
ATOM 5402 C CA . PRO B 1 6 ? -9.086 -4.164 33.594 1 22.14 6 PRO B CA 1
ATOM 5403 C C . PRO B 1 6 ? -10.055 -3.311 32.781 1 22.14 6 PRO B C 1
ATOM 5405 O O . PRO B 1 6 ? -11.062 -3.818 32.281 1 22.14 6 PRO B O 1
ATOM 5408 N N . ARG B 1 7 ? -10.234 -2.082 33.031 1 22.5 7 ARG B N 1
ATOM 5409 C CA . ARG B 1 7 ? -11.18 -1.055 32.594 1 22.5 7 ARG B CA 1
ATOM 5410 C C . ARG B 1 7 ? -11.266 -0.979 31.078 1 22.5 7 ARG B C 1
ATOM 5412 O O . ARG B 1 7 ? -10.242 -0.843 30.391 1 22.5 7 ARG B O 1
ATOM 5419 N N . ARG B 1 8 ? -12.266 -1.524 30.453 1 21.69 8 ARG B N 1
ATOM 5420 C CA . ARG B 1 8 ? -12.805 -1.562 29.094 1 21.69 8 ARG B CA 1
ATOM 5421 C C . ARG B 1 8 ? -12.789 -0.175 28.469 1 21.69 8 ARG B C 1
ATOM 5423 O O . ARG B 1 8 ? -13.438 0.748 28.953 1 21.69 8 ARG B O 1
ATOM 5430 N N . VAL B 1 9 ? -11.688 0.144 28.031 1 23.73 9 VAL B N 1
ATOM 5431 C CA . VAL B 1 9 ? -11.602 1.524 27.562 1 23.73 9 VAL B CA 1
ATOM 5432 C C . VAL B 1 9 ? -12.555 1.738 26.391 1 23.73 9 VAL B C 1
ATOM 5434 O O . VAL B 1 9 ? -12.484 1.021 25.391 1 23.73 9 VAL B O 1
ATOM 5437 N N . ALA B 1 10 ? -13.742 2.148 26.562 1 23.5 10 ALA B N 1
ATOM 5438 C CA . ALA B 1 10 ? -14.922 2.514 25.781 1 23.5 10 ALA B CA 1
ATOM 5439 C C . ALA B 1 10 ? -14.523 3.266 24.516 1 23.5 10 ALA B C 1
ATOM 5441 O O . ALA B 1 10 ? -13.508 3.967 24.484 1 23.5 10 ALA B O 1
ATOM 5442 N N . PRO B 1 11 ? -14.906 2.762 23.406 1 24.31 11 PRO B N 1
ATOM 5443 C CA . PRO B 1 11 ? -14.773 3.439 22.109 1 24.31 11 PRO B CA 1
ATOM 5444 C C . PRO B 1 11 ? -14.984 4.949 22.219 1 24.31 11 PRO B C 1
ATOM 5446 O O . PRO B 1 11 ? -15.688 5.418 23.109 1 24.31 11 PRO B O 1
ATOM 5449 N N . LEU B 1 12 ? -14.031 5.695 21.844 1 25.97 12 LEU B N 1
ATOM 5450 C CA . LEU B 1 12 ? -14.25 7.121 22.078 1 25.97 12 LEU B CA 1
ATOM 5451 C C . LEU B 1 12 ? -15.695 7.504 21.75 1 25.97 12 LEU B C 1
ATOM 5453 O O . LEU B 1 12 ? -16.031 7.73 20.594 1 25.97 12 LEU B O 1
ATOM 5457 N N . THR B 1 13 ? -16.656 6.785 21.844 1 26 13 THR B N 1
ATOM 5458 C CA . THR B 1 13 ? -17.984 7.348 22.031 1 26 13 THR B CA 1
ATOM 5459 C C . THR B 1 13 ? -17.906 8.609 22.891 1 26 13 THR B C 1
ATOM 5461 O O . THR B 1 13 ? -18.938 9.203 23.219 1 26 13 THR B O 1
ATOM 5464 N N . SER B 1 14 ? -17.031 8.609 23.734 1 26.67 14 SER B N 1
ATOM 5465 C CA . SER B 1 14 ? -17.281 9.727 24.641 1 26.67 14 SER B CA 1
ATOM 5466 C C . SER B 1 14 ? -17.109 11.062 23.922 1 26.67 14 SER B C 1
ATOM 5468 O O . SER B 1 14 ? -16.094 11.297 23.266 1 26.67 14 SER B O 1
ATOM 5470 N N . LYS B 1 15 ? -18.156 11.664 23.391 1 29.39 15 LYS B N 1
ATOM 5471 C CA . LYS B 1 15 ? -18.672 12.977 23 1 29.39 15 LYS B CA 1
ATOM 5472 C C . LYS B 1 15 ? -17.859 14.094 23.641 1 29.39 15 LYS B C 1
ATOM 5474 O O . LYS B 1 15 ? -18.234 14.617 24.688 1 29.39 15 LYS B O 1
ATOM 5479 N N . LEU B 1 16 ? -16.812 13.961 23.922 1 31.78 16 LEU B N 1
ATOM 5480 C CA . LEU B 1 16 ? -16.438 15.32 24.328 1 31.78 16 LEU B CA 1
ATOM 5481 C C . LEU B 1 16 ? -16.875 16.328 23.266 1 31.78 16 LEU B C 1
ATOM 5483 O O . LEU B 1 16 ? -16.406 16.266 22.109 1 31.78 16 LEU B O 1
ATOM 5487 N N . SER B 1 17 ? -17.922 16.625 23.125 1 33.03 17 SER B N 1
ATOM 5488 C CA . SER B 1 17 ? -18.719 17.484 22.25 1 33.03 17 SER B CA 1
ATOM 5489 C C . SER B 1 17 ? -17.891 18.656 21.75 1 33.03 17 SER B C 1
ATOM 5491 O O . SER B 1 17 ? -17.016 19.156 22.453 1 33.03 17 SER B O 1
ATOM 5493 N N . TYR B 1 18 ? -17.719 18.859 20.375 1 35.66 18 TYR B N 1
ATOM 5494 C CA . TYR B 1 18 ? -17.203 20.078 19.766 1 35.66 18 TYR B CA 1
ATOM 5495 C C . TYR B 1 18 ? -17.297 21.266 20.719 1 35.66 18 TYR B C 1
ATOM 5497 O O . TYR B 1 18 ? -16.438 22.141 20.719 1 35.66 18 TYR B O 1
ATOM 5505 N N . LYS B 1 19 ? -18.25 21.141 21.5 1 42.34 19 LYS B N 1
ATOM 5506 C CA . LYS B 1 19 ? -18.594 22.203 22.438 1 42.34 19 LYS B CA 1
ATOM 5507 C C . LYS B 1 19 ? -17.594 22.281 23.594 1 42.34 19 LYS B C 1
ATOM 5509 O O . LYS B 1 19 ? -17.375 23.359 24.156 1 42.34 19 LYS B O 1
ATOM 5514 N N . GLN B 1 20 ? -16.875 21.172 23.797 1 48.22 20 GLN B N 1
ATOM 5515 C CA . GLN B 1 20 ? -16.016 21.188 24.984 1 48.22 20 GLN B CA 1
ATOM 5516 C C . GLN B 1 20 ? -14.609 21.641 24.625 1 48.22 20 GLN B C 1
ATOM 5518 O O . GLN B 1 20 ? -13.812 21.953 25.516 1 48.22 20 GLN B O 1
ATOM 5523 N N . ILE B 1 21 ? -14.289 21.797 23.375 1 57.41 21 ILE B N 1
ATOM 5524 C CA . ILE B 1 21 ? -12.945 22.172 22.938 1 57.41 21 ILE B CA 1
ATOM 5525 C C . ILE B 1 21 ? -12.891 23.672 22.656 1 57.41 21 ILE B C 1
ATOM 5527 O O . ILE B 1 21 ? -11.805 24.234 22.484 1 57.41 21 ILE B O 1
ATOM 5531 N N . LEU B 1 22 ? -13.969 24.156 22.781 1 64.12 22 LEU B N 1
ATOM 5532 C CA . LEU B 1 22 ? -14.016 25.594 22.578 1 64.12 22 LEU B CA 1
ATOM 5533 C C . LEU B 1 22 ? -13.789 26.344 23.875 1 64.12 22 LEU B C 1
ATOM 5535 O O . LEU B 1 22 ? -14.25 25.906 24.938 1 64.12 22 LEU B O 1
ATOM 5539 N N . PRO B 1 23 ? -13 27.344 23.75 1 75.62 23 PRO B N 1
ATOM 5540 C CA . PRO B 1 23 ? -12.805 28.109 24.984 1 75.62 23 PRO B CA 1
ATOM 5541 C C . PRO B 1 23 ? -14.086 28.766 25.484 1 75.62 23 PRO B C 1
ATOM 5543 O O . PRO B 1 23 ? -14.977 29.078 24.688 1 75.62 23 PRO B O 1
ATOM 5546 N N . ASN B 1 24 ? -14.227 28.766 26.75 1 80.38 24 ASN B N 1
ATOM 5547 C CA . ASN B 1 24 ? -15.328 29.484 27.375 1 80.38 24 ASN B CA 1
ATOM 5548 C C . ASN B 1 24 ? -15.406 30.922 26.859 1 80.38 24 ASN B C 1
ATOM 5550 O O . ASN B 1 24 ? -14.398 31.641 26.844 1 80.38 24 ASN B O 1
ATOM 5554 N N . ARG B 1 25 ? -16.531 31.422 26.453 1 77.56 25 ARG B N 1
ATOM 5555 C CA . ARG B 1 25 ? -16.703 32.719 25.812 1 77.56 25 ARG B CA 1
ATOM 5556 C C . ARG B 1 25 ? -16.484 33.844 26.797 1 77.56 25 ARG B C 1
ATOM 5558 O O . ARG B 1 25 ? -16.109 34.969 26.406 1 77.56 25 ARG B O 1
ATOM 5565 N N . PHE B 1 26 ? -16.688 33.562 28.047 1 78.94 26 PHE B N 1
ATOM 5566 C CA . PHE B 1 26 ? -16.609 34.656 29.016 1 78.94 26 PHE B CA 1
ATOM 5567 C C . PHE B 1 26 ? -15.203 34.781 29.594 1 78.94 26 PHE B C 1
ATOM 5569 O O . PHE B 1 26 ? -14.648 35.875 29.688 1 78.94 26 PHE B O 1
ATOM 5576 N N . PHE B 1 27 ? -14.609 33.625 29.812 1 82.44 27 PHE B N 1
ATOM 5577 C CA . PHE B 1 27 ? -13.32 33.656 30.484 1 82.44 27 PHE B CA 1
ATOM 5578 C C . PHE B 1 27 ? -12.195 33.312 29.516 1 82.44 27 PHE B C 1
ATOM 5580 O O . PHE B 1 27 ? -11.016 33.531 29.828 1 82.44 27 PHE B O 1
ATOM 5587 N N . LEU B 1 28 ? -12.523 32.875 28.391 1 86.06 28 LEU B N 1
ATOM 5588 C CA . LEU B 1 28 ? -11.578 32.406 27.375 1 86.06 28 LEU B CA 1
ATOM 5589 C C . LEU B 1 28 ? -10.633 31.359 27.953 1 86.06 28 LEU B C 1
ATOM 5591 O O . LEU B 1 28 ? -9.414 31.469 27.828 1 86.06 28 LEU B O 1
ATOM 5595 N N . THR B 1 29 ? -11.133 30.375 28.656 1 85.06 29 THR B N 1
ATOM 5596 C CA . THR B 1 29 ? -10.406 29.219 29.156 1 85.06 29 THR B CA 1
ATOM 5597 C C . THR B 1 29 ? -11.062 27.922 28.688 1 85.06 29 THR B C 1
ATOM 5599 O O . THR B 1 29 ? -12.25 27.906 28.359 1 85.06 29 THR B O 1
ATOM 5602 N N . PHE B 1 30 ? -10.164 26.953 28.562 1 80.56 30 PHE B N 1
ATOM 5603 C CA . PHE B 1 30 ? -10.703 25.641 28.203 1 80.56 30 PHE B CA 1
ATOM 5604 C C . PHE B 1 30 ? -11.359 24.984 29.422 1 80.56 30 PHE B C 1
ATOM 5606 O O . PHE B 1 30 ? -10.867 25.125 30.547 1 80.56 30 PHE B O 1
ATOM 5613 N N . ASP B 1 31 ? -12.43 24.266 29.141 1 77.62 31 ASP B N 1
ATOM 5614 C CA . ASP B 1 31 ? -13.117 23.578 30.234 1 77.62 31 ASP B CA 1
ATOM 5615 C C . ASP B 1 31 ? -12.289 22.406 30.766 1 77.62 31 ASP B C 1
ATOM 5617 O O . ASP B 1 31 ? -12.312 22.109 31.953 1 77.62 31 ASP B O 1
ATOM 5621 N N . ASP B 1 32 ? -11.523 21.844 29.875 1 73.69 32 ASP B N 1
ATOM 5622 C CA . ASP B 1 32 ? -10.594 20.781 30.25 1 73.69 32 ASP B CA 1
ATOM 5623 C C . ASP B 1 32 ? -9.336 21.375 30.891 1 73.69 32 ASP B C 1
ATOM 5625 O O . ASP B 1 32 ? -8.57 22.078 30.234 1 73.69 32 ASP B O 1
ATOM 5629 N N . PRO B 1 33 ? -9.148 21.078 32.188 1 75.81 33 PRO B N 1
ATOM 5630 C CA . PRO B 1 33 ? -8 21.672 32.875 1 75.81 33 PRO B CA 1
ATOM 5631 C C . PRO B 1 33 ? -6.664 21.219 32.281 1 75.81 33 PRO B C 1
ATOM 5633 O O . PRO B 1 33 ? -5.684 21.984 32.344 1 75.81 33 PRO B O 1
ATOM 5636 N N . ILE B 1 34 ? -6.676 20.016 31.734 1 72.69 34 ILE B N 1
ATOM 5637 C CA . ILE B 1 34 ? -5.434 19.531 31.141 1 72.69 34 ILE B CA 1
ATOM 5638 C C . ILE B 1 34 ? -5.129 20.344 29.875 1 72.69 34 ILE B C 1
ATOM 5640 O O . ILE B 1 34 ? -3.99 20.766 29.656 1 72.69 34 ILE B O 1
ATOM 5644 N N . LEU B 1 35 ? -6.164 20.516 29.234 1 72.75 35 LEU B N 1
ATOM 5645 C CA . LEU B 1 35 ? -6.012 21.281 28 1 72.75 35 LEU B CA 1
ATOM 5646 C C . LEU B 1 35 ? -5.598 22.719 28.312 1 72.75 35 LEU B C 1
ATOM 5648 O O . LEU B 1 35 ? -4.738 23.281 27.625 1 72.75 35 LEU B O 1
ATOM 5652 N N . GLU B 1 36 ? -6.219 23.266 29.312 1 78.38 36 GLU B N 1
ATOM 5653 C CA . GLU B 1 36 ? -5.906 24.641 29.719 1 78.38 36 GLU B CA 1
ATOM 5654 C C . GLU B 1 36 ? -4.465 24.766 30.203 1 78.38 36 GLU B C 1
ATOM 5656 O O . GLU B 1 36 ? -3.766 25.719 29.859 1 78.38 36 GLU B O 1
ATOM 5661 N N . GLN B 1 37 ? -4.105 23.766 30.906 1 75.56 37 GLN B N 1
ATOM 5662 C CA . GLN B 1 37 ? -2.734 23.797 31.391 1 75.56 37 GLN B CA 1
ATOM 5663 C C . GLN B 1 37 ? -1.733 23.672 30.25 1 75.56 37 GLN B C 1
ATOM 5665 O O . GLN B 1 37 ? -0.704 24.359 30.25 1 75.56 37 GLN B O 1
ATOM 5670 N N . GLN B 1 38 ? -2.029 22.844 29.328 1 72.88 38 GLN B N 1
ATOM 5671 C CA . GLN B 1 38 ? -1.159 22.703 28.172 1 72.88 38 GLN B CA 1
ATOM 5672 C C . GLN B 1 38 ? -1.075 24 27.375 1 72.88 38 GLN B C 1
ATOM 5674 O O . GLN B 1 38 ? 0.007 24.391 26.938 1 72.88 38 GLN B O 1
ATOM 5679 N N . TYR B 1 39 ? -2.18 24.656 27.219 1 77.44 39 TYR B N 1
ATOM 5680 C CA . TYR B 1 39 ? -2.227 25.922 26.484 1 77.44 39 TYR B CA 1
ATOM 5681 C C . TYR B 1 39 ? -1.367 26.984 27.172 1 77.44 39 TYR B C 1
ATOM 5683 O O . TYR B 1 39 ? -0.552 27.641 26.531 1 77.44 39 TYR B O 1
ATOM 5691 N N . GLN B 1 40 ? -1.611 27.078 28.422 1 76.31 40 GLN B N 1
ATOM 5692 C CA . GLN B 1 40 ? -0.888 28.094 29.172 1 76.31 40 GLN B CA 1
ATOM 5693 C C . GLN B 1 40 ? 0.615 27.828 29.156 1 76.31 40 GLN B C 1
ATOM 5695 O O . GLN B 1 40 ? 1.414 28.766 29.062 1 76.31 40 GLN B O 1
ATOM 5700 N N . SER B 1 41 ? 0.854 26.531 29.203 1 74.62 41 SER B N 1
ATOM 5701 C CA . SER B 1 41 ? 2.271 26.188 29.156 1 74.62 41 SER B CA 1
ATOM 5702 C C . SER B 1 41 ? 2.891 26.547 27.812 1 74.62 41 SER B C 1
ATOM 5704 O O . SER B 1 41 ? 3.988 27.109 27.766 1 74.62 41 SER B O 1
ATOM 5706 N N . VAL B 1 42 ? 2.188 26.234 26.812 1 71.94 42 VAL B N 1
ATOM 5707 C CA . VAL B 1 42 ? 2.67 26.531 25.469 1 71.94 42 VAL B CA 1
ATOM 5708 C C . VAL B 1 42 ? 2.814 28.047 25.281 1 71.94 42 VAL B C 1
ATOM 5710 O O . VAL B 1 42 ? 3.824 28.516 24.75 1 71.94 42 VAL B O 1
ATOM 5713 N N . GLN B 1 43 ? 1.873 28.844 25.766 1 72.81 43 GLN B N 1
ATOM 5714 C CA . GLN B 1 43 ? 1.912 30.297 25.625 1 72.81 43 GLN B CA 1
ATOM 5715 C C . GLN B 1 43 ? 3.039 30.906 26.453 1 72.81 43 GLN B C 1
ATOM 5717 O O . GLN B 1 43 ? 3.703 31.844 26.016 1 72.81 43 GLN B O 1
ATOM 5722 N N . TRP B 1 44 ? 3.18 30.297 27.531 1 71.69 44 TRP B N 1
ATOM 5723 C CA . TRP B 1 44 ? 4.215 30.766 28.438 1 71.69 44 TRP B CA 1
ATOM 5724 C C . TRP B 1 44 ? 5.598 30.625 27.828 1 71.69 44 TRP B C 1
ATOM 5726 O O . TRP B 1 44 ? 6.43 31.531 27.922 1 71.69 44 TRP B O 1
ATOM 5736 N N . GLU B 1 45 ? 5.738 29.531 27.141 1 67.75 45 GLU B N 1
ATOM 5737 C CA . GLU B 1 45 ? 7.035 29.25 26.531 1 67.75 45 GLU B CA 1
ATOM 5738 C C . GLU B 1 45 ? 7.172 29.969 25.188 1 67.75 45 GLU B C 1
ATOM 5740 O O . GLU B 1 45 ? 8.227 30.531 24.891 1 67.75 45 GLU B O 1
ATOM 5745 N N . LEU B 1 46 ? 6.117 29.922 24.5 1 64.75 46 LEU B N 1
ATOM 5746 C CA . LEU B 1 46 ? 6.117 30.5 23.172 1 64.75 46 LEU B CA 1
ATOM 5747 C C . LEU B 1 46 ? 6.438 31.984 23.203 1 64.75 46 LEU B C 1
ATOM 5749 O O . LEU B 1 46 ? 7.16 32.5 22.344 1 64.75 46 LEU B O 1
ATOM 5753 N N . HIS B 1 47 ? 5.965 32.656 24.188 1 64.06 47 HIS B N 1
ATOM 5754 C CA . HIS B 1 47 ? 6.105 34.094 24.219 1 64.06 47 HIS B CA 1
ATOM 5755 C C . HIS B 1 47 ? 7.191 34.531 25.203 1 64.06 47 HIS B C 1
ATOM 5757 O O . HIS B 1 47 ? 7.312 35.719 25.531 1 64.06 47 HIS B O 1
ATOM 5763 N N . HIS B 1 48 ? 7.984 33.688 25.578 1 66.81 48 HIS B N 1
ATOM 5764 C CA . HIS B 1 48 ? 9.094 33.938 26.484 1 66.81 48 HIS B CA 1
ATOM 5765 C C . HIS B 1 48 ? 8.672 34.875 27.609 1 66.81 48 HIS B C 1
ATOM 5767 O O . HIS B 1 48 ? 9.344 35.875 27.891 1 66.81 48 HIS B O 1
ATOM 5773 N N . VAL B 1 49 ? 7.559 34.594 28.219 1 71.94 49 VAL B N 1
ATOM 5774 C CA . VAL B 1 49 ? 6.906 35.469 29.203 1 71.94 49 VAL B CA 1
ATOM 5775 C C . VAL B 1 49 ? 7.887 35.812 30.312 1 71.94 49 VAL B C 1
ATOM 5777 O O . VAL B 1 49 ? 7.918 36.938 30.797 1 71.94 49 VAL B O 1
ATOM 5780 N N . LYS B 1 50 ? 8.766 34.906 30.641 1 72.19 50 LYS B N 1
ATOM 5781 C CA . LYS B 1 50 ? 9.742 35.188 31.688 1 72.19 50 LYS B CA 1
ATOM 5782 C C . LYS B 1 50 ? 10.688 36.312 31.281 1 72.19 50 LYS B C 1
ATOM 5784 O O . LYS B 1 50 ? 10.977 37.219 32.094 1 72.19 50 LYS B O 1
ATOM 5789 N N . GLN B 1 51 ? 11.078 36.188 30.125 1 72.5 51 GLN B N 1
ATOM 5790 C CA . GLN B 1 51 ? 11.992 37.188 29.625 1 72.5 51 GLN B CA 1
ATOM 5791 C C . GLN B 1 51 ? 11.289 38.562 29.516 1 72.5 51 GLN B C 1
ATOM 5793 O O . GLN B 1 51 ? 11.883 39.594 29.828 1 72.5 51 GLN B O 1
ATOM 5798 N N . ALA B 1 52 ? 10.07 38.469 29.109 1 75.44 52 ALA B N 1
ATOM 5799 C CA . ALA B 1 52 ? 9.305 39.688 28.969 1 75.44 52 ALA B CA 1
ATOM 5800 C C . ALA B 1 52 ? 9.117 40.375 30.328 1 75.44 52 ALA B C 1
ATOM 5802 O O . ALA B 1 52 ? 9.242 41.594 30.453 1 75.44 52 ALA B O 1
ATOM 5803 N N . VAL B 1 53 ? 8.898 39.594 31.312 1 76.06 53 VAL B N 1
ATOM 5804 C CA . VAL B 1 53 ? 8.719 40.125 32.656 1 76.06 53 VAL B CA 1
ATOM 5805 C C . VAL B 1 53 ? 10.023 40.719 33.156 1 76.06 53 VAL B C 1
ATOM 5807 O O . VAL B 1 53 ? 10.039 41.812 33.719 1 76.06 53 VAL B O 1
ATOM 5810 N N . GLY B 1 54 ? 11.055 40.125 32.875 1 73 54 GLY B N 1
ATOM 5811 C CA . GLY B 1 54 ? 12.352 40.625 33.281 1 73 54 GLY B CA 1
ATOM 5812 C C . GLY B 1 54 ? 12.711 41.938 32.594 1 73 54 GLY B C 1
ATOM 5813 O O . GLY B 1 54 ? 13.18 42.875 33.281 1 73 54 GLY B O 1
ATOM 5814 N N . THR B 1 55 ? 12.484 42 31.438 1 73.5 55 THR B N 1
ATOM 5815 C CA . THR B 1 55 ? 12.812 43.219 30.688 1 73.5 55 THR B CA 1
ATOM 5816 C C . THR B 1 55 ? 11.961 44.406 31.156 1 73.5 55 THR B C 1
ATOM 5818 O O . THR B 1 55 ? 12.445 45.531 31.25 1 73.5 55 THR B O 1
ATOM 5821 N N . THR B 1 56 ? 10.789 44.094 31.438 1 75.56 56 THR B N 1
ATOM 5822 C CA . THR B 1 56 ? 9.898 45.156 31.922 1 75.56 56 THR B CA 1
ATOM 5823 C C . THR B 1 56 ? 10.336 45.656 33.281 1 75.56 56 THR B C 1
ATOM 5825 O O . THR B 1 56 ? 10.305 46.844 33.562 1 75.56 56 THR B O 1
ATOM 5828 N N . GLN B 1 57 ? 10.781 44.812 34.094 1 73.88 57 GLN B N 1
ATOM 5829 C CA . GLN B 1 57 ? 11.258 45.188 35.406 1 73.88 57 GLN B CA 1
ATOM 5830 C C . GLN B 1 57 ? 12.5 46.094 35.281 1 73.88 57 GLN B C 1
ATOM 5832 O O . GLN B 1 57 ? 12.641 47.062 36.031 1 73.88 57 GLN B O 1
ATOM 5837 N N . LEU B 1 58 ? 13.25 45.75 34.375 1 73.56 58 LEU B N 1
ATOM 5838 C CA . LEU B 1 58 ? 14.445 46.562 34.156 1 73.56 58 LEU B CA 1
ATOM 5839 C C . LEU B 1 58 ? 14.086 47.938 33.656 1 73.56 58 LEU B C 1
ATOM 5841 O O . LEU B 1 58 ? 14.695 48.938 34.062 1 73.56 58 LEU B O 1
ATOM 5845 N N . LEU B 1 59 ? 13.148 47.938 32.938 1 73.81 59 LEU B N 1
ATOM 5846 C CA . LEU B 1 59 ? 12.703 49.219 32.406 1 73.81 59 LEU B CA 1
ATOM 5847 C C . LEU B 1 59 ? 12.125 50.094 33.531 1 73.81 59 LEU B C 1
ATOM 5849 O O . LEU B 1 59 ? 12.414 51.312 33.594 1 73.81 59 LEU B O 1
ATOM 5853 N N . VAL B 1 60 ? 11.359 49.531 34.344 1 72.88 60 VAL B N 1
ATOM 5854 C CA . VAL B 1 60 ? 10.766 50.281 35.438 1 72.88 60 VAL B CA 1
ATOM 5855 C C . VAL B 1 60 ? 11.859 50.781 36.375 1 72.88 60 VAL B C 1
ATOM 5857 O O . VAL B 1 60 ? 11.805 51.938 36.844 1 72.88 60 VAL B O 1
ATOM 5860 N N . LEU B 1 61 ? 12.836 50.094 36.5 1 72.38 61 LEU B N 1
ATOM 5861 C CA . LEU B 1 61 ? 13.969 50.5 37.312 1 72.38 61 LEU B CA 1
ATOM 5862 C C . LEU B 1 61 ? 14.688 51.688 36.688 1 72.38 61 LEU B C 1
ATOM 5864 O O . LEU B 1 61 ? 15.07 52.625 37.406 1 72.38 61 LEU B O 1
ATOM 5868 N N . CYS B 1 62 ? 14.812 51.656 35.469 1 71.62 62 CYS B N 1
ATOM 5869 C CA . CYS B 1 62 ? 15.477 52.719 34.781 1 71.62 62 CYS B CA 1
ATOM 5870 C C . CYS B 1 62 ? 14.656 54.031 34.844 1 71.62 62 CYS B C 1
ATOM 5872 O O . CYS B 1 62 ? 15.219 55.094 35.062 1 71.62 62 CYS B O 1
ATOM 5874 N N . ILE B 1 63 ? 13.469 53.844 34.812 1 70.44 63 ILE B N 1
ATOM 5875 C CA . ILE B 1 63 ? 12.602 55.031 34.906 1 70.44 63 ILE B CA 1
ATOM 5876 C C . ILE B 1 63 ? 12.688 55.625 36.312 1 70.44 63 ILE B C 1
ATOM 5878 O O . ILE B 1 63 ? 12.758 56.844 36.469 1 70.44 63 ILE B O 1
ATOM 5882 N N . CYS B 1 64 ? 12.68 54.781 37.281 1 68.06 64 CYS B N 1
ATOM 5883 C CA . CYS B 1 64 ? 12.812 55.25 38.656 1 68.06 64 CYS B CA 1
ATOM 5884 C C . CYS B 1 64 ? 14.117 56.031 38.844 1 68.06 64 CYS B C 1
ATOM 5886 O O . CYS B 1 64 ? 14.141 57.062 39.469 1 68.06 64 CYS B O 1
ATOM 5888 N N . LEU B 1 65 ? 15.078 55.594 38.188 1 67.56 65 LEU B N 1
ATOM 5889 C CA . LEU B 1 65 ? 16.375 56.25 38.281 1 67.56 65 LEU B CA 1
ATOM 5890 C C . LEU B 1 65 ? 16.359 57.594 37.625 1 67.56 65 LEU B C 1
ATOM 5892 O O . LEU B 1 65 ? 16.922 58.562 38.156 1 67.56 65 LEU B O 1
ATOM 5896 N N . VAL B 1 66 ? 15.766 57.719 36.594 1 64.88 66 VAL B N 1
ATOM 5897 C CA . VAL B 1 66 ? 15.695 58.969 35.875 1 64.88 66 VAL B CA 1
ATOM 5898 C C . VAL B 1 66 ? 14.883 60 36.656 1 64.88 66 VAL B C 1
ATOM 5900 O O . VAL B 1 66 ? 15.242 61.188 36.719 1 64.88 66 VAL B O 1
ATOM 5903 N N . VAL B 1 67 ? 13.867 59.562 37.156 1 63.22 67 VAL B N 1
ATOM 5904 C CA . VAL B 1 67 ? 13.023 60.438 37.969 1 63.22 67 VAL B CA 1
ATOM 5905 C C . VAL B 1 67 ? 13.789 60.938 39.188 1 63.22 67 VAL B C 1
ATOM 5907 O O . VAL B 1 67 ? 13.703 62.094 39.562 1 63.22 67 VAL B O 1
ATOM 5910 N N . LEU B 1 68 ? 14.523 60.094 39.781 1 62.56 68 LEU B N 1
ATOM 5911 C CA . LEU B 1 68 ? 15.305 60.438 40.938 1 62.56 68 LEU B CA 1
ATOM 5912 C C . LEU B 1 68 ? 16.391 61.469 40.594 1 62.56 68 LEU B C 1
ATOM 5914 O O . LEU B 1 68 ? 16.672 62.375 41.375 1 62.56 68 LEU B O 1
ATOM 5918 N N . LEU B 1 69 ? 16.891 61.344 39.438 1 59.5 69 LEU B N 1
ATOM 5919 C CA . LEU B 1 69 ? 17.984 62.25 39.031 1 59.5 69 LEU B CA 1
ATOM 5920 C C . LEU B 1 69 ? 17.453 63.594 38.562 1 59.5 69 LEU B C 1
ATOM 5922 O O . LEU B 1 69 ? 18.141 64.625 38.625 1 59.5 69 LEU B O 1
ATOM 5926 N N . GLY B 1 70 ? 16.547 63.594 37.875 1 53.19 70 GLY B N 1
ATOM 5927 C CA . GLY B 1 70 ? 16.047 64.812 37.281 1 53.19 70 GLY B CA 1
ATOM 5928 C C . GLY B 1 70 ? 15.414 65.75 38.312 1 53.19 70 GLY B C 1
ATOM 5929 O O . GLY B 1 70 ? 15.43 67 38.125 1 53.19 70 GLY B O 1
ATOM 5930 N N . ASN B 1 71 ? 14.469 65.438 39.094 1 50.94 71 ASN B N 1
ATOM 5931 C CA . ASN B 1 71 ? 13.766 66.438 39.875 1 50.94 71 ASN B CA 1
ATOM 5932 C C . ASN B 1 71 ? 14.406 66.625 41.25 1 50.94 71 ASN B C 1
ATOM 5934 O O . ASN B 1 71 ? 14.57 65.688 42 1 50.94 71 ASN B O 1
ATOM 5938 N N . ASN B 1 72 ? 15.25 67.562 41.344 1 49.84 72 ASN B N 1
ATOM 5939 C CA . ASN B 1 72 ? 15.523 68.188 42.656 1 49.84 72 ASN B CA 1
ATOM 5940 C C . ASN B 1 72 ? 14.336 68.062 43.594 1 49.84 72 ASN B C 1
ATOM 5942 O O . ASN B 1 72 ? 14.492 68.125 44.812 1 49.84 72 ASN B O 1
ATOM 5946 N N . GLU B 1 73 ? 13.203 68.062 43.094 1 46.28 73 GLU B N 1
ATOM 5947 C CA . GLU B 1 73 ? 11.906 68.125 43.75 1 46.28 73 GLU B CA 1
ATOM 5948 C C . GLU B 1 73 ? 11.555 66.812 44.406 1 46.28 73 GLU B C 1
ATOM 5950 O O . GLU B 1 73 ? 10.648 66.75 45.219 1 46.28 73 GLU B O 1
ATOM 5955 N N . PHE B 1 74 ? 12.086 65.688 44 1 48.5 74 PHE B N 1
ATOM 5956 C CA . PHE B 1 74 ? 11.789 64.5 44.719 1 48.5 74 PHE B CA 1
ATOM 5957 C C . PHE B 1 74 ? 12.141 64.625 46.188 1 48.5 74 PHE B C 1
ATOM 5959 O O . PHE B 1 74 ? 11.375 64.188 47.062 1 48.5 74 PHE B O 1
ATOM 5966 N N . LEU B 1 75 ? 13.25 65.188 46.375 1 48.72 75 LEU B N 1
ATOM 5967 C CA . LEU B 1 75 ? 13.617 65.438 47.75 1 48.72 75 LEU B CA 1
ATOM 5968 C C . LEU B 1 75 ? 12.641 66.375 48.406 1 48.72 75 LEU B C 1
ATOM 5970 O O . LEU B 1 75 ? 12.312 66.25 49.594 1 48.72 75 LEU B O 1
ATOM 5974 N N . SER B 1 76 ? 12.25 67.438 47.719 1 50.5 76 SER B N 1
ATOM 5975 C CA . SER B 1 76 ? 11.289 68.375 48.344 1 50.5 76 SER B CA 1
ATOM 5976 C C . SER B 1 76 ? 9.945 67.688 48.562 1 50.5 76 SER B C 1
ATOM 5978 O O . SER B 1 76 ? 9.25 68 49.531 1 50.5 76 SER B O 1
ATOM 5980 N N . ILE B 1 77 ? 9.531 66.875 47.75 1 47.78 77 ILE B N 1
ATOM 5981 C CA . ILE B 1 77 ? 8.273 66.125 47.906 1 47.78 77 ILE B CA 1
ATOM 5982 C C . ILE B 1 77 ? 8.367 65.125 49.062 1 47.78 77 ILE B C 1
ATOM 5984 O O . ILE B 1 77 ? 7.434 65 49.844 1 47.78 77 ILE B O 1
ATOM 5988 N N . ILE B 1 78 ? 9.492 64.5 49.219 1 50.69 78 ILE B N 1
ATOM 5989 C CA . ILE B 1 78 ? 9.688 63.688 50.406 1 50.69 78 ILE B CA 1
ATOM 5990 C C . ILE B 1 78 ? 9.578 64.562 51.656 1 50.69 78 ILE B C 1
ATOM 5992 O O . ILE B 1 78 ? 9.031 64.125 52.688 1 50.69 78 ILE B O 1
ATOM 5996 N N . GLN B 1 79 ? 10.062 65.625 51.562 1 52.44 79 GLN B N 1
ATOM 5997 C CA . GLN B 1 79 ? 10.039 66.5 52.75 1 52.44 79 GLN B CA 1
ATOM 5998 C C . GLN B 1 79 ? 8.672 67.125 52.938 1 52.44 79 GLN B C 1
ATOM 6000 O O . GLN B 1 79 ? 8.266 67.438 54.062 1 52.44 79 GLN B O 1
ATOM 6005 N N . SER B 1 80 ? 8.094 67.688 51.938 1 48.91 80 SER B N 1
ATOM 6006 C CA . SER B 1 80 ? 6.891 68.438 52.188 1 48.91 80 SER B CA 1
ATOM 6007 C C . SER B 1 80 ? 5.66 67.562 52.281 1 48.91 80 SER B C 1
ATOM 6009 O O . SER B 1 80 ? 4.664 67.938 52.906 1 48.91 80 SER B O 1
ATOM 6011 N N . ASN B 1 81 ? 5.262 66.75 51.219 1 48.25 81 ASN B N 1
ATOM 6012 C CA . ASN B 1 81 ? 3.918 66.188 51.031 1 48.25 81 ASN B CA 1
ATOM 6013 C C . ASN B 1 81 ? 3.697 64.938 51.906 1 48.25 81 ASN B C 1
ATOM 6015 O O . ASN B 1 81 ? 4.629 64.188 52.156 1 48.25 81 ASN B O 1
ATOM 6019 N N . SER B 1 82 ? 2.578 65 52.656 1 50.69 82 SER B N 1
ATOM 6020 C CA . SER B 1 82 ? 1.958 63.938 53.469 1 50.69 82 SER B CA 1
ATOM 6021 C C . SER B 1 82 ? 2.049 62.594 52.781 1 50.69 82 SER B C 1
ATOM 6023 O O . SER B 1 82 ? 1.826 61.562 53.406 1 50.69 82 SER B O 1
ATOM 6025 N N . LEU B 1 83 ? 2.207 62.562 51.562 1 49.56 83 LEU B N 1
ATOM 6026 C CA . LEU B 1 83 ? 2.182 61.281 50.844 1 49.56 83 LEU B CA 1
ATOM 6027 C C . LEU B 1 83 ? 3.594 60.75 50.656 1 49.56 83 LEU B C 1
ATOM 6029 O O . LEU B 1 83 ? 3.799 59.812 49.875 1 49.56 83 LEU B O 1
ATOM 6033 N N . ALA B 1 84 ? 4.531 61.312 51.281 1 53.78 84 ALA B N 1
ATOM 6034 C CA . ALA B 1 84 ? 5.914 60.844 51.25 1 53.78 84 ALA B CA 1
ATOM 6035 C C . ALA B 1 84 ? 5.996 59.344 51.625 1 53.78 84 ALA B C 1
ATOM 6037 O O . ALA B 1 84 ? 6.84 58.625 51.094 1 53.78 84 ALA B O 1
ATOM 6038 N N . TRP B 1 85 ? 5.129 59 52.469 1 55.88 85 TRP B N 1
ATOM 6039 C CA . TRP B 1 85 ? 5.113 57.625 52.906 1 55.88 85 TRP B CA 1
ATOM 6040 C C . TRP B 1 85 ? 4.703 56.688 51.75 1 55.88 85 TRP B C 1
ATOM 6042 O O . TRP B 1 85 ? 5.133 55.531 51.688 1 55.88 85 TRP B O 1
ATOM 6052 N N . THR B 1 86 ? 3.963 57.156 50.812 1 55.22 86 THR B N 1
ATOM 6053 C CA . THR B 1 86 ? 3.531 56.312 49.719 1 55.22 86 THR B CA 1
ATOM 6054 C C . THR B 1 86 ? 4.703 56 48.781 1 55.22 86 THR B C 1
ATOM 6056 O O . THR B 1 86 ? 4.781 54.906 48.25 1 55.22 86 THR B O 1
ATOM 6059 N N . ILE B 1 87 ? 5.562 56.875 48.75 1 55.84 87 ILE B N 1
ATOM 6060 C CA . ILE B 1 87 ? 6.746 56.625 47.938 1 55.84 87 ILE B CA 1
ATOM 6061 C C . ILE B 1 87 ? 7.66 55.625 48.594 1 55.84 87 ILE B C 1
ATOM 6063 O O . ILE B 1 87 ? 8.227 54.75 47.938 1 55.84 87 ILE B O 1
ATOM 6067 N N . GLN B 1 88 ? 7.746 55.812 49.938 1 52.5 88 GLN B N 1
ATOM 6068 C CA . GLN B 1 88 ? 8.539 54.844 50.656 1 52.5 88 GLN B CA 1
ATOM 6069 C C . GLN B 1 88 ? 7.93 53.438 50.594 1 52.5 88 GLN B C 1
ATOM 6071 O O . GLN B 1 88 ? 8.641 52.469 50.375 1 52.5 88 GLN B O 1
ATOM 6076 N N . VAL B 1 89 ? 6.684 53.406 50.594 1 57.03 89 VAL B N 1
ATOM 6077 C CA . VAL B 1 89 ? 5.992 52.125 50.5 1 57.03 89 VAL B CA 1
ATOM 6078 C C . VAL B 1 89 ? 6.059 51.594 49.094 1 57.03 89 VAL B C 1
ATOM 6080 O O . VAL B 1 89 ? 6.293 50.375 48.875 1 57.03 89 VAL B O 1
ATOM 6083 N N . GLY B 1 90 ? 5.918 52.438 48.156 1 57.94 90 GLY B N 1
ATOM 6084 C CA . GLY B 1 90 ? 6.039 52 46.781 1 57.94 90 GLY B CA 1
ATOM 6085 C C . GLY B 1 90 ? 7.426 51.469 46.438 1 57.94 90 GLY B C 1
ATOM 6086 O O . GLY B 1 90 ? 7.57 50.469 45.781 1 57.94 90 GLY B O 1
ATOM 6087 N N . GLY B 1 91 ? 8.367 52.188 46.938 1 56.47 91 GLY B N 1
ATOM 6088 C CA . GLY B 1 91 ? 9.734 51.75 46.781 1 56.47 91 GLY B CA 1
ATOM 6089 C C . GLY B 1 91 ? 10.016 50.406 47.438 1 56.47 91 GLY B C 1
ATOM 6090 O O . GLY B 1 91 ? 10.664 49.531 46.844 1 56.47 91 GLY B O 1
ATOM 6091 N N . ALA B 1 92 ? 9.562 50.25 48.594 1 57.16 92 ALA B N 1
ATOM 6092 C CA . ALA B 1 92 ? 9.75 48.969 49.312 1 57.16 92 ALA B CA 1
ATOM 6093 C C . ALA B 1 92 ? 9.047 47.844 48.562 1 57.16 92 ALA B C 1
ATOM 6095 O O . ALA B 1 92 ? 9.602 46.75 48.438 1 57.16 92 ALA B O 1
ATOM 6096 N N . LEU B 1 93 ? 7.957 48.094 48.031 1 58.28 93 LEU B N 1
ATOM 6097 C CA . LEU B 1 93 ? 7.219 47.062 47.281 1 58.28 93 LEU B CA 1
ATOM 6098 C C . LEU B 1 93 ? 7.965 46.656 46.031 1 58.28 93 LEU B C 1
ATOM 6100 O O . LEU B 1 93 ? 8.008 45.5 45.656 1 58.28 93 LEU B O 1
ATOM 6104 N N . GLN B 1 94 ? 8.648 47.531 45.5 1 58.69 94 GLN B N 1
ATOM 6105 C CA . GLN B 1 94 ? 9.406 47.219 44.312 1 58.69 94 GLN B CA 1
ATOM 6106 C C . GLN B 1 94 ? 10.617 46.344 44.594 1 58.69 94 GLN B C 1
ATOM 6108 O O . GLN B 1 94 ? 10.945 45.438 43.844 1 58.69 94 GLN B O 1
ATOM 6113 N N . ILE B 1 95 ? 11.195 46.75 45.656 1 62 95 ILE B N 1
ATOM 6114 C CA . ILE B 1 95 ? 12.312 45.906 46.062 1 62 95 ILE B CA 1
ATOM 6115 C C . ILE B 1 95 ? 11.836 44.469 46.281 1 62 95 ILE B C 1
ATOM 6117 O O . ILE B 1 95 ? 12.492 43.531 45.875 1 62 95 ILE B O 1
ATOM 6121 N N . PHE B 1 96 ? 10.719 44.344 46.781 1 60.53 96 PHE B N 1
ATOM 6122 C CA . PHE B 1 96 ? 10.18 43.031 47.031 1 60.53 96 PHE B CA 1
ATOM 6123 C C . PHE B 1 96 ? 9.805 42.344 45.719 1 60.53 96 PHE B C 1
ATOM 6125 O O . PHE B 1 96 ? 10.023 41.125 45.531 1 60.53 96 PHE B O 1
ATOM 6132 N N . VAL B 1 97 ? 9.32 43.031 44.812 1 62.47 97 VAL B N 1
ATOM 6133 C CA . VAL B 1 97 ? 8.938 42.5 43.5 1 62.47 97 VAL B CA 1
ATOM 6134 C C . VAL B 1 97 ? 10.18 42 42.781 1 62.47 97 VAL B C 1
ATOM 6136 O O . VAL B 1 97 ? 10.18 40.906 42.219 1 62.47 97 VAL B O 1
ATOM 6139 N N . TRP B 1 98 ? 11.227 42.688 42.938 1 61.16 98 TRP B N 1
ATOM 6140 C CA . TRP B 1 98 ? 12.469 42.312 42.281 1 61.16 98 TRP B CA 1
ATOM 6141 C C . TRP B 1 98 ? 13.109 41.125 42.969 1 61.16 98 TRP B C 1
ATOM 6143 O O . TRP B 1 98 ? 13.641 40.219 42.281 1 61.16 98 TRP B O 1
ATOM 6153 N N . ALA B 1 99 ? 13.008 41.188 44.156 1 61.16 99 ALA B N 1
ATOM 6154 C CA . ALA B 1 99 ? 13.523 40.062 44.875 1 61.16 99 ALA B CA 1
ATOM 6155 C C . ALA B 1 99 ? 12.742 38.781 44.562 1 61.16 99 ALA B C 1
ATOM 6157 O O . ALA B 1 99 ? 13.328 37.719 44.344 1 61.16 99 ALA B O 1
ATOM 6158 N N . ALA B 1 100 ? 11.516 38.969 44.344 1 58.12 100 ALA B N 1
ATOM 6159 C CA . ALA B 1 100 ? 10.688 37.812 44 1 58.12 100 ALA B CA 1
ATOM 6160 C C . ALA B 1 100 ? 10.977 37.312 42.594 1 58.12 100 ALA B C 1
ATOM 6162 O O . ALA B 1 100 ? 11.055 36.125 42.344 1 58.12 100 ALA B O 1
ATOM 6163 N N . PHE B 1 101 ? 11.141 38.219 41.719 1 58.59 101 PHE B N 1
ATOM 6164 C CA . PHE B 1 101 ? 11.492 37.844 40.375 1 58.59 101 PHE B CA 1
ATOM 6165 C C . PHE B 1 101 ? 12.836 37.125 40.312 1 58.59 101 PHE B C 1
ATOM 6167 O O . PHE B 1 101 ? 12.984 36.125 39.625 1 58.59 101 PHE B O 1
ATOM 6174 N N . ALA B 1 102 ? 13.797 37.625 40.969 1 56.28 102 ALA B N 1
ATOM 6175 C CA . ALA B 1 102 ? 15.125 37.031 40.969 1 56.28 102 ALA B CA 1
ATOM 6176 C C . ALA B 1 102 ? 15.062 35.594 41.531 1 56.28 102 ALA B C 1
ATOM 6178 O O . ALA B 1 102 ? 15.758 34.719 41.031 1 56.28 102 ALA B O 1
ATOM 6179 N N . VAL B 1 103 ? 14.352 35.344 42.5 1 52.91 103 VAL B N 1
ATOM 6180 C CA . VAL B 1 103 ? 14.242 34.031 43.062 1 52.91 103 VAL B CA 1
ATOM 6181 C C . VAL B 1 103 ? 13.539 33.062 42.094 1 52.91 103 VAL B C 1
ATOM 6183 O O . VAL B 1 103 ? 13.859 31.891 42.031 1 52.91 103 VAL B O 1
ATOM 6186 N N . LEU B 1 104 ? 12.656 33.594 41.375 1 51.12 104 LEU B N 1
ATOM 6187 C CA . LEU B 1 104 ? 11.805 32.781 40.531 1 51.12 104 LEU B CA 1
ATOM 6188 C C . LEU B 1 104 ? 12.539 32.406 39.25 1 51.12 104 LEU B C 1
ATOM 6190 O O . LEU B 1 104 ? 12.156 31.438 38.562 1 51.12 104 LEU B O 1
ATOM 6194 N N . LEU B 1 105 ? 13.383 33.219 38.719 1 50.25 105 LEU B N 1
ATOM 6195 C CA . LEU B 1 105 ? 14.211 32.781 37.594 1 50.25 105 LEU B CA 1
ATOM 6196 C C . LEU B 1 105 ? 14.93 31.484 37.938 1 50.25 105 LEU B C 1
ATOM 6198 O O . LEU B 1 105 ? 15.391 30.781 37.031 1 50.25 105 LEU B O 1
ATOM 6202 N N . ILE B 1 106 ? 15.266 31.25 39.094 1 47.62 106 ILE B N 1
ATOM 6203 C CA . ILE B 1 106 ? 16.109 30.094 39.375 1 47.62 106 ILE B CA 1
ATOM 6204 C C . ILE B 1 106 ? 15.32 28.812 39.188 1 47.62 106 ILE B C 1
ATOM 6206 O O . ILE B 1 106 ? 15.805 27.859 38.562 1 47.62 106 ILE B O 1
ATOM 6210 N N . PRO B 1 107 ? 14.336 28.406 40.125 1 46.41 107 PRO B N 1
ATOM 6211 C CA . PRO B 1 107 ? 13.898 27 40.062 1 46.41 107 PRO B CA 1
ATOM 6212 C C . PRO B 1 107 ? 12.828 26.766 39 1 46.41 107 PRO B C 1
ATOM 6214 O O . PRO B 1 107 ? 11.969 27.625 38.75 1 46.41 107 PRO B O 1
ATOM 6217 N N . GLN B 1 108 ? 13.062 26.031 38 1 51.03 108 GLN B N 1
ATOM 6218 C CA . GLN B 1 108 ? 12.266 25.469 36.938 1 51.03 108 GLN B CA 1
ATOM 6219 C C . GLN B 1 108 ? 10.891 25.047 37.406 1 51.03 108 GLN B C 1
ATOM 6221 O O . GLN B 1 108 ? 10.609 23.844 37.5 1 51.03 108 GLN B O 1
ATOM 6226 N N . LYS B 1 109 ? 10.164 25.781 38.344 1 54.97 109 LYS B N 1
ATOM 6227 C CA . LYS B 1 109 ? 8.977 25.281 39.031 1 54.97 109 LYS B CA 1
ATOM 6228 C C . LYS B 1 109 ? 7.762 25.297 38.125 1 54.97 109 LYS B C 1
ATOM 6230 O O . LYS B 1 109 ? 7.824 25.812 37 1 54.97 109 LYS B O 1
ATOM 6235 N N . ARG B 1 110 ? 6.453 24.969 38.781 1 65.19 110 ARG B N 1
ATOM 6236 C CA . ARG B 1 110 ? 5.102 24.719 38.312 1 65.19 110 ARG B CA 1
ATOM 6237 C C . ARG B 1 110 ? 4.512 25.953 37.656 1 65.19 110 ARG B C 1
ATOM 6239 O O . ARG B 1 110 ? 4.625 27.062 38.188 1 65.19 110 ARG B O 1
ATOM 6246 N N . LEU B 1 111 ? 4.023 25.922 36.5 1 71.75 111 LEU B N 1
ATOM 6247 C CA . LEU B 1 111 ? 3.426 26.984 35.688 1 71.75 111 LEU B CA 1
ATOM 6248 C C . LEU B 1 111 ? 2.461 27.812 36.531 1 71.75 111 LEU B C 1
ATOM 6250 O O . LEU B 1 111 ? 2.393 29.031 36.375 1 71.75 111 LEU B O 1
ATOM 6254 N N . THR B 1 112 ? 1.864 27.234 37.469 1 74.69 112 THR B N 1
ATOM 6255 C CA . THR B 1 112 ? 0.874 27.922 38.281 1 74.69 112 THR B CA 1
ATOM 6256 C C . THR B 1 112 ? 1.544 28.953 39.219 1 74.69 112 THR B C 1
ATOM 6258 O O . THR B 1 112 ? 1.031 30.047 39.406 1 74.69 112 THR B O 1
ATOM 6261 N N . LEU B 1 113 ? 2.58 28.625 39.781 1 74.44 113 LEU B N 1
ATOM 6262 C CA . LEU B 1 113 ? 3.307 29.531 40.656 1 74.44 113 LEU B CA 1
ATOM 6263 C C . LEU B 1 113 ? 3.83 30.734 39.906 1 74.44 113 LEU B C 1
ATOM 6265 O O . LEU B 1 113 ? 3.75 31.875 40.375 1 74.44 113 LEU B O 1
ATOM 6269 N N . TRP B 1 114 ? 4.262 30.469 38.781 1 74.69 114 TRP B N 1
ATOM 6270 C CA . TRP B 1 114 ? 4.789 31.547 37.938 1 74.69 114 TRP B CA 1
ATOM 6271 C C . TRP B 1 114 ? 3.684 32.531 37.531 1 74.69 114 TRP B C 1
ATOM 6273 O O . TRP B 1 114 ? 3.902 33.719 37.469 1 74.69 114 TRP B O 1
ATOM 6283 N N . ARG B 1 115 ? 2.596 32.062 37.406 1 76.75 115 ARG B N 1
ATOM 6284 C CA . ARG B 1 115 ? 1.479 32.938 37.031 1 76.75 115 ARG B CA 1
ATOM 6285 C C . ARG B 1 115 ? 1.063 33.844 38.188 1 76.75 115 ARG B C 1
ATOM 6287 O O . ARG B 1 115 ? 0.746 35 37.969 1 76.75 115 ARG B O 1
ATOM 6294 N N . VAL B 1 116 ? 1.143 33.344 39.312 1 76.19 116 VAL B N 1
ATOM 6295 C CA . VAL B 1 116 ? 0.796 34.125 40.5 1 76.19 116 VAL B CA 1
ATOM 6296 C C . VAL B 1 116 ? 1.833 35.25 40.688 1 76.19 116 VAL B C 1
ATOM 6298 O O . VAL B 1 116 ? 1.479 36.375 40.938 1 76.19 116 VAL B O 1
ATOM 6301 N N . ILE B 1 117 ? 3.029 34.844 40.531 1 75.5 117 ILE B N 1
ATOM 6302 C CA . ILE B 1 117 ? 4.105 35.844 40.688 1 75.5 117 ILE B CA 1
ATOM 6303 C C . ILE B 1 117 ? 3.977 36.938 39.625 1 75.5 117 ILE B C 1
ATOM 6305 O O . ILE B 1 117 ? 4.137 38.094 39.938 1 75.5 117 ILE B O 1
ATOM 6309 N N . ARG B 1 118 ? 3.688 36.562 38.5 1 78.88 118 ARG B N 1
ATOM 6310 C CA . ARG B 1 118 ? 3.51 37.5 37.406 1 78.88 118 ARG B CA 1
ATOM 6311 C C . ARG B 1 118 ? 2.402 38.5 37.75 1 78.88 118 ARG B C 1
ATOM 6313 O O . ARG B 1 118 ? 2.561 39.719 37.531 1 78.88 118 ARG B O 1
ATOM 6320 N N . ALA B 1 119 ? 1.372 37.938 38.281 1 77.44 119 ALA B N 1
ATOM 6321 C CA . ALA B 1 119 ? 0.253 38.812 38.625 1 77.44 119 ALA B CA 1
ATOM 6322 C C . ALA B 1 119 ? 0.652 39.812 39.719 1 77.44 119 ALA B C 1
ATOM 6324 O O . ALA B 1 119 ? 0.33 41 39.656 1 77.44 119 ALA B O 1
ATOM 6325 N N . PHE B 1 120 ? 1.381 39.312 40.625 1 76.88 120 PHE B N 1
ATOM 6326 C CA . PHE B 1 120 ? 1.847 40.156 41.719 1 76.88 120 PHE B CA 1
ATOM 6327 C C . PHE B 1 120 ? 2.787 41.25 41.188 1 76.88 120 PHE B C 1
ATOM 6329 O O . PHE B 1 120 ? 2.67 42.406 41.562 1 76.88 120 PHE B O 1
ATOM 6336 N N . LEU B 1 121 ? 3.668 40.844 40.344 1 77.5 121 LEU B N 1
ATOM 6337 C CA . LEU B 1 121 ? 4.625 41.781 39.781 1 77.5 121 LEU B CA 1
ATOM 6338 C C . LEU B 1 121 ? 3.914 42.812 38.938 1 77.5 121 LEU B C 1
ATOM 6340 O O . LEU B 1 121 ? 4.305 44 38.938 1 77.5 121 LEU B O 1
ATOM 6344 N N . ALA B 1 122 ? 2.898 42.375 38.312 1 80.25 122 ALA B N 1
ATOM 6345 C CA . ALA B 1 122 ? 2.146 43.312 37.469 1 80.25 122 ALA B CA 1
ATOM 6346 C C . ALA B 1 122 ? 1.463 44.375 38.344 1 80.25 122 ALA B C 1
ATOM 6348 O O . ALA B 1 122 ? 1.524 45.562 38.031 1 80.25 122 ALA B O 1
ATOM 6349 N N . ILE B 1 123 ? 0.921 44 39.438 1 76.69 123 ILE B N 1
ATOM 6350 C CA . ILE B 1 123 ? 0.229 44.906 40.344 1 76.69 123 ILE B CA 1
ATOM 6351 C C . ILE B 1 123 ? 1.239 45.844 41 1 76.69 123 ILE B C 1
ATOM 6353 O O . ILE B 1 123 ? 1.012 47.062 41.062 1 76.69 123 ILE B O 1
ATOM 6357 N N . ALA B 1 124 ? 2.33 45.312 41.312 1 74.5 124 ALA B N 1
ATOM 6358 C CA . ALA B 1 124 ? 3.375 46.094 41.969 1 74.5 124 ALA B CA 1
ATOM 6359 C C . ALA B 1 124 ? 3.939 47.156 41 1 74.5 124 ALA B C 1
ATOM 6361 O O . ALA B 1 124 ? 4.16 48.312 41.375 1 74.5 124 ALA B O 1
ATOM 6362 N N . ASN B 1 125 ? 4.152 46.688 39.875 1 75.62 125 ASN B N 1
ATOM 6363 C CA . ASN B 1 125 ? 4.672 47.594 38.875 1 75.62 125 ASN B CA 1
ATOM 6364 C C . ASN B 1 125 ? 3.668 48.688 38.562 1 75.62 125 ASN B C 1
ATOM 6366 O O . ASN B 1 125 ? 4.047 49.875 38.406 1 75.62 125 ASN B O 1
ATOM 6370 N N . LEU B 1 126 ? 2.475 48.312 38.531 1 77.06 126 LEU B N 1
ATOM 6371 C CA . LEU B 1 126 ? 1.444 49.312 38.25 1 77.06 126 LEU B CA 1
ATOM 6372 C C . LEU B 1 126 ? 1.354 50.312 39.375 1 77.06 126 LEU B C 1
ATOM 6374 O O . LEU B 1 126 ? 1.214 51.531 39.125 1 77.06 126 LEU B O 1
ATOM 6378 N N . PHE B 1 127 ? 1.497 49.844 40.562 1 75.19 127 PHE B N 1
ATOM 6379 C CA . PHE B 1 127 ? 1.471 50.75 41.719 1 75.19 127 PHE B CA 1
ATOM 6380 C C . PHE B 1 127 ? 2.652 51.719 41.688 1 75.19 127 PHE B C 1
ATOM 6382 O O . PHE B 1 127 ? 2.494 52.906 41.938 1 75.19 127 PHE B O 1
ATOM 6389 N N . LEU B 1 128 ? 3.721 51.188 41.312 1 72 128 LEU B N 1
ATOM 6390 C CA . LEU B 1 128 ? 4.922 52 41.281 1 72 128 LEU B CA 1
ATOM 6391 C C . LEU B 1 128 ? 4.809 53.062 40.188 1 72 128 LEU B C 1
ATOM 6393 O O . LEU B 1 128 ? 5.195 54.219 40.375 1 72 128 LEU B O 1
ATOM 6397 N N . VAL B 1 129 ? 4.289 52.594 39.188 1 73.5 129 VAL B N 1
ATOM 6398 C CA . VAL B 1 129 ? 4.133 53.531 38.062 1 73.5 129 VAL B CA 1
ATOM 6399 C C . VAL B 1 129 ? 3.098 54.594 38.438 1 73.5 129 VAL B C 1
ATOM 6401 O O . VAL B 1 129 ? 3.268 55.781 38.094 1 73.5 129 VAL B O 1
ATOM 6404 N N . GLU B 1 130 ? 2.131 54.188 39.156 1 72.75 130 GLU B N 1
ATOM 6405 C CA . GLU B 1 130 ? 1.135 55.125 39.625 1 72.75 130 GLU B CA 1
ATOM 6406 C C . GLU B 1 130 ? 1.756 56.156 40.594 1 72.75 130 GLU B C 1
ATOM 6408 O O . GLU B 1 130 ? 1.488 57.344 40.469 1 72.75 130 GLU B O 1
ATOM 6413 N N . LEU B 1 131 ? 2.578 55.719 41.406 1 69.81 131 LEU B N 1
ATOM 6414 C CA . LEU B 1 131 ? 3.264 56.594 42.344 1 69.81 131 LEU B CA 1
ATOM 6415 C C . LEU B 1 131 ? 4.195 57.562 41.625 1 69.81 131 LEU B C 1
ATOM 6417 O O . LEU B 1 131 ? 4.238 58.75 41.938 1 69.81 131 LEU B O 1
ATOM 6421 N N . LEU B 1 132 ? 4.836 57.031 40.688 1 68.44 132 LEU B N 1
ATOM 6422 C CA . LEU B 1 132 ? 5.77 57.844 39.938 1 68.44 132 LEU B CA 1
ATOM 6423 C C . LEU B 1 132 ? 5.027 58.938 39.156 1 68.44 132 LEU B C 1
ATOM 6425 O O . LEU B 1 132 ? 5.473 60.094 39.094 1 68.44 132 LEU B O 1
ATOM 6429 N N . VAL B 1 133 ? 3.908 58.562 38.656 1 70.38 133 VAL B N 1
ATOM 6430 C CA . VAL B 1 133 ? 3.104 59.5 37.875 1 70.38 133 VAL B CA 1
ATOM 6431 C C . VAL B 1 133 ? 2.551 60.562 38.812 1 70.38 133 VAL B C 1
ATOM 6433 O O . VAL B 1 133 ? 2.535 61.75 38.438 1 70.38 133 VAL B O 1
ATOM 6436 N N . TYR B 1 134 ? 2.213 60.219 39.938 1 68.69 134 TYR B N 1
ATOM 6437 C CA . TYR B 1 134 ? 1.653 61.125 40.906 1 68.69 134 TYR B CA 1
ATOM 6438 C C . TYR B 1 134 ? 2.727 62.094 41.438 1 68.69 134 TYR B C 1
ATOM 6440 O O . TYR B 1 134 ? 2.533 63.312 41.438 1 68.69 134 TYR B O 1
ATOM 6448 N N . VAL B 1 135 ? 3.83 61.5 41.781 1 63.56 135 VAL B N 1
ATOM 6449 C CA . VAL B 1 135 ? 4.891 62.312 42.406 1 63.56 135 VAL B CA 1
ATOM 6450 C C . VAL B 1 135 ? 5.48 63.25 41.344 1 63.56 135 VAL B C 1
ATOM 6452 O O . VAL B 1 135 ? 5.84 64.375 41.688 1 63.56 135 VAL B O 1
ATOM 6455 N N . ALA B 1 136 ? 5.504 62.781 40.219 1 60.72 136 ALA B N 1
ATOM 6456 C CA . ALA B 1 136 ? 6.098 63.594 39.156 1 60.72 136 ALA B CA 1
ATOM 6457 C C . ALA B 1 136 ? 5.051 64.5 38.531 1 60.72 136 ALA B C 1
ATOM 6459 O O . ALA B 1 136 ? 5.359 65.25 37.594 1 60.72 136 ALA B O 1
ATOM 6460 N N . ASN B 1 137 ? 3.775 64.438 39.125 1 66.19 137 ASN B N 1
ATOM 6461 C CA . ASN B 1 137 ? 2.67 65.25 38.625 1 66.19 137 ASN B CA 1
ATOM 6462 C C . ASN B 1 137 ? 2.484 65.062 37.125 1 66.19 137 ASN B C 1
ATOM 6464 O O . ASN B 1 137 ? 2.42 66 36.375 1 66.19 137 ASN B O 1
ATOM 6468 N N . GLN B 1 138 ? 2.572 63.75 36.844 1 65.94 138 GLN B N 1
ATOM 6469 C CA . GLN B 1 138 ? 2.383 63.406 35.438 1 65.94 138 GLN B CA 1
ATOM 6470 C C . GLN B 1 138 ? 0.932 63.031 35.156 1 65.94 138 GLN B C 1
ATOM 6472 O O . GLN B 1 138 ? 0.145 62.844 36.094 1 65.94 138 GLN B O 1
ATOM 6477 N N . GLU B 1 139 ? 0.619 62.844 33.875 1 67.88 139 GLU B N 1
ATOM 6478 C CA . GLU B 1 139 ? -0.746 62.531 33.469 1 67.88 139 GLU B CA 1
ATOM 6479 C C . GLU B 1 139 ? -1.087 61.062 33.75 1 67.88 139 GLU B C 1
ATOM 6481 O O . GLU B 1 139 ? -0.316 60.156 33.438 1 67.88 139 GLU B O 1
ATOM 6486 N N . PRO B 1 140 ? -2.17 60.812 34.312 1 72.06 140 PRO B N 1
ATOM 6487 C CA . PRO B 1 140 ? -2.527 59.469 34.781 1 72.06 140 PRO B CA 1
ATOM 6488 C C . PRO B 1 140 ? -2.764 58.5 33.625 1 72.06 140 PRO B C 1
ATOM 6490 O O . PRO B 1 140 ? -2.697 57.281 33.812 1 72.06 140 PRO B O 1
ATOM 6493 N N . PHE B 1 141 ? -2.947 59 32.406 1 75 141 PHE B N 1
ATOM 6494 C CA . PHE B 1 141 ? -3.211 58.125 31.281 1 75 141 PHE B CA 1
ATOM 6495 C C . PHE B 1 141 ? -1.974 57.312 30.938 1 75 141 PHE B C 1
ATOM 6497 O O . PHE B 1 141 ? -2.074 56.281 30.281 1 75 141 PHE B O 1
ATOM 6504 N N . LEU B 1 142 ? -0.84 57.75 31.406 1 72.06 142 LEU B N 1
ATOM 6505 C CA . LEU B 1 142 ? 0.397 57 31.219 1 72.06 142 LEU B CA 1
ATOM 6506 C C . LEU B 1 142 ? 0.316 55.656 31.922 1 72.06 142 LEU B C 1
ATOM 6508 O O . LEU B 1 142 ? 0.931 54.688 31.484 1 72.06 142 LEU B O 1
ATOM 6512 N N . ILE B 1 143 ? -0.473 55.656 32.906 1 76.75 143 ILE B N 1
ATOM 6513 C CA . ILE B 1 143 ? -0.65 54.406 33.656 1 76.75 143 ILE B CA 1
ATOM 6514 C C . ILE B 1 143 ? -1.366 53.375 32.812 1 76.75 143 ILE B C 1
ATOM 6516 O O . ILE B 1 143 ? -0.982 52.219 32.781 1 76.75 143 ILE B O 1
ATOM 6520 N N . SER B 1 144 ? -2.316 53.875 32.062 1 78.44 144 SER B N 1
ATOM 6521 C CA . SER B 1 144 ? -3.062 52.969 31.188 1 78.44 144 SER B CA 1
ATOM 6522 C C . SER B 1 144 ? -2.178 52.438 30.078 1 78.44 144 SER B C 1
ATOM 6524 O O . SER B 1 144 ? -2.273 51.25 29.719 1 78.44 144 SER B O 1
ATOM 6526 N N . LEU B 1 145 ? -1.391 53.25 29.547 1 74.69 145 LEU B N 1
ATOM 6527 C CA . LEU B 1 145 ? -0.484 52.812 28.5 1 74.69 145 LEU B CA 1
ATOM 6528 C C . LEU B 1 145 ? 0.479 51.75 29.016 1 74.69 145 LEU B C 1
ATOM 6530 O O . LEU B 1 145 ? 0.758 50.781 28.312 1 74.69 145 LEU B O 1
ATOM 6534 N N . TYR B 1 146 ? 0.981 51.938 30.109 1 77.62 146 TYR B N 1
ATOM 6535 C CA . TYR B 1 146 ? 1.893 50.969 30.703 1 77.62 146 TYR B CA 1
ATOM 6536 C C . TYR B 1 146 ? 1.181 49.656 30.969 1 77.62 146 TYR B C 1
ATOM 6538 O O . TYR B 1 146 ? 1.734 48.594 30.719 1 77.62 146 TYR B O 1
ATOM 6546 N N . MET B 1 147 ? -0.014 49.75 31.438 1 81.5 147 MET B N 1
ATOM 6547 C CA . MET B 1 147 ? -0.787 48.531 31.719 1 81.5 147 MET B CA 1
ATOM 6548 C C . MET B 1 147 ? -1.025 47.719 30.438 1 81.5 147 MET B C 1
ATOM 6550 O O . MET B 1 147 ? -0.912 46.5 30.453 1 81.5 147 MET B O 1
ATOM 6554 N N . VAL B 1 148 ? -1.326 48.406 29.453 1 78.25 148 VAL B N 1
ATOM 6555 C CA . VAL B 1 148 ? -1.562 47.75 28.172 1 78.25 148 VAL B CA 1
ATOM 6556 C C . VAL B 1 148 ? -0.274 47.094 27.688 1 78.25 148 VAL B C 1
ATOM 6558 O O . VAL B 1 148 ? -0.293 45.938 27.219 1 78.25 148 VAL B O 1
ATOM 6561 N N . ALA B 1 149 ? 0.77 47.781 27.828 1 75.88 149 ALA B N 1
ATOM 6562 C CA . ALA B 1 149 ? 2.061 47.219 27.438 1 75.88 149 ALA B CA 1
ATOM 6563 C C . ALA B 1 149 ? 2.387 45.969 28.234 1 75.88 149 ALA B C 1
ATOM 6565 O O . ALA B 1 149 ? 2.877 45 27.688 1 75.88 149 ALA B O 1
ATOM 6566 N N . LEU B 1 150 ? 2.066 46.031 29.484 1 80 150 LEU B N 1
ATOM 6567 C CA . LEU B 1 150 ? 2.305 44.875 30.328 1 80 150 LEU B CA 1
ATOM 6568 C C . LEU B 1 150 ? 1.435 43.688 29.906 1 80 150 LEU B C 1
ATOM 6570 O O . LEU B 1 150 ? 1.922 42.562 29.797 1 80 150 LEU B O 1
ATOM 6574 N N . ALA B 1 151 ? 0.217 43.969 29.719 1 80.19 151 ALA B N 1
ATOM 6575 C CA . ALA B 1 151 ? -0.729 42.906 29.375 1 80.19 151 ALA B CA 1
ATOM 6576 C C . ALA B 1 151 ? -0.338 42.219 28.062 1 80.19 151 ALA B C 1
ATOM 6578 O O . ALA B 1 151 ? -0.425 41 27.953 1 80.19 151 ALA B O 1
ATOM 6579 N N . LEU B 1 152 ? 0.108 42.969 27.234 1 75.44 152 LEU B N 1
ATOM 6580 C CA . LEU B 1 152 ? 0.472 42.438 25.922 1 75.44 152 LEU B CA 1
ATOM 6581 C C . LEU B 1 152 ? 1.804 41.688 26 1 75.44 152 LEU B C 1
ATOM 6583 O O . LEU B 1 152 ? 1.923 40.594 25.5 1 75.44 152 LEU B O 1
ATOM 6587 N N . ALA B 1 153 ? 2.734 42.281 26.641 1 74.94 153 ALA B N 1
ATOM 6588 C CA . ALA B 1 153 ? 4.074 41.719 26.688 1 74.94 153 ALA B CA 1
ATOM 6589 C C . ALA B 1 153 ? 4.109 40.469 27.578 1 74.94 153 ALA B C 1
ATOM 6591 O O . ALA B 1 153 ? 4.836 39.531 27.281 1 74.94 153 ALA B O 1
ATOM 6592 N N . TRP B 1 154 ? 3.293 40.594 28.562 1 79 154 TRP B N 1
ATOM 6593 C CA . TRP B 1 154 ? 3.34 39.5 29.531 1 79 154 TRP B CA 1
ATOM 6594 C C . TRP B 1 154 ? 2.266 38.469 29.234 1 79 154 TRP B C 1
ATOM 6596 O O . TRP B 1 154 ? 2.1 37.5 29.984 1 79 154 TRP B O 1
ATOM 6606 N N . HIS B 1 155 ? 1.578 38.625 28.25 1 80.25 155 HIS B N 1
ATOM 6607 C CA . HIS B 1 155 ? 0.573 37.688 27.781 1 80.25 155 HIS B CA 1
ATOM 6608 C C . HIS B 1 155 ? -0.408 37.312 28.891 1 80.25 155 HIS B C 1
ATOM 6610 O O . HIS B 1 155 ? -0.624 36.156 29.172 1 80.25 155 HIS B O 1
ATOM 6616 N N . PHE B 1 156 ? -1.071 38.219 29.359 1 83.62 156 PHE B N 1
ATOM 6617 C CA . PHE B 1 156 ? -2.082 38.031 30.391 1 83.62 156 PHE B CA 1
ATOM 6618 C C . PHE B 1 156 ? -3.289 37.281 29.844 1 83.62 156 PHE B C 1
ATOM 6620 O O . PHE B 1 156 ? -3.703 37.5 28.703 1 83.62 156 PHE B O 1
ATOM 6627 N N . PRO B 1 157 ? -3.748 36.25 30.734 1 84.94 157 PRO B N 1
ATOM 6628 C CA . PRO B 1 157 ? -5.082 35.75 30.406 1 84.94 157 PRO B CA 1
ATOM 6629 C C . PRO B 1 157 ? -6.133 36.844 30.359 1 84.94 157 PRO B C 1
ATOM 6631 O O . PRO B 1 157 ? -5.938 37.906 30.969 1 84.94 157 PRO B O 1
ATOM 6634 N N . PHE B 1 158 ? -7.188 36.656 29.734 1 87.88 158 PHE B N 1
ATOM 6635 C CA . PHE B 1 158 ? -8.195 37.688 29.469 1 87.88 158 PHE B CA 1
ATOM 6636 C C . PHE B 1 158 ? -8.766 38.219 30.781 1 87.88 158 PHE B C 1
ATOM 6638 O O . PHE B 1 158 ? -8.945 39.438 30.938 1 87.88 158 PHE B O 1
ATOM 6645 N N . VAL B 1 159 ? -8.961 37.375 31.734 1 87.19 159 VAL B N 1
ATOM 6646 C CA . VAL B 1 159 ? -9.578 37.781 33 1 87.19 159 VAL B CA 1
ATOM 6647 C C . VAL B 1 159 ? -8.617 38.688 33.75 1 87.19 159 VAL B C 1
ATOM 6649 O O . VAL B 1 159 ? -9.047 39.656 34.375 1 87.19 159 VAL B O 1
ATOM 6652 N N . GLU B 1 160 ? -7.387 38.375 33.688 1 85.19 160 GLU B N 1
ATOM 6653 C CA . GLU B 1 160 ? -6.395 39.219 34.344 1 85.19 160 GLU B CA 1
ATOM 6654 C C . GLU B 1 160 ? -6.277 40.594 33.688 1 85.19 160 GLU B C 1
ATOM 6656 O O . GLU B 1 160 ? -6.129 41.594 34.344 1 85.19 160 GLU B O 1
ATOM 6661 N N . PHE B 1 161 ? -6.305 40.594 32.406 1 87.88 161 PHE B N 1
ATOM 6662 C CA . PHE B 1 161 ? -6.277 41.844 31.641 1 87.88 161 PHE B CA 1
ATOM 6663 C C . PHE B 1 161 ? -7.457 42.719 32 1 87.88 161 PHE B C 1
ATOM 6665 O O . PHE B 1 161 ? -7.285 43.906 32.25 1 87.88 161 PHE B O 1
ATOM 6672 N N . LEU B 1 162 ? -8.609 42.031 32.188 1 87.56 162 LEU B N 1
ATOM 6673 C CA . LEU B 1 162 ? -9.82 42.781 32.531 1 87.56 162 LEU B CA 1
ATOM 6674 C C . LEU B 1 162 ? -9.719 43.344 33.938 1 87.56 162 LEU B C 1
ATOM 6676 O O . LEU B 1 162 ? -10.109 44.5 34.188 1 87.56 162 LEU B O 1
ATOM 6680 N N . ALA B 1 163 ? -9.219 42.562 34.781 1 86.56 163 ALA B N 1
ATOM 6681 C CA . ALA B 1 163 ? -9.062 43.031 36.156 1 86.56 163 ALA B CA 1
ATOM 6682 C C . ALA B 1 163 ? -8.109 44.219 36.25 1 86.56 163 ALA B C 1
ATOM 6684 O O . ALA B 1 163 ? -8.383 45.188 36.969 1 86.56 163 ALA B O 1
ATOM 6685 N N . MET B 1 164 ? -7.094 44.094 35.531 1 84.25 164 MET B N 1
ATOM 6686 C CA . MET B 1 164 ? -6.117 45.188 35.562 1 84.25 164 MET B CA 1
ATOM 6687 C C . MET B 1 164 ? -6.703 46.438 34.938 1 84.25 164 MET B C 1
ATOM 6689 O O . MET B 1 164 ? -6.453 47.531 35.438 1 84.25 164 MET B O 1
ATOM 6693 N N . GLN B 1 165 ? -7.445 46.281 33.969 1 84.88 165 GLN B N 1
ATOM 6694 C CA . GLN B 1 165 ? -8.102 47.406 33.344 1 84.88 165 GLN B CA 1
ATOM 6695 C C . GLN B 1 165 ? -9.07 48.094 34.312 1 84.88 165 GLN B C 1
ATOM 6697 O O . GLN B 1 165 ? -9.117 49.312 34.375 1 84.88 165 GLN B O 1
ATOM 6702 N N . CYS B 1 166 ? -9.742 47.344 35.031 1 85.5 166 CYS B N 1
ATOM 6703 C CA . CYS B 1 166 ? -10.68 47.875 36.031 1 85.5 166 CYS B CA 1
ATOM 6704 C C . CYS B 1 166 ? -9.945 48.656 37.094 1 85.5 166 CYS B C 1
ATOM 6706 O O . CYS B 1 166 ? -10.375 49.75 37.5 1 85.5 166 CYS B O 1
ATOM 6708 N N . LEU B 1 167 ? -8.852 48.125 37.469 1 81.62 167 LEU B N 1
ATOM 6709 C CA . LEU B 1 167 ? -8.055 48.781 38.5 1 81.62 167 LEU B CA 1
ATOM 6710 C C . LEU B 1 167 ? -7.559 50.156 38 1 81.62 167 LEU B C 1
ATOM 6712 O O . LEU B 1 167 ? -7.609 51.125 38.75 1 81.62 167 LEU B O 1
ATOM 6716 N N . VAL B 1 168 ? -7.137 50.156 36.812 1 81.44 168 VAL B N 1
ATOM 6717 C CA . VAL B 1 168 ? -6.598 51.406 36.25 1 81.44 168 VAL B CA 1
ATOM 6718 C C . VAL B 1 168 ? -7.723 52.406 36.062 1 81.44 168 VAL B C 1
ATOM 6720 O O . VAL B 1 168 ? -7.547 53.594 36.312 1 81.44 168 VAL B O 1
ATOM 6723 N N . LEU B 1 169 ? -8.867 52 35.688 1 82.12 169 LEU B N 1
ATOM 6724 C CA . LEU B 1 169 ? -9.992 52.906 35.469 1 82.12 169 LEU B CA 1
ATOM 6725 C C . LEU B 1 169 ? -10.508 53.5 36.781 1 82.12 169 LEU B C 1
ATOM 6727 O O . LEU B 1 169 ? -10.836 54.688 36.844 1 82.12 169 LEU B O 1
ATOM 6731 N N . ILE B 1 170 ? -10.453 52.688 37.844 1 79.75 170 ILE B N 1
ATOM 6732 C CA . ILE B 1 170 ? -10.898 53.156 39.156 1 79.75 170 ILE B CA 1
ATOM 6733 C C . ILE B 1 170 ? -9.883 54.125 39.719 1 79.75 170 ILE B C 1
ATOM 6735 O O . ILE B 1 170 ? -10.258 55.188 40.219 1 79.75 170 ILE B O 1
ATOM 6739 N N . SER B 1 171 ? -8.664 53.812 39.562 1 75.06 171 SER B N 1
ATOM 6740 C CA . SER B 1 171 ? -7.613 54.688 40.062 1 75.06 171 SER B CA 1
ATOM 6741 C C . SER B 1 171 ? -7.613 56.031 39.344 1 75.06 171 SER B C 1
ATOM 6743 O O . SER B 1 171 ? -7.52 57.094 39.969 1 75.06 171 SER B O 1
ATOM 6745 N N . SER B 1 172 ? -7.805 55.969 38.094 1 73.31 172 SER B N 1
ATOM 6746 C CA . SER B 1 172 ? -7.793 57.219 37.312 1 73.31 172 SER B CA 1
ATOM 6747 C C . SER B 1 172 ? -9.047 58.031 37.562 1 73.31 172 SER B C 1
ATOM 6749 O O . SER B 1 172 ? -8.977 59.25 37.656 1 73.31 172 SER B O 1
ATOM 6751 N N . GLY B 1 173 ? -10.164 57.406 37.719 1 74.06 173 GLY B N 1
ATOM 6752 C CA . GLY B 1 173 ? -11.414 58.125 37.906 1 74.06 173 GLY B CA 1
ATOM 6753 C C . GLY B 1 173 ? -11.578 58.656 39.312 1 74.06 173 GLY B C 1
ATOM 6754 O O . GLY B 1 173 ? -11.891 59.844 39.5 1 74.06 173 GLY B O 1
ATOM 6755 N N . VAL B 1 174 ? -11.273 57.844 40.25 1 70.25 174 VAL B N 1
ATOM 6756 C CA . VAL B 1 174 ? -11.625 58.188 41.625 1 70.25 174 VAL B CA 1
ATOM 6757 C C . VAL B 1 174 ? -10.414 58.812 42.344 1 70.25 174 VAL B C 1
ATOM 6759 O O . VAL B 1 174 ? -10.523 59.906 42.906 1 70.25 174 VAL B O 1
ATOM 6762 N N . LEU B 1 175 ? -9.32 58.219 42.125 1 65.56 175 LEU B N 1
ATOM 6763 C CA . LEU B 1 175 ? -8.156 58.656 42.906 1 65.56 175 LEU B CA 1
ATOM 6764 C C . LEU B 1 175 ? -7.57 59.938 42.344 1 65.56 175 LEU B C 1
ATOM 6766 O O . LEU B 1 175 ? -7.156 60.844 43.094 1 65.56 175 LEU B O 1
ATOM 6770 N N . TRP B 1 176 ? -7.707 60 41.062 1 66.12 176 TRP B N 1
ATOM 6771 C CA . TRP B 1 176 ? -7.102 61.188 40.438 1 66.12 176 TRP B CA 1
ATOM 6772 C C . TRP B 1 176 ? -8.156 62.219 40.094 1 66.12 176 TRP B C 1
ATOM 6774 O O . TRP B 1 176 ? -7.871 63.188 39.375 1 66.12 176 TRP B O 1
ATOM 6784 N N . SER B 1 177 ? -9.383 62 40.531 1 66.44 177 SER B N 1
ATOM 6785 C CA . SER B 1 177 ? -10.516 62.906 40.531 1 66.44 177 SER B CA 1
ATOM 6786 C C . SER B 1 177 ? -10.906 63.312 39.094 1 66.44 177 SER B C 1
ATOM 6788 O O . SER B 1 177 ? -11.391 64.438 38.875 1 66.44 177 SER B O 1
ATOM 6790 N N . TYR B 1 178 ? -10.695 62.5 38.188 1 71.81 178 TYR B N 1
ATOM 6791 C CA . TYR B 1 178 ? -11.039 62.844 36.812 1 71.81 178 TYR B CA 1
ATOM 6792 C C . TYR B 1 178 ? -12.547 62.844 36.625 1 71.81 178 TYR B C 1
ATOM 6794 O O . TYR B 1 178 ? -13.07 63.5 35.719 1 71.81 178 TYR B O 1
ATOM 6802 N N . LEU B 1 179 ? -13.203 62.156 37.5 1 70.19 179 LEU B N 1
ATOM 6803 C CA . LEU B 1 179 ? -14.656 62.125 37.406 1 70.19 179 LEU B CA 1
ATOM 6804 C C . LEU B 1 179 ? -15.273 63.469 37.719 1 70.19 179 LEU B C 1
ATOM 6806 O O . LEU B 1 179 ? -16.297 63.844 37.156 1 70.19 179 LEU B O 1
ATOM 6810 N N . LYS B 1 180 ? -14.539 64.188 38.562 1 69.75 180 LYS B N 1
ATOM 6811 C CA . LYS B 1 180 ? -15.078 65.5 39 1 69.75 180 LYS B CA 1
ATOM 6812 C C . LYS B 1 180 ? -14.609 66.625 38.062 1 69.75 180 LYS B C 1
ATOM 6814 O O . LYS B 1 180 ? -15.406 67.5 37.688 1 69.75 180 LYS B O 1
ATOM 6819 N N . GLU B 1 181 ? -13.352 66.688 37.781 1 70.31 181 GLU B N 1
ATOM 6820 C CA . GLU B 1 181 ? -12.812 67.875 37.062 1 70.31 181 GLU B CA 1
ATOM 6821 C C . GLU B 1 181 ? -12.594 67.562 35.594 1 70.31 181 GLU B C 1
ATOM 6823 O O . GLU B 1 181 ? -12.586 68.5 34.781 1 70.31 181 GLU B O 1
ATOM 6828 N N . GLY B 1 182 ? -12.539 66.312 35.219 1 71.5 182 GLY B N 1
ATOM 6829 C CA . GLY B 1 182 ? -12.164 65.938 33.844 1 71.5 182 GLY B CA 1
ATOM 6830 C C . GLY B 1 182 ? -12.969 64.812 33.281 1 71.5 182 GLY B C 1
ATOM 6831 O O . GLY B 1 182 ? -12.406 63.875 32.688 1 71.5 182 GLY B O 1
ATOM 6832 N N . TRP B 1 183 ? -14.359 64.938 33.375 1 72.62 183 TRP B N 1
ATOM 6833 C CA . TRP B 1 183 ? -15.195 63.812 33.031 1 72.62 183 TRP B CA 1
ATOM 6834 C C . TRP B 1 183 ? -15.156 63.562 31.531 1 72.62 183 TRP B C 1
ATOM 6836 O O . TRP B 1 183 ? -15.305 62.406 31.094 1 72.62 183 TRP B O 1
ATOM 6846 N N . VAL B 1 184 ? -14.914 64.5 30.703 1 66.06 184 VAL B N 1
ATOM 6847 C CA . VAL B 1 184 ? -14.836 64.312 29.266 1 66.06 184 VAL B CA 1
ATOM 6848 C C . VAL B 1 184 ? -13.609 63.5 28.922 1 66.06 184 VAL B C 1
ATOM 6850 O O . VAL B 1 184 ? -13.695 62.5 28.172 1 66.06 184 VAL B O 1
ATOM 6853 N N . SER B 1 185 ? -12.516 63.844 29.562 1 68.44 185 SER B N 1
ATOM 6854 C CA . SER B 1 185 ? -11.281 63.094 29.344 1 68.44 185 SER B CA 1
ATOM 6855 C C . SER B 1 185 ? -11.422 61.656 29.844 1 68.44 185 SER B C 1
ATOM 6857 O O . SER B 1 185 ? -10.93 60.75 29.203 1 68.44 185 SER B O 1
ATOM 6859 N N . TYR B 1 186 ? -12.156 61.562 30.828 1 75.19 186 TYR B N 1
ATOM 6860 C CA . TYR B 1 186 ? -12.344 60.25 31.406 1 75.19 186 TYR B CA 1
ATOM 6861 C C . TYR B 1 186 ? -13.227 59.375 30.516 1 75.19 186 TYR B C 1
ATOM 6863 O O . TYR B 1 186 ? -12.945 58.188 30.328 1 75.19 186 TYR B O 1
ATOM 6871 N N . SER B 1 187 ? -14.211 60.031 29.953 1 71.38 187 SER B N 1
ATOM 6872 C CA . SER B 1 187 ? -15.102 59.281 29.062 1 71.38 187 SER B CA 1
ATOM 6873 C C . SER B 1 187 ? -14.359 58.812 27.812 1 71.38 187 SER B C 1
ATOM 6875 O O . SER B 1 187 ? -14.586 57.688 27.344 1 71.38 187 SER B O 1
ATOM 6877 N N . ILE B 1 188 ? -13.5 59.562 27.312 1 70 188 ILE B N 1
ATOM 6878 C CA . ILE B 1 188 ? -12.695 59.188 26.156 1 70 188 ILE B CA 1
ATOM 6879 C C . ILE B 1 188 ? -11.742 58.062 26.531 1 70 188 ILE B C 1
ATOM 6881 O O . ILE B 1 188 ? -11.57 57.094 25.781 1 70 188 ILE B O 1
ATOM 6885 N N . HIS B 1 189 ? -11.234 58.156 27.641 1 75 189 HIS B N 1
ATOM 6886 C CA . HIS B 1 189 ? -10.328 57.156 28.156 1 75 189 HIS B CA 1
ATOM 6887 C C . HIS B 1 189 ? -11.039 55.812 28.297 1 75 189 HIS B C 1
ATOM 6889 O O . HIS B 1 189 ? -10.516 54.781 27.875 1 75 189 HIS B O 1
ATOM 6895 N N . VAL B 1 190 ? -12.195 55.875 28.797 1 75.81 190 VAL B N 1
ATOM 6896 C CA . VAL B 1 190 ? -12.969 54.656 29 1 75.81 190 VAL B CA 1
ATOM 6897 C C . VAL B 1 190 ? -13.32 54.031 27.656 1 75.81 190 VAL B C 1
ATOM 6899 O O . VAL B 1 190 ? -13.234 52.812 27.484 1 75.81 190 VAL B O 1
ATOM 6902 N N . SER B 1 191 ? -13.617 54.812 26.719 1 72.81 191 SER B N 1
ATOM 6903 C CA . SER B 1 191 ? -13.961 54.312 25.391 1 72.81 191 SER B CA 1
ATOM 6904 C C . SER B 1 191 ? -12.766 53.625 24.719 1 72.81 191 SER B C 1
ATOM 6906 O O . SER B 1 191 ? -12.914 52.594 24.094 1 72.81 191 SER B O 1
ATOM 6908 N N . PHE B 1 192 ? -11.633 54.156 24.859 1 73.19 192 PHE B N 1
ATOM 6909 C CA . PHE B 1 192 ? -10.414 53.594 24.328 1 73.19 192 PHE B CA 1
ATOM 6910 C C . PHE B 1 192 ? -10.125 52.219 24.969 1 73.19 192 PHE B C 1
ATOM 6912 O O . PHE B 1 192 ? -9.766 51.281 24.297 1 73.19 192 PHE B O 1
ATOM 6919 N N . MET B 1 193 ? -10.367 52.188 26.203 1 77.25 193 MET B N 1
ATOM 6920 C CA . MET B 1 193 ? -10.102 50.969 26.938 1 77.25 193 MET B CA 1
ATOM 6921 C C . MET B 1 193 ? -11.086 49.875 26.516 1 77.25 193 MET B C 1
ATOM 6923 O O . MET B 1 193 ? -10.719 48.688 26.453 1 77.25 193 MET B O 1
ATOM 6927 N N . VAL B 1 194 ? -12.266 50.25 26.203 1 78.19 194 VAL B N 1
ATOM 6928 C CA . VAL B 1 194 ? -13.266 49.281 25.766 1 78.19 194 VAL B CA 1
ATOM 6929 C C . VAL B 1 194 ? -12.859 48.719 24.406 1 78.19 194 VAL B C 1
ATOM 6931 O O . VAL B 1 194 ? -12.961 47.5 24.188 1 78.19 194 VAL B O 1
ATOM 6934 N N . LEU B 1 195 ? -12.398 49.562 23.578 1 75 195 LEU B N 1
ATOM 6935 C CA . LEU B 1 195 ? -11.961 49.094 22.266 1 75 195 LEU B CA 1
ATOM 6936 C C . LEU B 1 195 ? -10.758 48.188 22.391 1 75 195 LEU B C 1
ATOM 6938 O O . LEU B 1 195 ? -10.68 47.156 21.688 1 75 195 LEU B O 1
ATOM 6942 N N . LEU B 1 196 ? -9.914 48.469 23.188 1 75.06 196 LEU B N 1
ATOM 6943 C CA . LEU B 1 196 ? -8.734 47.656 23.438 1 75.06 196 LEU B CA 1
ATOM 6944 C C . LEU B 1 196 ? -9.117 46.312 24.016 1 75.06 196 LEU B C 1
ATOM 6946 O O . LEU B 1 196 ? -8.539 45.281 23.656 1 75.06 196 LEU B O 1
ATOM 6950 N N . THR B 1 197 ? -10.055 46.312 24.906 1 80 197 THR B N 1
ATOM 6951 C CA . THR B 1 197 ? -10.508 45.094 25.531 1 80 197 THR B CA 1
ATOM 6952 C C . THR B 1 197 ? -11.141 44.156 24.5 1 80 197 THR B C 1
ATOM 6954 O O . THR B 1 197 ? -10.898 42.938 24.516 1 80 197 THR B O 1
ATOM 6957 N N . ARG B 1 198 ? -11.859 44.688 23.719 1 77.12 198 ARG B N 1
ATOM 6958 C CA . ARG B 1 198 ? -12.477 43.906 22.656 1 77.12 198 ARG B CA 1
ATOM 6959 C C . ARG B 1 198 ? -11.414 43.25 21.766 1 77.12 198 ARG B C 1
ATOM 6961 O O . ARG B 1 198 ? -11.516 42.062 21.422 1 77.12 198 ARG B O 1
ATOM 6968 N N . ASP B 1 199 ? -10.523 44.031 21.391 1 73 199 ASP B N 1
ATOM 6969 C CA . ASP B 1 199 ? -9.453 43.5 20.547 1 73 199 ASP B CA 1
ATOM 6970 C C . ASP B 1 199 ? -8.648 42.438 21.281 1 73 199 ASP B C 1
ATOM 6972 O O . ASP B 1 199 ? -8.297 41.406 20.688 1 73 199 ASP B O 1
ATOM 6976 N N . PHE B 1 200 ? -8.359 42.75 22.484 1 77.56 200 PHE B N 1
ATOM 6977 C CA . PHE B 1 200 ? -7.621 41.781 23.297 1 77.56 200 PHE B CA 1
ATOM 6978 C C . PHE B 1 200 ? -8.391 40.469 23.406 1 77.56 200 PHE B C 1
ATOM 6980 O O . PHE B 1 200 ? -7.801 39.375 23.281 1 77.56 200 PHE B O 1
ATOM 6987 N N . TYR B 1 201 ? -9.648 40.531 23.531 1 82.31 201 TYR B N 1
ATOM 6988 C CA . TYR B 1 201 ? -10.5 39.344 23.594 1 82.31 201 TYR B CA 1
ATOM 6989 C C . TYR B 1 201 ? -10.422 38.562 22.297 1 82.31 201 TYR B C 1
ATOM 6991 O O . TYR B 1 201 ? -10.234 37.344 22.328 1 82.31 201 TYR B O 1
ATOM 6999 N N . SER B 1 202 ? -10.586 39.188 21.312 1 73.81 202 SER B N 1
ATOM 7000 C CA . SER B 1 202 ? -10.57 38.5 20.016 1 73.81 202 SER B CA 1
ATOM 7001 C C . SER B 1 202 ? -9.234 37.844 19.75 1 73.81 202 SER B C 1
ATOM 7003 O O . SER B 1 202 ? -9.188 36.719 19.25 1 73.81 202 SER B O 1
ATOM 7005 N N . ARG B 1 203 ? -8.234 38.438 20.141 1 70.81 203 ARG B N 1
ATOM 7006 C CA . ARG B 1 203 ? -6.898 37.906 19.938 1 70.81 203 ARG B CA 1
ATOM 7007 C C . ARG B 1 203 ? -6.699 36.625 20.781 1 70.81 203 ARG B C 1
ATOM 7009 O O . ARG B 1 203 ? -6.188 35.625 20.281 1 70.81 203 ARG B O 1
ATOM 7016 N N . LYS B 1 204 ? -7.066 36.812 21.953 1 79 204 LYS B N 1
ATOM 7017 C CA . LYS B 1 204 ? -6.887 35.688 22.844 1 79 204 LYS B CA 1
ATOM 7018 C C . LYS B 1 204 ? -7.77 34.5 22.422 1 79 204 LYS B C 1
ATOM 7020 O O . LYS B 1 204 ? -7.355 33.344 22.516 1 79 204 LYS B O 1
ATOM 7025 N N . TYR B 1 205 ? -8.859 34.781 21.922 1 77.62 205 TYR B N 1
ATOM 7026 C CA . TYR B 1 205 ? -9.742 33.75 21.406 1 77.62 205 TYR B CA 1
ATOM 7027 C C . TYR B 1 205 ? -9.117 33.031 20.203 1 77.62 205 TYR B C 1
ATOM 7029 O O . TYR B 1 205 ? -9.117 31.812 20.141 1 77.62 205 TYR B O 1
ATOM 7037 N N . GLU B 1 206 ? -8.633 33.812 19.453 1 69.12 206 GLU B N 1
ATOM 7038 C CA . GLU B 1 206 ? -8 33.25 18.266 1 69.12 206 GLU B CA 1
ATOM 7039 C C . GLU B 1 206 ? -6.793 32.375 18.641 1 69.12 206 GLU B C 1
ATOM 7041 O O . GLU B 1 206 ? -6.562 31.328 18.031 1 69.12 206 GLU B O 1
ATOM 7046 N N . GLN B 1 207 ? -6.062 32.875 19.531 1 71.19 207 GLN B N 1
ATOM 7047 C CA . GLN B 1 207 ? -4.898 32.125 19.969 1 71.19 207 GLN B CA 1
ATOM 7048 C C . GLN B 1 207 ? -5.312 30.766 20.531 1 71.19 207 GLN B C 1
ATOM 7050 O O . GLN B 1 207 ? -4.652 29.75 20.281 1 71.19 207 GLN B O 1
ATOM 7055 N N . ARG B 1 208 ? -6.293 30.828 21.25 1 74.69 208 ARG B N 1
ATOM 7056 C CA . ARG B 1 208 ? -6.766 29.578 21.844 1 74.69 208 ARG B CA 1
ATOM 7057 C C . ARG B 1 208 ? -7.328 28.656 20.766 1 74.69 208 ARG B C 1
ATOM 7059 O O . ARG B 1 208 ? -7.109 27.438 20.797 1 74.69 208 ARG B O 1
ATOM 7066 N N . MET B 1 209 ? -7.941 29.234 19.891 1 65.44 209 MET B N 1
ATOM 7067 C CA . MET B 1 209 ? -8.477 28.438 18.797 1 65.44 209 MET B CA 1
ATOM 7068 C C . MET B 1 209 ? -7.352 27.828 17.969 1 65.44 209 MET B C 1
ATOM 7070 O O . MET B 1 209 ? -7.438 26.672 17.547 1 65.44 209 MET B O 1
ATOM 7074 N N . LEU B 1 210 ? -6.414 28.672 17.875 1 61.47 210 LEU B N 1
ATOM 7075 C CA . LEU B 1 210 ? -5.246 28.172 17.156 1 61.47 210 LEU B CA 1
ATOM 7076 C C . LEU B 1 210 ? -4.559 27.062 17.938 1 61.47 210 LEU B C 1
ATOM 7078 O O . LEU B 1 210 ? -4.07 26.094 17.359 1 61.47 210 LEU B O 1
ATOM 7082 N N . PHE B 1 211 ? -4.52 27.281 19.219 1 63.28 211 PHE B N 1
ATOM 7083 C CA . PHE B 1 211 ? -3.932 26.266 20.094 1 63.28 211 PHE B CA 1
ATOM 7084 C C . PHE B 1 211 ? -4.691 24.953 19.984 1 63.28 211 PHE B C 1
ATOM 7086 O O . PHE B 1 211 ? -4.082 23.875 19.891 1 63.28 211 PHE B O 1
ATOM 7093 N N . VAL B 1 212 ? -5.914 25.109 20.188 1 59.28 212 VAL B N 1
ATOM 7094 C CA . VAL B 1 212 ? -6.746 23.922 20.062 1 59.28 212 VAL B CA 1
ATOM 7095 C C . VAL B 1 212 ? -6.535 23.281 18.688 1 59.28 212 VAL B C 1
ATOM 7097 O O . VAL B 1 212 ? -6.465 22.062 18.578 1 59.28 212 VAL B O 1
ATOM 7100 N N . GLN B 1 213 ? -6.43 24.266 17.953 1 50.66 213 GLN B N 1
ATOM 7101 C CA . GLN B 1 213 ? -6.184 23.781 16.609 1 50.66 213 GLN B CA 1
ATOM 7102 C C . GLN B 1 213 ? -4.828 23.078 16.516 1 50.66 213 GLN B C 1
ATOM 7104 O O . GLN B 1 213 ? -4.699 22.047 15.844 1 50.66 213 GLN B O 1
ATOM 7109 N N . SER B 1 214 ? -3.91 23.812 17.328 1 47.34 214 SER B N 1
ATOM 7110 C CA . SER B 1 214 ? -2.572 23.234 17.359 1 47.34 214 SER B CA 1
ATOM 7111 C C . SER B 1 214 ? -2.543 21.953 18.203 1 47.34 214 SER B C 1
ATOM 7113 O O . SER B 1 214 ? -1.802 21.016 17.891 1 47.34 214 SER B O 1
ATOM 7115 N N . LYS B 1 215 ? -3.049 22.156 19.547 1 42.03 215 LYS B N 1
ATOM 7116 C CA . LYS B 1 215 ? -3.123 20.984 20.406 1 42.03 215 LYS B CA 1
ATOM 7117 C C . LYS B 1 215 ? -4.047 19.922 19.812 1 42.03 215 LYS B C 1
ATOM 7119 O O . LYS B 1 215 ? -3.955 18.75 20.172 1 42.03 215 LYS B O 1
ATOM 7124 N N . ALA B 1 216 ? -4.949 20.422 19.5 1 36.91 216 ALA B N 1
ATOM 7125 C CA . ALA B 1 216 ? -5.625 19.391 18.734 1 36.91 216 ALA B CA 1
ATOM 7126 C C . ALA B 1 216 ? -4.645 18.656 17.812 1 36.91 216 ALA B C 1
ATOM 7128 O O . ALA B 1 216 ? -4.988 17.641 17.203 1 36.91 216 ALA B O 1
ATOM 7129 N N . ASN B 1 217 ? -3.625 19.266 17.594 1 35.31 217 ASN B N 1
ATOM 7130 C CA . ASN B 1 217 ? -2.395 18.5 17.5 1 35.31 217 ASN B CA 1
ATOM 7131 C C . ASN B 1 217 ? -2.197 17.594 18.703 1 35.31 217 ASN B C 1
ATOM 7133 O O . ASN B 1 217 ? -1.126 17 18.891 1 35.31 217 ASN B O 1
ATOM 7137 N N . LEU B 1 218 ? -2.582 18.109 20.031 1 32.22 218 LEU B N 1
ATOM 7138 C CA . LEU B 1 218 ? -2.676 17.297 21.234 1 32.22 218 LEU B CA 1
ATOM 7139 C C . LEU B 1 218 ? -3.086 15.867 20.906 1 32.22 218 LEU B C 1
ATOM 7141 O O . LEU B 1 218 ? -4.242 15.609 20.562 1 32.22 218 LEU B O 1
ATOM 7145 N N . LEU B 1 219 ? -2.371 15.43 20.25 1 34.78 219 LEU B N 1
ATOM 7146 C CA . LEU B 1 219 ? -2.129 14.016 19.984 1 34.78 219 LEU B CA 1
ATOM 7147 C C . LEU B 1 219 ? -2.531 13.164 21.188 1 34.78 219 LEU B C 1
ATOM 7149 O O . LEU B 1 219 ? -1.674 12.727 21.969 1 34.78 219 LEU B O 1
ATOM 7153 N N . ALA B 1 220 ? -3.191 13.789 22.109 1 34.5 220 ALA B N 1
ATOM 7154 C CA . ALA B 1 220 ? -3.488 12.867 23.203 1 34.5 220 ALA B CA 1
ATOM 7155 C C . ALA B 1 220 ? -3.508 11.422 22.719 1 34.5 220 ALA B C 1
ATOM 7157 O O . ALA B 1 220 ? -2.662 10.617 23.125 1 34.5 220 ALA B O 1
ATOM 7158 N N . ASP B 1 221 ? -4.758 10.844 22.719 1 34.69 221 ASP B N 1
ATOM 7159 C CA . ASP B 1 221 ? -4.883 9.391 22.656 1 34.69 221 ASP B CA 1
ATOM 7160 C C . ASP B 1 221 ? -4.543 8.875 21.266 1 34.69 221 ASP B C 1
ATOM 7162 O O . ASP B 1 221 ? -5.406 8.844 20.375 1 34.69 221 ASP B O 1
ATOM 7166 N N . LEU B 1 222 ? -3.354 9.352 20.797 1 38 222 LEU B N 1
ATOM 7167 C CA . LEU B 1 222 ? -3.023 8.508 19.656 1 38 222 LEU B CA 1
ATOM 7168 C C . LEU B 1 222 ? -3.648 7.129 19.797 1 38 222 LEU B C 1
ATOM 7170 O O . LEU B 1 222 ? -3.625 6.539 20.875 1 38 222 LEU B O 1
ATOM 7174 N N . PRO B 1 223 ? -4.484 6.953 18.953 1 41.53 223 PRO B N 1
ATOM 7175 C CA . PRO B 1 223 ? -5.016 5.594 19.094 1 41.53 223 PRO B CA 1
ATOM 7176 C C . PRO B 1 223 ? -3.93 4.566 19.422 1 41.53 223 PRO B C 1
ATOM 7178 O O . PRO B 1 223 ? -2.771 4.746 19.031 1 41.53 223 PRO B O 1
ATOM 7181 N N . ASN B 1 224 ? -4.109 3.967 20.469 1 41.91 224 ASN B N 1
ATOM 7182 C CA . ASN B 1 224 ? -3.254 2.832 20.797 1 41.91 224 ASN B CA 1
ATOM 7183 C C . ASN B 1 224 ? -2.863 2.043 19.547 1 41.91 224 ASN B C 1
ATOM 7185 O O . ASN B 1 224 ? -3.727 1.48 18.859 1 41.91 224 ASN B O 1
ATOM 7189 N N . PRO B 1 225 ? -1.666 2.334 19.016 1 44.03 225 PRO B N 1
ATOM 7190 C CA . PRO B 1 225 ? -1.203 1.587 17.844 1 44.03 225 PRO B CA 1
ATOM 7191 C C . PRO B 1 225 ? -1.55 0.102 17.922 1 44.03 225 PRO B C 1
ATOM 7193 O O . PRO B 1 225 ? -1.545 -0.588 16.891 1 44.03 225 PRO B O 1
ATOM 7196 N N . ALA B 1 226 ? -1.784 -0.348 19.172 1 48.75 226 ALA B N 1
ATOM 7197 C CA . ALA B 1 226 ? -1.913 -1.798 19.297 1 48.75 226 ALA B CA 1
ATOM 7198 C C . ALA B 1 226 ? -3.242 -2.281 18.734 1 48.75 226 ALA B C 1
ATOM 7200 O O . ALA B 1 226 ? -3.393 -3.461 18.406 1 48.75 226 ALA B O 1
ATOM 7201 N N . THR B 1 227 ? -4.18 -1.306 18.469 1 59.75 227 THR B N 1
ATOM 7202 C CA . THR B 1 227 ? -5.457 -1.829 18.016 1 59.75 227 THR B CA 1
ATOM 7203 C C . THR B 1 227 ? -5.777 -1.319 16.609 1 59.75 227 THR B C 1
ATOM 7205 O O . THR B 1 227 ? -6.77 -1.732 16 1 59.75 227 THR B O 1
ATOM 7208 N N . HIS B 1 228 ? -4.742 -0.473 16.109 1 69.12 228 HIS B N 1
ATOM 7209 C CA . HIS B 1 228 ? -5.043 0.159 14.828 1 69.12 228 HIS B CA 1
ATOM 7210 C C . HIS B 1 228 ? -4.074 -0.303 13.742 1 69.12 228 HIS B C 1
ATOM 7212 O O . HIS B 1 228 ? -2.957 -0.728 14.047 1 69.12 228 HIS B O 1
ATOM 7218 N N . SER B 1 229 ? -4.664 -0.367 12.602 1 79.88 229 SER B N 1
ATOM 7219 C CA . SER B 1 229 ? -3.736 -0.517 11.484 1 79.88 229 SER B CA 1
ATOM 7220 C C . SER B 1 229 ? -2.947 0.765 11.242 1 79.88 229 SER B C 1
ATOM 7222 O O . SER B 1 229 ? -3.309 1.828 11.758 1 79.88 229 SER B O 1
ATOM 7224 N N . GLY B 1 230 ? -1.806 0.729 10.633 1 81.44 230 GLY B N 1
ATOM 7225 C CA . GLY B 1 230 ? -1.021 1.907 10.297 1 81.44 230 GLY B CA 1
ATOM 7226 C C . GLY B 1 230 ? -1.829 2.982 9.602 1 81.44 230 GLY B C 1
ATOM 7227 O O . GLY B 1 230 ? -1.725 4.164 9.938 1 81.44 230 GLY B O 1
ATOM 7228 N N . MET B 1 231 ? -2.684 2.598 8.711 1 88.44 231 MET B N 1
ATOM 7229 C CA . MET B 1 231 ? -3.484 3.551 7.945 1 88.44 231 MET B CA 1
ATOM 7230 C C . MET B 1 231 ? -4.523 4.227 8.836 1 88.44 231 MET B C 1
ATOM 7232 O O . MET B 1 231 ? -4.766 5.43 8.703 1 88.44 231 MET B O 1
ATOM 7236 N N . GLU B 1 232 ? -5.113 3.471 9.711 1 85.06 232 GLU B N 1
ATOM 7237 C CA . GLU B 1 232 ? -6.086 4.051 10.633 1 85.06 232 GLU B CA 1
ATOM 7238 C C . GLU B 1 232 ? -5.438 5.117 11.516 1 85.06 232 GLU B C 1
ATOM 7240 O O . GLU B 1 232 ? -6.031 6.168 11.766 1 85.06 232 GLU B O 1
ATOM 7245 N N . LEU B 1 233 ? -4.289 4.801 11.961 1 83.12 233 LEU B N 1
ATOM 7246 C CA . LEU B 1 233 ? -3.553 5.766 12.773 1 83.12 233 LEU B CA 1
ATOM 7247 C C . LEU B 1 233 ? -3.305 7.055 12 1 83.12 233 LEU B C 1
ATOM 7249 O O . LEU B 1 233 ? -3.494 8.148 12.531 1 83.12 233 LEU B O 1
ATOM 7253 N N . VAL B 1 234 ? -2.885 6.887 10.812 1 87.56 234 VAL B N 1
ATOM 7254 C CA . VAL B 1 234 ? -2.58 8.031 9.953 1 87.56 234 VAL B CA 1
ATOM 7255 C C . VAL B 1 234 ? -3.85 8.852 9.719 1 87.56 234 VAL B C 1
ATOM 7257 O O . VAL B 1 234 ? -3.859 10.062 9.93 1 87.56 234 VAL B O 1
ATOM 7260 N N . LEU B 1 235 ? -4.922 8.219 9.344 1 87.69 235 LEU B N 1
ATOM 7261 C CA . LEU B 1 235 ? -6.156 8.906 8.977 1 87.69 235 LEU B CA 1
ATOM 7262 C C . LEU B 1 235 ? -6.793 9.562 10.203 1 87.69 235 LEU B C 1
ATOM 7264 O O . LEU B 1 235 ? -7.293 10.688 10.109 1 87.69 235 LEU B O 1
ATOM 7268 N N . GLU B 1 236 ? -6.781 8.852 11.25 1 83.19 236 GLU B N 1
ATOM 7269 C CA . GLU B 1 236 ? -7.328 9.422 12.477 1 83.19 236 GLU B CA 1
ATOM 7270 C C . GLU B 1 236 ? -6.574 10.68 12.883 1 83.19 236 GLU B C 1
ATOM 7272 O O . GLU B 1 236 ? -7.188 11.68 13.266 1 83.19 236 GLU B O 1
ATOM 7277 N N . THR B 1 237 ? -5.258 10.617 12.797 1 82.12 237 THR B N 1
ATOM 7278 C CA . THR B 1 237 ? -4.418 11.758 13.141 1 82.12 237 THR B CA 1
ATOM 7279 C C . THR B 1 237 ? -4.664 12.922 12.188 1 82.12 237 THR B C 1
ATOM 7281 O O . THR B 1 237 ? -4.777 14.07 12.617 1 82.12 237 THR B O 1
ATOM 7284 N N . LEU B 1 238 ? -4.77 12.617 10.953 1 83.75 238 LEU B N 1
ATOM 7285 C CA . LEU B 1 238 ? -4.977 13.664 9.961 1 83.75 238 LEU B CA 1
ATOM 7286 C C . LEU B 1 238 ? -6.359 14.289 10.102 1 83.75 238 LEU B C 1
ATOM 7288 O O . LEU B 1 238 ? -6.523 15.5 9.914 1 83.75 238 LEU B O 1
ATOM 7292 N N . CYS B 1 239 ? -7.352 13.516 10.344 1 78.69 239 CYS B N 1
ATOM 7293 C CA . CYS B 1 239 ? -8.695 14.039 10.555 1 78.69 239 CYS B CA 1
ATOM 7294 C C . CYS B 1 239 ? -8.734 14.961 11.766 1 78.69 239 CYS B C 1
ATOM 7296 O O . CYS B 1 239 ? -9.398 16 11.742 1 78.69 239 CYS B O 1
ATOM 7298 N N . GLN B 1 240 ? -8.008 14.531 12.742 1 72.38 240 GLN B N 1
ATOM 7299 C CA . GLN B 1 240 ? -7.91 15.383 13.93 1 72.38 240 GLN B CA 1
ATOM 7300 C C . GLN B 1 240 ? -7.211 16.703 13.609 1 72.38 240 GLN B C 1
ATOM 7302 O O . GLN B 1 240 ? -7.633 17.766 14.07 1 72.38 240 GLN B O 1
ATOM 7307 N N . LEU B 1 241 ? -6.195 16.562 12.812 1 72.38 241 LEU B N 1
ATOM 7308 C CA . LEU B 1 241 ? -5.469 17.766 12.391 1 72.38 241 LEU B CA 1
ATOM 7309 C C . LEU B 1 241 ? -6.352 18.672 11.531 1 72.38 241 LEU B C 1
ATOM 7311 O O . LEU B 1 241 ? -6.277 19.891 11.633 1 72.38 241 LEU B O 1
ATOM 7315 N N . ARG B 1 242 ? -7.16 18.094 10.688 1 74.75 242 ARG B N 1
ATOM 7316 C CA . ARG B 1 242 ? -8.062 18.844 9.82 1 74.75 242 ARG B CA 1
ATOM 7317 C C . ARG B 1 242 ? -9.094 19.609 10.648 1 74.75 242 ARG B C 1
ATOM 7319 O O . ARG B 1 242 ? -9.477 20.734 10.289 1 74.75 242 ARG B O 1
ATOM 7326 N N . LEU B 1 243 ? -9.492 18.953 11.625 1 61.84 243 LEU B N 1
ATOM 7327 C CA . LEU B 1 243 ? -10.453 19.609 12.508 1 61.84 243 LEU B CA 1
ATOM 7328 C C . LEU B 1 243 ? -9.812 20.797 13.211 1 61.84 243 LEU B C 1
ATOM 7330 O O . LEU B 1 243 ? -10.469 21.828 13.438 1 61.84 243 LEU B O 1
ATOM 7334 N N . GLN B 1 244 ? -8.492 20.609 13.367 1 57.12 244 GLN B N 1
ATOM 7335 C CA . GLN B 1 244 ? -7.742 21.656 14.055 1 57.12 244 GLN B CA 1
ATOM 7336 C C . GLN B 1 244 ? -7.363 22.781 13.094 1 57.12 244 GLN B C 1
ATOM 7338 O O . GLN B 1 244 ? -7.266 23.938 13.5 1 57.12 244 GLN B O 1
ATOM 7343 N N . HIS B 1 245 ? -7.129 22.312 11.898 1 57 245 HIS B N 1
ATOM 7344 C CA . HIS B 1 245 ? -6.715 23.266 10.867 1 57 245 HIS B CA 1
ATOM 7345 C C . HIS B 1 245 ? -7.605 23.156 9.633 1 57 245 HIS B C 1
ATOM 7347 O O . HIS B 1 245 ? -7.172 22.672 8.586 1 57 245 HIS B O 1
ATOM 7353 N N . PRO B 1 246 ? -8.93 23.672 9.727 1 50 246 PRO B N 1
ATOM 7354 C CA . PRO B 1 246 ? -9.922 23.422 8.68 1 50 246 PRO B CA 1
ATOM 7355 C C . PRO B 1 246 ? -9.539 24.062 7.348 1 50 246 PRO B C 1
ATOM 7357 O O . PRO B 1 246 ? -10.008 23.625 6.289 1 50 246 PRO B O 1
ATOM 7360 N N . THR B 1 247 ? -8.797 25.016 7.352 1 49.66 247 THR B N 1
ATOM 7361 C CA . THR B 1 247 ? -8.586 25.75 6.113 1 49.66 247 THR B CA 1
ATOM 7362 C C . THR B 1 247 ? -7.473 25.125 5.285 1 49.66 247 THR B C 1
ATOM 7364 O O . THR B 1 247 ? -7.043 25.688 4.277 1 49.66 247 THR B O 1
ATOM 7367 N N . THR B 1 248 ? -7.062 23.891 5.672 1 57.69 248 THR B N 1
ATOM 7368 C CA . THR B 1 248 ? -5.91 23.391 4.934 1 57.69 248 THR B CA 1
ATOM 7369 C C . THR B 1 248 ? -6.352 22.453 3.809 1 57.69 248 THR B C 1
ATOM 7371 O O . THR B 1 248 ? -6.57 21.266 4.031 1 57.69 248 THR B O 1
ATOM 7374 N N . LYS B 1 249 ? -6.648 23.047 2.617 1 67.12 249 LYS B N 1
ATOM 7375 C CA . LYS B 1 249 ? -6.969 22.281 1.408 1 67.12 249 LYS B CA 1
ATOM 7376 C C . LYS B 1 249 ? -5.938 21.188 1.158 1 67.12 249 LYS B C 1
ATOM 7378 O O . LYS B 1 249 ? -6.258 20.156 0.57 1 67.12 249 LYS B O 1
ATOM 7383 N N . ALA B 1 250 ? -4.805 21.469 1.711 1 73.62 250 ALA B N 1
ATOM 7384 C CA . ALA B 1 250 ? -3.734 20.5 1.521 1 73.62 250 ALA B CA 1
ATOM 7385 C C . ALA B 1 250 ? -4.059 19.188 2.232 1 73.62 250 ALA B C 1
ATOM 7387 O O . ALA B 1 250 ? -3.789 18.094 1.705 1 73.62 250 ALA B O 1
ATOM 7388 N N . LEU B 1 251 ? -4.695 19.344 3.318 1 78.31 251 LEU B N 1
ATOM 7389 C CA . LEU B 1 251 ? -5.031 18.141 4.078 1 78.31 251 LEU B CA 1
ATOM 7390 C C . LEU B 1 251 ? -6.152 17.359 3.398 1 78.31 251 LEU B C 1
ATOM 7392 O O . LEU B 1 251 ? -6.191 16.141 3.465 1 78.31 251 LEU B O 1
ATOM 7396 N N . ASP B 1 252 ? -7.004 18.109 2.742 1 78.56 252 ASP B N 1
ATOM 7397 C CA . ASP B 1 252 ? -8.078 17.438 2.008 1 78.56 252 ASP B CA 1
ATOM 7398 C C . ASP B 1 252 ? -7.52 16.609 0.858 1 78.56 252 ASP B C 1
ATOM 7400 O O . ASP B 1 252 ? -7.984 15.492 0.607 1 78.56 252 ASP B O 1
ATOM 7404 N N . VAL B 1 253 ? -6.527 17.156 0.273 1 81.31 253 VAL B N 1
ATOM 7405 C CA . VAL B 1 253 ? -5.91 16.453 -0.842 1 81.31 253 VAL B CA 1
ATOM 7406 C C . VAL B 1 253 ? -5.207 15.195 -0.329 1 81.31 253 VAL B C 1
ATOM 7408 O O . VAL B 1 253 ? -5.281 14.141 -0.956 1 81.31 253 VAL B O 1
ATOM 7411 N N . VAL B 1 254 ? -4.559 15.367 0.764 1 87 254 VAL B N 1
ATOM 7412 C CA . VAL B 1 254 ? -3.855 14.234 1.363 1 87 254 VAL B CA 1
ATOM 7413 C C . VAL B 1 254 ? -4.855 13.148 1.75 1 87 254 VAL B C 1
ATOM 7415 O O . VAL B 1 254 ? -4.668 11.977 1.42 1 87 254 VAL B O 1
ATOM 7418 N N . LEU B 1 255 ? -5.926 13.586 2.375 1 85.5 255 LEU B N 1
ATOM 7419 C CA . LEU B 1 255 ? -6.934 12.633 2.82 1 85.5 255 LEU B CA 1
ATOM 7420 C C . LEU B 1 255 ? -7.605 11.953 1.631 1 85.5 255 LEU B C 1
ATOM 7422 O O . LEU B 1 255 ? -7.816 10.742 1.64 1 85.5 255 LEU B O 1
ATOM 7426 N N . GLN B 1 256 ? -7.844 12.68 0.651 1 84.62 256 GLN B N 1
ATOM 7427 C CA . GLN B 1 256 ? -8.461 12.117 -0.543 1 84.62 256 GLN B CA 1
ATOM 7428 C C . GLN B 1 256 ? -7.539 11.102 -1.219 1 84.62 256 GLN B C 1
ATOM 7430 O O . GLN B 1 256 ? -7.988 10.055 -1.685 1 84.62 256 GLN B O 1
ATOM 7435 N N . THR B 1 257 ? -6.27 11.398 -1.252 1 86.56 257 THR B N 1
ATOM 7436 C CA . THR B 1 257 ? -5.297 10.516 -1.886 1 86.56 257 THR B CA 1
ATOM 7437 C C . THR B 1 257 ? -5.145 9.219 -1.093 1 86.56 257 THR B C 1
ATOM 7439 O O . THR B 1 257 ? -5.105 8.133 -1.673 1 86.56 257 THR B O 1
ATOM 7442 N N . LEU B 1 258 ? -5.113 9.375 0.2 1 88.94 258 LEU B N 1
ATOM 7443 C CA . LEU B 1 258 ? -4.93 8.203 1.056 1 88.94 258 LEU B CA 1
ATOM 7444 C C . LEU B 1 258 ? -6.172 7.316 1.034 1 88.94 258 LEU B C 1
ATOM 7446 O O . LEU B 1 258 ? -6.07 6.098 1.184 1 88.94 258 LEU B O 1
ATOM 7450 N N . LEU B 1 259 ? -7.293 7.914 0.824 1 88.56 259 LEU B N 1
ATOM 7451 C CA . LEU B 1 259 ? -8.547 7.172 0.866 1 88.56 259 LEU B CA 1
ATOM 7452 C C . LEU B 1 259 ? -8.898 6.621 -0.512 1 88.56 259 LEU B C 1
ATOM 7454 O O . LEU B 1 259 ? -9.844 5.836 -0.648 1 88.56 259 LEU B O 1
ATOM 7458 N N . SER B 1 260 ? -8.031 7.008 -1.412 1 81.56 260 SER B N 1
ATOM 7459 C CA . SER B 1 260 ? -8.258 6.453 -2.742 1 81.56 260 SER B CA 1
ATOM 7460 C C . SER B 1 260 ? -7.852 4.984 -2.801 1 81.56 260 SER B C 1
ATOM 7462 O O . SER B 1 260 ? -7.004 4.535 -2.027 1 81.56 260 SER B O 1
ATOM 7464 N N . GLU B 1 261 ? -8.531 4.156 -3.453 1 74.19 261 GLU B N 1
ATOM 7465 C CA . GLU B 1 261 ? -8.273 2.721 -3.516 1 74.19 261 GLU B CA 1
ATOM 7466 C C . GLU B 1 261 ? -7.191 2.4 -4.547 1 74.19 261 GLU B C 1
ATOM 7468 O O . GLU B 1 261 ? -6.852 1.233 -4.75 1 74.19 261 GLU B O 1
ATOM 7473 N N . THR B 1 262 ? -6.512 3.391 -5.023 1 70.94 262 THR B N 1
ATOM 7474 C CA . THR B 1 262 ? -5.402 3.197 -5.953 1 70.94 262 THR B CA 1
ATOM 7475 C C . THR B 1 262 ? -4.098 2.953 -5.199 1 70.94 262 THR B C 1
ATOM 7477 O O . THR B 1 262 ? -3.939 3.402 -4.062 1 70.94 262 THR B O 1
ATOM 7480 N N . ASP B 1 263 ? -3.299 2.094 -5.746 1 80.44 263 ASP B N 1
ATOM 7481 C CA . ASP B 1 263 ? -1.969 1.876 -5.184 1 80.44 263 ASP B CA 1
ATOM 7482 C C . ASP B 1 263 ? -1.203 3.191 -5.055 1 80.44 263 ASP B C 1
ATOM 7484 O O . ASP B 1 263 ? -1.072 3.936 -6.031 1 80.44 263 ASP B O 1
ATOM 7488 N N . LEU B 1 264 ? -0.754 3.471 -3.877 1 84.62 264 LEU B N 1
ATOM 7489 C CA . LEU B 1 264 ? -0.126 4.754 -3.57 1 84.62 264 LEU B CA 1
ATOM 7490 C C . LEU B 1 264 ? 1.217 4.883 -4.281 1 84.62 264 LEU B C 1
ATOM 7492 O O . LEU B 1 264 ? 1.765 5.984 -4.383 1 84.62 264 LEU B O 1
ATOM 7496 N N . PHE B 1 265 ? 1.766 3.826 -4.777 1 82.06 265 PHE B N 1
ATOM 7497 C CA . PHE B 1 265 ? 3.1 3.881 -5.359 1 82.06 265 PHE B CA 1
ATOM 7498 C C . PHE B 1 265 ? 3.035 3.73 -6.875 1 82.06 265 PHE B C 1
ATOM 7500 O O . PHE B 1 265 ? 4.047 3.447 -7.523 1 82.06 265 PHE B O 1
ATOM 7507 N N . THR B 1 266 ? 1.882 3.838 -7.41 1 75.62 266 THR B N 1
ATOM 7508 C CA . THR B 1 266 ? 1.743 3.879 -8.859 1 75.62 266 THR B CA 1
ATOM 7509 C C . THR B 1 266 ? 1.852 5.312 -9.375 1 75.62 266 THR B C 1
ATOM 7511 O O . THR B 1 266 ? 1.462 6.258 -8.68 1 75.62 266 THR B O 1
ATOM 7514 N N . THR B 1 267 ? 2.76 5.469 -10.5 1 63.41 267 THR B N 1
ATOM 7515 C CA . THR B 1 267 ? 2.945 6.805 -11.055 1 63.41 267 THR B CA 1
ATOM 7516 C C . THR B 1 267 ? 1.661 7.301 -11.711 1 63.41 267 THR B C 1
ATOM 7518 O O . THR B 1 267 ? 0.971 6.539 -12.391 1 63.41 267 THR B O 1
ATOM 7521 N N . LEU B 1 268 ? 1.262 8.43 -11.297 1 53.88 268 LEU B N 1
ATOM 7522 C CA . LEU B 1 268 ? 0.131 9.078 -11.961 1 53.88 268 LEU B CA 1
ATOM 7523 C C . LEU B 1 268 ? 0.46 9.391 -13.414 1 53.88 268 LEU B C 1
ATOM 7525 O O . LEU B 1 268 ? 1.626 9.594 -13.758 1 53.88 268 LEU B O 1
ATOM 7529 N N . PRO B 1 269 ? -0.365 8.961 -14.383 1 48.62 269 PRO B N 1
ATOM 7530 C CA . PRO B 1 269 ? -0.077 9.055 -15.812 1 48.62 269 PRO B CA 1
ATOM 7531 C C . PRO B 1 269 ? 0.746 10.289 -16.172 1 48.62 269 PRO B C 1
ATOM 7533 O O . PRO B 1 269 ? 0.439 11.398 -15.711 1 48.62 269 PRO B O 1
ATOM 7536 N N . MET B 1 270 ? 2.07 10.227 -16.328 1 44.44 270 MET B N 1
ATOM 7537 C CA . MET B 1 270 ? 2.891 11.281 -16.922 1 44.44 270 MET B CA 1
ATOM 7538 C C . MET B 1 270 ? 2.387 11.648 -18.312 1 44.44 270 MET B C 1
ATOM 7540 O O . MET B 1 270 ? 2.053 10.766 -19.109 1 44.44 270 MET B O 1
ATOM 7544 N N . GLU B 1 271 ? 1.806 12.727 -18.5 1 40.66 271 GLU B N 1
ATOM 7545 C CA . GLU B 1 271 ? 1.724 13.172 -19.875 1 40.66 271 GLU B CA 1
ATOM 7546 C C . GLU B 1 271 ? 3.082 13.078 -20.578 1 40.66 271 GLU B C 1
ATOM 7548 O O . GLU B 1 271 ? 3.99 13.852 -20.281 1 40.66 271 GLU B O 1
ATOM 7553 N N . ILE B 1 272 ? 3.588 11.945 -20.688 1 41.84 272 ILE B N 1
ATOM 7554 C CA . ILE B 1 272 ? 4.789 11.891 -21.516 1 41.84 272 ILE B CA 1
ATOM 7555 C C . ILE B 1 272 ? 4.613 12.797 -22.734 1 41.84 272 ILE B C 1
ATOM 7557 O O . ILE B 1 272 ? 3.754 12.547 -23.578 1 41.84 272 ILE B O 1
ATOM 7561 N N . ASN B 1 273 ? 4.699 14.055 -22.672 1 38.44 273 ASN B N 1
ATOM 7562 C CA . ASN B 1 273 ? 4.848 14.883 -23.859 1 38.44 273 ASN B CA 1
ATOM 7563 C C . ASN B 1 273 ? 5.762 14.219 -24.891 1 38.44 273 ASN B C 1
ATOM 7565 O O . ASN B 1 273 ? 6.938 13.969 -24.609 1 38.44 273 ASN B O 1
ATOM 7569 N N . SER B 1 274 ? 5.293 13.391 -25.688 1 37.81 274 SER B N 1
ATOM 7570 C CA . SER B 1 274 ? 5.832 12.875 -26.938 1 37.81 274 SER B CA 1
ATOM 7571 C C . SER B 1 274 ? 6.5 13.977 -27.75 1 37.81 274 SER B C 1
ATOM 7573 O O . SER B 1 274 ? 6.02 14.352 -28.828 1 37.81 274 SER B O 1
ATOM 7575 N N . VAL B 1 275 ? 6.73 15.078 -27.438 1 38.94 275 VAL B N 1
ATOM 7576 C CA . VAL B 1 275 ? 7.277 15.695 -28.641 1 38.94 275 VAL B CA 1
ATOM 7577 C C . VAL B 1 275 ? 8.234 14.727 -29.328 1 38.94 275 VAL B C 1
ATOM 7579 O O . VAL B 1 275 ? 8.086 14.445 -30.516 1 38.94 275 VAL B O 1
ATOM 7582 N N . GLY B 1 276 ? 9.625 14.852 -29.125 1 40.84 276 GLY B N 1
ATOM 7583 C CA . GLY B 1 276 ? 10.664 14.273 -29.953 1 40.84 276 GLY B CA 1
ATOM 7584 C C . GLY B 1 276 ? 10.938 12.812 -29.656 1 40.84 276 GLY B C 1
ATOM 7585 O O . GLY B 1 276 ? 11.852 12.219 -30.234 1 40.84 276 GLY B O 1
ATOM 7586 N N . GLU B 1 277 ? 10.531 12.188 -28.5 1 46.66 277 GLU B N 1
ATOM 7587 C CA . GLU B 1 277 ? 11.055 10.898 -28.062 1 46.66 277 GLU B CA 1
ATOM 7588 C C . GLU B 1 277 ? 10.289 9.75 -28.703 1 46.66 277 GLU B C 1
ATOM 7590 O O . GLU B 1 277 ? 9.117 9.898 -29.078 1 46.66 277 GLU B O 1
ATOM 7595 N N . ASP B 1 278 ? 11.102 8.68 -29 1 56.66 278 ASP B N 1
ATOM 7596 C CA . ASP B 1 278 ? 10.797 7.445 -29.719 1 56.66 278 ASP B CA 1
ATOM 7597 C C . ASP B 1 278 ? 9.539 6.781 -29.172 1 56.66 278 ASP B C 1
ATOM 7599 O O . ASP B 1 278 ? 9.453 6.484 -27.969 1 56.66 278 ASP B O 1
ATOM 7603 N N . GLN B 1 279 ? 8.461 6.891 -29.938 1 62.69 279 GLN B N 1
ATOM 7604 C CA . GLN B 1 279 ? 7.121 6.34 -29.797 1 62.69 279 GLN B CA 1
ATOM 7605 C C . GLN B 1 279 ? 7.164 4.922 -29.234 1 62.69 279 GLN B C 1
ATOM 7607 O O . GLN B 1 279 ? 6.359 4.566 -28.359 1 62.69 279 GLN B O 1
ATOM 7612 N N . ASP B 1 280 ? 8.273 4.207 -29.578 1 71.31 280 ASP B N 1
ATOM 7613 C CA . ASP B 1 280 ? 8.32 2.807 -29.172 1 71.31 280 ASP B CA 1
ATOM 7614 C C . ASP B 1 280 ? 8.641 2.672 -27.688 1 71.31 280 ASP B C 1
ATOM 7616 O O . ASP B 1 280 ? 8.055 1.84 -27 1 71.31 280 ASP B O 1
ATOM 7620 N N . VAL B 1 281 ? 9.445 3.533 -27.234 1 70.06 281 VAL B N 1
ATOM 7621 C CA . VAL B 1 281 ? 9.836 3.479 -25.828 1 70.06 281 VAL B CA 1
ATOM 7622 C C . VAL B 1 281 ? 8.672 3.912 -24.938 1 70.06 281 VAL B C 1
ATOM 7624 O O . VAL B 1 281 ? 8.406 3.303 -23.906 1 70.06 281 VAL B O 1
ATOM 7627 N N . GLY B 1 282 ? 8.047 4.867 -25.406 1 67.69 282 GLY B N 1
ATOM 7628 C CA . GLY B 1 282 ? 6.875 5.332 -24.688 1 67.69 282 GLY B CA 1
ATOM 7629 C C . GLY B 1 282 ? 5.766 4.301 -24.625 1 67.69 282 GLY B C 1
ATOM 7630 O O . GLY B 1 282 ? 5.145 4.113 -23.578 1 67.69 282 GLY B O 1
ATOM 7631 N N . GLU B 1 283 ? 5.645 3.629 -25.719 1 72 283 GLU B N 1
ATOM 7632 C CA . GLU B 1 283 ? 4.613 2.6 -25.766 1 72 283 GLU B CA 1
ATOM 7633 C C . GLU B 1 283 ? 4.977 1.405 -24.891 1 72 283 GLU B C 1
ATOM 7635 O O . GLU B 1 283 ? 4.113 0.827 -24.234 1 72 283 GLU B O 1
ATOM 7640 N N . TRP B 1 284 ? 6.199 1.105 -24.906 1 70.31 284 TRP B N 1
ATOM 7641 C CA . TRP B 1 284 ? 6.668 0.015 -24.062 1 70.31 284 TRP B CA 1
ATOM 7642 C C . TRP B 1 284 ? 6.457 0.345 -22.578 1 70.31 284 TRP B C 1
ATOM 7644 O O . TRP B 1 284 ? 6.016 -0.505 -21.812 1 70.31 284 TRP B O 1
ATOM 7654 N N . TRP B 1 285 ? 6.715 1.521 -22.297 1 68.38 285 TRP B N 1
ATOM 7655 C CA . TRP B 1 285 ? 6.543 1.974 -20.922 1 68.38 285 TRP B CA 1
ATOM 7656 C C . TRP B 1 285 ? 5.074 1.942 -20.516 1 68.38 285 TRP B C 1
ATOM 7658 O O . TRP B 1 285 ? 4.738 1.519 -19.406 1 68.38 285 TRP B O 1
ATOM 7668 N N . ARG B 1 286 ? 4.273 2.338 -21.375 1 67.5 286 ARG B N 1
ATOM 7669 C CA . ARG B 1 286 ? 2.838 2.314 -21.125 1 67.5 286 ARG B CA 1
ATOM 7670 C C . ARG B 1 286 ? 2.34 0.887 -20.922 1 67.5 286 ARG B C 1
ATOM 7672 O O . ARG B 1 286 ? 1.484 0.635 -20.078 1 67.5 286 ARG B O 1
ATOM 7679 N N . LEU B 1 287 ? 2.971 0.023 -21.688 1 66.81 287 LEU B N 1
ATOM 7680 C CA . LEU B 1 287 ? 2.605 -1.384 -21.562 1 66.81 287 LEU B CA 1
ATOM 7681 C C . LEU B 1 287 ? 3.023 -1.94 -20.203 1 66.81 287 LEU B C 1
ATOM 7683 O O . LEU B 1 287 ? 2.273 -2.697 -19.578 1 66.81 287 LEU B O 1
ATOM 7687 N N . LEU B 1 288 ? 4.141 -1.438 -19.828 1 64.19 288 LEU B N 1
ATOM 7688 C CA . LEU B 1 288 ? 4.621 -1.897 -18.516 1 64.19 288 LEU B CA 1
ATOM 7689 C C . LEU B 1 288 ? 3.748 -1.354 -17.391 1 64.19 288 LEU B C 1
ATOM 7691 O O . LEU B 1 288 ? 3.438 -2.074 -16.438 1 64.19 288 LEU B O 1
ATOM 7695 N N . GLU B 1 289 ? 3.379 -0.158 -17.656 1 60.06 289 GLU B N 1
ATOM 7696 C CA . GLU B 1 289 ? 2.547 0.49 -16.656 1 60.06 289 GLU B CA 1
ATOM 7697 C C . GLU B 1 289 ? 1.135 -0.086 -16.656 1 60.06 289 GLU B C 1
ATOM 7699 O O . GLU B 1 289 ? 0.506 -0.197 -15.594 1 60.06 289 GLU B O 1
ATOM 7704 N N . SER B 1 290 ? 0.667 -0.369 -17.859 1 57.72 290 SER B N 1
ATOM 7705 C CA . SER B 1 290 ? -0.679 -0.917 -17.984 1 57.72 290 SER B CA 1
ATOM 7706 C C . SER B 1 290 ? -0.771 -2.307 -17.359 1 57.72 290 SER B C 1
ATOM 7708 O O . SER B 1 290 ? -1.812 -2.684 -16.828 1 57.72 290 SER B O 1
ATOM 7710 N N . THR B 1 291 ? 0.277 -2.975 -17.609 1 51.62 291 THR B N 1
ATOM 7711 C CA . THR B 1 291 ? 0.265 -4.285 -16.969 1 51.62 291 THR B CA 1
ATOM 7712 C C . THR B 1 291 ? 0.059 -4.148 -15.461 1 51.62 291 THR B C 1
ATOM 7714 O O . THR B 1 291 ? -0.598 -4.988 -14.836 1 51.62 291 THR B O 1
ATOM 7717 N N . ASN B 1 292 ? 0.589 -3.002 -15.078 1 45.28 292 ASN B N 1
ATOM 7718 C CA . ASN B 1 292 ? 0.414 -2.73 -13.656 1 45.28 292 ASN B CA 1
ATOM 7719 C C . ASN B 1 292 ? -0.979 -2.186 -13.359 1 45.28 292 ASN B C 1
ATOM 7721 O O . ASN B 1 292 ? -1.545 -2.463 -12.297 1 45.28 292 ASN B O 1
ATOM 7725 N N . LYS B 1 293 ? -1.504 -1.234 -14.445 1 46.88 293 LYS B N 1
ATOM 7726 C CA . LYS B 1 293 ? -2.807 -0.59 -14.305 1 46.88 293 LYS B CA 1
ATOM 7727 C C . LYS B 1 293 ? -3.938 -1.562 -14.633 1 46.88 293 LYS B C 1
ATOM 7729 O O . LYS B 1 293 ? -5.07 -1.375 -14.18 1 46.88 293 LYS B O 1
ATOM 7734 N N . ARG B 1 294 ? -3.736 -2.354 -15.727 1 43.41 294 ARG B N 1
ATOM 7735 C CA . ARG B 1 294 ? -4.832 -3.268 -16.031 1 43.41 294 ARG B CA 1
ATOM 7736 C C . ARG B 1 294 ? -5.48 -3.795 -14.758 1 43.41 294 ARG B C 1
ATOM 7738 O O . ARG B 1 294 ? -6.617 -4.262 -14.781 1 43.41 294 ARG B O 1
ATOM 7745 N N . LEU B 1 295 ? -4.766 -3.58 -13.703 1 38.56 295 LEU B N 1
ATOM 7746 C CA . LEU B 1 295 ? -5.555 -3.873 -12.508 1 38.56 295 LEU B CA 1
ATOM 7747 C C . LEU B 1 295 ? -6.492 -2.717 -12.18 1 38.56 295 LEU B C 1
ATOM 7749 O O . LEU B 1 295 ? -7.531 -2.916 -11.547 1 38.56 295 LEU B O 1
ATOM 7753 N N . ARG B 1 296 ? -6.145 -1.344 -12.602 1 36.97 296 ARG B N 1
ATOM 7754 C CA . ARG B 1 296 ? -6.805 -0.177 -12.023 1 36.97 296 ARG B CA 1
ATOM 7755 C C . ARG B 1 296 ? -7.836 0.404 -12.992 1 36.97 296 ARG B C 1
ATOM 7757 O O . ARG B 1 296 ? -8.703 1.184 -12.586 1 36.97 296 ARG B O 1
ATOM 7764 N N . LYS B 1 297 ? -7.656 0.463 -14.32 1 38.09 297 LYS B N 1
ATOM 7765 C CA . LYS B 1 297 ? -8.406 1.405 -15.141 1 38.09 297 LYS B CA 1
ATOM 7766 C C . LYS B 1 297 ? -9.898 1.089 -15.125 1 38.09 297 LYS B C 1
ATOM 7768 O O . LYS B 1 297 ? -10.461 0.673 -16.141 1 38.09 297 LYS B O 1
ATOM 7773 N N . ARG B 1 298 ? -10.383 0.576 -14.18 1 35.5 298 ARG B N 1
ATOM 7774 C CA . ARG B 1 298 ? -11.766 0.155 -14.398 1 35.5 298 ARG B CA 1
ATOM 7775 C C . ARG B 1 298 ? -12.688 1.359 -14.547 1 35.5 298 ARG B C 1
ATOM 7777 O O . ARG B 1 298 ? -13.914 1.207 -14.609 1 35.5 298 ARG B O 1
ATOM 7784 N N . ARG B 1 299 ? -12.281 2.709 -14.367 1 32.03 299 ARG B N 1
ATOM 7785 C CA . ARG B 1 299 ? -13.469 3.525 -14.141 1 32.03 299 ARG B CA 1
ATOM 7786 C C . ARG B 1 299 ? -14.188 3.824 -15.453 1 32.03 299 ARG B C 1
ATOM 7788 O O . ARG B 1 299 ? -15.352 4.238 -15.445 1 32.03 299 ARG B O 1
ATOM 7795 N N . GLU B 1 300 ? -13.445 4.082 -16.531 1 30.75 300 GLU B N 1
ATOM 7796 C CA . GLU B 1 300 ? -14.156 5.027 -17.375 1 30.75 300 GLU B CA 1
ATOM 7797 C C . GLU B 1 300 ? -15.32 4.352 -18.109 1 30.75 300 GLU B C 1
ATOM 7799 O O . GLU B 1 300 ? -16.25 5.02 -18.562 1 30.75 300 GLU B O 1
ATOM 7804 N N . SER B 1 301 ? -15.094 3.203 -18.75 1 30 301 SER B N 1
ATOM 7805 C CA . SER B 1 301 ? -16.078 3.072 -19.828 1 30 301 SER B CA 1
ATOM 7806 C C . SER B 1 301 ? -17.453 2.719 -19.281 1 30 301 SER B C 1
ATOM 7808 O O . SER B 1 301 ? -17.625 1.679 -18.641 1 30 301 SER B O 1
ATOM 7810 N N . VAL B 1 302 ? -18.141 3.771 -18.922 1 28.72 302 VAL B N 1
ATOM 7811 C CA . VAL B 1 302 ? -19.578 3.607 -18.688 1 28.72 302 VAL B CA 1
ATOM 7812 C C . VAL B 1 302 ? -20.188 2.795 -19.828 1 28.72 302 VAL B C 1
ATOM 7814 O O . VAL B 1 302 ? -20.234 3.25 -20.969 1 28.72 302 VAL B O 1
ATOM 7817 N N . LEU B 1 303 ? -19.891 1.638 -19.938 1 27.34 303 LEU B N 1
ATOM 7818 C CA . LEU B 1 303 ? -20.797 0.947 -20.844 1 27.34 303 LEU B CA 1
ATOM 7819 C C . LEU B 1 303 ? -22.25 1.229 -20.484 1 27.34 303 LEU B C 1
ATOM 7821 O O . LEU B 1 303 ? -22.688 0.927 -19.375 1 27.34 303 LEU B O 1
ATOM 7825 N N . ARG B 1 304 ? -22.812 2.309 -21.078 1 27.78 304 ARG B N 1
ATOM 7826 C CA . ARG B 1 304 ? -24.266 2.486 -21.016 1 27.78 304 ARG B CA 1
ATOM 7827 C C . ARG B 1 304 ? -24.984 1.153 -21.188 1 27.78 304 ARG B C 1
ATOM 7829 O O . ARG B 1 304 ? -24.859 0.494 -22.219 1 27.78 304 ARG B O 1
ATOM 7836 N N . VAL B 1 305 ? -25.297 0.604 -20.078 1 28.08 305 VAL B N 1
ATOM 7837 C CA . VAL B 1 305 ? -26.234 -0.509 -20.031 1 28.08 305 VAL B CA 1
ATOM 7838 C C . VAL B 1 305 ? -27.5 -0.156 -20.812 1 28.08 305 VAL B C 1
ATOM 7840 O O . VAL B 1 305 ? -28.156 0.845 -20.531 1 28.08 305 VAL B O 1
ATOM 7843 N N . GLN B 1 306 ? -27.516 -0.405 -22.031 1 26.8 306 GLN B N 1
ATOM 7844 C CA . GLN B 1 306 ? -28.828 -0.38 -22.672 1 26.8 306 GLN B CA 1
ATOM 7845 C C . GLN B 1 306 ? -29.875 -1.063 -21.781 1 26.8 306 GLN B C 1
ATOM 7847 O O . GLN B 1 306 ? -29.578 -2.066 -21.141 1 26.8 306 GLN B O 1
ATOM 7852 N N . SER B 1 307 ? -30.875 -0.336 -21.391 1 27.09 307 SER B N 1
ATOM 7853 C CA . SER B 1 307 ? -32.062 -0.689 -20.625 1 27.09 307 SER B CA 1
ATOM 7854 C C . SER B 1 307 ? -32.531 -2.1 -20.969 1 27.09 307 SER B C 1
ATOM 7856 O O . SER B 1 307 ? -32.312 -2.59 -22.062 1 27.09 307 SER B O 1
ATOM 7858 N N . ARG B 1 308 ? -33.156 -2.725 -19.922 1 30.11 308 ARG B N 1
ATOM 7859 C CA . ARG B 1 308 ? -33.875 -3.971 -19.719 1 30.11 308 ARG B CA 1
ATOM 7860 C C . ARG B 1 308 ? -34.969 -4.137 -20.781 1 30.11 308 ARG B C 1
ATOM 7862 O O . ARG B 1 308 ? -36 -3.455 -20.734 1 30.11 308 ARG B O 1
ATOM 7869 N N . ARG B 1 309 ? -34.781 -4.285 -21.906 1 31.28 309 ARG B N 1
ATOM 7870 C CA . ARG B 1 309 ? -36.031 -4.594 -22.578 1 31.28 309 ARG B CA 1
ATOM 7871 C C . ARG B 1 309 ? -36.719 -5.805 -21.953 1 31.28 309 ARG B C 1
ATOM 7873 O O . ARG B 1 309 ? -36.062 -6.797 -21.641 1 31.28 309 ARG B O 1
ATOM 7880 N N . SER B 1 310 ? -37.812 -5.824 -21.281 1 32.28 310 SER B N 1
ATOM 7881 C CA . SER B 1 310 ? -38.812 -6.691 -20.641 1 32.28 310 SER B CA 1
ATOM 7882 C C . SER B 1 310 ? -38.812 -8.07 -21.281 1 32.28 310 SER B C 1
ATOM 7884 O O . SER B 1 310 ? -39.469 -8.992 -20.781 1 32.28 310 SER B O 1
ATOM 7886 N N . SER B 1 311 ? -38.656 -8.211 -22.625 1 34.31 311 SER B N 1
ATOM 7887 C CA . SER B 1 311 ? -39.531 -9.125 -23.344 1 34.31 311 SER B CA 1
ATOM 7888 C C . SER B 1 311 ? -39.281 -10.578 -22.953 1 34.31 311 SER B C 1
ATOM 7890 O O . SER B 1 311 ? -40.219 -11.359 -22.797 1 34.31 311 SER B O 1
ATOM 7892 N N . ASP B 1 312 ? -38.125 -11.562 -23.422 1 39.44 312 ASP B N 1
ATOM 7893 C CA . ASP B 1 312 ? -38.5 -12.734 -24.203 1 39.44 312 ASP B CA 1
ATOM 7894 C C . ASP B 1 312 ? -38.781 -13.938 -23.297 1 39.44 312 ASP B C 1
ATOM 7896 O O . ASP B 1 312 ? -37.875 -14.383 -22.578 1 39.44 312 ASP B O 1
ATOM 7900 N N . LEU B 1 313 ? -40 -14.242 -22.766 1 46.25 313 LEU B N 1
ATOM 7901 C CA . LEU B 1 313 ? -40.594 -15.469 -22.234 1 46.25 313 LEU B CA 1
ATOM 7902 C C . LEU B 1 313 ? -39.875 -16.703 -22.766 1 46.25 313 LEU B C 1
ATOM 7904 O O . LEU B 1 313 ? -39.656 -17.656 -22.031 1 46.25 313 LEU B O 1
ATOM 7908 N N . ASP B 1 314 ? -39.406 -16.562 -23.953 1 49.06 314 ASP B N 1
ATOM 7909 C CA . ASP B 1 314 ? -38.75 -17.688 -24.594 1 49.06 314 ASP B CA 1
ATOM 7910 C C . ASP B 1 314 ? -37.406 -17.969 -23.953 1 49.06 314 ASP B C 1
ATOM 7912 O O . ASP B 1 314 ? -37.031 -19.125 -23.766 1 49.06 314 ASP B O 1
ATOM 7916 N N . LEU B 1 315 ? -36.75 -16.953 -23.531 1 55.75 315 LEU B N 1
ATOM 7917 C CA . LEU B 1 315 ? -35.438 -17.141 -22.906 1 55.75 315 LEU B CA 1
ATOM 7918 C C . LEU B 1 315 ? -35.594 -17.75 -21.516 1 55.75 315 LEU B C 1
ATOM 7920 O O . LEU B 1 315 ? -34.812 -18.641 -21.156 1 55.75 315 LEU B O 1
ATOM 7924 N N . GLN B 1 316 ? -36.594 -17.328 -20.844 1 57.75 316 GLN B N 1
ATOM 7925 C CA . GLN B 1 316 ? -36.844 -17.891 -19.516 1 57.75 316 GLN B CA 1
ATOM 7926 C C . GLN B 1 316 ? -37.188 -19.375 -19.609 1 57.75 316 GLN B C 1
ATOM 7928 O O . GLN B 1 316 ? -36.719 -20.188 -18.797 1 57.75 316 GLN B O 1
ATOM 7933 N N . ASN B 1 317 ? -37.969 -19.625 -20.609 1 59.66 317 ASN B N 1
ATOM 7934 C CA . ASN B 1 317 ? -38.344 -21.031 -20.812 1 59.66 317 ASN B CA 1
ATOM 7935 C C . ASN B 1 317 ? -37.125 -21.875 -21.188 1 59.66 317 ASN B C 1
ATOM 7937 O O . ASN B 1 317 ? -37 -23.016 -20.719 1 59.66 317 ASN B O 1
ATOM 7941 N N . SER B 1 318 ? -36.281 -21.297 -21.953 1 62.03 318 SER B N 1
ATOM 7942 C CA . SER B 1 318 ? -35.062 -22.016 -22.344 1 62.03 318 SER B CA 1
ATOM 7943 C C . SER B 1 318 ? -34.156 -22.266 -21.141 1 62.03 318 SER B C 1
ATOM 7945 O O . SER B 1 318 ? -33.594 -23.344 -21 1 62.03 318 SER B O 1
ATOM 7947 N N . ILE B 1 319 ? -34.125 -21.391 -20.266 1 64.19 319 ILE B N 1
ATOM 7948 C CA . ILE B 1 319 ? -33.312 -21.5 -19.078 1 64.19 319 ILE B CA 1
ATOM 7949 C C . ILE B 1 319 ? -33.875 -22.562 -18.141 1 64.19 319 ILE B C 1
ATOM 7951 O O . ILE B 1 319 ? -33.156 -23.406 -17.625 1 64.19 319 ILE B O 1
ATOM 7955 N N . VAL B 1 320 ? -35.188 -22.5 -18.031 1 63.81 320 VAL B N 1
ATOM 7956 C CA . VAL B 1 320 ? -35.844 -23.469 -17.188 1 63.81 320 VAL B CA 1
ATOM 7957 C C . VAL B 1 320 ? -35.625 -24.875 -17.734 1 63.81 320 VAL B C 1
ATOM 7959 O O . VAL B 1 320 ? -35.375 -25.812 -16.969 1 63.81 320 VAL B O 1
ATOM 7962 N N . GLN B 1 321 ? -35.625 -24.969 -19.047 1 63.97 321 GLN B N 1
ATOM 7963 C CA . GLN B 1 321 ? -35.406 -26.266 -19.672 1 63.97 321 GLN B CA 1
ATOM 7964 C C . GLN B 1 321 ? -33.969 -26.75 -19.438 1 63.97 321 GLN B C 1
ATOM 7966 O O . GLN B 1 321 ? -33.75 -27.938 -19.172 1 63.97 321 GLN B O 1
ATOM 7971 N N . GLN B 1 322 ? -33.062 -25.844 -19.5 1 61.62 322 GLN B N 1
ATOM 7972 C CA . GLN B 1 322 ? -31.672 -26.219 -19.297 1 61.62 322 GLN B CA 1
ATOM 7973 C C . GLN B 1 322 ? -31.406 -26.641 -17.844 1 61.62 322 GLN B C 1
ATOM 7975 O O . GLN B 1 322 ? -30.625 -27.562 -17.594 1 61.62 322 GLN B O 1
ATOM 7980 N N . ILE B 1 323 ? -32.062 -25.969 -16.953 1 64.38 323 ILE B N 1
ATOM 7981 C CA . ILE B 1 323 ? -31.922 -26.312 -15.547 1 64.38 323 ILE B CA 1
ATOM 7982 C C . ILE B 1 323 ? -32.656 -27.625 -15.266 1 64.38 323 ILE B C 1
ATOM 7984 O O . ILE B 1 323 ? -32.188 -28.453 -14.477 1 64.38 323 ILE B O 1
ATOM 7988 N N . ARG B 1 324 ? -33.781 -27.828 -15.922 1 56.81 324 ARG B N 1
ATOM 7989 C CA . ARG B 1 324 ? -34.594 -29.016 -15.719 1 56.81 324 ARG B CA 1
ATOM 7990 C C . ARG B 1 324 ? -33.812 -30.281 -16.062 1 56.81 324 ARG B C 1
ATOM 7992 O O . ARG B 1 324 ? -34 -31.328 -15.422 1 56.81 324 ARG B O 1
ATOM 7999 N N . VAL B 1 325 ? -32.906 -30.203 -17.016 1 56.09 325 VAL B N 1
ATOM 8000 C CA . VAL B 1 325 ? -32.125 -31.344 -17.453 1 56.09 325 VAL B CA 1
ATOM 8001 C C . VAL B 1 325 ? -31.172 -31.766 -16.344 1 56.09 325 VAL B C 1
ATOM 8003 O O . VAL B 1 325 ? -30.719 -32.906 -16.312 1 56.09 325 VAL B O 1
ATOM 8006 N N . LEU B 1 326 ? -30.984 -30.844 -15.43 1 56.19 326 LEU B N 1
ATOM 8007 C CA . LEU B 1 326 ? -30.031 -31.094 -14.359 1 56.19 326 LEU B CA 1
ATOM 8008 C C . LEU B 1 326 ? -30.688 -31.812 -13.188 1 56.19 326 LEU B C 1
ATOM 8010 O O . LEU B 1 326 ? -30.016 -32.219 -12.234 1 56.19 326 LEU B O 1
ATOM 8014 N N . TYR B 1 327 ? -32.094 -31.938 -13.148 1 47.06 327 TYR B N 1
ATOM 8015 C CA . TYR B 1 327 ? -32.875 -32.656 -12.148 1 47.06 327 TYR B CA 1
ATOM 8016 C C . TYR B 1 327 ? -33.094 -34.094 -12.562 1 47.06 327 TYR B C 1
ATOM 8018 O O . TYR B 1 327 ? -33.156 -34.406 -13.75 1 47.06 327 TYR B O 1
ATOM 8026 N N . PRO B 1 328 ? -32.75 -35.125 -11.492 1 45.06 328 PRO B N 1
ATOM 8027 C CA . PRO B 1 328 ? -32.969 -36.5 -11.867 1 45.06 328 PRO B CA 1
ATOM 8028 C C . PRO B 1 328 ? -34.344 -36.719 -12.516 1 45.06 328 PRO B C 1
ATOM 8030 O O . PRO B 1 328 ? -35.281 -36.031 -12.211 1 45.06 328 PRO B O 1
ATOM 8033 N N . SER B 1 329 ? -34.375 -37.25 -13.562 1 41.75 329 SER B N 1
ATOM 8034 C CA . SER B 1 329 ? -35.625 -37.75 -14.125 1 41.75 329 SER B CA 1
ATOM 8035 C C . SER B 1 329 ? -36.344 -38.656 -13.141 1 41.75 329 SER B C 1
ATOM 8037 O O . SER B 1 329 ? -35.75 -39.25 -12.266 1 41.75 329 SER B O 1
ATOM 8039 N N . SER B 1 330 ? -37.625 -38.531 -12.742 1 35.84 330 SER B N 1
ATOM 8040 C CA . SER B 1 330 ? -38.438 -39.312 -11.82 1 35.84 330 SER B CA 1
ATOM 8041 C C . SER B 1 330 ? -38 -40.75 -11.766 1 35.84 330 SER B C 1
ATOM 8043 O O . SER B 1 330 ? -38.531 -41.562 -11 1 35.84 330 SER B O 1
ATOM 8045 N N . ALA B 1 331 ? -37.469 -41.5 -12.695 1 34.75 331 ALA B N 1
ATOM 8046 C CA . ALA B 1 331 ? -37.469 -42.938 -12.5 1 34.75 331 ALA B CA 1
ATOM 8047 C C . ALA B 1 331 ? -36.406 -43.375 -11.477 1 34.75 331 ALA B C 1
ATOM 8049 O O . ALA B 1 331 ? -36.469 -44.469 -10.953 1 34.75 331 ALA B O 1
ATOM 8050 N N . GLU B 1 332 ? -35.125 -42.844 -11.367 1 33.84 332 GLU B N 1
ATOM 8051 C CA . GLU B 1 332 ? -34.188 -43.594 -10.547 1 33.84 332 GLU B CA 1
ATOM 8052 C C . GLU B 1 332 ? -34.25 -43.156 -9.086 1 33.84 332 GLU B C 1
ATOM 8054 O O . GLU B 1 332 ? -34.125 -41.969 -8.781 1 33.84 332 GLU B O 1
ATOM 8059 N N . GLU B 1 333 ? -34.875 -43.875 -8.109 1 31.88 333 GLU B N 1
ATOM 8060 C CA . GLU B 1 333 ? -35.062 -43.938 -6.664 1 31.88 333 GLU B CA 1
ATOM 8061 C C . GLU B 1 333 ? -33.719 -43.781 -5.938 1 31.88 333 GLU B C 1
ATOM 8063 O O . GLU B 1 333 ? -32.938 -44.75 -5.871 1 31.88 333 GLU B O 1
ATOM 8068 N N . THR B 1 334 ? -32.938 -42.781 -6.055 1 31.3 334 THR B N 1
ATOM 8069 C CA . THR B 1 334 ? -31.719 -42.812 -5.254 1 31.3 334 THR B CA 1
ATOM 8070 C C . THR B 1 334 ? -32.031 -42.969 -3.773 1 31.3 334 THR B C 1
ATOM 8072 O O . THR B 1 334 ? -32.938 -42.312 -3.254 1 31.3 334 THR B O 1
ATOM 8075 N N . ARG B 1 335 ? -31.609 -44.094 -3.137 1 30.17 335 ARG B N 1
ATOM 8076 C CA . ARG B 1 335 ? -31.625 -44.531 -1.746 1 30.17 335 ARG B CA 1
ATOM 8077 C C . ARG B 1 335 ? -31.094 -43.438 -0.82 1 30.17 335 ARG B C 1
ATOM 8079 O O . ARG B 1 335 ? -29.891 -43.219 -0.761 1 30.17 335 ARG B O 1
ATOM 8086 N N . SER B 1 336 ? -31.656 -42.281 -0.64 1 28.88 336 SER B N 1
ATOM 8087 C CA . SER B 1 336 ? -31.172 -41.25 0.283 1 28.88 336 SER B CA 1
ATOM 8088 C C . SER B 1 336 ? -31.031 -41.812 1.694 1 28.88 336 SER B C 1
ATOM 8090 O O . SER B 1 336 ? -31.875 -42.594 2.156 1 28.88 336 SER B O 1
ATOM 8092 N N . PRO B 1 337 ? -29.859 -41.844 2.287 1 26.91 337 PRO B N 1
ATOM 8093 C CA . PRO B 1 337 ? -29.734 -42.25 3.695 1 26.91 337 PRO B CA 1
ATOM 8094 C C . PRO B 1 337 ? -30.781 -41.562 4.582 1 26.91 337 PRO B C 1
ATOM 8096 O O . PRO B 1 337 ? -31.312 -40.5 4.219 1 26.91 337 PRO B O 1
ATOM 8099 N N . THR B 1 338 ? -31.391 -42.344 5.543 1 26.73 338 THR B N 1
ATOM 8100 C CA . THR B 1 338 ? -32.438 -42.156 6.551 1 26.73 338 THR B CA 1
ATOM 8101 C C . THR B 1 338 ? -32.125 -40.906 7.41 1 26.73 338 THR B C 1
ATOM 8103 O O . THR B 1 338 ? -32.375 -40.938 8.625 1 26.73 338 THR B O 1
ATOM 8106 N N . VAL B 1 339 ? -31.141 -40.094 7.184 1 27.22 339 VAL B N 1
ATOM 8107 C CA . VAL B 1 339 ? -31.094 -39.094 8.258 1 27.22 339 VAL B CA 1
ATOM 8108 C C . VAL B 1 339 ? -32.469 -38.469 8.422 1 27.22 339 VAL B C 1
ATOM 8110 O O . VAL B 1 339 ? -33.281 -38.406 7.473 1 27.22 339 VAL B O 1
ATOM 8113 N N . ALA B 1 340 ? -32.906 -37.938 9.656 1 28.2 340 ALA B N 1
ATOM 8114 C CA . ALA B 1 340 ? -34.125 -37.375 10.195 1 28.2 340 ALA B CA 1
ATOM 8115 C C . ALA B 1 340 ? -34.781 -36.438 9.188 1 28.2 340 ALA B C 1
ATOM 8117 O O . ALA B 1 340 ? -34.094 -35.875 8.32 1 28.2 340 ALA B O 1
ATOM 8118 N N . GLN B 1 341 ? -36.156 -36.438 9.086 1 27.64 341 GLN B N 1
ATOM 8119 C CA . GLN B 1 341 ? -37.25 -35.875 8.297 1 27.64 341 GLN B CA 1
ATOM 8120 C C . GLN B 1 341 ? -37.094 -34.375 8.094 1 27.64 341 GLN B C 1
ATOM 8122 O O . GLN B 1 341 ? -37.344 -33.594 9.008 1 27.64 341 GLN B O 1
ATOM 8127 N N . ILE B 1 342 ? -35.969 -33.906 7.594 1 29.75 342 ILE B N 1
ATOM 8128 C CA . ILE B 1 342 ? -36.156 -32.5 7.238 1 29.75 342 ILE B CA 1
ATOM 8129 C C . ILE B 1 342 ? -37.438 -32.312 6.457 1 29.75 342 ILE B C 1
ATOM 8131 O O . ILE B 1 342 ? -37.75 -33.094 5.539 1 29.75 342 ILE B O 1
ATOM 8135 N N . PRO B 1 343 ? -38.438 -31.578 6.977 1 31.25 343 PRO B N 1
ATOM 8136 C CA . PRO B 1 343 ? -39.75 -31.391 6.312 1 31.25 343 PRO B CA 1
ATOM 8137 C C . PRO B 1 343 ? -39.625 -31.391 4.793 1 31.25 343 PRO B C 1
ATOM 8139 O O . PRO B 1 343 ? -38.625 -30.891 4.246 1 31.25 343 PRO B O 1
ATOM 8142 N N . SER B 1 344 ? -40.156 -32.438 4.113 1 32.38 344 SER B N 1
ATOM 8143 C CA . SER B 1 344 ? -40.344 -32.656 2.68 1 32.38 344 SER B CA 1
ATOM 8144 C C . SER B 1 344 ? -40.719 -31.344 1.979 1 32.38 344 SER B C 1
ATOM 8146 O O . SER B 1 344 ? -41.688 -30.672 2.375 1 32.38 344 SER B O 1
ATOM 8148 N N . ALA B 1 345 ? -39.781 -30.609 1.504 1 37.88 345 ALA B N 1
ATOM 8149 C CA . ALA B 1 345 ? -40.094 -29.469 0.65 1 37.88 345 ALA B CA 1
ATOM 8150 C C . ALA B 1 345 ? -41.281 -29.766 -0.274 1 37.88 345 ALA B C 1
ATOM 8152 O O . ALA B 1 345 ? -41.469 -30.922 -0.692 1 37.88 345 ALA B O 1
ATOM 8153 N N . GLU B 1 346 ? -42.344 -29.078 -0.19 1 41.88 346 GLU B N 1
ATOM 8154 C CA . GLU B 1 346 ? -43.469 -29.188 -1.118 1 41.88 346 GLU B CA 1
ATOM 8155 C C . GLU B 1 346 ? -42.969 -29.469 -2.537 1 41.88 346 GLU B C 1
ATOM 8157 O O . GLU B 1 346 ? -41.906 -29.031 -2.926 1 41.88 346 GLU B O 1
ATOM 8162 N N . PRO B 1 347 ? -43.469 -30.5 -3.285 1 47.25 347 PRO B N 1
ATOM 8163 C CA . PRO B 1 347 ? -43.125 -30.906 -4.656 1 47.25 347 PRO B CA 1
ATOM 8164 C C . PRO B 1 347 ? -42.781 -29.719 -5.543 1 47.25 347 PRO B C 1
ATOM 8166 O O . PRO B 1 347 ? -41.969 -29.859 -6.473 1 47.25 347 PRO B O 1
ATOM 8169 N N . ALA B 1 348 ? -43.281 -28.562 -5.227 1 54.09 348 ALA B N 1
ATOM 8170 C CA . ALA B 1 348 ? -43.125 -27.375 -6.086 1 54.09 348 ALA B CA 1
ATOM 8171 C C . ALA B 1 348 ? -41.906 -26.578 -5.703 1 54.09 348 ALA B C 1
ATOM 8173 O O . ALA B 1 348 ? -41.5 -25.656 -6.426 1 54.09 348 ALA B O 1
ATOM 8174 N N . MET B 1 349 ? -41.281 -27.062 -4.707 1 61.75 349 MET B N 1
ATOM 8175 C CA . MET B 1 349 ? -40.125 -26.297 -4.23 1 61.75 349 MET B CA 1
ATOM 8176 C C . MET B 1 349 ? -38.844 -26.812 -4.867 1 61.75 349 MET B C 1
ATOM 8178 O O . MET B 1 349 ? -38.688 -28.016 -5.082 1 61.75 349 MET B O 1
ATOM 8182 N N . PHE B 1 350 ? -38 -26.031 -5.457 1 67.56 350 PHE B N 1
ATOM 8183 C CA . PHE B 1 350 ? -36.656 -26.203 -5.996 1 67.56 350 PHE B CA 1
ATOM 8184 C C . PHE B 1 350 ? -36.719 -26.594 -7.465 1 67.56 350 PHE B C 1
ATOM 8186 O O . PHE B 1 350 ? -35.75 -27.141 -8 1 67.56 350 PHE B O 1
ATOM 8193 N N . THR B 1 351 ? -37.969 -26.469 -7.969 1 70.75 351 THR B N 1
ATOM 8194 C CA . THR B 1 351 ? -38.031 -26.578 -9.422 1 70.75 351 THR B CA 1
ATOM 8195 C C . THR B 1 351 ? -37.25 -25.453 -10.086 1 70.75 351 THR B C 1
ATOM 8197 O O . THR B 1 351 ? -36.938 -24.453 -9.438 1 70.75 351 THR B O 1
ATOM 8200 N N . PRO B 1 352 ? -36.812 -25.703 -11.305 1 74.88 352 PRO B N 1
ATOM 8201 C CA . PRO B 1 352 ? -36.125 -24.625 -12.016 1 74.88 352 PRO B CA 1
ATOM 8202 C C . PRO B 1 352 ? -36.938 -23.312 -11.977 1 74.88 352 PRO B C 1
ATOM 8204 O O . PRO B 1 352 ? -36.344 -22.234 -11.844 1 74.88 352 PRO B O 1
ATOM 8207 N N . GLU B 1 353 ? -38.25 -23.438 -12.031 1 76.81 353 GLU B N 1
ATOM 8208 C CA . GLU B 1 353 ? -39.094 -22.25 -11.969 1 76.81 353 GLU B CA 1
ATOM 8209 C C . GLU B 1 353 ? -39.031 -21.609 -10.586 1 76.81 353 GLU B C 1
ATOM 8211 O O . GLU B 1 353 ? -39 -20.375 -10.477 1 76.81 353 GLU B O 1
ATOM 8216 N N . TRP B 1 354 ? -39.031 -22.484 -9.695 1 80.88 354 TRP B N 1
ATOM 8217 C CA . TRP B 1 354 ? -38.969 -21.984 -8.328 1 80.88 354 TRP B CA 1
ATOM 8218 C C . TRP B 1 354 ? -37.656 -21.234 -8.086 1 80.88 354 TRP B C 1
ATOM 8220 O O . TRP B 1 354 ? -37.656 -20.141 -7.504 1 80.88 354 TRP B O 1
ATOM 8230 N N . LEU B 1 355 ? -36.531 -21.844 -8.508 1 82.56 355 LEU B N 1
ATOM 8231 C CA . LEU B 1 355 ? -35.25 -21.219 -8.328 1 82.56 355 LEU B CA 1
ATOM 8232 C C . LEU B 1 355 ? -35.188 -19.844 -8.969 1 82.56 355 LEU B C 1
ATOM 8234 O O . LEU B 1 355 ? -34.719 -18.875 -8.359 1 82.56 355 LEU B O 1
ATOM 8238 N N . LEU B 1 356 ? -35.75 -19.734 -10.109 1 80.5 356 LEU B N 1
ATOM 8239 C CA . LEU B 1 356 ? -35.75 -18.484 -10.844 1 80.5 356 LEU B CA 1
ATOM 8240 C C . LEU B 1 356 ? -36.625 -17.438 -10.133 1 80.5 356 LEU B C 1
ATOM 8242 O O . LEU B 1 356 ? -36.281 -16.25 -10.109 1 80.5 356 LEU B O 1
ATOM 8246 N N . ASN B 1 357 ? -37.625 -17.906 -9.539 1 80.88 357 ASN B N 1
ATOM 8247 C CA . ASN B 1 357 ? -38.594 -16.984 -8.938 1 80.88 357 ASN B CA 1
ATOM 8248 C C . ASN B 1 357 ? -38.188 -16.609 -7.512 1 80.88 357 ASN B C 1
ATOM 8250 O O . ASN B 1 357 ? -38.688 -15.617 -6.965 1 80.88 357 ASN B O 1
ATOM 8254 N N . HIS B 1 358 ? -37.25 -17.344 -6.953 1 81.56 358 HIS B N 1
ATOM 8255 C CA . HIS B 1 358 ? -36.938 -17.109 -5.547 1 81.56 358 HIS B CA 1
ATOM 8256 C C . HIS B 1 358 ? -35.5 -16.625 -5.367 1 81.56 358 HIS B C 1
ATOM 8258 O O . HIS B 1 358 ? -34.969 -16.703 -4.266 1 81.56 358 HIS B O 1
ATOM 8264 N N . CYS B 1 359 ? -34.906 -16.172 -6.383 1 82.12 359 CYS B N 1
ATOM 8265 C CA . CYS B 1 359 ? -33.531 -15.727 -6.34 1 82.12 359 CYS B CA 1
ATOM 8266 C C . CYS B 1 359 ? -33.375 -14.5 -5.453 1 82.12 359 CYS B C 1
ATOM 8268 O O . CYS B 1 359 ? -32.25 -14.148 -5.062 1 82.12 359 CYS B O 1
ATOM 8270 N N . ASP B 1 360 ? -34.438 -13.883 -5.012 1 78.62 360 ASP B N 1
ATOM 8271 C CA . ASP B 1 360 ? -34.344 -12.656 -4.223 1 78.62 360 ASP B CA 1
ATOM 8272 C C . ASP B 1 360 ? -34.969 -12.836 -2.842 1 78.62 360 ASP B C 1
ATOM 8274 O O . ASP B 1 360 ? -35.156 -11.859 -2.119 1 78.62 360 ASP B O 1
ATOM 8278 N N . THR B 1 361 ? -35.406 -14 -2.49 1 78.5 361 THR B N 1
ATOM 8279 C CA . THR B 1 361 ? -36.219 -14.188 -1.299 1 78.5 361 THR B CA 1
ATOM 8280 C C . THR B 1 361 ? -35.344 -14.547 -0.095 1 78.5 361 THR B C 1
ATOM 8282 O O . THR B 1 361 ? -35.844 -15.008 0.928 1 78.5 361 THR B O 1
ATOM 8285 N N . GLY B 1 362 ? -34.094 -14.375 -0.13 1 81 362 GLY B N 1
ATOM 8286 C CA . GLY B 1 362 ? -33.312 -14.594 1.063 1 81 362 GLY B CA 1
ATOM 8287 C C . GLY B 1 362 ? -32.469 -15.859 0.994 1 81 362 GLY B C 1
ATOM 8288 O O . GLY B 1 362 ? -31.906 -16.188 -0.056 1 81 362 GLY B O 1
ATOM 8289 N N . SER B 1 363 ? -32.469 -16.672 2.166 1 83.44 363 SER B N 1
ATOM 8290 C CA . SER B 1 363 ? -31.578 -17.812 2.262 1 83.44 363 SER B CA 1
ATOM 8291 C C . SER B 1 363 ? -32.188 -19.047 1.628 1 83.44 363 SER B C 1
ATOM 8293 O O . SER B 1 363 ? -33.406 -19.188 1.578 1 83.44 363 SER B O 1
ATOM 8295 N N . ILE B 1 364 ? -31.375 -19.859 1.089 1 87.19 364 ILE B N 1
ATOM 8296 C CA . ILE B 1 364 ? -31.781 -21.125 0.488 1 87.19 364 ILE B CA 1
ATOM 8297 C C . ILE B 1 364 ? -31.141 -22.297 1.242 1 87.19 364 ILE B C 1
ATOM 8299 O O . ILE B 1 364 ? -30 -22.188 1.687 1 87.19 364 ILE B O 1
ATOM 8303 N N . ASN B 1 365 ? -31.938 -23.312 1.443 1 90.88 365 ASN B N 1
ATOM 8304 C CA . ASN B 1 365 ? -31.391 -24.547 2 1 90.88 365 ASN B CA 1
ATOM 8305 C C . ASN B 1 365 ? -30.812 -25.438 0.911 1 90.88 365 ASN B C 1
ATOM 8307 O O . ASN B 1 365 ? -31.516 -26.281 0.345 1 90.88 365 ASN B O 1
ATOM 8311 N N . VAL B 1 366 ? -29.578 -25.359 0.692 1 91.44 366 VAL B N 1
ATOM 8312 C CA . VAL B 1 366 ? -28.906 -26.047 -0.404 1 91.44 366 VAL B CA 1
ATOM 8313 C C . VAL B 1 366 ? -28.875 -27.547 -0.127 1 91.44 366 VAL B C 1
ATOM 8315 O O . VAL B 1 366 ? -28.844 -28.359 -1.057 1 91.44 366 VAL B O 1
ATOM 8318 N N . PHE B 1 367 ? -28.891 -27.938 1.189 1 91.56 367 PHE B N 1
ATOM 8319 C CA . PHE B 1 367 ? -28.891 -29.344 1.546 1 91.56 367 PHE B CA 1
ATOM 8320 C C . PHE B 1 367 ? -30.172 -30.016 1.075 1 91.56 367 PHE B C 1
ATOM 8322 O O . PHE B 1 367 ? -30.141 -31.141 0.575 1 91.56 367 PHE B O 1
ATOM 8329 N N . GLU B 1 368 ? -31.188 -29.312 1.27 1 88.31 368 GLU B N 1
ATOM 8330 C CA . GLU B 1 368 ? -32.469 -29.828 0.782 1 88.31 368 GLU B CA 1
ATOM 8331 C C . GLU B 1 368 ? -32.531 -29.828 -0.743 1 88.31 368 GLU B C 1
ATOM 8333 O O . GLU B 1 368 ? -33.031 -30.766 -1.353 1 88.31 368 GLU B O 1
ATOM 8338 N N . LEU B 1 369 ? -32.031 -28.75 -1.344 1 87.31 369 LEU B N 1
ATOM 8339 C CA . LEU B 1 369 ? -31.969 -28.656 -2.799 1 87.31 369 LEU B CA 1
ATOM 8340 C C . LEU B 1 369 ? -31.203 -29.812 -3.402 1 87.31 369 LEU B C 1
ATOM 8342 O O . LEU B 1 369 ? -31.594 -30.344 -4.449 1 87.31 369 LEU B O 1
ATOM 8346 N N . SER B 1 370 ? -30.141 -30.234 -2.809 1 85.88 370 SER B N 1
ATOM 8347 C CA . SER B 1 370 ? -29.266 -31.281 -3.328 1 85.88 370 SER B CA 1
ATOM 8348 C C . SER B 1 370 ? -29.984 -32.625 -3.359 1 85.88 370 SER B C 1
ATOM 8350 O O . SER B 1 370 ? -29.562 -33.531 -4.086 1 85.88 370 SER B O 1
ATOM 8352 N N . ASN B 1 371 ? -31 -32.75 -2.537 1 83.19 371 ASN B N 1
ATOM 8353 C CA . ASN B 1 371 ? -31.797 -34 -2.555 1 83.19 371 ASN B CA 1
ATOM 8354 C C . ASN B 1 371 ? -32.688 -34.062 -3.789 1 83.19 371 ASN B C 1
ATOM 8356 O O . ASN B 1 371 ? -33.125 -35.156 -4.18 1 83.19 371 ASN B O 1
ATOM 8360 N N . HIS B 1 372 ? -32.906 -32.906 -4.426 1 78.62 372 HIS B N 1
ATOM 8361 C CA . HIS B 1 372 ? -33.844 -32.844 -5.539 1 78.62 372 HIS B CA 1
ATOM 8362 C C . HIS B 1 372 ? -33.125 -32.531 -6.852 1 78.62 372 HIS B C 1
ATOM 8364 O O . HIS B 1 372 ? -33.688 -32.719 -7.93 1 78.62 372 HIS B O 1
ATOM 8370 N N . CYS B 1 373 ? -31.922 -32.031 -6.738 1 81.44 373 CYS B N 1
ATOM 8371 C CA . CYS B 1 373 ? -31.172 -31.562 -7.898 1 81.44 373 CYS B CA 1
ATOM 8372 C C . CYS B 1 373 ? -29.797 -32.219 -7.973 1 81.44 373 CYS B C 1
ATOM 8374 O O . CYS B 1 373 ? -29.047 -32.188 -6.996 1 81.44 373 CYS B O 1
ATOM 8376 N N . GLN B 1 374 ? -29.484 -32.812 -9.141 1 79.81 374 GLN B N 1
ATOM 8377 C CA . GLN B 1 374 ? -28.203 -33.531 -9.312 1 79.81 374 GLN B CA 1
ATOM 8378 C C . GLN B 1 374 ? -27.047 -32.531 -9.336 1 79.81 374 GLN B C 1
ATOM 8380 O O . GLN B 1 374 ? -25.938 -32.844 -8.891 1 79.81 374 GLN B O 1
ATOM 8385 N N . TYR B 1 375 ? -27.281 -31.406 -9.875 1 89.12 375 TYR B N 1
ATOM 8386 C CA . TYR B 1 375 ? -26.25 -30.375 -10 1 89.12 375 TYR B CA 1
ATOM 8387 C C . TYR B 1 375 ? -26.719 -29.062 -9.383 1 89.12 375 TYR B C 1
ATOM 8389 O O . TYR B 1 375 ? -26.984 -28.094 -10.094 1 89.12 375 TYR B O 1
ATOM 8397 N N . PRO B 1 376 ? -26.75 -29.031 -8.078 1 90.69 376 PRO B N 1
ATOM 8398 C CA . PRO B 1 376 ? -27.297 -27.859 -7.402 1 90.69 376 PRO B CA 1
ATOM 8399 C C . PRO B 1 376 ? -26.516 -26.594 -7.703 1 90.69 376 PRO B C 1
ATOM 8401 O O . PRO B 1 376 ? -27.109 -25.531 -7.902 1 90.69 376 PRO B O 1
ATOM 8404 N N . MET B 1 377 ? -25.188 -26.641 -7.719 1 94.94 377 MET B N 1
ATOM 8405 C CA . MET B 1 377 ? -24.375 -25.438 -7.961 1 94.94 377 MET B CA 1
ATOM 8406 C C . MET B 1 377 ? -24.641 -24.891 -9.359 1 94.94 377 MET B C 1
ATOM 8408 O O . MET B 1 377 ? -24.844 -23.688 -9.531 1 94.94 377 MET B O 1
ATOM 8412 N N . THR B 1 378 ? -24.641 -25.812 -10.352 1 93.44 378 THR B N 1
ATOM 8413 C CA . THR B 1 378 ? -24.891 -25.422 -11.734 1 93.44 378 THR B CA 1
ATOM 8414 C C . THR B 1 378 ? -26.281 -24.797 -11.875 1 93.44 378 THR B C 1
ATOM 8416 O O . THR B 1 378 ? -26.453 -23.781 -12.547 1 93.44 378 THR B O 1
ATOM 8419 N N . SER B 1 379 ? -27.281 -25.391 -11.242 1 90.69 379 SER B N 1
ATOM 8420 C CA . SER B 1 379 ? -28.656 -24.906 -11.312 1 90.69 379 SER B CA 1
ATOM 8421 C C . SER B 1 379 ? -28.766 -23.5 -10.727 1 90.69 379 SER B C 1
ATOM 8423 O O . SER B 1 379 ? -29.422 -22.625 -11.305 1 90.69 379 SER B O 1
ATOM 8425 N N . ILE B 1 380 ? -28.156 -23.312 -9.617 1 93.69 380 ILE B N 1
ATOM 8426 C CA . ILE B 1 380 ? -28.219 -22.016 -8.945 1 93.69 380 ILE B CA 1
ATOM 8427 C C . ILE B 1 380 ? -27.484 -20.969 -9.773 1 93.69 380 ILE B C 1
ATOM 8429 O O . ILE B 1 380 ? -27.953 -19.844 -9.93 1 93.69 380 ILE B O 1
ATOM 8433 N N . LEU B 1 381 ? -26.312 -21.312 -10.344 1 95.44 381 LEU B N 1
ATOM 8434 C CA . LEU B 1 381 ? -25.562 -20.391 -11.172 1 95.44 381 LEU B CA 1
ATOM 8435 C C . LEU B 1 381 ? -26.375 -19.938 -12.375 1 95.44 381 LEU B C 1
ATOM 8437 O O . LEU B 1 381 ? -26.5 -18.734 -12.633 1 95.44 381 LEU B O 1
ATOM 8441 N N . LEU B 1 382 ? -26.984 -20.875 -13.055 1 91.25 382 LEU B N 1
ATOM 8442 C CA . LEU B 1 382 ? -27.781 -20.54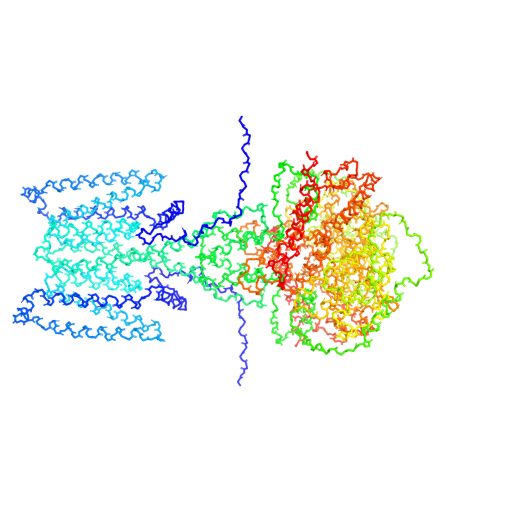7 -14.234 1 91.25 382 LEU B CA 1
ATOM 8443 C C . LEU B 1 382 ? -29 -19.719 -13.859 1 91.25 382 LEU B C 1
ATOM 8445 O O . LEU B 1 382 ? -29.344 -18.75 -14.555 1 91.25 382 LEU B O 1
ATOM 8449 N N . ALA B 1 383 ? -29.625 -20.078 -12.742 1 89.94 383 ALA B N 1
ATOM 8450 C CA . ALA B 1 383 ? -30.797 -19.328 -12.289 1 89.94 383 ALA B CA 1
ATOM 8451 C C . ALA B 1 383 ? -30.438 -17.891 -11.953 1 89.94 383 ALA B C 1
ATOM 8453 O O . ALA B 1 383 ? -31.156 -16.953 -12.312 1 89.94 383 ALA B O 1
ATOM 8454 N N . THR B 1 384 ? -29.328 -17.703 -11.242 1 93.88 384 THR B N 1
ATOM 8455 C CA . THR B 1 384 ? -28.922 -16.359 -10.836 1 93.88 384 THR B CA 1
ATOM 8456 C C . THR B 1 384 ? -28.484 -15.531 -12.039 1 93.88 384 THR B C 1
ATOM 8458 O O . THR B 1 384 ? -28.766 -14.336 -12.109 1 93.88 384 THR B O 1
ATOM 8461 N N . LEU B 1 385 ? -27.781 -16.141 -13.023 1 93.25 385 LEU B N 1
ATOM 8462 C CA . LEU B 1 385 ? -27.406 -15.445 -14.25 1 93.25 385 LEU B CA 1
ATOM 8463 C C . LEU B 1 385 ? -28.641 -15.016 -15.031 1 93.25 385 LEU B C 1
ATOM 8465 O O . LEU B 1 385 ? -28.688 -13.914 -15.586 1 93.25 385 LEU B O 1
ATOM 8469 N N . ALA B 1 386 ? -29.609 -15.844 -15.031 1 88.75 386 ALA B N 1
ATOM 8470 C CA . ALA B 1 386 ? -30.859 -15.547 -15.727 1 88.75 386 ALA B CA 1
ATOM 8471 C C . ALA B 1 386 ? -31.609 -14.414 -15.039 1 88.75 386 ALA B C 1
ATOM 8473 O O . ALA B 1 386 ? -32.156 -13.539 -15.711 1 88.75 386 ALA B O 1
ATOM 8474 N N . HIS B 1 387 ? -31.641 -14.531 -13.734 1 89.62 387 HIS B N 1
ATOM 8475 C CA . HIS B 1 387 ? -32.344 -13.508 -12.969 1 89.62 387 HIS B CA 1
ATOM 8476 C C . HIS B 1 387 ? -31.75 -12.125 -13.227 1 89.62 387 HIS B C 1
ATOM 8478 O O . HIS B 1 387 ? -32.469 -11.125 -13.25 1 89.62 387 HIS B O 1
ATOM 8484 N N . GLN B 1 388 ? -30.453 -12.102 -13.492 1 90.31 388 GLN B N 1
ATOM 8485 C CA . GLN B 1 388 ? -29.75 -10.844 -13.75 1 90.31 388 GLN B CA 1
ATOM 8486 C C . GLN B 1 388 ? -29.781 -10.5 -15.234 1 90.31 388 GLN B C 1
ATOM 8488 O O . GLN B 1 388 ? -29.156 -9.531 -15.664 1 90.31 388 GLN B O 1
ATOM 8493 N N . HIS B 1 389 ? -30.406 -11.281 -16.094 1 88.19 389 HIS B N 1
ATOM 8494 C CA . HIS B 1 389 ? -30.594 -11.078 -17.531 1 88.19 389 HIS B CA 1
ATOM 8495 C C . HIS B 1 389 ? -29.25 -10.984 -18.25 1 88.19 389 HIS B C 1
ATOM 8497 O O . HIS B 1 389 ? -29.078 -10.156 -19.141 1 88.19 389 HIS B O 1
ATOM 8503 N N . LEU B 1 390 ? -28.312 -11.812 -17.859 1 90.31 390 LEU B N 1
ATOM 8504 C CA . LEU B 1 390 ? -26.953 -11.672 -18.375 1 90.31 390 LEU B CA 1
ATOM 8505 C C . LEU B 1 390 ? -26.797 -12.414 -19.688 1 90.31 390 LEU B C 1
ATOM 8507 O O . LEU B 1 390 ? -25.922 -12.07 -20.5 1 90.31 390 LEU B O 1
ATOM 8511 N N . PHE B 1 391 ? -27.625 -13.398 -19.953 1 88.5 391 PHE B N 1
ATOM 8512 C CA . PHE B 1 391 ? -27.547 -14.117 -21.219 1 88.5 391 PHE B CA 1
ATOM 8513 C C . PHE B 1 391 ? -27.922 -13.211 -22.391 1 88.5 391 PHE B C 1
ATOM 8515 O O . PHE B 1 391 ? -27.312 -13.289 -23.453 1 88.5 391 PHE B O 1
ATOM 8522 N N . GLY B 1 392 ? -28.828 -12.391 -22.109 1 85.81 392 GLY B N 1
ATOM 8523 C CA . GLY B 1 392 ? -29.234 -11.445 -23.141 1 85.81 392 GLY B CA 1
ATOM 8524 C C . GLY B 1 392 ? -28.328 -10.234 -23.219 1 85.81 392 GLY B C 1
ATOM 8525 O O . GLY B 1 392 ? -27.906 -9.844 -24.312 1 85.81 392 GLY B O 1
ATOM 8526 N N . THR B 1 393 ? -27.953 -9.695 -22.141 1 90.06 393 THR B N 1
ATOM 8527 C CA . THR B 1 393 ? -27.219 -8.438 -22.078 1 90.06 393 THR B CA 1
ATOM 8528 C C . THR B 1 393 ? -25.797 -8.625 -22.578 1 90.06 393 THR B C 1
ATOM 8530 O O . THR B 1 393 ? -25.25 -7.75 -23.25 1 90.06 393 THR B O 1
ATOM 8533 N N . LEU B 1 394 ? -25.172 -9.781 -22.266 1 92.06 394 LEU B N 1
ATOM 8534 C CA . LEU B 1 394 ? -23.766 -10 -22.609 1 92.06 394 LEU B CA 1
ATOM 8535 C C . LEU B 1 394 ? -23.656 -10.922 -23.828 1 92.06 394 LEU B C 1
ATOM 8537 O O . LEU B 1 394 ? -22.594 -11.008 -24.453 1 92.06 394 LEU B O 1
ATOM 8541 N N . GLY B 1 395 ? -24.766 -11.594 -24.109 1 87.31 395 GLY B N 1
ATOM 8542 C CA . GLY B 1 395 ? -24.75 -12.508 -25.234 1 87.31 395 GLY B CA 1
ATOM 8543 C C . GLY B 1 395 ? -23.938 -13.758 -24.984 1 87.31 395 GLY B C 1
ATOM 8544 O O . GLY B 1 395 ? -23.391 -14.359 -25.922 1 87.31 395 GLY B O 1
ATOM 8545 N N . VAL B 1 396 ? -23.797 -14.172 -23.75 1 89.75 396 VAL B N 1
ATOM 8546 C CA . VAL B 1 396 ? -23.031 -15.367 -23.422 1 89.75 396 VAL B CA 1
ATOM 8547 C C . VAL B 1 396 ? -23.859 -16.609 -23.703 1 89.75 396 VAL B C 1
ATOM 8549 O O . VAL B 1 396 ? -25.094 -16.562 -23.688 1 89.75 396 VAL B O 1
ATOM 8552 N N . SER B 1 397 ? -23.156 -17.672 -24.062 1 88.19 397 SER B N 1
ATOM 8553 C CA . SER B 1 397 ? -23.812 -18.922 -24.438 1 88.19 397 SER B CA 1
ATOM 8554 C C . SER B 1 397 ? -24.234 -19.719 -23.203 1 88.19 397 SER B C 1
ATOM 8556 O O . SER B 1 397 ? -23.391 -20.156 -22.422 1 88.19 397 SER B O 1
ATOM 8558 N N . MET B 1 398 ? -25.531 -19.969 -23.094 1 86.94 398 MET B N 1
ATOM 8559 C CA . MET B 1 398 ? -26.047 -20.734 -21.969 1 86.94 398 MET B CA 1
ATOM 8560 C C . MET B 1 398 ? -25.531 -22.172 -22 1 86.94 398 MET B C 1
ATOM 8562 O O . MET B 1 398 ? -25.234 -22.734 -20.953 1 86.94 398 MET B O 1
ATOM 8566 N N . GLY B 1 399 ? -25.406 -22.703 -23.156 1 85.88 399 GLY B N 1
ATOM 8567 C CA . GLY B 1 399 ? -24.891 -24.047 -23.312 1 85.88 399 GLY B CA 1
ATOM 8568 C C . GLY B 1 399 ? -23.469 -24.203 -22.812 1 85.88 399 GLY B C 1
ATOM 8569 O O . GLY B 1 399 ? -23.156 -25.125 -22.062 1 85.88 399 GLY B O 1
ATOM 8570 N N . ASN B 1 400 ? -22.641 -23.297 -23.203 1 90.81 400 ASN B N 1
ATOM 8571 C CA . ASN B 1 400 ? -21.25 -23.328 -22.797 1 90.81 400 ASN B CA 1
ATOM 8572 C C . ASN B 1 400 ? -21.094 -23.141 -21.297 1 90.81 400 ASN B C 1
ATOM 8574 O O . ASN B 1 400 ? -20.281 -23.812 -20.656 1 90.81 400 ASN B O 1
ATOM 8578 N N . ILE B 1 401 ? -21.922 -22.25 -20.781 1 93.62 401 ILE B N 1
ATOM 8579 C CA . ILE B 1 401 ? -21.844 -21.984 -19.344 1 93.62 401 ILE B CA 1
ATOM 8580 C C . ILE B 1 401 ? -22.344 -23.188 -18.547 1 93.62 401 ILE B C 1
ATOM 8582 O O . ILE B 1 401 ? -21.766 -23.531 -17.516 1 93.62 401 ILE B O 1
ATOM 8586 N N . ALA B 1 402 ? -23.375 -23.781 -19 1 90.12 402 ALA B N 1
ATOM 8587 C CA . ALA B 1 402 ? -23.922 -24.969 -18.328 1 90.12 402 ALA B CA 1
ATOM 8588 C C . ALA B 1 402 ? -22.906 -26.109 -18.328 1 90.12 402 ALA B C 1
ATOM 8590 O O . ALA B 1 402 ? -22.656 -26.719 -17.281 1 90.12 402 ALA B O 1
ATOM 8591 N N . GLU B 1 403 ? -22.297 -26.359 -19.453 1 90.06 403 GLU B N 1
ATOM 8592 C CA . GLU B 1 403 ? -21.297 -27.422 -19.531 1 90.06 403 GLU B CA 1
ATOM 8593 C C . GLU B 1 403 ? -20.078 -27.094 -18.672 1 90.06 403 GLU B C 1
ATOM 8595 O O . GLU B 1 403 ? -19.531 -27.984 -18 1 90.06 403 GLU B O 1
ATOM 8600 N N . TYR B 1 404 ? -19.703 -25.859 -18.75 1 95.62 404 TYR B N 1
ATOM 8601 C CA . TYR B 1 404 ? -18.609 -25.406 -17.922 1 95.62 404 TYR B CA 1
ATOM 8602 C C . TYR B 1 404 ? -18.906 -25.625 -16.438 1 95.62 404 TYR B C 1
ATOM 8604 O O . TYR B 1 404 ? -18.078 -26.156 -15.695 1 95.62 404 TYR B O 1
ATOM 8612 N N . ALA B 1 405 ? -20.078 -25.188 -16.047 1 96 405 ALA B N 1
ATOM 8613 C CA . ALA B 1 405 ? -20.484 -25.281 -14.648 1 96 405 ALA B CA 1
ATOM 8614 C C . ALA B 1 405 ? -20.594 -26.734 -14.203 1 96 405 ALA B C 1
ATOM 8616 O O . ALA B 1 405 ? -20.234 -27.078 -13.07 1 96 405 ALA B O 1
ATOM 8617 N N . ILE B 1 406 ? -21.078 -27.594 -15.031 1 92.62 406 ILE B N 1
ATOM 8618 C CA . ILE B 1 406 ? -21.188 -29.016 -14.727 1 92.62 406 ILE B CA 1
ATOM 8619 C C . ILE B 1 406 ? -19.781 -29.594 -14.508 1 92.62 406 ILE B C 1
ATOM 8621 O O . ILE B 1 406 ? -19.562 -30.344 -13.555 1 92.62 406 ILE B O 1
ATOM 8625 N N . GLU B 1 407 ? -18.859 -29.234 -15.391 1 94.38 407 GLU B N 1
ATOM 8626 C CA . GLU B 1 407 ? -17.484 -29.703 -15.25 1 94.38 407 GLU B CA 1
ATOM 8627 C C . GLU B 1 407 ? -16.859 -29.188 -13.961 1 94.38 407 GLU B C 1
ATOM 8629 O O . GLU B 1 407 ? -16.172 -29.922 -13.266 1 94.38 407 GLU B O 1
ATOM 8634 N N . ILE B 1 408 ? -17.094 -27.906 -13.688 1 97.56 408 ILE B N 1
ATOM 8635 C CA . ILE B 1 408 ? -16.578 -27.312 -12.453 1 97.56 408 ILE B CA 1
ATOM 8636 C C . ILE B 1 408 ? -17.141 -28.062 -11.25 1 97.56 408 ILE B C 1
ATOM 8638 O O . ILE B 1 408 ? -16.406 -28.438 -10.344 1 97.56 408 ILE B O 1
ATOM 8642 N N . GLU B 1 409 ? -18.453 -28.234 -11.242 1 96 409 GLU B N 1
ATOM 8643 C CA . GLU B 1 409 ? -19.109 -28.922 -10.141 1 96 409 GLU B CA 1
ATOM 8644 C C . GLU B 1 409 ? -18.562 -30.328 -9.961 1 96 409 GLU B C 1
ATOM 8646 O O . GLU B 1 409 ? -18.438 -30.812 -8.828 1 96 409 GLU B O 1
ATOM 8651 N N . GLY B 1 410 ? -18.188 -31 -11.023 1 94.19 410 GLY B N 1
ATOM 8652 C CA . GLY B 1 410 ? -17.594 -32.312 -10.977 1 94.19 410 GLY B CA 1
ATOM 8653 C C . GLY B 1 410 ? -16.219 -32.344 -10.344 1 94.19 410 GLY B C 1
ATOM 8654 O O . GLY B 1 410 ? -15.781 -33.375 -9.844 1 94.19 410 GLY B O 1
ATOM 8655 N N . HIS B 1 411 ? -15.57 -31.203 -10.344 1 95.69 411 HIS B N 1
ATOM 8656 C CA . HIS B 1 411 ? -14.219 -31.141 -9.797 1 95.69 411 HIS B CA 1
ATOM 8657 C C . HIS B 1 411 ? -14.234 -30.766 -8.32 1 95.69 411 HIS B C 1
ATOM 8659 O O . HIS B 1 411 ? -13.195 -30.75 -7.66 1 95.69 411 HIS B O 1
ATOM 8665 N N . TYR B 1 412 ? -15.414 -30.422 -7.809 1 96.75 412 TYR B N 1
ATOM 8666 C CA . TYR B 1 412 ? -15.562 -30.312 -6.363 1 96.75 412 TYR B CA 1
ATOM 8667 C C . TYR B 1 412 ? -15.625 -31.703 -5.723 1 96.75 412 TYR B C 1
ATOM 8669 O O . TYR B 1 412 ? -16.406 -32.562 -6.148 1 96.75 412 TYR B O 1
ATOM 8677 N N . HIS B 1 413 ? -14.852 -31.938 -4.746 1 95.06 413 HIS B N 1
ATOM 8678 C CA . HIS B 1 413 ? -14.766 -33.25 -4.141 1 95.06 413 HIS B CA 1
ATOM 8679 C C . HIS B 1 413 ? -15.906 -33.5 -3.162 1 95.06 413 HIS B C 1
ATOM 8681 O O . HIS B 1 413 ? -16 -32.812 -2.137 1 95.06 413 HIS B O 1
ATOM 8687 N N . VAL B 1 414 ? -16.578 -34.531 -3.387 1 91.75 414 VAL B N 1
ATOM 8688 C CA . VAL B 1 414 ? -17.766 -34.844 -2.588 1 91.75 414 VAL B CA 1
ATOM 8689 C C . VAL B 1 414 ? -17.328 -35.312 -1.193 1 91.75 414 VAL B C 1
ATOM 8691 O O . VAL B 1 414 ? -18.078 -35.156 -0.228 1 91.75 414 VAL B O 1
ATOM 8694 N N . SER B 1 415 ? -16.125 -35.781 -1.13 1 93.75 415 SER B N 1
ATOM 8695 C CA . SER B 1 415 ? -15.625 -36.312 0.134 1 93.75 415 SER B CA 1
ATOM 8696 C C . SER B 1 415 ? -15.367 -35.188 1.142 1 93.75 415 SER B C 1
ATOM 8698 O O . SER B 1 415 ? -15.289 -35.438 2.346 1 93.75 415 SER B O 1
ATOM 8700 N N . ASN B 1 416 ? -15.219 -33.969 0.649 1 97.06 416 ASN B N 1
ATOM 8701 C CA . ASN B 1 416 ? -15 -32.875 1.566 1 97.06 416 ASN B CA 1
ATOM 8702 C C . ASN B 1 416 ? -16.266 -32.5 2.324 1 97.06 416 ASN B C 1
ATOM 8704 O O . ASN B 1 416 ? -17.312 -32.281 1.715 1 97.06 416 ASN B O 1
ATOM 8708 N N . PRO B 1 417 ? -16.188 -32.406 3.588 1 97.12 417 PRO B N 1
ATOM 8709 C CA . PRO B 1 417 ? -17.391 -32.062 4.355 1 97.12 417 PRO B CA 1
ATOM 8710 C C . PRO B 1 417 ? -17.906 -30.672 4.051 1 97.12 417 PRO B C 1
ATOM 8712 O O . PRO B 1 417 ? -19.125 -30.484 3.91 1 97.12 417 PRO B O 1
ATOM 8715 N N . TYR B 1 418 ? -17.016 -29.703 3.92 1 97.62 418 TYR B N 1
ATOM 8716 C CA . TYR B 1 418 ? -17.438 -28.312 3.799 1 97.62 418 TYR B CA 1
ATOM 8717 C C . TYR B 1 418 ? -17.156 -27.781 2.396 1 97.62 418 TYR B C 1
ATOM 8719 O O . TYR B 1 418 ? -18.078 -27.344 1.702 1 97.62 418 TYR B O 1
ATOM 8727 N N . HIS B 1 419 ? -15.883 -27.844 1.961 1 98.12 419 HIS B N 1
ATOM 8728 C CA . HIS B 1 419 ? -15.492 -27.281 0.675 1 98.12 419 HIS B CA 1
ATOM 8729 C C . HIS B 1 419 ? -15.844 -28.219 -0.472 1 98.12 419 HIS B C 1
ATOM 8731 O O . HIS B 1 419 ? -14.953 -28.781 -1.119 1 98.12 419 HIS B O 1
ATOM 8737 N N . ASN B 1 420 ? -17.062 -28.312 -0.747 1 97.19 420 ASN B N 1
ATOM 8738 C CA . ASN B 1 420 ? -17.625 -29.125 -1.83 1 97.19 420 ASN B CA 1
ATOM 8739 C C . ASN B 1 420 ? -18.578 -28.312 -2.697 1 97.19 420 ASN B C 1
ATOM 8741 O O . ASN B 1 420 ? -18.625 -27.078 -2.588 1 97.19 420 ASN B O 1
ATOM 8745 N N . ALA B 1 421 ? -19.312 -28.969 -3.549 1 96.12 421 ALA B N 1
ATOM 8746 C CA . ALA B 1 421 ? -20.156 -28.281 -4.516 1 96.12 421 ALA B CA 1
ATOM 8747 C C . ALA B 1 421 ? -21.312 -27.562 -3.82 1 96.12 421 ALA B C 1
ATOM 8749 O O . ALA B 1 421 ? -21.766 -26.516 -4.277 1 96.12 421 ALA B O 1
ATOM 8750 N N . MET B 1 422 ? -21.781 -28.109 -2.723 1 96.25 422 MET B N 1
ATOM 8751 C CA . MET B 1 422 ? -22.859 -27.484 -1.978 1 96.25 422 MET B CA 1
ATOM 8752 C C . MET B 1 422 ? -22.422 -26.141 -1.407 1 96.25 422 MET B C 1
ATOM 8754 O O . MET B 1 422 ? -23.188 -25.172 -1.413 1 96.25 422 MET B O 1
ATOM 8758 N N . HIS B 1 423 ? -21.219 -26.125 -0.887 1 97.75 423 HIS B N 1
ATOM 8759 C CA . HIS B 1 423 ? -20.656 -24.859 -0.41 1 97.75 423 HIS B CA 1
ATOM 8760 C C . HIS B 1 423 ? -20.594 -23.828 -1.532 1 97.75 423 HIS B C 1
ATOM 8762 O O . HIS B 1 423 ? -21 -22.688 -1.348 1 97.75 423 HIS B O 1
ATOM 8768 N N . ALA B 1 424 ? -20.109 -24.25 -2.666 1 98.12 424 ALA B N 1
ATOM 8769 C CA . ALA B 1 424 ? -20.016 -23.344 -3.812 1 98.12 424 ALA B CA 1
ATOM 8770 C C . ALA B 1 424 ? -21.406 -22.828 -4.207 1 98.12 424 ALA B C 1
ATOM 8772 O O . ALA B 1 424 ? -21.562 -21.656 -4.523 1 98.12 424 ALA B O 1
ATOM 8773 N N . ALA B 1 425 ? -22.391 -23.75 -4.203 1 96.69 425 ALA B N 1
ATOM 8774 C CA . ALA B 1 425 ? -23.766 -23.375 -4.523 1 96.69 425 ALA B CA 1
ATOM 8775 C C . ALA B 1 425 ? -24.266 -22.297 -3.561 1 96.69 425 ALA B C 1
ATOM 8777 O O . ALA B 1 425 ? -24.875 -21.328 -3.982 1 96.69 425 ALA B O 1
ATOM 8778 N N . SER B 1 426 ? -24.031 -22.531 -2.342 1 97.25 426 SER B N 1
ATOM 8779 C CA . SER B 1 426 ? -24.438 -21.578 -1.319 1 97.25 426 SER B CA 1
ATOM 8780 C C . SER B 1 426 ? -23.781 -20.219 -1.53 1 97.25 426 SER B C 1
ATOM 8782 O O . SER B 1 426 ? -24.422 -19.172 -1.379 1 97.25 426 SER B O 1
ATOM 8784 N N . VAL B 1 427 ? -22.5 -20.219 -1.87 1 98.25 427 VAL B N 1
ATOM 8785 C CA . VAL B 1 427 ? -21.75 -18.969 -2.057 1 98.25 427 VAL B CA 1
ATOM 8786 C C . VAL B 1 427 ? -22.297 -18.219 -3.264 1 98.25 427 VAL B C 1
ATOM 8788 O O . VAL B 1 427 ? -22.484 -17 -3.213 1 98.25 427 VAL B O 1
ATOM 8791 N N . VAL B 1 428 ? -22.594 -18.938 -4.371 1 98 428 VAL B N 1
ATOM 8792 C CA . VAL B 1 428 ? -23.188 -18.281 -5.543 1 98 428 VAL B CA 1
ATOM 8793 C C . VAL B 1 428 ? -24.5 -17.625 -5.164 1 98 428 VAL B C 1
ATOM 8795 O O . VAL B 1 428 ? -24.75 -16.469 -5.527 1 98 428 VAL B O 1
ATOM 8798 N N . TRP B 1 429 ? -25.297 -18.359 -4.422 1 96.88 429 TRP B N 1
ATOM 8799 C CA . TRP B 1 429 ? -26.594 -17.844 -3.996 1 96.88 429 TRP B CA 1
ATOM 8800 C C . TRP B 1 429 ? -26.422 -16.609 -3.113 1 96.88 429 TRP B C 1
ATOM 8802 O O . TRP B 1 429 ? -27.109 -15.602 -3.309 1 96.88 429 TRP B O 1
ATOM 8812 N N . ASP B 1 430 ? -25.562 -16.703 -2.164 1 97.19 430 ASP B N 1
ATOM 8813 C CA . ASP B 1 430 ? -25.359 -15.617 -1.217 1 97.19 430 ASP B CA 1
ATOM 8814 C C . ASP B 1 430 ? -24.797 -14.383 -1.918 1 97.19 430 ASP B C 1
ATOM 8816 O O . ASP B 1 430 ? -25.156 -13.25 -1.571 1 97.19 430 ASP B O 1
ATOM 8820 N N . VAL B 1 431 ? -23.844 -14.562 -2.848 1 97.88 431 VAL B N 1
ATOM 8821 C CA . VAL B 1 431 ? -23.344 -13.445 -3.639 1 97.88 431 VAL B CA 1
ATOM 8822 C C . VAL B 1 431 ? -24.516 -12.75 -4.344 1 97.88 431 VAL B C 1
ATOM 8824 O O . VAL B 1 431 ? -24.594 -11.516 -4.355 1 97.88 431 VAL B O 1
ATOM 8827 N N . HIS B 1 432 ? -25.375 -13.531 -4.93 1 96.44 432 HIS B N 1
ATOM 8828 C CA . HIS B 1 432 ? -26.516 -12.969 -5.648 1 96.44 432 HIS B CA 1
ATOM 8829 C C . HIS B 1 432 ? -27.438 -12.188 -4.707 1 96.44 432 HIS B C 1
ATOM 8831 O O . HIS B 1 432 ? -27.922 -11.117 -5.062 1 96.44 432 HIS B O 1
ATOM 8837 N N . GLN B 1 433 ? -27.688 -12.719 -3.531 1 94.81 433 GLN B N 1
ATOM 8838 C CA . GLN B 1 433 ? -28.5 -12.023 -2.547 1 94.81 433 GLN B CA 1
ATOM 8839 C C . GLN B 1 433 ? -27.906 -10.672 -2.189 1 94.81 433 GLN B C 1
ATOM 8841 O O . GLN B 1 433 ? -28.625 -9.68 -2.055 1 94.81 433 GLN B O 1
ATOM 8846 N N . LEU B 1 434 ? -26.656 -10.648 -2.023 1 96.06 434 LEU B N 1
ATOM 8847 C CA . LEU B 1 434 ? -25.969 -9.406 -1.676 1 96.06 434 LEU B CA 1
ATOM 8848 C C . LEU B 1 434 ? -25.938 -8.445 -2.863 1 96.06 434 LEU B C 1
ATOM 8850 O O . LEU B 1 434 ? -26.125 -7.242 -2.693 1 96.06 434 LEU B O 1
ATOM 8854 N N . LEU B 1 435 ? -25.734 -9.055 -4.008 1 94.88 435 LEU B N 1
ATOM 8855 C CA . LEU B 1 435 ? -25.688 -8.289 -5.246 1 94.88 435 LEU B CA 1
ATOM 8856 C C . LEU B 1 435 ? -26.984 -7.523 -5.469 1 94.88 435 LEU B C 1
ATOM 8858 O O . LEU B 1 435 ? -26.969 -6.41 -6 1 94.88 435 LEU B O 1
ATOM 8862 N N . MET B 1 436 ? -28.062 -8.055 -5.148 1 93.06 436 MET B N 1
ATOM 8863 C CA . MET B 1 436 ? -29.375 -7.445 -5.344 1 93.06 436 MET B CA 1
ATOM 8864 C C . MET B 1 436 ? -29.516 -6.195 -4.484 1 93.06 436 MET B C 1
ATOM 8866 O O . MET B 1 436 ? -30.406 -5.367 -4.738 1 93.06 436 MET B O 1
ATOM 8870 N N . ARG B 1 437 ? -28.625 -6.039 -3.629 1 93.69 437 ARG B N 1
ATOM 8871 C CA . ARG B 1 437 ? -28.703 -4.906 -2.717 1 93.69 437 ARG B CA 1
ATOM 8872 C C . ARG B 1 437 ? -27.703 -3.816 -3.109 1 93.69 437 ARG B C 1
ATOM 8874 O O . ARG B 1 437 ? -27.531 -2.832 -2.387 1 93.69 437 ARG B O 1
ATOM 8881 N N . VAL B 1 438 ? -26.984 -4.094 -4.168 1 93.06 438 VAL B N 1
ATOM 8882 C CA . VAL B 1 438 ? -26.031 -3.127 -4.703 1 93.06 438 VAL B CA 1
ATOM 8883 C C . VAL B 1 438 ? -26.453 -2.713 -6.113 1 93.06 438 VAL B C 1
ATOM 8885 O O . VAL B 1 438 ? -26.766 -3.564 -6.945 1 93.06 438 VAL B O 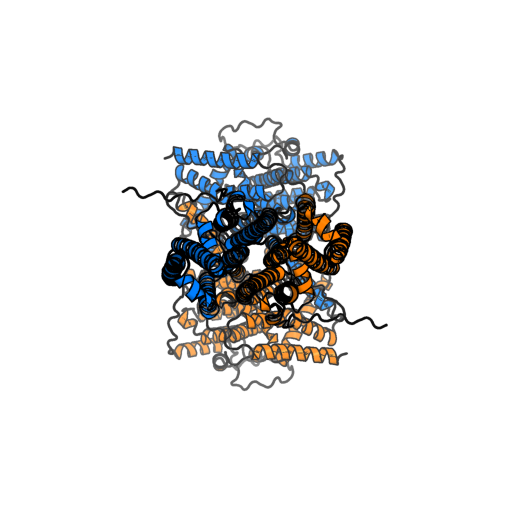1
ATOM 8888 N N . THR B 1 439 ? -26.656 -1.448 -6.477 1 81.69 439 THR B N 1
ATOM 8889 C CA . THR B 1 439 ? -27.266 -1.06 -7.746 1 81.69 439 THR B CA 1
ATOM 8890 C C . THR B 1 439 ? -26.203 -0.498 -8.695 1 81.69 439 THR B C 1
ATOM 8892 O O . THR B 1 439 ? -26.516 -0.193 -9.852 1 81.69 439 THR B O 1
ATOM 8895 N N . ARG B 1 440 ? -25.047 -0.59 -8.484 1 86.44 440 ARG B N 1
ATOM 8896 C CA . ARG B 1 440 ? -24.125 0.202 -9.289 1 86.44 440 ARG B CA 1
ATOM 8897 C C . ARG B 1 440 ? -23.234 -0.696 -10.133 1 86.44 440 ARG B C 1
ATOM 8899 O O . ARG B 1 440 ? -22.531 -0.218 -11.031 1 86.44 440 ARG B O 1
ATOM 8906 N N . LEU B 1 441 ? -23.344 -2.066 -10.117 1 93.75 441 LEU B N 1
ATOM 8907 C CA . LEU B 1 441 ? -22.391 -2.924 -10.82 1 93.75 441 LEU B CA 1
ATOM 8908 C C . LEU B 1 441 ? -22.844 -3.182 -12.25 1 93.75 441 LEU B C 1
ATOM 8910 O O . LEU B 1 441 ? -24.047 -3.365 -12.508 1 93.75 441 LEU B O 1
ATOM 8914 N N . LYS B 1 442 ? -21.953 -3.182 -13.172 1 94.06 442 LYS B N 1
ATOM 8915 C CA . LYS B 1 442 ? -22.203 -3.43 -14.594 1 94.06 442 LYS B CA 1
ATOM 8916 C C . LYS B 1 442 ? -22.391 -4.918 -14.867 1 94.06 442 LYS B C 1
ATOM 8918 O O . LYS B 1 442 ? -21.984 -5.762 -14.062 1 94.06 442 LYS B O 1
ATOM 8923 N N . PRO B 1 443 ? -23.062 -5.289 -15.977 1 94.81 443 PRO B N 1
ATOM 8924 C CA . PRO B 1 443 ? -23.375 -6.688 -16.281 1 94.81 443 PRO B CA 1
ATOM 8925 C C . PRO B 1 443 ? -22.141 -7.578 -16.297 1 94.81 443 PRO B C 1
ATOM 8927 O O . PRO B 1 443 ? -22.156 -8.688 -15.766 1 94.81 443 PRO B O 1
ATOM 8930 N N . LEU B 1 444 ? -21.047 -7.078 -16.906 1 96.19 444 LEU B N 1
ATOM 8931 C CA . LEU B 1 444 ? -19.828 -7.883 -16.984 1 96.19 444 LEU B CA 1
ATOM 8932 C C . LEU B 1 444 ? -19.266 -8.148 -15.594 1 96.19 444 LEU B C 1
ATOM 8934 O O . LEU B 1 444 ? -18.719 -9.219 -15.336 1 96.19 444 LEU B O 1
ATOM 8938 N N . GLN B 1 445 ? -19.406 -7.152 -14.75 1 97.31 445 GLN B N 1
ATOM 8939 C CA . GLN B 1 445 ? -18.938 -7.289 -13.375 1 97.31 445 GLN B CA 1
ATOM 8940 C C . GLN B 1 445 ? -19.781 -8.312 -12.609 1 97.31 445 GLN B C 1
ATOM 8942 O O . GLN B 1 445 ? -19.234 -9.172 -11.914 1 97.31 445 GLN B O 1
ATOM 8947 N N . ILE B 1 446 ? -21.062 -8.242 -12.836 1 97.81 446 ILE B N 1
ATOM 8948 C CA . ILE B 1 446 ? -21.984 -9.172 -12.188 1 97.81 446 ILE B CA 1
ATOM 8949 C C . ILE B 1 446 ? -21.703 -10.594 -12.672 1 97.81 446 ILE B C 1
ATOM 8951 O O . ILE B 1 446 ? -21.625 -11.531 -11.875 1 97.81 446 ILE B O 1
ATOM 8955 N N . TYR B 1 447 ? -21.5 -10.719 -13.961 1 97.44 447 TYR B N 1
ATOM 8956 C CA . TYR B 1 447 ? -21.188 -12.008 -14.562 1 97.44 447 TYR B CA 1
ATOM 8957 C C . TYR B 1 447 ? -19.906 -12.586 -13.969 1 97.44 447 TYR B C 1
ATOM 8959 O O . TYR B 1 447 ? -19.875 -13.75 -13.562 1 97.44 447 TYR B O 1
ATOM 8967 N N . SER B 1 448 ? -18.859 -11.766 -13.898 1 98.38 448 SER B N 1
ATOM 8968 C CA . SER B 1 448 ? -17.562 -12.188 -13.375 1 98.38 448 SER B CA 1
ATOM 8969 C C . SER B 1 448 ? -17.656 -12.586 -11.906 1 98.38 448 SER B C 1
ATOM 8971 O O . SER B 1 448 ? -17.016 -13.547 -11.477 1 98.38 448 SER B O 1
ATOM 8973 N N . LEU B 1 449 ? -18.406 -11.859 -11.164 1 98.62 449 LEU B N 1
ATOM 8974 C CA . LEU B 1 449 ? -18.547 -12.117 -9.734 1 98.62 449 LEU B CA 1
ATOM 8975 C C . LEU B 1 449 ? -19.25 -13.445 -9.492 1 98.62 449 LEU B C 1
ATOM 8977 O O . LEU B 1 449 ? -18.828 -14.227 -8.641 1 98.62 449 LEU B O 1
ATOM 8981 N N . LEU B 1 450 ? -20.281 -13.727 -10.234 1 98.56 450 LEU B N 1
ATOM 8982 C CA . LEU B 1 450 ? -21.016 -14.977 -10.078 1 98.56 450 LEU B CA 1
ATOM 8983 C C . LEU B 1 450 ? -20.172 -16.156 -10.516 1 98.56 450 LEU B C 1
ATOM 8985 O O . LEU B 1 450 ? -20.188 -17.219 -9.875 1 98.56 450 LEU B O 1
ATOM 8989 N N . LEU B 1 451 ? -19.453 -15.984 -11.578 1 98.56 451 LEU B N 1
ATOM 8990 C CA . LEU B 1 451 ? -18.562 -17.047 -12.008 1 98.56 451 LEU B CA 1
ATOM 8991 C C . LEU B 1 451 ? -17.453 -17.281 -10.984 1 98.56 451 LEU B C 1
ATOM 8993 O O . LEU B 1 451 ? -17.094 -18.422 -10.703 1 98.56 451 LEU B O 1
ATOM 8997 N N . ALA B 1 452 ? -16.891 -16.172 -10.469 1 98.81 452 ALA B N 1
ATOM 8998 C CA . ALA B 1 452 ? -15.867 -16.297 -9.438 1 98.81 452 ALA B CA 1
ATOM 8999 C C . ALA B 1 452 ? -16.391 -17.047 -8.219 1 98.81 452 ALA B C 1
ATOM 9001 O O . ALA B 1 452 ? -15.672 -17.859 -7.633 1 98.81 452 ALA B O 1
ATOM 9002 N N . ALA B 1 453 ? -17.609 -16.781 -7.859 1 98.81 453 ALA B N 1
ATOM 9003 C CA . ALA B 1 453 ? -18.219 -17.469 -6.73 1 98.81 453 ALA B CA 1
ATOM 9004 C C . ALA B 1 453 ? -18.312 -18.969 -6.996 1 98.81 453 ALA B C 1
ATOM 9006 O O . ALA B 1 453 ? -18.094 -19.781 -6.094 1 98.81 453 ALA B O 1
ATOM 9007 N N . ALA B 1 454 ? -18.594 -19.328 -8.195 1 98.69 454 ALA B N 1
ATOM 9008 C CA . ALA B 1 454 ? -18.766 -20.734 -8.562 1 98.69 454 ALA B CA 1
ATOM 9009 C C . ALA B 1 454 ? -17.438 -21.484 -8.547 1 98.69 454 ALA B C 1
ATOM 9011 O O . ALA B 1 454 ? -17.375 -22.672 -8.211 1 98.69 454 ALA B O 1
ATOM 9012 N N . VAL B 1 455 ? -16.344 -20.812 -8.852 1 98.75 455 VAL B N 1
ATOM 9013 C CA . VAL B 1 455 ? -15.094 -21.531 -9.078 1 98.75 455 VAL B CA 1
ATOM 9014 C C . VAL B 1 455 ? -14.141 -21.281 -7.914 1 98.75 455 VAL B C 1
ATOM 9016 O O . VAL B 1 455 ? -13.039 -21.828 -7.883 1 98.75 455 VAL B O 1
ATOM 9019 N N . HIS B 1 456 ? -14.445 -20.516 -6.895 1 98.69 456 HIS B N 1
ATOM 9020 C CA . HIS B 1 456 ? -13.508 -19.984 -5.914 1 98.69 456 HIS B CA 1
ATOM 9021 C C . HIS B 1 456 ? -12.852 -21.109 -5.117 1 98.69 456 HIS B C 1
ATOM 9023 O O . HIS B 1 456 ? -11.734 -20.938 -4.609 1 98.69 456 HIS B O 1
ATOM 9029 N N . ASP B 1 457 ? -13.445 -22.266 -5.023 1 98.44 457 ASP B N 1
ATOM 9030 C CA . ASP B 1 457 ? -12.93 -23.375 -4.23 1 98.44 457 ASP B CA 1
ATOM 9031 C C . ASP B 1 457 ? -12.891 -24.672 -5.051 1 98.44 457 ASP B C 1
ATOM 9033 O O . ASP B 1 457 ? -12.914 -25.766 -4.492 1 98.44 457 ASP B O 1
ATOM 9037 N N . VAL B 1 458 ? -12.906 -24.562 -6.363 1 98.38 458 VAL B N 1
ATOM 9038 C CA . VAL B 1 458 ? -12.922 -25.75 -7.207 1 98.38 458 VAL B CA 1
ATOM 9039 C C . VAL B 1 458 ? -11.688 -26.594 -6.926 1 98.38 458 VAL B C 1
ATOM 9041 O O . VAL B 1 458 ? -10.586 -26.078 -6.77 1 98.38 458 VAL B O 1
ATOM 9044 N N . ASP B 1 459 ? -11.859 -27.922 -6.723 1 96.75 459 ASP B N 1
ATOM 9045 C CA . ASP B 1 459 ? -10.812 -28.922 -6.523 1 96.75 459 ASP B CA 1
ATOM 9046 C C . ASP B 1 459 ? -10.133 -28.75 -5.164 1 96.75 459 ASP B C 1
ATOM 9048 O O . ASP B 1 459 ? -8.977 -29.125 -4.992 1 96.75 459 ASP B O 1
ATOM 9052 N N . HIS B 1 460 ? -10.789 -28.141 -4.234 1 98 460 HIS B N 1
ATOM 9053 C CA . HIS B 1 460 ? -10.258 -27.953 -2.887 1 98 460 HIS B CA 1
ATOM 9054 C C . HIS B 1 460 ? -9.898 -29.281 -2.24 1 98 460 HIS B C 1
ATOM 9056 O O . HIS B 1 460 ? -10.719 -30.203 -2.193 1 98 460 HIS B O 1
ATOM 9062 N N . PRO B 1 461 ? -8.734 -29.438 -1.67 1 96.5 461 PRO B N 1
ATOM 9063 C CA . PRO B 1 461 ? -8.289 -30.734 -1.154 1 96.5 461 PRO B CA 1
ATOM 9064 C C . PRO B 1 461 ? -8.789 -31.016 0.262 1 96.5 461 PRO B C 1
ATOM 9066 O O . PRO B 1 461 ? -8.547 -32.094 0.805 1 96.5 461 PRO B O 1
ATOM 9069 N N . GLY B 1 462 ? -9.398 -30.031 0.881 1 96.62 462 GLY B N 1
ATOM 9070 C CA . GLY B 1 462 ? -9.945 -30.25 2.211 1 96.62 462 GLY B CA 1
ATOM 9071 C C . GLY B 1 462 ? -8.984 -29.859 3.32 1 96.62 462 GLY B C 1
ATOM 9072 O O . GLY B 1 462 ? -9.188 -30.219 4.48 1 96.62 462 GLY B O 1
ATOM 9073 N N . VAL B 1 463 ? -7.867 -29.25 2.941 1 95.81 463 VAL B N 1
ATOM 9074 C CA . VAL B 1 463 ? -6.898 -28.688 3.883 1 95.81 463 VAL B CA 1
ATOM 9075 C C . VAL B 1 463 ? -6.645 -27.219 3.561 1 95.81 463 VAL B C 1
ATOM 9077 O O . VAL B 1 463 ? -7.031 -26.734 2.494 1 95.81 463 VAL B O 1
ATOM 9080 N N . ASN B 1 464 ? -6.094 -26.516 4.508 1 93.56 464 ASN B N 1
ATOM 9081 C CA . ASN B 1 464 ? -5.914 -25.078 4.27 1 93.56 464 ASN B CA 1
ATOM 9082 C C . ASN B 1 464 ? -4.508 -24.766 3.777 1 93.56 464 ASN B C 1
ATOM 9084 O O . ASN B 1 464 ? -3.676 -25.672 3.643 1 93.56 464 ASN B O 1
ATOM 9088 N N . ASN B 1 465 ? -4.215 -23.516 3.426 1 93.81 465 ASN B N 1
ATOM 9089 C CA . ASN B 1 465 ? -2.938 -23.062 2.883 1 93.81 465 ASN B CA 1
ATOM 9090 C C . ASN B 1 465 ? -1.79 -23.344 3.848 1 93.81 465 ASN B C 1
ATOM 9092 O O . ASN B 1 465 ? -0.703 -23.75 3.428 1 93.81 465 ASN B O 1
ATOM 9096 N N . THR B 1 466 ? -1.984 -23.172 5.141 1 90.19 466 THR B N 1
ATOM 9097 C CA . THR B 1 466 ? -0.95 -23.375 6.152 1 90.19 466 THR B CA 1
ATOM 9098 C C . THR B 1 466 ? -0.485 -24.828 6.172 1 90.19 466 THR B C 1
ATOM 9100 O O . THR B 1 466 ? 0.712 -25.094 6.281 1 90.19 466 THR B O 1
ATOM 9103 N N . PHE B 1 467 ? -1.424 -25.781 6.082 1 93.88 467 PHE B N 1
ATOM 9104 C CA . PHE B 1 467 ? -1.093 -27.188 6.027 1 93.88 467 PHE B CA 1
ATOM 9105 C C . PHE B 1 467 ? -0.211 -27.5 4.824 1 93.88 467 PHE B C 1
ATOM 9107 O O . PHE B 1 467 ? 0.801 -28.188 4.949 1 93.88 467 PHE B O 1
ATOM 9114 N N . LEU B 1 468 ? -0.604 -26.922 3.674 1 94.38 468 LEU B N 1
ATOM 9115 C CA . LEU B 1 468 ? 0.127 -27.203 2.443 1 94.38 468 LEU B CA 1
ATOM 9116 C C . LEU B 1 468 ? 1.547 -26.641 2.518 1 94.38 468 LEU B C 1
ATOM 9118 O O . LEU B 1 468 ? 2.5 -27.312 2.109 1 94.38 468 LEU B O 1
ATOM 9122 N N . ILE B 1 469 ? 1.701 -25.484 3 1 92 469 ILE B N 1
ATOM 9123 C CA . ILE B 1 469 ? 3.008 -24.844 3.102 1 92 469 ILE B CA 1
ATOM 9124 C C . ILE B 1 469 ? 3.873 -25.594 4.113 1 92 469 ILE B C 1
ATOM 9126 O O . ILE B 1 469 ? 5.02 -25.938 3.822 1 92 469 ILE B O 1
ATOM 9130 N N . ASN B 1 470 ? 3.307 -25.922 5.293 1 88.94 470 ASN B N 1
ATOM 9131 C CA . ASN B 1 470 ? 4.062 -26.562 6.367 1 88.94 470 ASN B CA 1
ATOM 9132 C C . ASN B 1 470 ? 4.449 -28 6.008 1 88.94 470 ASN B C 1
ATOM 9134 O O . ASN B 1 470 ? 5.469 -28.5 6.48 1 88.94 470 ASN B O 1
ATOM 9138 N N . SER B 1 471 ? 3.672 -28.609 5.164 1 90.44 471 SER B N 1
ATOM 9139 C CA . SER B 1 471 ? 3.963 -29.984 4.762 1 90.44 471 SER B CA 1
ATOM 9140 C C . SER B 1 471 ? 4.828 -30.016 3.504 1 90.44 471 SER B C 1
ATOM 9142 O O . SER B 1 471 ? 5.086 -31.078 2.951 1 90.44 471 SER B O 1
ATOM 9144 N N . ASN B 1 472 ? 5.27 -28.844 3.018 1 87.88 472 ASN B N 1
ATOM 9145 C CA . ASN B 1 472 ? 6.039 -28.75 1.782 1 87.88 472 ASN B CA 1
ATOM 9146 C C . ASN B 1 472 ? 5.348 -29.469 0.631 1 87.88 472 ASN B C 1
ATOM 9148 O O . ASN B 1 472 ? 5.988 -30.219 -0.113 1 87.88 472 ASN B O 1
ATOM 9152 N N . HIS B 1 473 ? 4.012 -29.328 0.629 1 91 473 HIS B N 1
ATOM 9153 C CA . HIS B 1 473 ? 3.217 -29.938 -0.435 1 91 473 HIS B CA 1
ATOM 9154 C C . HIS B 1 473 ? 3.641 -29.406 -1.804 1 91 473 HIS B C 1
ATOM 9156 O O . HIS B 1 473 ? 3.998 -28.234 -1.941 1 91 473 HIS B O 1
ATOM 9162 N N . PRO B 1 474 ? 3.58 -30.188 -2.854 1 90 474 PRO B N 1
ATOM 9163 C CA . PRO B 1 474 ? 3.973 -29.75 -4.199 1 90 474 PRO B CA 1
ATOM 9164 C C . PRO B 1 474 ? 3.219 -28.5 -4.656 1 90 474 PRO B C 1
ATOM 9166 O O . PRO B 1 474 ? 3.779 -27.656 -5.371 1 90 474 PRO B O 1
ATOM 9169 N N . LEU B 1 475 ? 2.029 -28.328 -4.219 1 92.88 475 LEU B N 1
ATOM 9170 C CA . LEU B 1 475 ? 1.257 -27.141 -4.586 1 92.88 475 LEU B CA 1
ATOM 9171 C C . LEU B 1 475 ? 1.872 -25.891 -3.984 1 92.88 475 LEU B C 1
ATOM 9173 O O . LEU B 1 475 ? 1.859 -24.828 -4.613 1 92.88 475 LEU B O 1
ATOM 9177 N N . ALA B 1 476 ? 2.344 -26.016 -2.752 1 93.56 476 ALA B N 1
ATOM 9178 C CA . ALA B 1 476 ? 2.973 -24.875 -2.098 1 93.56 476 ALA B CA 1
ATOM 9179 C C . ALA B 1 476 ? 4.246 -24.453 -2.83 1 93.56 476 ALA B C 1
ATOM 9181 O O . ALA B 1 476 ? 4.52 -23.266 -2.982 1 93.56 476 ALA B O 1
ATOM 9182 N N . LEU B 1 477 ? 4.977 -25.422 -3.316 1 90.56 477 LEU B N 1
ATOM 9183 C CA . LEU B 1 477 ? 6.184 -25.141 -4.09 1 90.56 477 LEU B CA 1
ATOM 9184 C C . LEU B 1 477 ? 5.836 -24.5 -5.43 1 90.56 477 LEU B C 1
ATOM 9186 O O . LEU B 1 477 ? 6.488 -23.547 -5.859 1 90.56 477 LEU B O 1
ATOM 9190 N N . GLN B 1 478 ? 4.785 -24.984 -5.98 1 91.56 478 GLN B N 1
ATOM 9191 C CA . GLN B 1 478 ? 4.371 -24.531 -7.305 1 91.56 478 GLN B CA 1
ATOM 9192 C C . GLN B 1 478 ? 3.904 -23.094 -7.27 1 91.56 478 GLN B C 1
ATOM 9194 O O . GLN B 1 478 ? 4.203 -22.312 -8.172 1 91.56 478 GLN B O 1
ATOM 9199 N N . TYR B 1 479 ? 3.215 -22.719 -6.242 1 94.44 479 TYR B N 1
ATOM 9200 C CA . TYR B 1 479 ? 2.588 -21.406 -6.23 1 94.44 479 TYR B CA 1
ATOM 9201 C C . TYR B 1 479 ? 3.291 -20.469 -5.25 1 94.44 479 TYR B C 1
ATOM 9203 O O . TYR B 1 479 ? 2.707 -19.5 -4.789 1 94.44 479 TYR B O 1
ATOM 9211 N N . SER B 1 480 ? 4.496 -20.812 -4.879 1 94.19 480 SER B N 1
ATOM 9212 C CA . SER B 1 480 ? 5.41 -19.953 -4.145 1 94.19 480 SER B CA 1
ATOM 9213 C C . SER B 1 480 ? 4.824 -19.531 -2.801 1 94.19 480 SER B C 1
ATOM 9215 O O . SER B 1 480 ? 4.914 -18.375 -2.41 1 94.19 480 SER B O 1
ATOM 9217 N N . ASP B 1 481 ? 4.059 -20.453 -2.172 1 92.62 481 ASP B N 1
ATOM 9218 C CA . ASP B 1 481 ? 3.541 -20.266 -0.82 1 92.62 481 ASP B CA 1
ATOM 9219 C C . ASP B 1 481 ? 2.611 -19.062 -0.75 1 92.62 481 ASP B C 1
ATOM 9221 O O . ASP B 1 481 ? 2.439 -18.469 0.315 1 92.62 481 ASP B O 1
ATOM 9225 N N . ASP B 1 482 ? 2.086 -18.625 -1.916 1 93.81 482 ASP B N 1
ATOM 9226 C CA . ASP B 1 482 ? 1.237 -17.438 -1.983 1 93.81 482 ASP B CA 1
ATOM 9227 C C . ASP B 1 482 ? -0.162 -17.797 -2.482 1 93.81 482 ASP B C 1
ATOM 9229 O O . ASP B 1 482 ? -0.353 -18.062 -3.668 1 93.81 482 ASP B O 1
ATOM 9233 N N . SER B 1 483 ? -1.111 -17.703 -1.549 1 95.69 483 SER B N 1
ATOM 9234 C CA . SER B 1 483 ? -2.48 -18.047 -1.918 1 95.69 483 SER B CA 1
ATOM 9235 C C . SER B 1 483 ? -2.52 -19.328 -2.746 1 95.69 483 SER B C 1
ATOM 9237 O O . SER B 1 483 ? -3.092 -19.359 -3.838 1 95.69 483 SER B O 1
ATOM 9239 N N . VAL B 1 484 ? -1.956 -20.359 -2.131 1 95.88 484 VAL B N 1
ATOM 9240 C CA . VAL B 1 484 ? -1.688 -21.609 -2.83 1 95.88 484 VAL B CA 1
ATOM 9241 C C . VAL B 1 484 ? -2.992 -22.188 -3.373 1 95.88 484 VAL B C 1
ATOM 9243 O O . VAL B 1 484 ? -3.104 -22.469 -4.57 1 95.88 484 VAL B O 1
ATOM 9246 N N . LEU B 1 485 ? -4.008 -22.266 -2.57 1 97.44 485 LEU B N 1
ATOM 9247 C CA . LEU B 1 485 ? -5.273 -22.875 -2.963 1 97.44 485 LEU B CA 1
ATOM 9248 C C . LEU B 1 485 ? -5.996 -22 -3.988 1 97.44 485 LEU B C 1
ATOM 9250 O O . LEU B 1 485 ? -6.43 -22.5 -5.031 1 97.44 485 LEU B O 1
ATOM 9254 N N . GLU B 1 486 ? -6.055 -20.703 -3.732 1 97.81 486 GLU B N 1
ATOM 9255 C CA . GLU B 1 486 ? -6.777 -19.797 -4.621 1 97.81 486 GLU B CA 1
ATOM 9256 C C . GLU B 1 486 ? -6.176 -19.812 -6.023 1 97.81 486 GLU B C 1
ATOM 9258 O O . GLU B 1 486 ? -6.906 -19.781 -7.016 1 97.81 486 GLU B O 1
ATOM 9263 N N . ARG B 1 487 ? -4.871 -19.891 -6.047 1 96.25 487 ARG B N 1
ATOM 9264 C CA . ARG B 1 487 ? -4.215 -19.938 -7.352 1 96.25 487 ARG B CA 1
ATOM 9265 C C . ARG B 1 487 ? -4.445 -21.281 -8.039 1 96.25 487 ARG B C 1
ATOM 9267 O O . ARG B 1 487 ? -4.586 -21.344 -9.258 1 96.25 487 ARG B O 1
ATOM 9274 N N . MET B 1 488 ? -4.434 -22.312 -7.266 1 96.81 488 MET B N 1
ATOM 9275 C CA . MET B 1 488 ? -4.742 -23.625 -7.828 1 96.81 488 MET B CA 1
ATOM 9276 C C . MET B 1 488 ? -6.172 -23.672 -8.359 1 96.81 488 MET B C 1
ATOM 9278 O O . MET B 1 488 ? -6.426 -24.219 -9.43 1 96.81 488 MET B O 1
ATOM 9282 N N . HIS B 1 489 ? -7.129 -23.078 -7.586 1 98.31 489 HIS B N 1
ATOM 9283 C CA . HIS B 1 489 ? -8.516 -23.016 -8.047 1 98.31 489 HIS B CA 1
ATOM 9284 C C . HIS B 1 489 ? -8.617 -22.297 -9.383 1 98.31 489 HIS B C 1
ATOM 9286 O O . HIS B 1 489 ? -9.328 -22.75 -10.281 1 98.31 489 HIS B O 1
ATOM 9292 N N . LEU B 1 490 ? -7.926 -21.219 -9.469 1 97.75 490 LEU B N 1
ATOM 9293 C CA . LEU B 1 490 ? -7.941 -20.406 -10.688 1 97.75 490 LEU B CA 1
ATOM 9294 C C . LEU B 1 490 ? -7.359 -21.203 -11.859 1 97.75 490 LEU B C 1
ATOM 9296 O O . LEU B 1 490 ? -7.918 -21.188 -12.961 1 97.75 490 LEU B O 1
ATOM 9300 N N . ALA B 1 491 ? -6.223 -21.859 -11.602 1 95.56 491 ALA B N 1
ATOM 9301 C CA . ALA B 1 491 ? -5.594 -22.656 -12.648 1 95.56 491 ALA B CA 1
ATOM 9302 C C . ALA B 1 491 ? -6.547 -23.734 -13.172 1 95.56 491 ALA B C 1
ATOM 9304 O O . ALA B 1 491 ? -6.691 -23.906 -14.383 1 95.56 491 ALA B O 1
ATOM 9305 N N . ARG B 1 492 ? -7.223 -24.359 -12.25 1 96.19 492 ARG B N 1
ATOM 9306 C CA . ARG B 1 492 ? -8.156 -25.422 -12.617 1 96.19 492 ARG B CA 1
ATOM 9307 C C . ARG B 1 492 ? -9.352 -24.859 -13.383 1 96.19 492 ARG B C 1
ATOM 9309 O O . ARG B 1 492 ? -9.766 -25.422 -14.398 1 96.19 492 ARG B O 1
ATOM 9316 N N . ALA B 1 493 ? -9.891 -23.781 -12.914 1 97.69 493 ALA B N 1
ATOM 9317 C CA . ALA B 1 493 ? -11.062 -23.141 -13.531 1 97.69 493 ALA B CA 1
ATOM 9318 C C . ALA B 1 493 ? -10.766 -22.75 -14.977 1 97.69 493 ALA B C 1
ATOM 9320 O O . ALA B 1 493 ? -11.57 -23 -15.875 1 97.69 493 ALA B O 1
ATOM 9321 N N . PHE B 1 494 ? -9.656 -22.156 -15.211 1 95.5 494 PHE B N 1
ATOM 9322 C CA . PHE B 1 494 ? -9.359 -21.656 -16.547 1 95.5 494 PHE B CA 1
ATOM 9323 C C . PHE B 1 494 ? -8.875 -22.766 -17.453 1 95.5 494 PHE B C 1
ATOM 9325 O O . PHE B 1 494 ? -9.039 -22.703 -18.672 1 95.5 494 PHE B O 1
ATOM 9332 N N . GLU B 1 495 ? -8.281 -23.812 -16.875 1 93.62 495 GLU B N 1
ATOM 9333 C CA . GLU B 1 495 ? -7.977 -25 -17.656 1 93.62 495 GLU B CA 1
ATOM 9334 C C . GLU B 1 495 ? -9.25 -25.625 -18.219 1 93.62 495 GLU B C 1
ATOM 9336 O O . GLU B 1 495 ? -9.297 -25.984 -19.406 1 93.62 495 GLU B O 1
ATOM 9341 N N . ILE B 1 496 ? -10.234 -25.734 -17.391 1 95.31 496 ILE B N 1
ATOM 9342 C CA . ILE B 1 496 ? -11.508 -26.328 -17.781 1 95.31 496 ILE B CA 1
ATOM 9343 C C . ILE B 1 496 ? -12.164 -25.469 -18.875 1 95.31 496 ILE B C 1
ATOM 9345 O O . ILE B 1 496 ? -12.797 -25.984 -19.781 1 95.31 496 ILE B O 1
ATOM 9349 N N . SER B 1 497 ? -11.977 -24.156 -18.781 1 95.62 497 SER B N 1
ATOM 9350 C CA . SER B 1 497 ? -12.594 -23.234 -19.734 1 95.62 497 SER B CA 1
ATOM 9351 C C . SER B 1 497 ? -12.023 -23.438 -21.141 1 95.62 497 SER B C 1
ATOM 9353 O O . SER B 1 497 ? -12.609 -22.969 -22.125 1 95.62 497 SER B O 1
ATOM 9355 N N . ARG B 1 498 ? -10.938 -24.203 -21.266 1 90.75 498 ARG B N 1
ATOM 9356 C CA . ARG B 1 498 ? -10.289 -24.422 -22.562 1 90.75 498 ARG B CA 1
ATOM 9357 C C . ARG B 1 498 ? -10.789 -25.703 -23.219 1 90.75 498 ARG B C 1
ATOM 9359 O O . ARG B 1 498 ? -10.547 -25.938 -24.406 1 90.75 498 ARG B O 1
ATOM 9366 N N . LYS B 1 499 ? -11.492 -26.469 -22.438 1 90.81 499 LYS B N 1
ATOM 9367 C CA . LYS B 1 499 ? -12.078 -27.672 -23.016 1 90.81 499 LYS B CA 1
ATOM 9368 C C . LYS B 1 499 ? -13.148 -27.328 -24.047 1 90.81 499 LYS B C 1
ATOM 9370 O O . LYS B 1 499 ? -13.922 -26.391 -23.844 1 90.81 499 LYS B O 1
ATOM 9375 N N . PRO B 1 500 ? -13.203 -28.141 -25.062 1 88.94 500 PRO B N 1
ATOM 9376 C CA . PRO B 1 500 ? -14.227 -27.859 -26.078 1 88.94 500 PRO B CA 1
ATOM 9377 C C . PRO B 1 500 ? -15.641 -27.859 -25.5 1 88.94 500 PRO B C 1
ATOM 9379 O O . PRO B 1 500 ? -16.031 -28.797 -24.797 1 88.94 500 PRO B O 1
ATOM 9382 N N . GLY B 1 501 ? -16.344 -26.781 -25.703 1 88.75 501 GLY B N 1
ATOM 9383 C CA . GLY B 1 501 ? -17.734 -26.656 -25.281 1 88.75 501 GLY B CA 1
ATOM 9384 C C . GLY B 1 501 ? -17.875 -26.094 -23.875 1 88.75 501 GLY B C 1
ATOM 9385 O O . GLY B 1 501 ? -19 -25.875 -23.406 1 88.75 501 GLY B O 1
ATOM 9386 N N . CYS B 1 502 ? -16.766 -25.828 -23.188 1 92.38 502 CYS B N 1
ATOM 9387 C CA . CYS B 1 502 ? -16.812 -25.391 -21.797 1 92.38 502 CYS B CA 1
ATOM 9388 C C . CYS B 1 502 ? -16.266 -23.984 -21.656 1 92.38 502 CYS B C 1
ATOM 9390 O O . CYS B 1 502 ? -15.695 -23.625 -20.625 1 92.38 502 CYS B O 1
ATOM 9392 N N . ASN B 1 503 ? -16.422 -23.219 -22.672 1 94.75 503 ASN B N 1
ATOM 9393 C CA . ASN B 1 503 ? -15.898 -21.859 -22.594 1 94.75 503 ASN B CA 1
ATOM 9394 C C . ASN B 1 503 ? -16.969 -20.875 -22.109 1 94.75 503 ASN B C 1
ATOM 9396 O O . ASN B 1 503 ? -17.844 -20.484 -22.875 1 94.75 503 ASN B O 1
ATOM 9400 N N . PRO B 1 504 ? -16.828 -20.391 -20.906 1 95.75 504 PRO B N 1
ATOM 9401 C CA . PRO B 1 504 ? -17.859 -19.469 -20.391 1 95.75 504 PRO B CA 1
ATOM 9402 C C . PRO B 1 504 ? -17.75 -18.078 -20.984 1 95.75 504 PRO B C 1
ATOM 9404 O O . PRO B 1 504 ? -18.641 -17.25 -20.781 1 95.75 504 PRO B O 1
ATOM 9407 N N . PHE B 1 505 ? -16.719 -17.875 -21.766 1 94.88 505 PHE B N 1
ATOM 9408 C CA . PHE B 1 505 ? -16.5 -16.547 -22.328 1 94.88 505 PHE B CA 1
ATOM 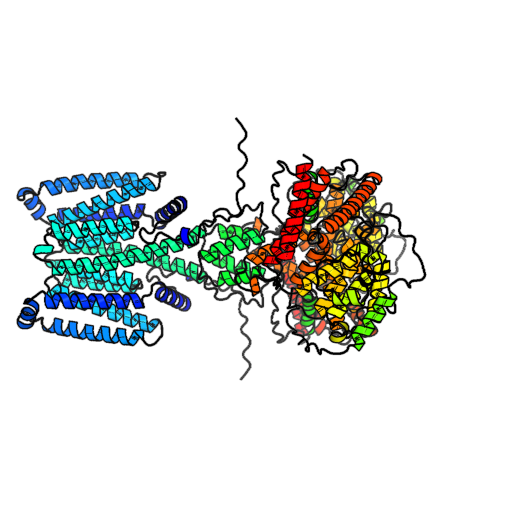9409 C C . PHE B 1 505 ? -16.812 -16.547 -23.812 1 94.88 505 PHE B C 1
ATOM 9411 O O . PHE B 1 505 ? -16.5 -15.57 -24.516 1 94.88 505 PHE B O 1
ATOM 9418 N N . HIS B 1 506 ? -17.438 -17.578 -24.203 1 91.12 506 HIS B N 1
ATOM 9419 C CA . HIS B 1 506 ? -17.781 -17.688 -25.609 1 91.12 506 HIS B CA 1
ATOM 9420 C C . HIS B 1 506 ? -18.625 -16.5 -26.078 1 91.12 506 HIS B C 1
ATOM 9422 O O . HIS B 1 506 ? -19.547 -16.094 -25.375 1 91.12 506 HIS B O 1
ATOM 9428 N N . ASN B 1 507 ? -18.328 -15.805 -27.172 1 90.69 507 ASN B N 1
ATOM 9429 C CA . ASN B 1 507 ? -19.062 -14.719 -27.828 1 90.69 507 ASN B CA 1
ATOM 9430 C C . ASN B 1 507 ? -18.656 -13.359 -27.266 1 90.69 507 ASN B C 1
ATOM 9432 O O . ASN B 1 507 ? -19.078 -12.32 -27.797 1 90.69 507 ASN B O 1
ATOM 9436 N N . LEU B 1 508 ? -17.969 -13.344 -26.141 1 92.88 508 LEU B N 1
ATOM 9437 C CA . LEU B 1 508 ? -17.484 -12.07 -25.625 1 92.88 508 LEU B CA 1
ATOM 9438 C C . LEU B 1 508 ? -16.328 -11.539 -26.484 1 92.88 508 LEU B C 1
ATOM 9440 O O . LEU B 1 508 ? -15.555 -12.328 -27.031 1 92.88 508 LEU B O 1
ATOM 9444 N N . SER B 1 509 ? -16.281 -10.234 -26.578 1 91.31 509 SER B N 1
ATOM 9445 C CA . SER B 1 509 ? -15.133 -9.617 -27.25 1 91.31 509 SER B CA 1
ATOM 9446 C C . SER B 1 509 ? -13.828 -9.922 -26.516 1 91.31 509 SER B C 1
ATOM 9448 O O . SER B 1 509 ? -13.852 -10.297 -25.328 1 91.31 509 SER B O 1
ATOM 9450 N N . SER B 1 510 ? -12.719 -9.82 -27.188 1 86.81 510 SER B N 1
ATOM 9451 C CA . SER B 1 510 ? -11.414 -10.07 -26.594 1 86.81 510 SER B CA 1
ATOM 9452 C C . SER B 1 510 ? -11.18 -9.172 -25.375 1 86.81 510 SER B C 1
ATOM 9454 O O . SER B 1 510 ? -10.602 -9.602 -24.391 1 86.81 510 SER B O 1
ATOM 9456 N N . GLU B 1 511 ? -11.656 -8.031 -25.516 1 87.38 511 GLU B N 1
ATOM 9457 C CA . GLU B 1 511 ? -11.508 -7.078 -24.422 1 87.38 511 GLU B CA 1
ATOM 9458 C C . GLU B 1 511 ? -12.312 -7.512 -23.203 1 87.38 511 GLU B C 1
ATOM 9460 O O . GLU B 1 511 ? -11.797 -7.512 -22.078 1 87.38 511 GLU B O 1
ATOM 9465 N N . TYR B 1 512 ? -13.531 -7.934 -23.422 1 92.44 512 TYR B N 1
ATOM 9466 C CA . TYR B 1 512 ? -14.391 -8.359 -22.328 1 92.44 512 TYR B CA 1
ATOM 9467 C C . TYR B 1 512 ? -13.883 -9.648 -21.688 1 92.44 512 TYR B C 1
ATOM 9469 O O . TYR B 1 512 ? -13.961 -9.82 -20.469 1 92.44 512 TYR B O 1
ATOM 9477 N N . ARG B 1 513 ? -13.375 -10.477 -22.531 1 92.94 513 ARG B N 1
ATOM 9478 C CA . ARG B 1 513 ? -12.812 -11.727 -22.016 1 92.94 513 ARG B CA 1
ATOM 9479 C C . ARG B 1 513 ? -11.648 -11.445 -21.078 1 92.94 513 ARG B C 1
ATOM 9481 O O . ARG B 1 513 ? -11.555 -12.047 -20 1 92.94 513 ARG B O 1
ATOM 9488 N N . GLY B 1 514 ? -10.805 -10.539 -21.531 1 91.31 514 GLY B N 1
ATOM 9489 C CA . GLY B 1 514 ? -9.672 -10.164 -20.703 1 91.31 514 GLY B CA 1
ATOM 9490 C C . GLY B 1 514 ? -10.078 -9.523 -19.391 1 91.31 514 GLY B C 1
ATOM 9491 O O . GLY B 1 514 ? -9.523 -9.844 -18.344 1 91.31 514 GLY B O 1
ATOM 9492 N N . GLN B 1 515 ? -11.016 -8.719 -19.469 1 92.56 515 GLN B N 1
ATOM 9493 C CA . GLN B 1 515 ? -11.508 -8.047 -18.266 1 92.56 515 GLN B CA 1
ATOM 9494 C C . GLN B 1 515 ? -12.148 -9.047 -17.312 1 92.56 515 GLN B C 1
ATOM 9496 O O . GLN B 1 515 ? -11.906 -8.992 -16.109 1 92.56 515 GLN B O 1
ATOM 9501 N N . CYS B 1 516 ? -12.906 -9.922 -17.844 1 95.56 516 CYS B N 1
ATOM 9502 C CA . CYS B 1 516 ? -13.57 -10.938 -17.031 1 95.56 516 CYS B CA 1
ATOM 9503 C C . CYS B 1 516 ? -12.547 -11.812 -16.312 1 95.56 516 CYS B C 1
ATOM 9505 O O . CYS B 1 516 ? -12.68 -12.07 -15.117 1 95.56 516 CYS B O 1
ATOM 9507 N N . ARG B 1 517 ? -11.609 -12.234 -17.047 1 95 517 ARG B N 1
ATOM 9508 C CA . ARG B 1 517 ? -10.57 -13.078 -16.469 1 95 517 ARG B CA 1
ATOM 9509 C C . ARG B 1 517 ? -9.852 -12.359 -15.336 1 95 517 ARG B C 1
ATOM 9511 O O . ARG B 1 517 ? -9.664 -12.93 -14.258 1 95 517 ARG B O 1
ATOM 9518 N N . GLN B 1 518 ? -9.508 -11.164 -15.578 1 94.25 518 GLN B N 1
ATOM 9519 C CA . GLN B 1 518 ? -8.805 -10.391 -14.562 1 94.25 518 GLN B CA 1
ATOM 9520 C C . GLN B 1 518 ? -9.656 -10.219 -13.312 1 94.25 518 GLN B C 1
ATOM 9522 O O . GLN B 1 518 ? -9.148 -10.32 -12.195 1 94.25 518 GLN B O 1
ATOM 9527 N N . MET B 1 519 ? -10.906 -9.953 -13.531 1 96.94 519 MET B N 1
ATOM 9528 C CA . MET B 1 519 ? -11.805 -9.781 -12.391 1 96.94 519 MET B CA 1
ATOM 9529 C C . MET B 1 519 ? -11.938 -11.078 -11.602 1 96.94 519 MET B C 1
ATOM 9531 O O . MET B 1 519 ? -11.852 -11.07 -10.375 1 96.94 519 MET B O 1
ATOM 9535 N N . ILE B 1 520 ? -12.086 -12.133 -12.305 1 98.31 520 ILE B N 1
ATOM 9536 C CA . ILE B 1 520 ? -12.25 -13.422 -11.648 1 98.31 520 ILE B CA 1
ATOM 9537 C C . ILE B 1 520 ? -10.992 -13.75 -10.836 1 98.31 520 ILE B C 1
ATOM 9539 O O . ILE B 1 520 ? -11.094 -14.203 -9.695 1 98.31 520 ILE B O 1
ATOM 9543 N N . ILE B 1 521 ? -9.852 -13.5 -11.383 1 97.62 521 ILE B N 1
ATOM 9544 C CA . ILE B 1 521 ? -8.594 -13.766 -10.703 1 97.62 521 ILE B CA 1
ATOM 9545 C C . ILE B 1 521 ? -8.523 -12.961 -9.414 1 97.62 521 ILE B C 1
ATOM 9547 O O . ILE B 1 521 ? -8.266 -13.508 -8.344 1 97.62 521 ILE B O 1
ATOM 9551 N N . GLN B 1 522 ? -8.828 -11.742 -9.5 1 96.38 522 GLN B N 1
ATOM 9552 C CA . GLN B 1 522 ? -8.742 -10.867 -8.336 1 96.38 522 GLN B CA 1
ATOM 9553 C C . GLN B 1 522 ? -9.758 -11.273 -7.266 1 96.38 522 GLN B C 1
ATOM 9555 O O . GLN B 1 522 ? -9.453 -11.227 -6.074 1 96.38 522 GLN B O 1
ATOM 9560 N N . LEU B 1 523 ? -10.875 -11.617 -7.695 1 98.31 523 LEU B N 1
ATOM 9561 C CA . LEU B 1 523 ? -11.945 -11.969 -6.766 1 98.31 523 LEU B CA 1
ATOM 9562 C C . LEU B 1 523 ? -11.617 -13.266 -6.031 1 98.31 523 LEU B C 1
ATOM 9564 O O . LEU B 1 523 ? -11.75 -13.336 -4.809 1 98.31 523 LEU B O 1
ATOM 9568 N N . VAL B 1 524 ? -11.18 -14.227 -6.746 1 98.56 524 VAL B N 1
ATOM 9569 C CA . VAL B 1 524 ? -10.859 -15.508 -6.133 1 98.56 524 VAL B CA 1
ATOM 9570 C C . VAL B 1 524 ? -9.672 -15.352 -5.191 1 98.56 524 VAL B C 1
ATOM 9572 O O . VAL B 1 524 ? -9.656 -15.922 -4.094 1 98.56 524 VAL B O 1
ATOM 9575 N N . LEU B 1 525 ? -8.711 -14.609 -5.594 1 97.31 525 LEU B N 1
ATOM 9576 C CA . LEU B 1 525 ? -7.551 -14.383 -4.734 1 97.31 525 LEU B CA 1
ATOM 9577 C C . LEU B 1 525 ? -7.965 -13.695 -3.438 1 97.31 525 LEU B C 1
ATOM 9579 O O . LEU B 1 525 ? -7.344 -13.914 -2.393 1 97.31 525 LEU B O 1
ATOM 9583 N N . ALA B 1 526 ? -9.008 -12.984 -3.461 1 95.69 526 ALA B N 1
ATOM 9584 C CA . ALA B 1 526 ? -9.469 -12.242 -2.293 1 95.69 526 ALA B CA 1
ATOM 9585 C C . ALA B 1 526 ? -10.07 -13.18 -1.251 1 95.69 526 ALA B C 1
ATOM 9587 O O . ALA B 1 526 ? -10.25 -12.797 -0.092 1 95.69 526 ALA B O 1
ATOM 9588 N N . THR B 1 527 ? -10.359 -14.359 -1.628 1 96.75 527 THR B N 1
ATOM 9589 C CA . THR B 1 527 ? -11.016 -15.281 -0.71 1 96.75 527 THR B CA 1
ATOM 9590 C C . THR B 1 527 ? -9.992 -15.969 0.19 1 96.75 527 THR B C 1
ATOM 9592 O O . THR B 1 527 ? -10.352 -16.734 1.081 1 96.75 527 THR B O 1
ATOM 9595 N N . ASP B 1 528 ? -8.727 -15.688 -0.057 1 94.06 528 ASP B N 1
ATOM 9596 C CA . ASP B 1 528 ? -7.691 -16.125 0.882 1 94.06 528 ASP B CA 1
ATOM 9597 C C . ASP B 1 528 ? -7.855 -15.43 2.232 1 94.06 528 ASP B C 1
ATOM 9599 O O . ASP B 1 528 ? -7.77 -14.203 2.32 1 94.06 528 ASP B O 1
ATOM 9603 N N . LEU B 1 529 ? -8.062 -16.188 3.18 1 88.88 529 LEU B N 1
ATOM 9604 C CA . LEU B 1 529 ? -8.336 -15.648 4.508 1 88.88 529 LEU B CA 1
ATOM 9605 C C . LEU B 1 529 ? -7.129 -14.891 5.043 1 88.88 529 LEU B C 1
ATOM 9607 O O . LEU B 1 529 ? -7.262 -14.055 5.938 1 88.88 529 LEU B O 1
ATOM 9611 N N . ALA B 1 530 ? -5.949 -15.18 4.512 1 85.5 530 ALA B N 1
ATOM 9612 C CA . ALA B 1 530 ? -4.746 -14.469 4.938 1 85.5 530 ALA B CA 1
ATOM 9613 C C . ALA B 1 530 ? -4.848 -12.984 4.617 1 85.5 530 ALA B C 1
ATOM 9615 O O . ALA B 1 530 ? -4.18 -12.156 5.25 1 85.5 530 ALA B O 1
ATOM 9616 N N . LYS B 1 531 ? -5.707 -12.688 3.656 1 87.5 531 LYS B N 1
ATOM 9617 C CA . LYS B 1 531 ? -5.855 -11.305 3.227 1 87.5 531 LYS B CA 1
ATOM 9618 C C . LYS B 1 531 ? -7.047 -10.641 3.912 1 87.5 531 LYS B C 1
ATOM 9620 O O . LYS B 1 531 ? -7.32 -9.453 3.693 1 87.5 531 LYS B O 1
ATOM 9625 N N . HIS B 1 532 ? -7.684 -11.328 4.773 1 88.94 532 HIS B N 1
ATOM 9626 C CA . HIS B 1 532 ? -8.922 -10.867 5.395 1 88.94 532 HIS B CA 1
ATOM 9627 C C . HIS B 1 532 ? -8.68 -9.633 6.254 1 88.94 532 HIS B C 1
ATOM 9629 O O . HIS B 1 532 ? -9.391 -8.633 6.117 1 88.94 532 HIS B O 1
ATOM 9635 N N . VAL B 1 533 ? -7.691 -9.695 7.102 1 84.88 533 VAL B N 1
ATOM 9636 C CA . VAL B 1 533 ? -7.445 -8.602 8.039 1 84.88 533 VAL B CA 1
ATOM 9637 C C . VAL B 1 533 ? -7.086 -7.336 7.27 1 84.88 533 VAL B C 1
ATOM 9639 O O . VAL B 1 533 ? -7.578 -6.25 7.582 1 84.88 533 VAL B O 1
ATOM 9642 N N . GLN B 1 534 ? -6.25 -7.512 6.301 1 88 534 GLN B N 1
ATOM 9643 C CA . GLN B 1 534 ? -5.867 -6.371 5.477 1 88 534 GLN B CA 1
ATOM 9644 C C . GLN B 1 534 ? -7.082 -5.758 4.789 1 88 534 GLN B C 1
ATOM 9646 O O . GLN B 1 534 ? -7.195 -4.535 4.695 1 88 534 GLN B O 1
ATOM 9651 N N . HIS B 1 535 ? -7.918 -6.602 4.277 1 92.19 535 HIS B N 1
ATOM 9652 C CA . HIS B 1 535 ? -9.117 -6.125 3.6 1 92.19 535 HIS B CA 1
ATOM 9653 C C . HIS B 1 535 ? -10.031 -5.379 4.562 1 92.19 535 HIS B C 1
ATOM 9655 O O . HIS B 1 535 ? -10.523 -4.293 4.246 1 92.19 535 HIS B O 1
ATOM 9661 N N . VAL B 1 536 ? -10.25 -5.906 5.715 1 91.81 536 VAL B N 1
ATOM 9662 C CA . VAL B 1 536 ? -11.125 -5.293 6.707 1 91.81 536 VAL B CA 1
ATOM 9663 C C . VAL B 1 536 ? -10.555 -3.949 7.148 1 91.81 536 VAL B C 1
ATOM 9665 O O . VAL B 1 536 ? -11.289 -2.973 7.301 1 91.81 536 VAL B O 1
ATOM 9668 N N . ASN B 1 537 ? -9.273 -3.941 7.355 1 88.88 537 ASN B N 1
ATOM 9669 C CA . ASN B 1 537 ? -8.641 -2.682 7.727 1 88.88 537 ASN B CA 1
ATOM 9670 C C . ASN B 1 537 ? -8.781 -1.636 6.625 1 88.88 537 ASN B C 1
ATOM 9672 O O . ASN B 1 537 ? -8.891 -0.442 6.906 1 88.88 537 ASN B O 1
ATOM 9676 N N . HIS B 1 538 ? -8.734 -2.088 5.441 1 92.06 538 HIS B N 1
ATOM 9677 C CA . HIS B 1 538 ? -8.984 -1.182 4.324 1 92.06 538 HIS B CA 1
ATOM 9678 C C . HIS B 1 538 ? -10.398 -0.617 4.379 1 92.06 538 HIS B C 1
ATOM 9680 O O . HIS B 1 538 ? -10.602 0.582 4.172 1 92.06 538 HIS B O 1
ATOM 9686 N N . LEU B 1 539 ? -11.359 -1.489 4.598 1 92.88 539 LEU B N 1
ATOM 9687 C CA . LEU B 1 539 ? -12.742 -1.032 4.738 1 92.88 539 LEU B CA 1
ATOM 9688 C C . LEU B 1 539 ? -12.867 -0.016 5.867 1 92.88 539 LEU B C 1
ATOM 9690 O O . LEU B 1 539 ? -13.539 1.007 5.719 1 92.88 539 LEU B O 1
ATOM 9694 N N . LYS B 1 540 ? -12.227 -0.322 6.941 1 88.56 540 LYS B N 1
ATOM 9695 C CA . LYS B 1 540 ? -12.25 0.567 8.102 1 88.56 540 LYS B CA 1
ATOM 9696 C C . LYS B 1 540 ? -11.695 1.943 7.75 1 88.56 540 LYS B C 1
ATOM 9698 O O . LYS B 1 540 ? -12.219 2.965 8.203 1 88.56 540 LYS B O 1
ATOM 9703 N N . SER B 1 541 ? -10.641 1.937 7 1 88.19 541 SER B N 1
ATOM 9704 C CA . SER B 1 541 ? -10.031 3.199 6.594 1 88.19 541 SER B CA 1
ATOM 9705 C C . SER B 1 541 ? -11.016 4.062 5.812 1 88.19 541 SER B C 1
ATOM 9707 O O . SER B 1 541 ? -11 5.289 5.934 1 88.19 541 SER B O 1
ATOM 9709 N N . LYS B 1 542 ? -11.906 3.475 5.055 1 89.44 542 LYS B N 1
ATOM 9710 C CA . LYS B 1 542 ? -12.867 4.191 4.223 1 89.44 542 LYS B CA 1
ATOM 9711 C C . LYS B 1 542 ? -13.891 4.93 5.082 1 89.44 542 LYS B C 1
ATOM 9713 O O . LYS B 1 542 ? -14.508 5.898 4.629 1 89.44 542 LYS B O 1
ATOM 9718 N N . THR B 1 543 ? -14.031 4.559 6.293 1 88.25 543 THR B N 1
ATOM 9719 C CA . THR B 1 543 ? -15.016 5.176 7.18 1 88.25 543 THR B CA 1
ATOM 9720 C C . THR B 1 543 ? -14.578 6.59 7.559 1 88.25 543 THR B C 1
ATOM 9722 O O . THR B 1 543 ? -15.391 7.383 8.047 1 88.25 543 THR B O 1
ATOM 9725 N N . TYR B 1 544 ? -13.359 6.922 7.32 1 82.19 544 TYR B N 1
ATOM 9726 C CA . TYR B 1 544 ? -12.859 8.25 7.625 1 82.19 544 TYR B CA 1
ATOM 9727 C C . TYR B 1 544 ? -13.156 9.227 6.488 1 82.19 544 TYR B C 1
ATOM 9729 O O . TYR B 1 544 ? -12.953 10.43 6.629 1 82.19 544 TYR B O 1
ATOM 9737 N N . GLY B 1 545 ? -13.633 8.633 5.426 1 80.56 545 GLY B N 1
ATOM 9738 C CA . GLY B 1 545 ? -14 9.5 4.316 1 80.56 545 GLY B CA 1
ATOM 9739 C C . GLY B 1 545 ? -15.211 10.367 4.621 1 80.56 545 GLY B C 1
ATOM 9740 O O . GLY B 1 545 ? -16.141 9.938 5.301 1 80.56 545 GLY B O 1
ATOM 9741 N N . THR B 1 546 ? -15.211 11.641 4.051 1 75.81 546 THR B N 1
ATOM 9742 C CA . THR B 1 546 ? -16.281 12.586 4.363 1 75.81 546 THR B CA 1
ATOM 9743 C C . THR B 1 546 ? -17.156 12.828 3.141 1 75.81 546 THR B C 1
ATOM 9745 O O . THR B 1 546 ? -18.234 13.43 3.25 1 75.81 546 THR B O 1
ATOM 9748 N N . THR B 1 547 ? -16.781 12.461 1.997 1 75.62 547 THR B N 1
ATOM 9749 C CA . THR B 1 547 ? -17.562 12.523 0.774 1 75.62 547 THR B CA 1
ATOM 9750 C C . THR B 1 547 ? -17.938 11.125 0.298 1 75.62 547 THR B C 1
ATOM 9752 O O . THR B 1 547 ? -17.297 10.141 0.671 1 75.62 547 THR B O 1
ATOM 9755 N N . PRO B 1 548 ? -18.938 11 -0.474 1 79.38 548 PRO B N 1
ATOM 9756 C CA . PRO B 1 548 ? -19.312 9.672 -0.978 1 79.38 548 PRO B CA 1
ATOM 9757 C C . PRO B 1 548 ? -18.188 8.992 -1.745 1 79.38 548 PRO B C 1
ATOM 9759 O O . PRO B 1 548 ? -18 7.777 -1.63 1 79.38 548 PRO B O 1
ATOM 9762 N N . GLU B 1 549 ? -17.422 9.758 -2.436 1 78.88 549 GLU B N 1
ATOM 9763 C CA . GLU B 1 549 ? -16.328 9.211 -3.232 1 78.88 549 GLU B CA 1
ATOM 9764 C C . GLU B 1 549 ? -15.234 8.641 -2.342 1 78.88 549 GLU B C 1
ATOM 9766 O O . GLU B 1 549 ? -14.617 7.625 -2.678 1 78.88 549 GLU B O 1
ATOM 9771 N N . THR B 1 550 ? -15.062 9.242 -1.253 1 81 550 THR B N 1
ATOM 9772 C CA . THR B 1 550 ? -13.992 8.805 -0.361 1 81 550 THR B CA 1
ATOM 9773 C C . THR B 1 550 ? -14.516 7.785 0.648 1 81 550 THR B C 1
ATOM 9775 O O . THR B 1 550 ? -13.742 6.992 1.193 1 81 550 THR B O 1
ATOM 9778 N N . ARG B 1 551 ? -15.805 7.75 0.831 1 84.38 551 ARG B N 1
ATOM 9779 C CA . ARG B 1 551 ? -16.391 6.891 1.847 1 84.38 551 ARG B CA 1
ATOM 9780 C C . ARG B 1 551 ? -16.734 5.52 1.271 1 84.38 551 ARG B C 1
ATOM 9782 O O . ARG B 1 551 ? -16.453 4.492 1.89 1 84.38 551 ARG B O 1
ATOM 9789 N N . TYR B 1 552 ? -17.281 5.559 0.088 1 88.62 552 TYR B N 1
ATOM 9790 C CA . TYR B 1 552 ? -17.781 4.297 -0.453 1 88.62 552 TYR B CA 1
ATOM 9791 C C . TYR B 1 552 ? -16.75 3.646 -1.358 1 88.62 552 TYR B C 1
ATOM 9793 O O . TYR B 1 552 ? -15.969 4.336 -2.016 1 88.62 552 TYR B O 1
ATOM 9801 N N . LEU B 1 553 ? -16.828 2.352 -1.369 1 92.75 553 LEU B N 1
ATOM 9802 C CA . LEU B 1 553 ? -15.875 1.547 -2.125 1 92.75 553 LEU B CA 1
ATOM 9803 C C . LEU B 1 553 ? -16.109 1.691 -3.625 1 92.75 553 LEU B C 1
ATOM 9805 O O . LEU B 1 553 ? -17.25 1.898 -4.062 1 92.75 553 LEU B O 1
ATOM 9809 N N . ASP B 1 554 ? -15.008 1.564 -4.383 1 90.19 554 ASP B N 1
ATOM 9810 C CA . ASP B 1 554 ? -15.172 1.426 -5.824 1 90.19 554 ASP B CA 1
ATOM 9811 C C . ASP B 1 554 ? -15.734 0.055 -6.188 1 90.19 554 ASP B C 1
ATOM 9813 O O . ASP B 1 554 ? -15.977 -0.773 -5.305 1 90.19 554 ASP B O 1
ATOM 9817 N N . ASP B 1 555 ? -15.977 -0.225 -7.41 1 93.12 555 ASP B N 1
ATOM 9818 C CA . ASP B 1 555 ? -16.656 -1.439 -7.855 1 93.12 555 ASP B CA 1
ATOM 9819 C C . ASP B 1 555 ? -15.82 -2.678 -7.547 1 93.12 555 ASP B C 1
ATOM 9821 O O . ASP B 1 555 ? -16.359 -3.703 -7.121 1 93.12 555 ASP B O 1
ATOM 9825 N N . GLU B 1 556 ? -14.547 -2.625 -7.75 1 92.81 556 GLU B N 1
ATOM 9826 C CA . GLU B 1 556 ? -13.672 -3.775 -7.543 1 92.81 556 GLU B CA 1
ATOM 9827 C C . GLU B 1 556 ? -13.672 -4.215 -6.082 1 92.81 556 GLU B C 1
ATOM 9829 O O . GLU B 1 556 ? -13.852 -5.398 -5.785 1 92.81 556 GLU B O 1
ATOM 9834 N N . TYR B 1 557 ? -13.516 -3.258 -5.203 1 94.12 557 TYR B N 1
ATOM 9835 C CA . TYR B 1 557 ? -13.5 -3.584 -3.783 1 94.12 557 TYR B CA 1
ATOM 9836 C C . TYR B 1 557 ? -14.883 -4.008 -3.305 1 94.12 557 TYR B C 1
ATOM 9838 O O . TYR B 1 557 ? -15.008 -4.848 -2.412 1 94.12 557 TYR B O 1
ATOM 9846 N N . THR B 1 558 ? -15.859 -3.4 -3.9 1 96.38 558 THR B N 1
ATOM 9847 C CA . THR B 1 558 ? -17.219 -3.83 -3.58 1 96.38 558 THR B CA 1
ATOM 9848 C C . THR B 1 558 ? -17.406 -5.305 -3.922 1 96.38 558 THR B C 1
ATOM 9850 O O . THR B 1 558 ? -17.875 -6.082 -3.088 1 96.38 558 THR B O 1
ATOM 9853 N N . MET B 1 559 ? -17.016 -5.703 -5.117 1 97.69 559 MET B N 1
ATOM 9854 C CA . MET B 1 559 ? -17.172 -7.09 -5.547 1 97.69 559 MET B CA 1
ATOM 9855 C C . MET B 1 559 ? -16.359 -8.031 -4.652 1 97.69 559 MET B C 1
ATOM 9857 O O . MET B 1 559 ? -16.859 -9.086 -4.258 1 97.69 559 MET B O 1
ATOM 9861 N N . ARG B 1 560 ? -15.141 -7.648 -4.293 1 97.38 560 ARG B N 1
ATOM 9862 C CA . ARG B 1 560 ? -14.305 -8.438 -3.393 1 97.38 560 ARG B CA 1
ATOM 9863 C C . ARG B 1 560 ? -14.992 -8.641 -2.045 1 97.38 560 ARG B C 1
ATOM 9865 O O . ARG B 1 560 ? -15.023 -9.758 -1.517 1 97.38 560 ARG B O 1
ATOM 9872 N N . THR B 1 561 ? -15.508 -7.574 -1.566 1 97.62 561 THR B N 1
ATOM 9873 C CA . THR B 1 561 ? -16.156 -7.598 -0.261 1 97.62 561 THR B CA 1
ATOM 9874 C C . THR B 1 561 ? -17.391 -8.5 -0.286 1 97.62 561 THR B C 1
ATOM 9876 O O . THR B 1 561 ? -17.609 -9.289 0.638 1 97.62 561 THR B O 1
ATOM 9879 N N . LEU B 1 562 ? -18.156 -8.391 -1.347 1 98.38 562 LEU B N 1
ATOM 9880 C CA . LEU B 1 562 ? -19.344 -9.211 -1.472 1 98.38 562 LEU B CA 1
ATOM 9881 C C . LEU B 1 562 ? -18.984 -10.695 -1.498 1 98.38 562 LEU B C 1
ATOM 9883 O O . LEU B 1 562 ? -19.625 -11.508 -0.833 1 98.38 562 LEU B O 1
ATOM 9887 N N . LEU B 1 563 ? -17.984 -11.039 -2.254 1 98.69 563 LEU B N 1
ATOM 9888 C CA . LEU B 1 563 ? -17.594 -12.438 -2.34 1 98.69 563 LEU B CA 1
ATOM 9889 C C . LEU B 1 563 ? -17.031 -12.93 -1.008 1 98.69 563 LEU B C 1
ATOM 9891 O O . LEU B 1 563 ? -17.297 -14.055 -0.594 1 98.69 563 LEU B O 1
ATOM 9895 N N . MET B 1 564 ? -16.25 -12.086 -0.371 1 98.25 564 MET B N 1
ATOM 9896 C CA . MET B 1 564 ? -15.711 -12.453 0.934 1 98.25 564 MET B CA 1
ATOM 9897 C C . MET B 1 564 ? -16.828 -12.688 1.94 1 98.25 564 MET B C 1
ATOM 9899 O O . MET B 1 564 ? -16.766 -13.633 2.73 1 98.25 564 MET B O 1
ATOM 9903 N N . MET B 1 565 ? -17.828 -11.82 1.925 1 98 565 MET B N 1
ATOM 9904 C CA . MET B 1 565 ? -18.984 -11.984 2.795 1 98 565 MET B CA 1
ATOM 9905 C C . MET B 1 565 ? -19.719 -13.289 2.482 1 98 565 MET B C 1
ATOM 9907 O O . MET B 1 565 ? -20.062 -14.039 3.393 1 98 565 MET B O 1
ATOM 9911 N N . ALA B 1 566 ? -19.859 -13.531 1.233 1 98.25 566 ALA B N 1
ATOM 9912 C CA . ALA B 1 566 ? -20.609 -14.711 0.803 1 98.25 566 ALA B CA 1
ATOM 9913 C C . ALA B 1 566 ? -19.828 -15.992 1.108 1 98.25 566 ALA B C 1
ATOM 9915 O O . ALA B 1 566 ? -20.422 -17.031 1.385 1 98.25 566 ALA B O 1
ATOM 9916 N N . ASP B 1 567 ? -18.5 -15.961 1.001 1 98.25 567 ASP B N 1
ATOM 9917 C CA . ASP B 1 567 ? -17.656 -17.125 1.261 1 98.25 567 ASP B CA 1
ATOM 9918 C C . ASP B 1 567 ? -17.844 -17.625 2.689 1 98.25 567 ASP B C 1
ATOM 9920 O O . ASP B 1 567 ? -17.703 -18.828 2.953 1 98.25 567 ASP B O 1
ATOM 9924 N N . ILE B 1 568 ? -18.156 -16.766 3.621 1 97.31 568 ILE B N 1
ATOM 9925 C CA . ILE B 1 568 ? -18.516 -17.125 4.988 1 97.31 568 ILE B CA 1
ATOM 9926 C C . ILE B 1 568 ? -19.984 -16.812 5.25 1 97.31 568 ILE B C 1
ATOM 9928 O O . ILE B 1 568 ? -20.344 -16.422 6.363 1 97.31 568 ILE B O 1
ATOM 9932 N N . GLY B 1 569 ? -20.766 -16.922 4.238 1 96.19 569 GLY B N 1
ATOM 9933 C CA . GLY B 1 569 ? -22.125 -16.438 4.211 1 96.19 569 GLY B CA 1
ATOM 9934 C C . GLY B 1 569 ? -23.062 -17.25 5.09 1 96.19 569 GLY B C 1
ATOM 9935 O O . GLY B 1 569 ? -24.156 -16.797 5.422 1 96.19 569 GLY B O 1
ATOM 9936 N N . HIS B 1 570 ? -22.672 -18.438 5.441 1 95.81 570 HIS B N 1
ATOM 9937 C CA . HIS B 1 570 ? -23.516 -19.203 6.355 1 95.81 570 HIS B CA 1
ATOM 9938 C C . HIS B 1 570 ? -23.734 -18.453 7.66 1 95.81 570 HIS B C 1
ATOM 9940 O O . HIS B 1 570 ? -24.688 -18.734 8.391 1 95.81 570 HIS B O 1
ATOM 9946 N N . ALA B 1 571 ? -22.938 -17.438 7.922 1 95.94 571 ALA B N 1
ATOM 9947 C CA . ALA B 1 571 ? -23.094 -16.594 9.102 1 95.94 571 ALA B CA 1
ATOM 9948 C C . ALA B 1 571 ? -24.359 -15.75 9.008 1 95.94 571 ALA B C 1
ATOM 9950 O O . ALA B 1 571 ? -24.875 -15.266 10.023 1 95.94 571 ALA B O 1
ATOM 9951 N N . MET B 1 572 ? -24.859 -15.555 7.844 1 94.44 572 MET B N 1
ATOM 9952 C CA . MET B 1 572 ? -26.047 -14.711 7.699 1 94.44 572 MET B CA 1
ATOM 9953 C C . MET B 1 572 ? -27.281 -15.562 7.453 1 94.44 572 MET B C 1
ATOM 9955 O O . MET B 1 572 ? -28.359 -15.031 7.164 1 94.44 572 MET B O 1
ATOM 9959 N N . HIS B 1 573 ? -27.156 -16.906 7.512 1 96.19 573 HIS B N 1
ATOM 9960 C CA . HIS B 1 573 ? -28.281 -17.828 7.355 1 96.19 573 HIS B CA 1
ATOM 9961 C C . HIS B 1 573 ? -29 -18.047 8.68 1 96.19 573 HIS B C 1
ATOM 9963 O O . HIS B 1 573 ? -28.469 -17.703 9.742 1 96.19 573 HIS B O 1
ATOM 9969 N N . PRO B 1 574 ? -30.266 -18.594 8.617 1 94.88 574 PRO B N 1
ATOM 9970 C CA . PRO B 1 574 ? -30.891 -19 9.875 1 94.88 574 PRO B CA 1
ATOM 9971 C C . PRO B 1 574 ? -30.031 -19.969 10.688 1 94.88 574 PRO B C 1
ATOM 9973 O O . PRO B 1 574 ? -29.266 -20.75 10.125 1 94.88 574 PRO B O 1
ATOM 9976 N N . PHE B 1 575 ? -30.125 -19.953 11.953 1 96.06 575 PHE B N 1
ATOM 9977 C CA . PHE B 1 575 ? -29.172 -20.578 12.859 1 96.06 575 PHE B CA 1
ATOM 9978 C C . PHE B 1 575 ? -29.094 -22.078 12.586 1 96.06 575 PHE B C 1
ATOM 9980 O O . PHE B 1 575 ? -28.016 -22.672 12.703 1 96.06 575 PHE B O 1
ATOM 9987 N N . ASP B 1 576 ? -30.219 -22.719 12.242 1 94.62 576 ASP B N 1
ATOM 9988 C CA . ASP B 1 576 ? -30.203 -24.156 11.984 1 94.62 576 ASP B CA 1
ATOM 9989 C C . ASP B 1 576 ? -29.281 -24.5 10.812 1 94.62 576 ASP B C 1
ATOM 9991 O O . ASP B 1 576 ? -28.5 -25.453 10.883 1 94.62 576 ASP B O 1
ATOM 9995 N N . LEU B 1 577 ? -29.406 -23.703 9.734 1 95.5 577 LEU B N 1
ATOM 9996 C CA . LEU B 1 577 ? -28.547 -23.891 8.57 1 95.5 577 LEU B CA 1
ATOM 9997 C C . LEU B 1 577 ? -27.109 -23.516 8.898 1 95.5 577 LEU B C 1
ATOM 9999 O O . LEU B 1 577 ? -26.172 -24.219 8.5 1 95.5 577 LEU B O 1
ATOM 10003 N N . HIS B 1 578 ? -26.938 -22.438 9.641 1 97.06 578 HIS B N 1
ATOM 10004 C CA . HIS B 1 578 ? -25.609 -22 10.07 1 97.06 578 HIS B CA 1
ATOM 10005 C C . HIS B 1 578 ? -24.938 -23.062 10.922 1 97.06 578 HIS B C 1
ATOM 10007 O O . HIS B 1 578 ? -23.75 -23.359 10.734 1 97.06 578 HIS B O 1
ATOM 10013 N N . HIS B 1 579 ? -25.688 -23.609 11.844 1 96.38 579 HIS B N 1
ATOM 10014 C CA . HIS B 1 579 ? -25.156 -24.625 12.734 1 96.38 579 HIS B CA 1
ATOM 10015 C C . HIS B 1 579 ? -24.688 -25.844 11.945 1 96.38 579 HIS B C 1
ATOM 10017 O O . HIS B 1 579 ? -23.641 -26.438 12.258 1 96.38 579 HIS B O 1
ATOM 10023 N N . LYS B 1 580 ? -25.438 -26.219 10.961 1 96.31 580 LYS B N 1
ATOM 10024 C CA . LYS B 1 580 ? -25.062 -27.344 10.117 1 96.31 580 LYS B CA 1
ATOM 10025 C C . LYS B 1 580 ? -23.734 -27.078 9.391 1 96.31 580 LYS B C 1
ATOM 10027 O O . LYS B 1 580 ? -22.844 -27.922 9.398 1 96.31 580 LYS B O 1
ATOM 10032 N N . TRP B 1 581 ? -23.641 -25.938 8.719 1 97.44 581 TRP B N 1
ATOM 10033 C CA . TRP B 1 581 ? -22.422 -25.562 8.016 1 97.44 581 TRP B CA 1
ATOM 10034 C C . TRP B 1 581 ? -21.234 -25.484 8.977 1 97.44 581 TRP B C 1
ATOM 10036 O O . TRP B 1 581 ? -20.125 -25.906 8.641 1 97.44 581 TRP B O 1
ATOM 10046 N N . SER B 1 582 ? -21.422 -24.984 10.211 1 96.88 582 SER B N 1
ATOM 10047 C CA . SER B 1 582 ? -20.375 -24.859 11.211 1 96.88 582 SER B CA 1
ATOM 10048 C C . SER B 1 582 ? -19.859 -26.234 11.625 1 96.88 582 SER B C 1
ATOM 10050 O O . SER B 1 582 ? -18.656 -26.406 11.852 1 96.88 582 SER B O 1
ATOM 10052 N N . THR B 1 583 ? -20.719 -27.141 11.734 1 96.38 583 THR B N 1
ATOM 10053 C CA . THR B 1 583 ? -20.344 -28.5 12.102 1 96.38 583 THR B CA 1
ATOM 10054 C C . THR B 1 583 ? -19.531 -29.156 10.992 1 96.38 583 THR B C 1
ATOM 10056 O O . THR B 1 583 ? -18.562 -29.859 11.266 1 96.38 583 THR B O 1
ATOM 10059 N N . LEU B 1 584 ? -19.906 -28.922 9.758 1 97.38 584 LEU B N 1
ATOM 10060 C CA . LEU B 1 584 ? -19.219 -29.5 8.609 1 97.38 584 LEU B CA 1
ATOM 10061 C C . LEU B 1 584 ? -17.797 -28.953 8.492 1 97.38 584 LEU B C 1
ATOM 10063 O O . LEU B 1 584 ? -16.859 -29.703 8.219 1 97.38 584 LEU B O 1
ATOM 10067 N N . ILE B 1 585 ? -17.609 -27.625 8.664 1 96.56 585 ILE B N 1
ATOM 10068 C CA . ILE B 1 585 ? -16.281 -27.031 8.562 1 96.56 585 ILE B CA 1
ATOM 10069 C C . ILE B 1 585 ? -15.406 -27.531 9.719 1 96.56 585 ILE B C 1
ATOM 10071 O O . ILE B 1 585 ? -14.203 -27.75 9.547 1 96.56 585 ILE B O 1
ATOM 10075 N N . GLN B 1 586 ? -16.047 -27.703 10.906 1 94.94 586 GLN B N 1
ATOM 10076 C CA . GLN B 1 586 ? -15.297 -28.234 12.039 1 94.94 586 GLN B CA 1
ATOM 10077 C C . GLN B 1 586 ? -14.797 -29.656 11.75 1 94.94 586 GLN B C 1
ATOM 10079 O O . GLN B 1 586 ? -13.68 -30.016 12.117 1 94.94 586 GLN B O 1
ATOM 10084 N N . GLU B 1 587 ? -15.656 -30.406 11.164 1 96.12 587 GLU B N 1
ATOM 10085 C CA . GLU B 1 587 ? -15.25 -31.766 10.789 1 96.12 587 GLU B CA 1
ATOM 10086 C C . GLU B 1 587 ? -14.062 -31.734 9.828 1 96.12 587 GLU B C 1
ATOM 10088 O O . GLU B 1 587 ? -13.141 -32.531 9.953 1 96.12 587 GLU B O 1
ATOM 10093 N N . GLU B 1 588 ? -14.086 -30.859 8.891 1 96.56 588 GLU B N 1
ATOM 10094 C CA . GLU B 1 588 ? -12.984 -30.734 7.945 1 96.56 588 GLU B CA 1
ATOM 10095 C C . GLU B 1 588 ? -11.695 -30.328 8.656 1 96.56 588 GLU B C 1
ATOM 10097 O O . GLU B 1 588 ? -10.609 -30.797 8.312 1 96.56 588 GLU B O 1
ATOM 10102 N N . PHE B 1 589 ? -11.805 -29.516 9.656 1 95 589 PHE B N 1
ATOM 10103 C CA . PHE B 1 589 ? -10.656 -29.109 10.469 1 95 589 PHE B CA 1
ATOM 10104 C C . PHE B 1 589 ? -10.094 -30.312 11.219 1 95 589 PHE B C 1
ATOM 10106 O O . PHE B 1 589 ? -8.875 -30.5 11.281 1 95 589 PHE B O 1
ATOM 10113 N N . TYR B 1 590 ? -10.977 -31.125 11.742 1 95.75 590 TYR B N 1
ATOM 10114 C CA . TYR B 1 590 ? -10.539 -32.312 12.477 1 95.75 590 TYR B CA 1
ATOM 10115 C C . TYR B 1 590 ? -9.82 -33.281 11.555 1 95.75 590 TYR B C 1
ATOM 10117 O O . TYR B 1 590 ? -8.812 -33.875 11.938 1 95.75 590 TYR B O 1
ATOM 10125 N N . ARG B 1 591 ? -10.328 -33.406 10.375 1 96.88 591 ARG B N 1
ATOM 10126 C CA . ARG B 1 591 ? -9.68 -34.281 9.406 1 96.88 591 ARG B CA 1
ATOM 10127 C C . ARG B 1 591 ? -8.281 -33.781 9.07 1 96.88 591 ARG B C 1
ATOM 10129 O O . ARG B 1 591 ? -7.348 -34.562 8.898 1 96.88 591 ARG B O 1
ATOM 10136 N N . GLN B 1 592 ? -8.141 -32.5 8.938 1 96.44 592 GLN B N 1
ATOM 10137 C CA . GLN B 1 592 ? -6.816 -31.922 8.734 1 96.44 592 GLN B CA 1
ATOM 10138 C C . GLN B 1 592 ? -5.906 -32.219 9.922 1 96.44 592 GLN B C 1
ATOM 10140 O O . GLN B 1 592 ? -4.734 -32.562 9.75 1 96.44 592 GLN B O 1
ATOM 10145 N N . GLY B 1 593 ? -6.449 -32.031 11.164 1 96.12 593 GLY B N 1
ATOM 10146 C CA . GLY B 1 593 ? -5.68 -32.344 12.359 1 96.12 593 GLY B CA 1
ATOM 10147 C C . GLY B 1 593 ? -5.203 -33.781 12.391 1 96.12 593 GLY B C 1
ATOM 10148 O O . GLY B 1 593 ? -4.059 -34.062 12.758 1 96.12 593 GLY B O 1
ATOM 10149 N N . ASP B 1 594 ? -6.082 -34.688 11.984 1 96.5 594 ASP B N 1
ATOM 10150 C CA . ASP B 1 594 ? -5.719 -36.094 11.898 1 96.5 594 ASP B CA 1
ATOM 10151 C C . ASP B 1 594 ? -4.562 -36.312 10.93 1 96.5 594 ASP B C 1
ATOM 10153 O O . ASP B 1 594 ? -3.645 -37.094 11.211 1 96.5 594 ASP B O 1
ATOM 10157 N N . ALA B 1 595 ? -4.656 -35.656 9.789 1 95.88 595 ALA B N 1
ATOM 10158 C CA . ALA B 1 595 ? -3.602 -35.75 8.781 1 95.88 595 ALA B CA 1
ATOM 10159 C C . ALA B 1 595 ? -2.287 -35.188 9.305 1 95.88 595 ALA B C 1
ATOM 10161 O O . ALA B 1 595 ? -1.214 -35.719 9.023 1 95.88 595 ALA B O 1
ATOM 10162 N N . GLU B 1 596 ? -2.396 -34.125 10.031 1 95.69 596 GLU B N 1
ATOM 10163 C CA . GLU B 1 596 ? -1.208 -33.5 10.617 1 95.69 596 GLU B CA 1
ATOM 10164 C C . GLU B 1 596 ? -0.542 -34.438 11.617 1 95.69 596 GLU B C 1
ATOM 10166 O O . GLU B 1 596 ? 0.683 -34.562 11.625 1 95.69 596 GLU B O 1
ATOM 10171 N N . ILE B 1 597 ? -1.328 -35.094 12.445 1 95.25 597 ILE B N 1
ATOM 10172 C CA . ILE B 1 597 ? -0.814 -36.031 13.422 1 95.25 597 ILE B CA 1
ATOM 10173 C C . ILE B 1 597 ? -0.15 -37.219 12.695 1 95.25 597 ILE B C 1
ATOM 10175 O O . ILE B 1 597 ? 0.942 -37.656 13.07 1 95.25 597 ILE B O 1
ATOM 10179 N N . ALA B 1 598 ? -0.763 -37.594 11.672 1 94.88 598 ALA B N 1
ATOM 10180 C CA . ALA B 1 598 ? -0.241 -38.719 10.898 1 94.88 598 ALA B CA 1
ATOM 10181 C C . ALA B 1 598 ? 1.108 -38.375 10.273 1 94.88 598 ALA B C 1
ATOM 10183 O O . ALA B 1 598 ? 1.972 -39.25 10.133 1 94.88 598 ALA B O 1
ATOM 10184 N N . GLN B 1 599 ? 1.271 -37.188 9.883 1 93.75 599 GLN B N 1
ATOM 10185 C CA . GLN B 1 599 ? 2.506 -36.75 9.234 1 93.75 599 GLN B CA 1
ATOM 10186 C C . GLN B 1 599 ? 3.5 -36.188 10.258 1 93.75 599 GLN B C 1
ATOM 10188 O O . GLN B 1 599 ? 4.516 -35.594 9.891 1 93.75 599 GLN B O 1
ATOM 10193 N N . LYS B 1 600 ? 3.172 -36.25 11.547 1 93.5 600 LYS B N 1
ATOM 10194 C CA . LYS B 1 600 ? 4.027 -35.844 12.664 1 93.5 600 LYS B CA 1
ATOM 10195 C C . LYS B 1 600 ? 4.309 -34.344 12.625 1 93.5 600 LYS B C 1
ATOM 10197 O O . LYS B 1 600 ? 5.445 -33.938 12.828 1 93.5 600 LYS B O 1
ATOM 10202 N N . MET B 1 601 ? 3.328 -33.656 12.25 1 91.88 601 MET B N 1
ATOM 10203 C CA . MET B 1 601 ? 3.385 -32.219 12.266 1 91.88 601 MET B CA 1
ATOM 10204 C C . MET B 1 601 ? 2.633 -31.656 13.469 1 91.88 601 MET B C 1
ATOM 10206 O O . MET B 1 601 ? 1.763 -32.312 14.031 1 91.88 601 MET B O 1
ATOM 10210 N N . PRO B 1 602 ? 3.1 -30.438 13.883 1 88.94 602 PRO B N 1
ATOM 10211 C CA . PRO B 1 602 ? 2.271 -29.812 14.914 1 88.94 602 PRO B CA 1
ATOM 10212 C C . PRO B 1 602 ? 0.836 -29.578 14.453 1 88.94 602 PRO B C 1
ATOM 10214 O O . PRO B 1 602 ? 0.61 -29.188 13.305 1 88.94 602 PRO B O 1
ATOM 10217 N N . VAL B 1 603 ? -0.071 -29.875 15.32 1 91.31 603 VAL B N 1
ATOM 10218 C CA . VAL B 1 603 ? -1.48 -29.75 14.961 1 91.31 603 VAL B CA 1
ATOM 10219 C C . VAL B 1 603 ? -1.898 -28.281 15.023 1 91.31 603 VAL B C 1
ATOM 10221 O O . VAL B 1 603 ? -1.659 -27.609 16.031 1 91.31 603 VAL B O 1
ATOM 10224 N N . THR B 1 604 ? -2.494 -27.844 13.938 1 88.69 604 THR B N 1
ATOM 10225 C CA . THR B 1 604 ? -2.992 -26.469 13.859 1 88.69 604 THR B CA 1
ATOM 10226 C C . THR B 1 604 ? -4.113 -26.25 14.867 1 88.69 604 THR B C 1
ATOM 10228 O O . THR B 1 604 ? -4.953 -27.125 15.078 1 88.69 604 THR B O 1
ATOM 10231 N N . PRO B 1 605 ? -4.074 -25.031 15.438 1 84.25 605 PRO B N 1
ATOM 10232 C CA . PRO B 1 605 ? -5.16 -24.734 16.375 1 84.25 605 PRO B CA 1
ATOM 10233 C C . PRO B 1 605 ? -6.543 -24.922 15.758 1 84.25 605 PRO B C 1
ATOM 10235 O O . PRO B 1 605 ? -6.758 -24.547 14.594 1 84.25 605 PRO B O 1
ATOM 10238 N N . LEU B 1 606 ? -7.535 -25.469 16.547 1 86.75 606 LEU B N 1
ATOM 10239 C CA . LEU B 1 606 ? -8.922 -25.719 16.156 1 86.75 606 LEU B CA 1
ATOM 10240 C C . LEU B 1 606 ? -9.055 -27.031 15.391 1 86.75 606 LEU B C 1
ATOM 10242 O O . LEU B 1 606 ? -10.172 -27.469 15.109 1 86.75 606 LEU B O 1
ATOM 10246 N N . CYS B 1 607 ? -7.902 -27.656 15.055 1 91 607 CYS B N 1
ATOM 10247 C CA . CYS B 1 607 ? -7.945 -28.875 14.258 1 91 607 CYS B CA 1
ATOM 10248 C C . CYS B 1 607 ? -7.742 -30.109 15.133 1 91 607 CYS B C 1
ATOM 10250 O O . CYS B 1 607 ? -7.594 -31.219 14.625 1 91 607 CYS B O 1
ATOM 10252 N N . GLN B 1 608 ? -7.727 -29.922 16.469 1 89.56 608 GLN B N 1
ATOM 10253 C CA . GLN B 1 608 ? -7.5 -31.031 17.391 1 89.56 608 GLN B CA 1
ATOM 10254 C C . GLN B 1 608 ? -8.812 -31.719 17.766 1 89.56 608 GLN B C 1
ATOM 10256 O O . GLN B 1 608 ? -9.57 -31.203 18.594 1 89.56 608 GLN B O 1
ATOM 10261 N N . ARG B 1 609 ? -9 -32.875 17.281 1 89.31 609 ARG B N 1
ATOM 10262 C CA . ARG B 1 609 ? -10.234 -33.625 17.516 1 89.31 609 ARG B CA 1
ATOM 10263 C C . ARG B 1 609 ? -10.32 -34.094 18.953 1 89.31 609 ARG B C 1
ATOM 10265 O O . ARG B 1 609 ? -11.406 -34.125 19.547 1 89.31 609 ARG B O 1
ATOM 10272 N N . LYS B 1 610 ? -9.211 -34.562 19.562 1 86.75 610 LYS B N 1
ATOM 10273 C CA . LYS B 1 610 ? -9.18 -35.188 20.891 1 86.75 610 LYS B CA 1
ATOM 10274 C C . LYS B 1 610 ? -9.703 -34.219 21.953 1 86.75 610 LYS B C 1
ATOM 10276 O O . LYS B 1 610 ? -10.258 -34.656 22.969 1 86.75 610 LYS B O 1
ATOM 10281 N N . GLU B 1 611 ? -9.539 -32.969 21.766 1 80.19 611 GLU B N 1
ATOM 10282 C CA . GLU B 1 611 ? -9.961 -31.969 22.75 1 80.19 611 GLU B CA 1
ATOM 10283 C C . GLU B 1 611 ? -11.336 -31.406 22.406 1 80.19 611 GLU B C 1
ATOM 10285 O O . GLU B 1 611 ? -11.734 -30.359 22.922 1 80.19 611 GLU B O 1
ATOM 10290 N N . SER B 1 612 ? -12.023 -32.219 21.531 1 83.69 612 SER B N 1
ATOM 10291 C CA . SER B 1 612 ? -13.312 -31.719 21.047 1 83.69 612 SER B CA 1
ATOM 10292 C C . SER B 1 612 ? -14.367 -31.766 22.156 1 83.69 612 SER B C 1
ATOM 10294 O O . SER B 1 612 ? -14.43 -32.719 22.922 1 83.69 612 SER B O 1
ATOM 10296 N N . SER B 1 613 ? -15.008 -30.609 22.406 1 83.88 613 SER B N 1
ATOM 10297 C CA . SER B 1 613 ? -16.156 -30.484 23.281 1 83.88 613 SER B CA 1
ATOM 10298 C C . SER B 1 613 ? -17.172 -29.484 22.734 1 83.88 613 SER B C 1
ATOM 10300 O O . SER B 1 613 ? -16.828 -28.641 21.906 1 83.88 613 SER B O 1
ATOM 10302 N N . THR B 1 614 ? -18.328 -29.734 23.141 1 84.12 614 THR B N 1
ATOM 10303 C CA . THR B 1 614 ? -19.391 -28.828 22.703 1 84.12 614 THR B CA 1
ATOM 10304 C C . THR B 1 614 ? -19.094 -27.391 23.141 1 84.12 614 THR B C 1
ATOM 10306 O O . THR B 1 614 ? -19.391 -26.438 22.422 1 84.12 614 THR B O 1
ATOM 10309 N N . SER B 1 615 ? -18.516 -27.297 24.266 1 84.12 615 SER B N 1
ATOM 10310 C CA . SER B 1 615 ? -18.172 -25.984 24.781 1 84.12 615 SER B CA 1
ATOM 10311 C C . SER B 1 615 ? -17.047 -25.344 23.953 1 84.12 615 SER B C 1
ATOM 10313 O O . SER B 1 615 ? -17.109 -24.172 23.625 1 84.12 615 SER B O 1
ATOM 10315 N N . LYS B 1 616 ? -16.125 -26.125 23.641 1 85.88 616 LYS B N 1
ATOM 10316 C CA . LYS B 1 616 ? -15.008 -25.609 22.844 1 85.88 616 LYS B CA 1
ATOM 10317 C C . LYS B 1 616 ? -15.461 -25.234 21.438 1 85.88 616 LYS B C 1
ATOM 10319 O O . LYS B 1 616 ? -14.977 -24.266 20.859 1 85.88 616 LYS B O 1
ATOM 10324 N N . PHE B 1 617 ? -16.375 -26.078 20.969 1 91.38 617 PHE B N 1
ATOM 10325 C CA . PHE B 1 617 ? -16.938 -25.781 19.656 1 91.38 617 PHE B CA 1
ATOM 10326 C C . PHE B 1 617 ? -17.688 -24.453 19.672 1 91.38 617 PHE B C 1
ATOM 10328 O O . PHE B 1 617 ? -17.469 -23.609 18.797 1 91.38 617 PHE B O 1
ATOM 10335 N N . ALA B 1 618 ? -18.516 -24.219 20.625 1 91.31 618 ALA B N 1
ATOM 10336 C CA . ALA B 1 618 ? -19.266 -22.969 20.734 1 91.31 618 ALA B CA 1
ATOM 10337 C C . ALA B 1 618 ? -18.328 -21.766 20.891 1 91.31 618 ALA B C 1
ATOM 10339 O O . ALA B 1 618 ? -18.562 -20.719 20.297 1 91.31 618 ALA B O 1
ATOM 10340 N N . LYS B 1 619 ? -17.344 -21.938 21.641 1 86.44 619 LYS B N 1
ATOM 10341 C CA . LYS B 1 619 ? -16.391 -20.859 21.859 1 86.44 619 LYS B CA 1
ATOM 10342 C C . LYS B 1 619 ? -15.625 -20.531 20.578 1 86.44 619 LYS B C 1
ATOM 10344 O O . LYS B 1 619 ? -15.328 -19.375 20.297 1 86.44 619 LYS B O 1
ATOM 10349 N N . SER B 1 620 ? -15.266 -21.578 19.844 1 88.5 620 SER B N 1
ATOM 10350 C CA . SER B 1 620 ? -14.578 -21.375 18.562 1 88.5 620 SER B CA 1
ATOM 10351 C C . SER B 1 620 ? -15.453 -20.594 17.594 1 88.5 620 SER B C 1
ATOM 10353 O O . SER B 1 620 ? -14.961 -19.734 16.859 1 88.5 620 SER B O 1
ATOM 10355 N N . GLN B 1 621 ? -16.703 -20.875 17.562 1 92.69 621 GLN B N 1
ATOM 10356 C CA . GLN B 1 621 ? -17.625 -20.172 16.672 1 92.69 621 GLN B CA 1
ATOM 10357 C C . GLN B 1 621 ? -17.797 -18.719 17.109 1 92.69 621 GLN B C 1
ATOM 10359 O O . GLN B 1 621 ? -17.922 -17.828 16.266 1 92.69 621 GLN B O 1
ATOM 10364 N N . LEU B 1 622 ? -17.828 -18.531 18.406 1 89.75 622 LEU B N 1
ATOM 10365 C CA . LEU B 1 622 ? -17.891 -17.156 18.906 1 89.75 622 LEU B CA 1
ATOM 10366 C C . LEU B 1 622 ? -16.672 -16.375 18.453 1 89.75 622 LEU B C 1
ATOM 10368 O O . LEU B 1 622 ? -16.797 -15.203 18.078 1 89.75 622 LEU B O 1
ATOM 10372 N N . GLY B 1 623 ? -15.523 -16.984 18.562 1 86.12 623 GLY B N 1
ATOM 10373 C CA . GLY B 1 623 ? -14.312 -16.344 18.047 1 86.12 623 GLY B CA 1
ATOM 10374 C C . GLY B 1 623 ? -14.375 -16.047 16.562 1 86.12 623 GLY B C 1
ATOM 10375 O O . GLY B 1 623 ? -13.93 -14.992 16.125 1 86.12 623 GLY B O 1
ATOM 10376 N N . PHE B 1 624 ? -14.945 -17.016 15.852 1 91.38 624 PHE B N 1
ATOM 10377 C CA . PHE B 1 624 ? -15.125 -16.844 14.414 1 91.38 624 PHE B CA 1
ATOM 10378 C C . PHE B 1 624 ? -15.961 -15.602 14.125 1 91.38 624 PHE B C 1
ATOM 10380 O O . PHE B 1 624 ? -15.609 -14.805 13.25 1 91.38 624 PHE B O 1
ATOM 10387 N N . PHE B 1 625 ? -16.984 -15.406 14.805 1 93.06 625 PHE B N 1
ATOM 10388 C CA . PHE B 1 625 ? -17.844 -14.234 14.617 1 93.06 625 PHE B CA 1
ATOM 10389 C C . PHE B 1 625 ? -17.125 -12.969 15.062 1 93.06 625 PHE B C 1
ATOM 10391 O O . PHE B 1 625 ? -17.156 -11.953 14.375 1 93.06 625 PHE B O 1
ATOM 10398 N N . GLU B 1 626 ? -16.469 -13.016 16.141 1 86.81 626 GLU B N 1
ATOM 10399 C CA . GLU B 1 626 ? -15.844 -11.836 16.75 1 86.81 626 GLU B CA 1
ATOM 10400 C C . GLU B 1 626 ? -14.695 -11.312 15.883 1 86.81 626 GLU B C 1
ATOM 10402 O O . GLU B 1 626 ? -14.531 -10.102 15.727 1 86.81 626 GLU B O 1
ATOM 10407 N N . PHE B 1 627 ? -13.953 -12.227 15.273 1 83.38 627 PHE B N 1
ATOM 10408 C CA . PHE B 1 627 ? -12.703 -11.805 14.641 1 83.38 627 PHE B CA 1
ATOM 10409 C C . PHE B 1 627 ? -12.859 -11.758 13.125 1 83.38 627 PHE B C 1
ATOM 10411 O O . PHE B 1 627 ? -12.125 -11.039 12.445 1 83.38 627 PHE B O 1
ATOM 10418 N N . ILE B 1 628 ? -13.781 -12.523 12.609 1 90.75 628 ILE B N 1
ATOM 10419 C CA . ILE B 1 628 ? -13.836 -12.641 11.156 1 90.75 628 ILE B CA 1
ATOM 10420 C C . ILE B 1 628 ? -15.148 -12.07 10.641 1 90.75 628 ILE B C 1
ATOM 10422 O O . ILE B 1 628 ? -15.164 -11.094 9.891 1 90.75 628 ILE B O 1
ATOM 10426 N N . VAL B 1 629 ? -16.25 -12.531 11.148 1 95.5 629 VAL B N 1
ATOM 10427 C CA . VAL B 1 629 ? -17.547 -12.242 10.547 1 95.5 629 VAL B CA 1
ATOM 10428 C C . VAL B 1 629 ? -17.969 -10.812 10.883 1 95.5 629 VAL B C 1
ATOM 10430 O O . VAL B 1 629 ? -18.188 -9.992 9.984 1 95.5 629 VAL B O 1
ATOM 10433 N N . THR B 1 630 ? -18.016 -10.492 12.172 1 93.19 630 THR B N 1
ATOM 10434 C CA . THR B 1 630 ? -18.578 -9.227 12.625 1 93.19 630 THR B CA 1
ATOM 10435 C C . THR B 1 630 ? -17.781 -8.047 12.07 1 93.19 630 THR B C 1
ATOM 10437 O O . THR B 1 630 ? -18.359 -7.105 11.523 1 93.19 630 THR B O 1
ATOM 10440 N N . PRO B 1 631 ? -16.469 -8.109 12.156 1 90.62 631 PRO B N 1
ATOM 10441 C CA . PRO B 1 631 ? -15.734 -6.969 11.602 1 90.62 631 PRO B CA 1
ATOM 10442 C C . PRO B 1 631 ? -15.977 -6.785 10.102 1 90.62 631 PRO B C 1
ATOM 10444 O O . PRO B 1 631 ? -16.156 -5.656 9.641 1 90.62 631 PRO B O 1
ATOM 10447 N N . LEU B 1 632 ? -16.031 -7.836 9.305 1 95.44 632 LEU B N 1
ATOM 10448 C CA . LEU B 1 632 ? -16.219 -7.742 7.863 1 95.44 632 LEU B CA 1
ATOM 10449 C C . LEU B 1 632 ? -17.609 -7.203 7.535 1 95.44 632 LEU B C 1
ATOM 10451 O O . LEU B 1 632 ? -17.75 -6.246 6.766 1 95.44 632 LEU B O 1
ATOM 10455 N N . TYR B 1 633 ? -18.641 -7.754 8.18 1 96.75 633 TYR B N 1
ATOM 10456 C CA . TYR B 1 633 ? -20.016 -7.395 7.855 1 96.75 633 TYR B CA 1
ATOM 10457 C C . TYR B 1 633 ? -20.328 -5.98 8.328 1 96.75 633 TYR B C 1
ATOM 10459 O O . TYR B 1 633 ? -21.016 -5.227 7.629 1 96.75 633 TYR B O 1
ATOM 10467 N N . THR B 1 634 ? -19.859 -5.574 9.477 1 93.38 634 THR B N 1
ATOM 10468 C CA . THR B 1 634 ? -20.109 -4.238 10 1 93.38 634 THR B CA 1
ATOM 10469 C C . THR B 1 634 ? -19.422 -3.178 9.148 1 93.38 634 THR B C 1
ATOM 10471 O O . THR B 1 634 ? -20.031 -2.156 8.812 1 93.38 634 THR B O 1
ATOM 10474 N N . MET B 1 635 ? -18.156 -3.479 8.82 1 93.94 635 MET B N 1
ATOM 10475 C CA . MET B 1 635 ? -17.438 -2.504 8 1 93.94 635 MET B CA 1
ATOM 10476 C C . MET B 1 635 ? -18.016 -2.441 6.59 1 93.94 635 MET B C 1
ATOM 10478 O O . MET B 1 635 ? -18.109 -1.365 6 1 93.94 635 MET B O 1
ATOM 10482 N N . ALA B 1 636 ? -18.359 -3.588 6.035 1 96.38 636 ALA B N 1
ATOM 10483 C CA . ALA B 1 636 ? -19 -3.598 4.719 1 96.38 636 ALA B CA 1
ATOM 10484 C C . ALA B 1 636 ? -20.266 -2.752 4.719 1 96.38 636 ALA B C 1
ATOM 10486 O O . ALA B 1 636 ? -20.5 -1.975 3.791 1 96.38 636 ALA B O 1
ATOM 10487 N N . ALA B 1 637 ? -21.047 -2.867 5.75 1 94.75 637 ALA B N 1
ATOM 10488 C CA . ALA B 1 637 ? -22.312 -2.125 5.855 1 94.75 637 ALA B CA 1
ATOM 10489 C C . ALA B 1 637 ? -22.062 -0.62 5.859 1 94.75 637 ALA B C 1
ATOM 10491 O O . ALA B 1 637 ? -22.891 0.154 5.375 1 94.75 637 ALA B O 1
ATOM 10492 N N . ALA B 1 638 ? -20.938 -0.273 6.363 1 90.75 638 ALA B N 1
ATOM 10493 C CA . ALA B 1 638 ? -20.641 1.146 6.516 1 90.75 638 ALA B CA 1
ATOM 10494 C C . ALA B 1 638 ? -20.094 1.73 5.215 1 90.75 638 ALA B C 1
ATOM 10496 O O . ALA B 1 638 ? -20.234 2.928 4.953 1 90.75 638 ALA B O 1
ATOM 10497 N N . VAL B 1 639 ? -19.453 0.849 4.367 1 93.75 639 VAL B N 1
ATOM 10498 C CA . VAL B 1 639 ? -18.672 1.467 3.301 1 93.75 639 VAL B CA 1
ATOM 10499 C C . VAL B 1 639 ? -19.141 0.957 1.944 1 93.75 639 VAL B C 1
ATOM 10501 O O . VAL B 1 639 ? -18.734 1.464 0.9 1 93.75 639 VAL B O 1
ATOM 10504 N N . VAL B 1 640 ? -19.922 -0.067 1.868 1 95.25 640 VAL B N 1
ATOM 10505 C CA . VAL B 1 640 ? -20.594 -0.479 0.635 1 95.25 640 VAL B CA 1
ATOM 10506 C C . VAL B 1 640 ? -21.938 0.239 0.504 1 95.25 640 VAL B C 1
ATOM 10508 O O . VAL B 1 640 ? -22.656 0.383 1.486 1 95.25 640 VAL B O 1
ATOM 10511 N N . GLU B 1 641 ? -22.234 0.712 -0.631 1 91.44 641 GLU B N 1
ATOM 10512 C CA . GLU B 1 641 ? -23.516 1.39 -0.855 1 91.44 641 GLU B CA 1
ATOM 10513 C C . GLU B 1 641 ? -24.641 0.387 -1.015 1 91.44 641 GLU B C 1
ATOM 10515 O O . GLU B 1 641 ? -25.172 0.204 -2.115 1 91.44 641 GLU B O 1
ATOM 10520 N N . PHE B 1 642 ? -25.078 -0.163 0.079 1 93.19 642 PHE B N 1
ATOM 10521 C CA . PHE B 1 642 ? -26.203 -1.093 0.09 1 93.19 642 PHE B CA 1
ATOM 10522 C C . PHE B 1 642 ? -27.516 -0.341 0.12 1 93.19 642 PHE B C 1
ATOM 10524 O O . PHE B 1 642 ? -27.641 0.694 0.779 1 93.19 642 PHE B O 1
ATOM 10531 N N . THR B 1 643 ? -28.547 -0.806 -0.584 1 91.5 643 THR B N 1
ATOM 10532 C CA . THR B 1 643 ? -29.891 -0.275 -0.437 1 91.5 643 THR B CA 1
ATOM 10533 C C . THR B 1 643 ? -30.469 -0.628 0.932 1 91.5 643 THR B C 1
ATOM 10535 O O . THR B 1 643 ? -31.109 0.206 1.577 1 91.5 643 THR B O 1
ATOM 10538 N N . ASN B 1 644 ? -30.297 -1.83 1.379 1 89.19 644 ASN B N 1
ATOM 10539 C CA . ASN B 1 644 ? -30.688 -2.32 2.693 1 89.19 644 ASN B CA 1
ATOM 10540 C C . ASN B 1 644 ? -29.859 -3.525 3.119 1 89.19 644 ASN B C 1
ATOM 10542 O O . ASN B 1 644 ? -29.734 -4.492 2.365 1 89.19 644 ASN B O 1
ATOM 10546 N N . ILE B 1 645 ? -29.266 -3.471 4.332 1 93.81 645 ILE B N 1
ATOM 10547 C CA . ILE B 1 645 ? -28.406 -4.574 4.762 1 93.81 645 ILE B CA 1
ATOM 10548 C C . ILE B 1 645 ? -28.688 -4.898 6.23 1 93.81 645 ILE B C 1
ATOM 10550 O O . ILE B 1 645 ? -28.094 -5.816 6.793 1 93.81 645 ILE B O 1
ATOM 10554 N N . GLN B 1 646 ? -29.672 -4.281 6.879 1 93.25 646 GLN B N 1
ATOM 10555 C CA . GLN B 1 646 ? -29.875 -4.391 8.32 1 93.25 646 GLN B CA 1
ATOM 10556 C C . GLN B 1 646 ? -30.359 -5.785 8.703 1 93.25 646 GLN B C 1
ATOM 10558 O O . GLN B 1 646 ? -29.984 -6.32 9.742 1 93.25 646 GLN B O 1
ATOM 10563 N N . ASP B 1 647 ? -31.234 -6.355 7.938 1 93.5 647 ASP B N 1
ATOM 10564 C CA . ASP B 1 647 ? -31.734 -7.691 8.234 1 93.5 647 ASP B CA 1
ATOM 10565 C C . ASP B 1 647 ? -30.594 -8.711 8.297 1 93.5 647 ASP B C 1
ATOM 10567 O O . ASP B 1 647 ? -30.625 -9.617 9.133 1 93.5 647 ASP B O 1
ATOM 10571 N N . ILE B 1 648 ? -29.609 -8.547 7.379 1 95.25 648 ILE B N 1
ATOM 10572 C CA . ILE B 1 648 ? -28.453 -9.43 7.352 1 95.25 648 ILE B CA 1
ATOM 10573 C C . ILE B 1 648 ? -27.609 -9.219 8.609 1 95.25 648 ILE B C 1
ATOM 10575 O O . ILE B 1 648 ? -27.172 -10.188 9.234 1 95.25 648 ILE B O 1
ATOM 10579 N N . LEU B 1 649 ? -27.406 -7.977 9 1 95.81 649 LEU B N 1
ATOM 10580 C CA . LEU B 1 649 ? -26.625 -7.664 10.195 1 95.81 649 LEU B CA 1
ATOM 10581 C C . LEU B 1 649 ? -27.312 -8.227 11.445 1 95.81 649 LEU B C 1
ATOM 10583 O O . LEU B 1 649 ? -26.641 -8.742 12.336 1 95.81 649 LEU B O 1
ATOM 10587 N N . ASP B 1 650 ? -28.609 -8.125 11.469 1 95.44 650 ASP B N 1
ATOM 10588 C CA . ASP B 1 650 ? -29.375 -8.656 12.602 1 95.44 650 ASP B CA 1
ATOM 10589 C C . ASP B 1 650 ? -29.219 -10.164 12.711 1 95.44 650 ASP B C 1
ATOM 10591 O O . ASP B 1 650 ? -29.062 -10.703 13.812 1 95.44 650 ASP B O 1
ATOM 10595 N N . ARG B 1 651 ? -29.25 -10.828 11.586 1 95.62 651 ARG B N 1
ATOM 10596 C CA . ARG B 1 651 ? -29.094 -12.281 11.578 1 95.62 651 ARG B CA 1
ATOM 10597 C C . ARG B 1 651 ? -27.703 -12.68 12.062 1 95.62 651 ARG B C 1
ATOM 10599 O O . ARG B 1 651 ? -27.562 -13.664 12.797 1 95.62 651 ARG B O 1
ATOM 10606 N N . VAL B 1 652 ? -26.703 -11.961 11.57 1 96.94 652 VAL B N 1
ATOM 10607 C CA . VAL B 1 652 ? -25.328 -12.211 11.992 1 96.94 652 VAL B CA 1
ATOM 10608 C C . VAL B 1 652 ? -25.219 -12.047 13.508 1 96.94 652 VAL B C 1
ATOM 10610 O O . VAL B 1 652 ? -24.609 -12.883 14.188 1 96.94 652 VAL B O 1
ATOM 10613 N N . GLU B 1 653 ? -25.859 -11.039 14.016 1 95.5 653 GLU B N 1
ATOM 10614 C CA . GLU B 1 653 ? -25.844 -10.789 15.453 1 95.5 653 GLU B CA 1
ATOM 10615 C C . GLU B 1 653 ? -26.609 -11.859 16.219 1 95.5 653 GLU B C 1
ATOM 10617 O O . GLU B 1 653 ? -26.203 -12.273 17.297 1 95.5 653 GLU B O 1
ATOM 10622 N N . ASP B 1 654 ? -27.703 -12.266 15.672 1 96.44 654 ASP B N 1
ATOM 10623 C CA . ASP B 1 654 ? -28.516 -13.312 16.281 1 96.44 654 ASP B CA 1
ATOM 10624 C C . ASP B 1 654 ? -27.719 -14.617 16.391 1 96.44 654 ASP B C 1
ATOM 10626 O O . ASP B 1 654 ? -27.797 -15.312 17.406 1 96.44 654 ASP B O 1
ATOM 10630 N N . ASN B 1 655 ? -27.078 -14.961 15.297 1 97.31 655 ASN B N 1
ATOM 10631 C CA . ASN B 1 655 ? -26.266 -16.188 15.297 1 97.31 655 ASN B CA 1
ATOM 10632 C C . ASN B 1 655 ? -25.125 -16.109 16.312 1 97.31 655 ASN B C 1
ATOM 10634 O O . ASN B 1 655 ? -24.844 -17.078 17 1 97.31 655 ASN B O 1
ATOM 10638 N N . ALA B 1 656 ? -24.484 -14.945 16.422 1 95.62 656 ALA B N 1
ATOM 10639 C CA . ALA B 1 656 ? -23.453 -14.75 17.422 1 95.62 656 ALA B CA 1
ATOM 10640 C C . ALA B 1 656 ? -24.016 -14.906 18.828 1 95.62 656 ALA B C 1
ATOM 10642 O O . ALA B 1 656 ? -23.391 -15.523 19.703 1 95.62 656 ALA B O 1
ATOM 10643 N N . ALA B 1 657 ? -25.188 -14.375 19.062 1 94.88 657 ALA B N 1
ATOM 10644 C CA . ALA B 1 657 ? -25.859 -14.461 20.359 1 94.88 657 ALA B CA 1
ATOM 10645 C C . ALA B 1 657 ? -26.219 -15.898 20.703 1 94.88 657 ALA B C 1
ATOM 10647 O O . ALA B 1 657 ? -26.141 -16.312 21.859 1 94.88 657 ALA B O 1
ATOM 10648 N N . ALA B 1 658 ? -26.672 -16.625 19.703 1 95.5 658 ALA B N 1
ATOM 10649 C CA . ALA B 1 658 ? -27.016 -18.031 19.906 1 95.5 658 ALA B CA 1
ATOM 10650 C C . ALA B 1 658 ? -25.812 -18.844 20.359 1 95.5 658 ALA B C 1
ATOM 10652 O O . ALA B 1 658 ? -25.922 -19.703 21.25 1 95.5 658 ALA B O 1
ATOM 10653 N N . TRP B 1 659 ? -24.719 -18.625 19.734 1 95 659 TRP B N 1
ATOM 10654 C CA . TRP B 1 659 ? -23.5 -19.312 20.141 1 95 659 TRP B CA 1
ATOM 10655 C C . TRP B 1 659 ? -23.078 -18.891 21.547 1 95 659 TRP B C 1
ATOM 10657 O O . TRP B 1 659 ? -22.594 -19.719 22.328 1 95 659 TRP B O 1
ATOM 10667 N N . ARG B 1 660 ? -23.219 -17.625 21.906 1 92.12 660 ARG B N 1
ATOM 10668 C CA . ARG B 1 660 ? -22.906 -17.141 23.25 1 92.12 660 ARG B CA 1
ATOM 10669 C C . ARG B 1 660 ? -23.75 -17.844 24.297 1 92.12 660 ARG B C 1
ATOM 10671 O O . ARG B 1 660 ? -23.25 -18.234 25.359 1 92.12 660 ARG B O 1
ATOM 10678 N N . GLN B 1 661 ? -24.969 -18.062 24 1 92.31 661 GLN B N 1
ATOM 10679 C CA . GLN B 1 661 ? -25.875 -18.766 24.906 1 92.31 661 GLN B CA 1
ATOM 10680 C C . GLN B 1 661 ? -25.453 -20.234 25.062 1 92.31 661 GLN B C 1
ATOM 10682 O O . GLN B 1 661 ? -25.5 -20.781 26.172 1 92.31 661 GLN B O 1
ATOM 10687 N N . GLN B 1 662 ? -25.062 -20.797 23.984 1 90.56 662 GLN B N 1
ATOM 10688 C CA . GLN B 1 662 ? -24.609 -22.188 24.031 1 90.56 662 GLN B CA 1
ATOM 10689 C C . GLN B 1 662 ? -23.312 -22.328 24.812 1 90.56 662 GLN B C 1
ATOM 10691 O O . GLN B 1 662 ? -23.125 -23.297 25.531 1 90.56 662 GLN B O 1
ATOM 10696 N N . ALA B 1 663 ? -22.453 -21.375 24.609 1 87.69 663 ALA B N 1
ATOM 10697 C CA . ALA B 1 663 ? -21.188 -21.406 25.328 1 87.69 663 ALA B CA 1
ATOM 10698 C C . ALA B 1 663 ? -21.391 -21.219 26.828 1 87.69 663 ALA B C 1
ATOM 10700 O O . ALA B 1 663 ? -20.703 -21.828 27.641 1 87.69 663 ALA B O 1
ATOM 10701 N N . GLU B 1 664 ? -22.344 -20.406 27.25 1 85.5 664 GLU B N 1
ATOM 10702 C CA . GLU B 1 664 ? -22.641 -20.125 28.656 1 85.5 664 GLU B CA 1
ATOM 10703 C C . GLU B 1 664 ? -23.422 -21.266 29.297 1 85.5 664 GLU B C 1
ATOM 10705 O O . GLU B 1 664 ? -23.266 -21.531 30.484 1 85.5 664 GLU B O 1
ATOM 10710 N N . ALA B 1 665 ? -24.25 -21.828 28.547 1 80.25 665 ALA B N 1
ATOM 10711 C CA . ALA B 1 665 ? -25.078 -22.906 29.078 1 80.25 665 ALA B CA 1
ATOM 10712 C C . ALA B 1 665 ? -24.234 -24.125 29.453 1 80.25 665 ALA B C 1
ATOM 10714 O O . ALA B 1 665 ? -24.609 -24.922 30.312 1 80.25 665 ALA B O 1
ATOM 10715 N N . LEU B 1 666 ? -23.109 -24.219 28.812 1 71.25 666 LEU B N 1
ATOM 10716 C CA . LEU B 1 666 ? -22.266 -25.391 29.047 1 71.25 666 LEU B CA 1
ATOM 10717 C C . LEU B 1 666 ? -21.234 -25.094 30.141 1 71.25 666 LEU B C 1
ATOM 10719 O O . LEU B 1 666 ? -20.484 -25.984 30.547 1 71.25 666 LEU B O 1
ATOM 10723 N N . LEU B 1 667 ? -21.25 -23.875 30.672 1 57.53 667 LEU B N 1
ATOM 10724 C CA . LEU B 1 667 ? -20.484 -23.594 31.875 1 57.53 667 LEU B CA 1
ATOM 10725 C C . LEU B 1 667 ? -21.281 -23.906 33.125 1 57.53 667 LEU B C 1
ATOM 10727 O O . LEU B 1 667 ? -22.484 -23.641 33.188 1 57.53 667 LEU B O 1
#

Solvent-accessible surface area (backbone atoms only — not comparable to full-atom values): 71696 Å² total; per-residue (Å²): 130,82,79,76,73,81,76,77,78,67,65,84,68,68,68,68,40,81,71,48,72,39,54,37,88,87,56,63,40,44,74,44,63,66,57,34,50,50,49,51,49,49,50,43,57,74,55,41,28,68,56,38,49,50,54,50,52,51,48,54,50,52,50,54,50,50,57,64,66,63,42,76,51,53,59,48,41,52,68,68,48,93,54,40,59,52,54,56,50,42,52,54,48,48,54,52,40,52,55,49,48,56,56,62,68,49,77,92,69,60,70,66,59,48,50,51,46,49,50,51,42,51,53,48,50,49,50,44,47,47,48,49,28,56,75,66,70,43,66,68,64,56,50,52,52,50,49,52,44,46,38,61,48,49,60,52,55,60,58,56,45,50,51,50,50,49,52,50,52,47,46,46,35,62,73,63,41,21,64,76,80,32,45,66,62,44,52,53,49,51,53,51,51,52,54,42,49,52,46,51,48,54,50,53,47,48,50,49,49,45,37,45,14,49,36,35,39,56,58,53,78,59,66,58,57,37,79,28,25,48,48,44,50,36,49,54,50,47,52,40,36,36,70,23,42,72,84,30,62,46,54,52,52,36,51,52,53,71,45,39,90,62,68,44,34,42,68,31,72,55,78,70,77,61,75,89,63,63,66,46,50,55,48,38,49,47,49,41,47,35,67,53,31,73,76,60,74,71,72,70,80,69,69,76,71,74,75,80,77,84,70,68,65,65,55,55,50,50,50,33,51,60,35,45,71,39,31,67,64,89,78,76,79,75,84,68,78,81,69,79,81,66,79,76,68,59,89,71,56,74,34,46,64,39,46,46,72,44,58,78,72,68,83,75,64,56,75,63,40,48,76,62,25,75,41,45,35,42,41,49,50,53,31,53,41,51,69,67,45,39,48,71,76,60,47,38,48,65,67,21,36,49,47,27,34,48,52,49,49,67,44,20,34,79,84,31,66,37,58,17,39,62,44,28,24,48,20,33,52,39,31,48,47,53,46,75,26,40,86,80,74,50,71,66,54,51,52,25,50,47,51,26,36,55,35,43,54,35,56,41,84,54,64,58,58,67,58,32,46,76,65,66,32,70,59,20,48,51,41,68,66,50,58,31,58,35,42,49,9,48,23,53,51,57,54,50,34,67,40,91,64,13,31,64,54,44,77,46,52,72,67,53,41,52,50,35,51,53,48,24,52,54,40,26,52,52,61,37,70,61,47,42,61,38,49,42,41,48,41,52,46,18,68,73,36,88,46,69,77,33,20,35,59,56,71,69,57,42,54,34,49,45,47,45,49,15,72,57,31,53,49,52,32,61,56,72,62,24,51,52,54,52,51,26,45,47,50,32,31,26,54,39,19,52,51,25,53,74,69,72,40,83,62,53,61,80,11,56,58,89,74,64,40,73,46,56,50,25,47,47,51,41,44,44,34,66,71,51,47,48,51,43,55,55,33,42,64,71,20,42,76,55,80,69,58,61,70,48,53,50,32,35,50,49,43,45,49,51,29,50,50,51,32,52,66,68,100,133,80,81,79,71,79,78,77,79,68,65,85,68,71,67,71,44,81,72,52,71,40,54,37,88,86,57,64,41,43,76,44,63,67,58,34,48,50,49,50,50,48,51,42,58,72,54,39,27,67,58,40,49,49,53,50,52,52,48,53,50,50,50,54,50,49,54,62,65,65,40,76,50,57,61,50,40,54,69,67,44,90,59,34,61,53,53,54,50,38,50,52,48,46,53,51,43,50,52,50,49,62,57,54,72,63,62,93,69,63,72,67,59,55,51,51,50,48,51,51,42,50,52,48,49,50,50,38,48,46,49,51,27,57,75,65,69,44,66,66,64,57,50,52,52,50,50,52,44,45,36,61,47,47,60,50,56,60,57,56,44,50,51,51,49,51,51,51,52,47,44,44,33,62,74,64,39,22,62,77,81,33,45,66,60,44,52,52,50,51,53,53,50,51,55,42,48,51,50,52,47,52,49,52,48,48,49,47,50,48,39,42,17,47,37,41,29,56,56,64,79,57,68,58,57,37,78,29,25,48,47,43,50,38,50,53,51,48,53,40,35,37,71,27,42,71,83,33,65,51,54,53,53,36,51,50,54,69,44,38,91,62,69,43,36,43,68,31,70,56,77,70,75,57,74,89,61,62,65,46,52,54,48,37,49,48,50,41,46,33,68,53,31,74,76,60,73,70,74,69,79,69,68,76,71,75,74,80,73,86,68,69,65,63,55,56,51,52,48,34,52,59,36,47,69,40,30,68,62,88,78,77,80,74,82,69,78,81,70,80,84,62,81,76,68,58,89,70,58,73,35,46,65,39,45,45,73,45,60,78,72,70,84,77,66,57,73,63,40,48,77,63,24,75,40,46,34,40,41,48,51,53,31,52,41,52,70,66,46,38,48,72,74,60,49,38,48,64,66,20,35,50,46,29,35,48,54,47,48,66,43,20,34,78,85,30,66,36,60,19,39,63,45,28,24,48,20,32,51,39,32,47,47,53,46,76,26,42,84,81,74,52,69,65,55,52,52,25,51,48,51,25,34,55,36,42,55,34,56,42,86,54,66,57,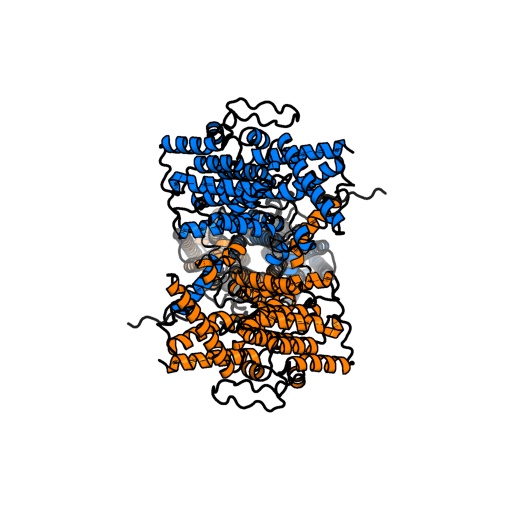60,67,57,33,47,76,64,65,30,69,60,18,48,51,42,68,66,49,59,32,57,33,42,51,9,48,25,52,51,56,54,49,34,67,39,90,64,13,31,63,54,41,79,45,51,73,66,54,42,51,51,34,52,52,49,24,52,54,40,26,53,53,60,35,68,62,48,42,60,38,50,42,41,47,41,50,45,18,68,74,34,90,45,69,77,32,21,34,58,56,70,69,58,41,53,36,49,44,47,45,49,16,72,57,32,52,52,51,33,63,55,73,60,23,52,52,54,52,51,27,45,47,50,31,31,25,53,38,20,52,52,25,53,73,69,73,40,83,63,53,62,79,12,56,58,90,74,63,42,72,47,55,50,26,46,48,51,39,44,44,34,64,70,50,48,47,52,43,54,55,34,44,64,73,21,42,75,56,80,68,58,63,72,48,53,51,32,34,49,50,43,45,50,51,30,50,52,51,31,53,67,68,99